Protein AF-0000000072901828 (afdb_homodimer)

Foldseek 3Di:
DCVVPVQDFDQDPVRLCVQCVPDPLLPFQAEEAAAQQLNPSVVVNVVSNVVNVVSDPDPDGHYEYEAQDPVSVVNCVVVVHHYDYHHLLPDDDLDAGQEYEYADGQVCVLSNLVSVVVNNVVNLAKYKYKYKYFPCLQVPVPDPSSVVSNVVCVVQVKDKDKDAQSRCVTPDGDRTIMIIIIGIDHRDDDDDPLVVVLVVVLVVVVVVCPDDDDLCDVCVVLVVLLSVLVSVLSSVVVVVVVCVVCQQVAFPDPDRPGGGPDDDADPDDDPPDPDRSLVVSLVSQLVSLVVQLVDCVLCVLPAPVLSVVVVVVSNVCSNPRSDPVVSVVVSVVSLLVRLVVLLVLLLVVQCQQQDDDPDPCSPVQWAAFQFLVGRGDIAGDQKGKGQAAQFDPVPVRQRHCLDPRNVSVVSSVVSSLCVLVVNPFDADDPNVQSVVCSVVVPQFQRDHRFWTWHHDSVRMIMTGGDDVLSSLLSRVSNCVVVRRADPCQLPDQLVPDDPSNVRSVCRSPRNVVSVVCNVPVVSRPDDSPPSSPPPSPPD/DCVVDVQDFDQDPVRLCVQCVPDDLLPFQAEEAAAQQLNPSVVVNVVSNVVNVVSDPDPDGHYEYEAQDPVSVVNCVVVVHHYDYHHLLPDDDLDAGQEYEYADGQVCVLSNLVSVVVNNVVNLAKYKYKYKYFPCLQVPVPDPSSVVSNVVCVVQVKDKDKDAFSRCPTPDGDRTIMIIIIGIDHRDDDDDPLVVVLVVVLVVVVVPCPDDDDLCDVCVVLVVLLSVLVSVLSSVVVVVVVCVVCQQVAFPDPDRPGGGPDDDADPDDDPPDPDRSLVVSLVSQLVSLVVQLPDCVLCVLAAPVLSVVVVVVSNVCSNPRSDPVVSVVVSVVSLLVRLVVLLVLLLVVQCQQQDDDPDPCSPVQWDAFQFLVGRGDIAGDQKGKGQAAQFDPVPVRQRHCLDPRNVSVVSSVVSSLCVLVVNPFDADDPNVQSVVCSVVVPQFQRDHRFWTWHHDSVRMIMTGGDDVLSSLLSRVSNCVVVRRADPCQLPDQLVPDDPSNVRSVCRSPRNVVSVVCNVVVVSRPDDSPPSSPPPSPPD

pLDDT: mean 84.23, std 14.34, range [23.47, 98.62]

Secondary structure (DSSP, 8-state):
--TT-TT--PPPHHHHHHHHHTS-GGG--EEEETT-TTSHHHHHHHHHHHHTGGGSS-S--EEEEE-S-HHHHHHHHHTT-EEEES-GGG---S---SEEEEE--STTHHHHHHHHHHHHHHT-S-EEEEEEEEHHHHH---SHHHHHHHHHHHHTT-EEEEETTTTTTSSS-----EEEEEEEEPPP-PPPHHHHHHHHHHHHHHHH----STT-HHHHHHHHHHHHHHHHHHHHHHHHHHHHHHGGGSBSSSSTTSPBSEEEEESS--SS-SSHHHHHHHHHHHHHHHHHHH-HHHHTTS-HHHHHHHHHHHHHHTTS--SHHHHHHHHHHHHHHHHHHHHHHHHHHHHHHHS--SSGGGGGGEEEE--SS-S-EEEE-SEEEEE---EETTTTTEE-TTSHHHHHHHHHHHHHHHHHHTT-SPP--HHHHHHHHHHTT--S-EE-SSEEEEE-TTSEEEEEES-HHHHHHHHHHHHHHTT-S-TTTTTS-GGGS-HHHHHHHHHHT-HHHHHHHHHTHHHHS--HHHHTTTSS---/--TT-TT--PPPHHHHHHHHHTS-GGG--EEEETT-TTSHHHHHHHHHHHHTGGGSS-S--EEEEE-S-HHHHHHHHHTT-EEEES-GGG---S---SEEEEE--STTHHHHHHHHHHHHHHT-S-EEEEEEEEHHHHH---SHHHHHHHHHHHHTT-EEEEETTTTTTSSS-----EEEEEEEEPPP-PPPHHHHHHHHHHHHHHHH----STTHHHHHHHHHHHHHHHHHHHHHHHHHHHHHHHGGGSBSSSSTTSPBSEEEEESS--SS-SSHHHHHHHHHHHHHHHHHHH-HHHHTTS-HHHHHHHHHHHHHHTTS--SHHHHHHHHHHHHHHHHHHHHHHHHHHHHHHHS--SSGGGGGGEEEE--SS-S-EEEE-SEEEEE---EETTTTTEE-TTSHHHHHHHHHHHHHHHHHHTT-SPP--HHHHHHHHHHHT--S-EE-SSEEEEE-TTSEEEEEES-HHHHHHHHHHHHHHTT-S-TTTTTS-GGGS-HHHHHHHHHHT-HHHHHHHHHTHHHHS--HHHHTTTSS---

InterPro domains:
  IPR029063 S-adenosyl-L-methionine-dependent methyltransferase superfamily [G3DSA:3.40.50.150] (10-216)
  IPR029063 S-adenosyl-L-methionine-dependent methyltransferase superfamily [SSF53335] (7-258)
  IPR031339 Domain of unknown function DUF4942 [PF13708] (281-483)

Structure (mmCIF, N/CA/C/O backbone):
data_AF-0000000072901828-model_v1
#
loop_
_entity.id
_entity.type
_entity.pdbx_description
1 polymer 'DNA methyltransferase'
#
loop_
_atom_site.group_PDB
_atom_site.id
_atom_site.type_symbol
_atom_site.label_atom_id
_atom_site.label_alt_id
_atom_site.label_comp_id
_atom_site.label_asym_id
_atom_site.label_entity_id
_atom_site.label_seq_id
_atom_site.pdbx_PDB_ins_code
_atom_site.Cartn_x
_atom_site.Cartn_y
_atom_site.Cartn_z
_atom_site.occupancy
_atom_site.B_iso_or_equiv
_atom_site.auth_seq_id
_atom_site.auth_comp_id
_atom_site.auth_asym_id
_atom_site.auth_atom_id
_atom_site.pdbx_PDB_model_num
ATOM 1 N N . MET A 1 1 ? -29.062 -43.25 -15.25 1 38.75 1 MET A N 1
ATOM 2 C CA . MET A 1 1 ? -27.625 -43 -15.328 1 38.75 1 MET A CA 1
ATOM 3 C C . MET A 1 1 ? -27.078 -42.5 -13.977 1 38.75 1 MET A C 1
ATOM 5 O O . MET A 1 1 ? -25.938 -42.812 -13.625 1 38.75 1 MET A O 1
ATOM 9 N N . PHE A 1 2 ? -27.875 -41.688 -13.258 1 56.25 2 PHE A N 1
ATOM 10 C CA . PHE A 1 2 ? -27.328 -41.031 -12.062 1 56.25 2 PHE A CA 1
ATOM 11 C C . PHE A 1 2 ? -27.734 -41.781 -10.805 1 56.25 2 PHE A C 1
ATOM 13 O O . PHE A 1 2 ? -27.75 -41.25 -9.711 1 56.25 2 PHE A O 1
ATOM 20 N N . ASN A 1 3 ? -28.172 -43 -10.953 1 53.28 3 ASN A N 1
ATOM 21 C CA . ASN A 1 3 ? -28.766 -43.75 -9.852 1 53.28 3 ASN A CA 1
ATOM 22 C C . ASN A 1 3 ? -27.734 -44.125 -8.797 1 53.28 3 ASN A C 1
ATOM 24 O O . ASN A 1 3 ? -28.078 -44.531 -7.695 1 53.28 3 ASN A O 1
ATOM 28 N N . ASN A 1 4 ? -26.453 -43.969 -9.18 1 59.19 4 ASN A N 1
ATOM 29 C CA . ASN A 1 4 ? -25.469 -44.469 -8.227 1 59.19 4 ASN A CA 1
ATOM 30 C C . ASN A 1 4 ? -25.078 -43.406 -7.211 1 59.19 4 ASN A C 1
ATOM 32 O O . ASN A 1 4 ? -24.328 -43.656 -6.273 1 59.19 4 ASN A O 1
ATOM 36 N N . ASN A 1 5 ? -25.578 -42.219 -7.352 1 69.06 5 ASN A N 1
ATOM 37 C CA . ASN A 1 5 ? -25.312 -41.156 -6.395 1 69.06 5 ASN A CA 1
ATOM 38 C C . ASN A 1 5 ? -26.547 -40.781 -5.578 1 69.06 5 ASN A C 1
ATOM 40 O O . ASN A 1 5 ? -27.406 -40.031 -6.031 1 69.06 5 ASN A O 1
ATOM 44 N N . PRO A 1 6 ? -26.719 -41.375 -4.414 1 70.5 6 PRO A N 1
ATOM 45 C CA . PRO A 1 6 ? -27.953 -41.219 -3.629 1 70.5 6 PRO A CA 1
ATOM 46 C C . PRO A 1 6 ? -28.234 -39.781 -3.266 1 70.5 6 PRO A C 1
ATOM 48 O O . PRO A 1 6 ? -29.391 -39.406 -3.008 1 70.5 6 PRO A O 1
ATOM 51 N N . ASP A 1 7 ? -27.281 -38.969 -3.363 1 76.19 7 ASP A N 1
ATOM 52 C CA . ASP A 1 7 ? -27.469 -37.625 -2.889 1 76.19 7 ASP A CA 1
ATOM 53 C C . ASP A 1 7 ? -27.703 -36.656 -4.055 1 76.19 7 ASP A C 1
ATOM 55 O O . ASP A 1 7 ? -27.844 -35.438 -3.855 1 76.19 7 ASP A O 1
ATOM 59 N N . PHE A 1 8 ? -27.828 -37.125 -5.168 1 77.06 8 PHE A N 1
ATOM 60 C CA . PHE A 1 8 ? -27.984 -36.25 -6.32 1 77.06 8 PHE A CA 1
ATOM 61 C C . PHE A 1 8 ? -29.453 -35.938 -6.574 1 77.06 8 PHE A C 1
ATOM 63 O O . PHE A 1 8 ? -30.219 -36.812 -6.996 1 77.06 8 PHE A O 1
ATOM 70 N N . TYR A 1 9 ? -29.891 -34.781 -6.301 1 81.25 9 TYR A N 1
ATOM 71 C CA . TYR A 1 9 ? -31.234 -34.25 -6.555 1 81.25 9 TYR A CA 1
ATOM 72 C C . TYR A 1 9 ? -31.172 -32.938 -7.277 1 81.25 9 TYR A C 1
ATOM 74 O O . TYR A 1 9 ? -30.953 -31.875 -6.648 1 81.25 9 TYR A O 1
ATOM 82 N N . PRO A 1 10 ? -31.438 -32.969 -8.578 1 85.38 10 PRO A N 1
ATOM 83 C CA . PRO A 1 10 ? -31.422 -31.672 -9.297 1 85.38 10 PRO A CA 1
ATOM 84 C C . PRO A 1 10 ? -32.469 -30.688 -8.773 1 85.38 10 PRO A C 1
ATOM 86 O O . PRO A 1 10 ? -33.594 -31.078 -8.469 1 85.38 10 PRO A O 1
ATOM 89 N N . THR A 1 11 ? -32.031 -29.453 -8.586 1 89.06 11 THR A N 1
ATOM 90 C CA . THR A 1 11 ? -32.938 -28.422 -8.062 1 89.06 11 THR A CA 1
ATOM 91 C C . THR A 1 11 ? -33.969 -28.031 -9.117 1 89.06 11 THR A C 1
ATOM 93 O O . THR A 1 11 ? -33.625 -27.594 -10.211 1 89.06 11 THR A O 1
ATOM 96 N N . PRO A 1 12 ? -35.25 -28.188 -8.766 1 89.25 12 PRO A N 1
ATOM 97 C CA . PRO A 1 12 ? -36.281 -27.812 -9.727 1 89.25 12 PRO A CA 1
ATOM 98 C C . PRO A 1 12 ? -36.281 -26.312 -10.016 1 89.25 12 PRO A C 1
ATOM 100 O O . PRO A 1 12 ? -35.812 -25.516 -9.203 1 89.25 12 PRO A O 1
ATOM 103 N N . ASP A 1 13 ? -36.906 -25.906 -11.156 1 90.5 13 ASP A N 1
ATOM 104 C CA . ASP A 1 13 ? -36.906 -24.531 -11.656 1 90.5 13 ASP A CA 1
ATOM 105 C C . ASP A 1 13 ? -37.531 -23.562 -10.656 1 90.5 13 ASP A C 1
ATOM 107 O O . ASP A 1 13 ? -36.969 -22.484 -10.406 1 90.5 13 ASP A O 1
ATOM 111 N N . ASN A 1 14 ? -38.625 -23.969 -10.109 1 89.88 14 ASN A N 1
ATOM 112 C CA . ASN A 1 14 ? -39.312 -23.094 -9.164 1 89.88 14 ASN A CA 1
ATOM 113 C C . ASN A 1 14 ? -38.469 -22.828 -7.922 1 89.88 14 ASN A C 1
ATOM 115 O O . ASN A 1 14 ? -38.469 -21.719 -7.406 1 89.88 14 ASN A O 1
ATOM 119 N N . LEU A 1 15 ? -37.875 -23.812 -7.441 1 92.69 15 LEU A N 1
ATOM 120 C CA . LEU A 1 15 ? -37.031 -23.688 -6.258 1 92.69 15 LEU A CA 1
ATOM 121 C C . LEU A 1 15 ? -35.781 -22.859 -6.566 1 92.69 15 LEU A C 1
ATOM 123 O O . LEU A 1 15 ? -35.312 -22.094 -5.719 1 92.69 15 LEU A O 1
ATOM 127 N N . GLN A 1 16 ? -35.219 -23.031 -7.797 1 95.12 16 GLN A N 1
ATOM 128 C CA . GLN A 1 16 ? -34.094 -22.203 -8.219 1 95.12 16 GLN A CA 1
ATOM 129 C C . GLN A 1 16 ? -34.469 -20.719 -8.172 1 95.12 16 GLN A C 1
ATOM 131 O O . GLN A 1 16 ? -33.688 -19.906 -7.66 1 95.12 16 GLN A O 1
ATOM 136 N N . ARG A 1 17 ? -35.594 -20.438 -8.688 1 94.88 17 ARG A N 1
ATOM 137 C CA . ARG A 1 17 ? -36.062 -19.062 -8.719 1 94.88 17 ARG A CA 1
ATOM 138 C C . ARG A 1 17 ? -36.188 -18.5 -7.309 1 94.88 17 ARG A C 1
ATOM 140 O O . ARG A 1 17 ? -35.812 -17.359 -7.039 1 94.88 17 ARG A O 1
ATOM 147 N N . LYS A 1 18 ? -36.781 -19.266 -6.504 1 94.88 18 LYS A N 1
ATOM 148 C CA . LYS A 1 18 ? -36.938 -18.844 -5.121 1 94.88 18 LYS A CA 1
ATOM 149 C C . LYS A 1 18 ? -35.594 -18.578 -4.449 1 94.88 18 LYS A C 1
ATOM 151 O O . LYS A 1 18 ? -35.438 -17.578 -3.748 1 94.88 18 LYS A O 1
ATOM 156 N N . MET A 1 19 ? -34.688 -19.453 -4.621 1 96.88 19 MET A N 1
ATOM 157 C CA . MET A 1 19 ? -33.344 -19.328 -4.055 1 96.88 19 MET A CA 1
ATOM 158 C C . MET A 1 19 ? -32.688 -18.031 -4.512 1 96.88 19 MET A C 1
ATOM 160 O O . MET A 1 19 ? -32.094 -17.312 -3.701 1 96.88 19 MET A O 1
ATOM 164 N N . LEU A 1 20 ? -32.781 -17.734 -5.797 1 97.75 20 LEU A N 1
ATOM 165 C CA . LEU A 1 20 ? -32 -16.672 -6.402 1 97.75 20 LEU A CA 1
ATOM 166 C C . LEU A 1 20 ? -32.688 -15.32 -6.262 1 97.75 20 LEU A C 1
ATOM 168 O O . LEU A 1 20 ? -32.062 -14.273 -6.41 1 97.75 20 LEU A O 1
ATOM 172 N N . ASN A 1 21 ? -33.875 -15.344 -5.902 1 94.94 21 ASN A N 1
ATOM 173 C CA . ASN A 1 21 ? -34.688 -14.117 -5.863 1 94.94 21 ASN A CA 1
ATOM 174 C C . ASN A 1 21 ? -34.188 -13.172 -4.762 1 94.94 21 ASN A C 1
ATOM 176 O O . ASN A 1 21 ? -34.312 -11.953 -4.887 1 94.94 21 ASN A O 1
ATOM 180 N N . LYS A 1 22 ? -33.625 -13.648 -3.732 1 94.81 22 LYS A N 1
ATOM 181 C CA . LYS A 1 22 ? -33.25 -12.797 -2.605 1 94.81 22 LYS A CA 1
ATOM 182 C C . LYS A 1 22 ? -31.812 -12.336 -2.725 1 94.81 22 LYS A C 1
ATOM 184 O O . LYS A 1 22 ? -31.359 -11.484 -1.954 1 94.81 22 LYS A O 1
ATOM 189 N N . ILE A 1 23 ? -31.141 -12.898 -3.598 1 96.88 23 ILE A N 1
ATOM 190 C CA . ILE A 1 23 ? -29.766 -12.477 -3.834 1 96.88 23 ILE A CA 1
ATOM 191 C C . ILE A 1 23 ? -29.75 -11.195 -4.656 1 96.88 23 ILE A C 1
ATOM 193 O O . ILE A 1 23 ? -30.453 -11.078 -5.656 1 96.88 23 ILE A O 1
ATOM 197 N N . ASP A 1 24 ? -29.016 -10.203 -4.234 1 95.5 24 ASP A N 1
ATOM 198 C CA . ASP A 1 24 ? -28.828 -8.984 -5.023 1 95.5 24 ASP A CA 1
ATOM 199 C C . ASP A 1 24 ? -27.688 -9.156 -6.027 1 95.5 24 ASP A C 1
ATOM 201 O O . ASP A 1 24 ? -26.547 -8.789 -5.746 1 95.5 24 ASP A O 1
ATOM 205 N N . PHE A 1 25 ? -28.062 -9.609 -7.211 1 94.88 25 PHE A N 1
ATOM 206 C CA . PHE A 1 25 ? -27.078 -9.938 -8.227 1 94.88 25 PHE A CA 1
ATOM 207 C C . PHE A 1 25 ? -26.438 -8.68 -8.789 1 94.88 25 PHE A C 1
ATOM 209 O O . PHE A 1 25 ? -25.422 -8.75 -9.492 1 94.88 25 PHE A O 1
ATOM 216 N N . ARG A 1 26 ? -26.953 -7.508 -8.469 1 92.12 26 ARG A N 1
ATOM 217 C CA . ARG A 1 26 ? -26.344 -6.254 -8.891 1 92.12 26 ARG A CA 1
ATOM 218 C C . ARG A 1 26 ? -24.984 -6.059 -8.227 1 92.12 26 ARG A C 1
ATOM 220 O O . ARG A 1 26 ? -24.141 -5.328 -8.742 1 92.12 26 ARG A O 1
ATOM 227 N N . LYS A 1 27 ? -24.812 -6.766 -7.066 1 90 27 LYS A N 1
ATOM 228 C CA . LYS A 1 27 ? -23.578 -6.621 -6.289 1 90 27 LYS A CA 1
ATOM 229 C C . LYS A 1 27 ? -22.734 -7.887 -6.359 1 90 27 LYS A C 1
ATOM 231 O O . LYS A 1 27 ? -21.828 -8.07 -5.555 1 90 27 LYS A O 1
ATOM 236 N N . VAL A 1 28 ? -23.094 -8.75 -7.254 1 92.38 28 VAL A N 1
ATOM 237 C CA . VAL A 1 28 ? -22.438 -10.047 -7.301 1 92.38 28 VAL A CA 1
ATOM 238 C C . VAL A 1 28 ? -21.594 -10.156 -8.57 1 92.38 28 VAL A C 1
ATOM 240 O O . VAL A 1 28 ? -22.109 -9.984 -9.68 1 92.38 28 VAL A O 1
ATOM 243 N N . GLN A 1 29 ? -20.328 -10.43 -8.383 1 89.38 29 GLN A N 1
ATOM 244 C CA . GLN A 1 29 ? -19.438 -10.672 -9.508 1 89.38 29 GLN A CA 1
ATOM 245 C C . GLN A 1 29 ? -18.859 -12.086 -9.461 1 89.38 29 GLN A C 1
ATOM 247 O O . GLN A 1 29 ? -18.75 -12.75 -10.492 1 89.38 29 GLN A O 1
ATOM 252 N N . SER A 1 30 ? -18.484 -12.531 -8.281 1 93.62 30 SER A N 1
ATOM 253 C CA . SER A 1 30 ? -17.906 -13.852 -8.102 1 93.62 30 SER A CA 1
ATOM 254 C C . SER A 1 30 ? -18.844 -14.766 -7.316 1 93.62 30 SER A C 1
ATOM 256 O O . SER A 1 30 ? -19.312 -14.398 -6.238 1 93.62 30 SER A O 1
ATOM 258 N N . VAL A 1 31 ? -19.094 -15.961 -7.883 1 97.06 31 VAL A N 1
ATOM 259 C CA . VAL A 1 31 ? -20.047 -16.875 -7.258 1 97.06 31 VAL A CA 1
ATOM 260 C C . VAL A 1 31 ? -19.406 -18.266 -7.113 1 97.06 31 VAL A C 1
ATOM 262 O O . VAL A 1 31 ? -18.703 -18.719 -8.016 1 97.06 31 VAL A O 1
ATOM 265 N N . LEU A 1 32 ? -19.625 -18.906 -5.961 1 98.25 32 LEU A N 1
ATOM 266 C CA . LEU A 1 32 ? -19.25 -20.297 -5.754 1 98.25 32 LEU A CA 1
ATOM 267 C C . LEU A 1 32 ? -20.484 -21.188 -5.668 1 98.25 32 LEU A C 1
ATOM 269 O O . LEU A 1 32 ? -21.422 -20.891 -4.91 1 98.25 32 LEU A O 1
ATOM 273 N N . GLU A 1 33 ? -20.609 -22.094 -6.527 1 98.56 33 GLU A N 1
ATOM 274 C CA . GLU A 1 33 ? -21.547 -23.203 -6.383 1 98.56 33 GLU A CA 1
ATOM 275 C C . GLU A 1 33 ? -20.828 -24.484 -5.98 1 98.56 33 GLU A C 1
ATOM 277 O O . GLU A 1 33 ? -20.359 -25.25 -6.836 1 98.56 33 GLU A O 1
ATOM 282 N N . PRO A 1 34 ? -20.797 -24.812 -4.711 1 98.12 34 PRO A N 1
ATOM 283 C CA . PRO A 1 34 ? -19.891 -25.828 -4.188 1 98.12 34 PRO A CA 1
ATOM 284 C C . PRO A 1 34 ? -20.453 -27.234 -4.277 1 98.12 34 PRO A C 1
ATOM 286 O O . PRO A 1 34 ? -19.812 -28.203 -3.844 1 98.12 34 PRO A O 1
ATOM 289 N N . SER A 1 35 ? -21.609 -27.422 -4.734 1 96.38 35 SER A N 1
ATOM 290 C CA . SER A 1 35 ? -22.281 -28.688 -5.004 1 96.38 35 SER A CA 1
ATOM 291 C C . SER A 1 35 ? -23.062 -28.641 -6.309 1 96.38 35 SER A C 1
ATOM 293 O O . SER A 1 35 ? -24.297 -28.781 -6.309 1 96.38 35 SER A O 1
ATOM 295 N N . ALA A 1 36 ? -22.344 -28.734 -7.391 1 96.31 36 ALA A N 1
ATOM 296 C CA . ALA A 1 36 ? -22.859 -28.219 -8.656 1 96.31 36 ALA A CA 1
ATOM 297 C C . ALA A 1 36 ? -23.703 -29.281 -9.375 1 96.31 36 ALA A C 1
ATOM 299 O O . ALA A 1 36 ? -24.5 -28.953 -10.266 1 96.31 36 ALA A O 1
ATOM 300 N N . GLY A 1 37 ? -23.531 -30.594 -9.031 1 94.25 37 GLY A N 1
ATOM 301 C CA . GLY A 1 37 ? -24.266 -31.609 -9.742 1 94.25 37 GLY A CA 1
ATOM 302 C C . GLY A 1 37 ? -24.078 -31.562 -11.25 1 94.25 37 GLY A C 1
ATOM 303 O O . GLY A 1 37 ? -22.938 -31.531 -11.727 1 94.25 37 GLY A O 1
ATOM 304 N N . LYS A 1 38 ? -25.156 -31.531 -11.969 1 92.31 38 LYS A N 1
ATOM 305 C CA . LYS A 1 38 ? -25.031 -31.469 -13.43 1 92.31 38 LYS A CA 1
ATOM 306 C C . LYS A 1 38 ? -25.078 -30.031 -13.93 1 92.31 38 LYS A C 1
ATOM 308 O O . LYS A 1 38 ? -25.062 -29.781 -15.133 1 92.31 38 LYS A O 1
ATOM 313 N N . GLY A 1 39 ? -25.234 -29.016 -13.062 1 95.56 39 GLY A N 1
ATOM 314 C CA . GLY A 1 39 ? -25.062 -27.625 -13.438 1 95.56 39 GLY A CA 1
ATOM 315 C C . GLY A 1 39 ? -26.375 -26.891 -13.617 1 95.56 39 GLY A C 1
ATOM 316 O O . GLY A 1 39 ? -26.406 -25.797 -14.203 1 95.56 39 GLY A O 1
ATOM 317 N N . ASP A 1 40 ? -27.469 -27.406 -13.109 1 93.5 40 ASP A N 1
ATOM 318 C CA . ASP A 1 40 ? -28.766 -26.75 -13.266 1 93.5 40 ASP A CA 1
ATOM 319 C C . ASP A 1 40 ? -28.797 -25.406 -12.539 1 93.5 40 ASP A C 1
ATOM 321 O O . ASP A 1 40 ? -29.203 -24.391 -13.102 1 93.5 40 ASP A O 1
ATOM 325 N N . LEU A 1 41 ? -28.422 -25.484 -11.359 1 96 41 LEU A N 1
ATOM 326 C CA . LEU A 1 41 ? -28.375 -24.25 -10.578 1 96 41 LEU A CA 1
ATOM 327 C C . LEU A 1 41 ? -27.359 -23.266 -11.156 1 96 41 LEU A C 1
ATOM 329 O O . LEU A 1 41 ? -27.578 -22.062 -11.148 1 96 41 LEU A O 1
ATOM 333 N N . VAL A 1 42 ? -26.25 -23.719 -11.656 1 97.62 42 VAL A N 1
ATOM 334 C CA . VAL A 1 42 ? -25.203 -22.906 -12.281 1 97.62 42 VAL A CA 1
ATOM 335 C C . VAL A 1 42 ? -25.781 -22.156 -13.477 1 97.62 42 VAL A C 1
ATOM 337 O O . VAL A 1 42 ? -25.531 -20.969 -13.648 1 97.62 42 VAL A O 1
ATOM 340 N N . LYS A 1 43 ? -26.547 -22.875 -14.242 1 96.5 43 LYS A N 1
ATOM 341 C CA . LYS A 1 43 ? -27.203 -22.266 -15.391 1 96.5 43 LYS A CA 1
ATOM 342 C C . LYS A 1 43 ? -28.078 -21.094 -14.953 1 96.5 43 LYS A C 1
ATOM 344 O O . LYS A 1 43 ? -28.078 -20.031 -15.586 1 96.5 43 LYS A O 1
ATOM 349 N N . ALA A 1 44 ? -28.828 -21.344 -13.953 1 96.62 44 ALA A N 1
ATOM 350 C CA . ALA A 1 44 ? -29.719 -20.297 -13.43 1 96.62 44 ALA A CA 1
ATOM 351 C C . ALA A 1 44 ? -28.922 -19.109 -12.93 1 96.62 44 ALA A C 1
ATOM 353 O O . ALA A 1 44 ? -29.328 -17.953 -13.102 1 96.62 44 ALA A O 1
ATOM 354 N N . ILE A 1 45 ? -27.828 -19.344 -12.297 1 97.19 45 ILE A N 1
ATOM 355 C CA . ILE A 1 45 ? -26.953 -18.297 -11.789 1 97.19 45 ILE A CA 1
ATOM 356 C C . ILE A 1 45 ? -26.438 -17.453 -12.953 1 97.19 45 ILE A C 1
ATOM 358 O O . ILE A 1 45 ? -26.469 -16.219 -12.891 1 97.19 45 ILE A O 1
ATOM 362 N N . TYR A 1 46 ? -25.984 -18.078 -14.008 1 95.81 46 TYR A N 1
ATOM 363 C CA . TYR A 1 46 ? -25.5 -17.375 -15.188 1 95.81 46 TYR A CA 1
ATOM 364 C C . TYR A 1 46 ? -26.578 -16.469 -15.766 1 95.81 46 TYR A C 1
ATOM 366 O O . TYR A 1 46 ? -26.297 -15.344 -16.188 1 95.81 46 TYR A O 1
ATOM 374 N N . LYS A 1 47 ? -27.797 -16.969 -15.758 1 94.94 47 LYS A N 1
ATOM 375 C CA . LYS A 1 47 ? -28.906 -16.188 -16.266 1 94.94 47 LYS A CA 1
ATOM 376 C C . LYS A 1 47 ? -29.094 -14.914 -15.438 1 94.94 47 LYS A C 1
ATOM 378 O O . LYS A 1 47 ? -29.297 -13.828 -15.992 1 94.94 47 LYS A O 1
ATOM 383 N N . GLN A 1 48 ? -29.047 -15.102 -14.172 1 95.12 48 GLN A N 1
ATOM 384 C CA . GLN A 1 48 ? -29.188 -13.938 -13.297 1 95.12 48 GLN A CA 1
ATOM 385 C C . GLN A 1 48 ? -28.047 -12.945 -13.516 1 95.12 48 GLN A C 1
ATOM 387 O O . GLN A 1 48 ? -28.281 -11.734 -13.516 1 95.12 48 GLN A O 1
ATOM 392 N N . LEU A 1 49 ? -26.875 -13.445 -13.656 1 94 49 LEU A N 1
ATOM 393 C CA . LEU A 1 49 ? -25.719 -12.586 -13.914 1 94 49 LEU A CA 1
ATOM 394 C C . LEU A 1 49 ? -25.875 -11.852 -15.242 1 94 49 LEU A C 1
ATOM 396 O O . LEU A 1 49 ? -25.5 -10.68 -15.352 1 94 49 LEU A O 1
ATOM 400 N N . ASP A 1 50 ? -26.453 -12.5 -16.188 1 92.75 50 ASP A N 1
ATOM 401 C CA . ASP A 1 50 ? -26.703 -11.883 -17.484 1 92.75 50 ASP A CA 1
ATOM 402 C C . ASP A 1 50 ? -27.719 -10.75 -17.375 1 92.75 50 ASP A C 1
ATOM 404 O O . ASP A 1 50 ? -27.531 -9.688 -17.969 1 92.75 50 ASP A O 1
ATOM 408 N N . TYR A 1 51 ? -28.688 -11 -16.609 1 92.06 51 TYR A N 1
ATOM 409 C CA . TYR A 1 51 ? -29.75 -10.023 -16.438 1 92.06 51 TYR A CA 1
ATOM 410 C C . TYR A 1 51 ? -29.234 -8.75 -15.781 1 92.06 51 TYR A C 1
ATOM 412 O O . TYR A 1 51 ? -29.781 -7.664 -15.992 1 92.06 51 TYR A O 1
ATOM 420 N N . THR A 1 52 ? -28.203 -8.93 -15.016 1 91.38 52 THR A N 1
ATOM 421 C CA . THR A 1 52 ? -27.703 -7.789 -14.266 1 91.38 52 THR A CA 1
ATOM 422 C C . THR A 1 52 ? -26.344 -7.344 -14.789 1 91.38 52 THR A C 1
ATOM 424 O O . THR A 1 52 ? -25.562 -6.746 -14.055 1 91.38 52 THR A O 1
ATOM 427 N N . ARG A 1 53 ? -26.031 -7.617 -15.969 1 88.31 53 ARG A N 1
ATOM 428 C CA . ARG A 1 53 ? -24.719 -7.406 -16.562 1 88.31 53 ARG A CA 1
ATOM 429 C C . ARG A 1 53 ? -24.344 -5.926 -16.578 1 88.31 53 ARG A C 1
ATOM 431 O O . ARG A 1 53 ? -23.188 -5.566 -16.422 1 88.31 53 ARG A O 1
ATOM 438 N N . ASN A 1 54 ? -25.297 -5.078 -16.656 1 86.06 54 ASN A N 1
ATOM 439 C CA . ASN A 1 54 ? -25.078 -3.643 -16.766 1 86.06 54 ASN A CA 1
ATOM 440 C C . ASN A 1 54 ? -24.5 -3.059 -15.477 1 86.06 54 ASN A C 1
ATOM 442 O O . ASN A 1 54 ? -23.969 -1.947 -15.484 1 86.06 54 ASN A O 1
ATOM 446 N N . TYR A 1 55 ? -24.609 -3.82 -14.469 1 84.5 55 TYR A N 1
ATOM 447 C CA . TYR A 1 55 ? -24.125 -3.322 -13.18 1 84.5 55 TYR A CA 1
ATOM 448 C C . TYR A 1 55 ? -22.672 -3.691 -12.953 1 84.5 55 TYR A C 1
ATOM 450 O O . TYR A 1 55 ? -22.062 -3.279 -11.961 1 84.5 55 TYR A O 1
ATOM 458 N N . ARG A 1 56 ? -22.125 -4.461 -13.844 1 80.81 56 ARG A N 1
ATOM 459 C CA . ARG A 1 56 ? -20.734 -4.891 -13.695 1 80.81 56 ARG A CA 1
ATOM 460 C C . ARG A 1 56 ? -19.859 -4.312 -14.797 1 80.81 56 ARG A C 1
ATOM 462 O O . ARG A 1 56 ? -20.328 -4.039 -15.898 1 80.81 56 ARG A O 1
ATOM 469 N N . ARG A 1 57 ? -18.578 -4.133 -14.453 1 69.44 57 ARG A N 1
ATOM 470 C CA . ARG A 1 57 ? -17.609 -3.537 -15.375 1 69.44 57 ARG A CA 1
ATOM 471 C C . ARG A 1 57 ? -17.047 -4.586 -16.328 1 69.44 57 ARG A C 1
ATOM 473 O O . ARG A 1 57 ? -16.312 -4.25 -17.25 1 69.44 57 ARG A O 1
ATOM 480 N N . THR A 1 58 ? -17.375 -5.848 -16.047 1 73.31 58 THR A N 1
ATOM 481 C CA . THR A 1 58 ? -16.781 -6.91 -16.859 1 73.31 58 THR A CA 1
ATOM 482 C C . THR A 1 58 ? -17.875 -7.789 -17.469 1 73.31 58 THR A C 1
ATOM 484 O O . THR A 1 58 ? -18.969 -7.895 -16.922 1 73.31 58 THR A O 1
ATOM 487 N N . ASN A 1 59 ? -17.5 -8.273 -18.609 1 73.5 59 ASN A N 1
ATOM 488 C CA . ASN A 1 59 ? -18.422 -9.18 -19.281 1 73.5 59 ASN A CA 1
ATOM 489 C C . ASN A 1 59 ? -18.109 -10.641 -18.953 1 73.5 59 ASN A C 1
ATOM 491 O O . ASN A 1 59 ? -18.859 -11.539 -19.375 1 73.5 59 ASN A O 1
ATOM 495 N N . LYS A 1 60 ? -17.172 -10.773 -18.203 1 80 60 LYS A N 1
ATOM 496 C CA . LYS A 1 60 ? -16.812 -12.148 -17.859 1 80 60 LYS A CA 1
ATOM 497 C C . LYS A 1 60 ? -17.375 -12.539 -16.5 1 80 60 LYS A C 1
ATOM 499 O O . LYS A 1 60 ? -17.219 -11.805 -15.516 1 80 60 LYS A O 1
ATOM 504 N N . TYR A 1 61 ? -18.156 -13.602 -16.578 1 85.19 61 TYR A N 1
ATOM 505 C CA . TYR A 1 61 ? -18.734 -14.094 -15.344 1 85.19 61 TYR A CA 1
ATOM 506 C C . TYR A 1 61 ? -17.719 -14.938 -14.57 1 85.19 61 TYR A C 1
ATOM 508 O O . TYR A 1 61 ? -16.969 -15.719 -15.172 1 85.19 61 TYR A O 1
ATOM 516 N N . ASP A 1 62 ? -17.625 -14.766 -13.344 1 92.62 62 ASP A N 1
ATOM 517 C CA . ASP A 1 62 ? -16.719 -15.5 -12.469 1 92.62 62 ASP A CA 1
ATOM 518 C C . ASP A 1 62 ? -17.469 -16.469 -11.562 1 92.62 62 ASP A C 1
ATOM 520 O O . ASP A 1 62 ? -17.812 -16.125 -10.43 1 92.62 62 ASP A O 1
ATOM 524 N N . VAL A 1 63 ? -17.703 -17.656 -12.148 1 96.12 63 VAL A N 1
ATOM 525 C CA . VAL A 1 63 ? -18.453 -18.672 -11.414 1 96.12 63 VAL A CA 1
ATOM 526 C C . VAL A 1 63 ? -17.594 -19.922 -11.242 1 96.12 63 VAL A C 1
ATOM 528 O O . VAL A 1 63 ? -17.109 -20.5 -12.219 1 96.12 63 VAL A O 1
ATOM 531 N N . ASP A 1 64 ? -17.344 -20.328 -10 1 97.38 64 ASP A N 1
ATOM 532 C CA . ASP A 1 64 ? -16.625 -21.547 -9.672 1 97.38 64 ASP A CA 1
ATOM 533 C C . ASP A 1 64 ? -17.578 -22.641 -9.211 1 97.38 64 ASP A C 1
ATOM 535 O O . ASP A 1 64 ? -18.531 -22.375 -8.484 1 97.38 64 ASP A O 1
ATOM 539 N N . THR A 1 65 ? -17.281 -23.844 -9.617 1 98.06 65 THR A N 1
ATOM 540 C CA . THR A 1 65 ? -18.094 -24.969 -9.203 1 98.06 65 THR A CA 1
ATOM 541 C C . THR A 1 65 ? -17.25 -26.047 -8.562 1 98.06 65 THR A C 1
ATOM 543 O O . THR A 1 65 ? -16.047 -26.141 -8.82 1 98.06 65 THR A O 1
ATOM 546 N N . ILE A 1 66 ? -17.844 -26.766 -7.676 1 97.44 66 ILE A N 1
ATOM 547 C CA . ILE A 1 66 ? -17.234 -27.922 -7.047 1 97.44 66 ILE A CA 1
ATOM 548 C C . ILE A 1 66 ? -18.188 -29.125 -7.141 1 97.44 66 ILE A C 1
ATOM 550 O O . ILE A 1 66 ? -19.391 -28.984 -6.926 1 97.44 66 ILE A O 1
ATOM 554 N N . GLU A 1 67 ? -17.703 -30.219 -7.539 1 95.81 67 GLU A N 1
ATOM 555 C CA . GLU A 1 67 ? -18.5 -31.438 -7.688 1 95.81 67 GLU A CA 1
ATOM 556 C C . GLU A 1 67 ? -17.656 -32.688 -7.414 1 95.81 67 GLU A C 1
ATOM 558 O O . GLU A 1 67 ? -16.547 -32.812 -7.941 1 95.81 67 GLU A O 1
ATOM 563 N N . LEU A 1 68 ? -18.234 -33.531 -6.559 1 92.12 68 LEU A N 1
ATOM 564 C CA . LEU A 1 68 ? -17.5 -34.719 -6.082 1 92.12 68 LEU A CA 1
ATOM 565 C C . LEU A 1 68 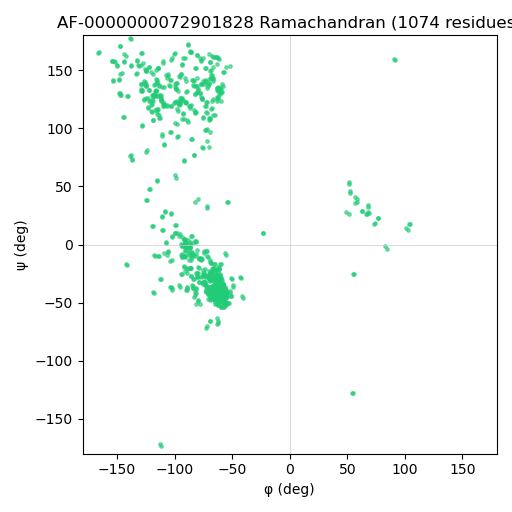? -17.562 -35.844 -7.105 1 92.12 68 LEU A C 1
ATOM 567 O O . LEU A 1 68 ? -16.578 -36.562 -7.297 1 92.12 68 LEU A O 1
ATOM 571 N N . ASP A 1 69 ? -18.688 -36.031 -7.785 1 90.19 69 ASP A N 1
ATOM 572 C CA . ASP A 1 69 ? -18.906 -37.125 -8.727 1 90.19 69 ASP A CA 1
ATOM 573 C C . ASP A 1 69 ? -18.188 -36.875 -10.047 1 90.19 69 ASP A C 1
ATOM 575 O O . ASP A 1 69 ? -18.469 -35.906 -10.734 1 90.19 69 ASP A O 1
ATOM 579 N N . GLU A 1 70 ? -17.391 -37.781 -10.438 1 86.94 70 GLU A N 1
ATOM 580 C CA . GLU A 1 70 ? -16.547 -37.625 -11.609 1 86.94 70 GLU A CA 1
ATOM 581 C C . GLU A 1 70 ? -17.391 -37.531 -12.883 1 86.94 70 GLU A C 1
ATOM 583 O O . GLU A 1 70 ? -17.047 -36.781 -13.805 1 86.94 70 GLU A O 1
ATOM 588 N N . ASN A 1 71 ? -18.375 -38.281 -12.977 1 87.69 71 ASN A N 1
ATOM 589 C CA . ASN A 1 71 ? -19.234 -38.25 -14.156 1 87.69 71 ASN A CA 1
ATOM 590 C C . ASN A 1 71 ? -19.938 -36.906 -14.305 1 87.69 71 ASN A C 1
ATOM 592 O O . ASN A 1 71 ? -20.047 -36.375 -15.406 1 87.69 71 ASN A O 1
ATOM 596 N N . LEU A 1 72 ? -20.375 -36.406 -13.203 1 92.75 72 LEU A N 1
ATOM 597 C CA . LEU A 1 72 ? -21.016 -35.094 -13.219 1 92.75 72 LEU A CA 1
ATOM 598 C C . LEU A 1 72 ? -20.016 -34 -13.555 1 92.75 72 LEU A C 1
ATOM 600 O O . LEU A 1 72 ? -20.359 -33.031 -14.219 1 92.75 72 LEU A O 1
ATOM 604 N N . VAL A 1 73 ? -18.828 -34.156 -13.078 1 92.5 73 VAL A N 1
ATOM 605 C CA . VAL A 1 73 ? -17.766 -33.219 -13.398 1 92.5 73 VAL A CA 1
ATOM 606 C C . VAL A 1 73 ? -17.578 -33.125 -14.914 1 92.5 73 VAL A C 1
ATOM 608 O O . VAL A 1 73 ? -17.422 -32.062 -15.469 1 92.5 73 VAL A O 1
ATOM 611 N N . HIS A 1 74 ? -17.609 -34.281 -15.562 1 89.69 74 HIS A N 1
ATOM 612 C CA . HIS A 1 74 ? -17.469 -34.312 -17.016 1 89.69 74 HIS A CA 1
ATOM 613 C C . HIS A 1 74 ? -18.594 -33.531 -17.703 1 89.69 74 HIS A C 1
ATOM 615 O O . HIS A 1 74 ? -18.344 -32.844 -18.688 1 89.69 74 HIS A O 1
ATOM 621 N N . ILE A 1 75 ? -19.75 -33.656 -17.156 1 92.75 75 ILE A N 1
ATOM 622 C CA . ILE A 1 75 ? -20.891 -32.938 -17.703 1 92.75 75 ILE A CA 1
ATOM 623 C C . ILE A 1 75 ? -20.672 -31.438 -17.531 1 92.75 75 ILE A C 1
ATOM 625 O O . ILE A 1 75 ? -20.891 -30.672 -18.469 1 92.75 75 ILE A O 1
ATOM 629 N N . LEU A 1 76 ? -20.266 -31.078 -16.375 1 95.44 76 LEU A N 1
ATOM 630 C CA . LEU A 1 76 ? -20 -29.672 -16.094 1 95.44 76 LEU A CA 1
ATOM 631 C C . LEU A 1 76 ? -18.953 -29.109 -17.062 1 95.44 76 LEU A C 1
ATOM 633 O O . LEU A 1 76 ? -19.141 -28.016 -17.609 1 95.44 76 LEU A O 1
ATOM 637 N N . LYS A 1 77 ? -17.891 -29.844 -17.203 1 89.88 77 LYS A N 1
ATOM 638 C CA . LYS A 1 77 ? -16.828 -29.406 -18.094 1 89.88 77 LYS A CA 1
ATOM 639 C C . LYS A 1 77 ? -17.328 -29.312 -19.531 1 89.88 77 LYS A C 1
ATOM 641 O O . LYS A 1 77 ? -16.938 -28.406 -20.266 1 89.88 77 LYS A O 1
ATOM 646 N N . GLY A 1 78 ? -18.141 -30.281 -19.875 1 91.5 78 GLY A N 1
ATOM 647 C CA . GLY A 1 78 ? -18.75 -30.25 -21.203 1 91.5 78 GLY A CA 1
ATOM 648 C C . GLY A 1 78 ? -19.594 -29 -21.438 1 91.5 78 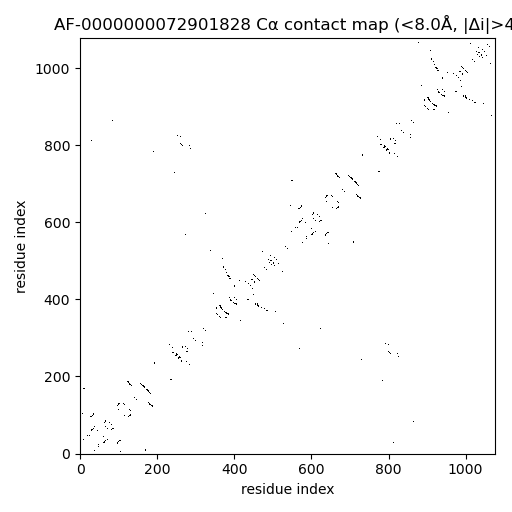GLY A C 1
ATOM 649 O O . GLY A 1 78 ? -19.734 -28.547 -22.578 1 91.5 78 GLY A O 1
ATOM 650 N N . ARG A 1 79 ? -20.156 -28.516 -20.406 1 93.94 79 ARG A N 1
ATOM 651 C CA . ARG A 1 79 ? -20.984 -27.312 -20.5 1 93.94 79 ARG A CA 1
ATOM 652 C C . ARG A 1 79 ? -20.125 -26.047 -20.328 1 93.94 79 ARG A C 1
ATOM 654 O O . ARG A 1 79 ? -20.656 -24.953 -20.172 1 93.94 79 ARG A O 1
ATOM 661 N N . ASN A 1 80 ? -18.828 -26.25 -20.219 1 92.44 80 ASN A N 1
ATOM 662 C CA . ASN A 1 80 ? -17.828 -25.188 -20.094 1 92.44 80 ASN A CA 1
ATOM 663 C C . ASN A 1 80 ? -17.953 -24.453 -18.766 1 92.44 80 ASN A C 1
ATOM 665 O O . ASN A 1 80 ? -17.797 -23.234 -18.703 1 92.44 80 ASN A O 1
ATOM 669 N N . TYR A 1 81 ? -18.453 -25.141 -17.734 1 95.31 81 TYR A N 1
ATOM 670 C CA . TYR A 1 81 ? -18.422 -24.594 -16.391 1 95.31 81 TYR A CA 1
ATOM 671 C C . TYR A 1 81 ? -17.078 -24.891 -15.719 1 95.31 81 TYR A C 1
ATOM 673 O O . TYR A 1 81 ? -16.5 -25.953 -15.898 1 95.31 81 TYR A O 1
ATOM 681 N N . ARG A 1 82 ? -16.562 -23.953 -14.953 1 93.88 82 ARG A N 1
ATOM 682 C CA . ARG A 1 82 ? -15.258 -24.078 -14.312 1 93.88 82 ARG A CA 1
ATOM 683 C C . ARG A 1 82 ? -15.359 -24.891 -13.023 1 93.88 82 ARG A C 1
ATOM 685 O O . ARG A 1 82 ? -16.016 -24.484 -12.07 1 93.88 82 ARG A O 1
ATOM 692 N N . VAL A 1 83 ? -14.781 -26.031 -13 1 94.75 83 VAL A N 1
ATOM 693 C CA . VAL A 1 83 ? -14.719 -26.875 -11.812 1 94.75 83 VAL A CA 1
ATOM 694 C C . VAL A 1 83 ? -13.391 -26.672 -11.094 1 94.75 83 VAL A C 1
ATOM 696 O O . VAL A 1 83 ? -12.336 -27.062 -11.609 1 94.75 83 VAL A O 1
ATOM 699 N N . VAL A 1 84 ? -13.43 -26.156 -9.914 1 94.75 84 VAL A N 1
ATOM 700 C CA . VAL A 1 84 ? -12.195 -25.703 -9.281 1 94.75 84 VAL A CA 1
ATOM 701 C C . VAL A 1 84 ? -11.742 -26.734 -8.234 1 94.75 84 VAL A C 1
ATOM 703 O O . VAL A 1 84 ? -10.617 -26.656 -7.73 1 94.75 84 VAL A O 1
ATOM 706 N N . HIS A 1 85 ? -12.578 -27.672 -7.859 1 94 85 HIS A N 1
ATOM 707 C CA . HIS A 1 85 ? -12.273 -28.688 -6.863 1 94 85 HIS A CA 1
ATOM 708 C C . HIS A 1 85 ? -13.305 -29.812 -6.895 1 94 85 HIS A C 1
ATOM 710 O O . HIS A 1 85 ? -14.352 -29.688 -7.535 1 94 85 HIS A O 1
ATOM 716 N N . ASP A 1 86 ? -13.008 -30.922 -6.277 1 92.12 86 ASP A N 1
ATOM 717 C CA . ASP A 1 86 ? -13.938 -32.062 -6.285 1 92.12 86 ASP A CA 1
ATOM 718 C C . ASP A 1 86 ? -14.695 -32.156 -4.969 1 92.12 86 ASP A C 1
ATOM 720 O O . ASP A 1 86 ? -15.906 -32.375 -4.961 1 92.12 86 ASP A O 1
ATOM 724 N N . ASN A 1 87 ? -14.047 -31.875 -3.9 1 92.88 87 ASN A N 1
ATOM 725 C CA . ASN A 1 87 ? -14.625 -32.031 -2.568 1 92.88 87 ASN A CA 1
ATOM 726 C C . ASN A 1 87 ? -14.719 -30.672 -1.854 1 92.88 87 ASN A C 1
ATOM 728 O O . ASN A 1 87 ? -13.695 -30.125 -1.434 1 92.88 87 ASN A O 1
ATOM 732 N N . PHE A 1 88 ? -15.984 -30.25 -1.572 1 96.75 88 PHE A N 1
ATOM 733 C CA . PHE A 1 88 ? -16.188 -28.938 -0.968 1 96.75 88 PHE A CA 1
ATOM 734 C C . PHE A 1 88 ? -15.648 -28.906 0.456 1 96.75 88 PHE A C 1
ATOM 736 O O . PHE A 1 88 ? -15.117 -27.875 0.9 1 96.75 88 PHE A O 1
ATOM 743 N N . LEU A 1 89 ? -15.781 -29.922 1.161 1 94.75 89 LEU A N 1
ATOM 744 C CA . LEU A 1 89 ? -15.414 -29.938 2.572 1 94.75 89 LEU A CA 1
ATOM 745 C C . LEU A 1 89 ? -13.906 -29.781 2.744 1 94.75 89 LEU A C 1
ATOM 747 O O . LEU A 1 89 ? -13.438 -29.359 3.807 1 94.75 89 LEU A O 1
ATOM 751 N N . SER A 1 90 ? -13.125 -30.062 1.705 1 91.5 90 SER A N 1
ATOM 752 C CA . SER A 1 90 ? -11.68 -29.891 1.779 1 91.5 90 SER A CA 1
ATOM 753 C C . SER A 1 90 ? -11.227 -28.688 0.952 1 91.5 90 SER A C 1
ATOM 755 O O . SER A 1 90 ? -10.031 -28.453 0.806 1 91.5 90 SER A O 1
ATOM 757 N N . TYR A 1 91 ? -12.188 -28 0.357 1 94.31 91 TYR A N 1
ATOM 758 C CA . TYR A 1 91 ? -11.875 -26.859 -0.495 1 94.31 91 TYR A CA 1
ATOM 759 C C . TYR A 1 91 ? -11.43 -25.672 0.339 1 94.31 91 TYR A C 1
ATOM 761 O O . TYR A 1 91 ? -12.125 -25.266 1.273 1 94.31 91 TYR A O 1
ATOM 769 N N . GLY A 1 92 ? -10.273 -25.25 0.111 1 90.81 92 GLY A N 1
ATOM 770 C CA . GLY A 1 92 ? -9.734 -24.016 0.667 1 90.81 92 GLY A CA 1
ATOM 771 C C . GLY A 1 92 ? -9.219 -23.062 -0.39 1 90.81 92 GLY A C 1
ATOM 772 O O . GLY A 1 92 ? -8.602 -23.484 -1.369 1 90.81 92 GLY A O 1
ATOM 773 N N . THR A 1 93 ? -9.531 -21.781 -0.25 1 93.5 93 THR A N 1
ATOM 774 C CA . THR A 1 93 ? -9.117 -20.797 -1.244 1 93.5 93 THR A CA 1
ATOM 775 C C . THR A 1 93 ? -8.898 -19.438 -0.597 1 93.5 93 THR A C 1
ATOM 777 O O . THR A 1 93 ? -9.422 -19.156 0.483 1 93.5 93 THR A O 1
ATOM 780 N N . PHE A 1 94 ? -8.023 -18.625 -1.245 1 92.69 94 PHE A N 1
ATOM 781 C CA . PHE A 1 94 ? -7.871 -17.219 -0.854 1 92.69 94 PHE A CA 1
ATOM 782 C C . PHE A 1 94 ? -8.82 -16.328 -1.645 1 92.69 94 PHE A C 1
ATOM 784 O O . PHE A 1 94 ? -9 -15.164 -1.312 1 92.69 94 PHE A O 1
ATOM 791 N N . LYS A 1 95 ? -9.438 -16.938 -2.652 1 93.81 95 LYS A N 1
ATOM 792 C CA . LYS A 1 95 ? -10.367 -16.172 -3.486 1 93.81 95 LYS A CA 1
ATOM 793 C C . LYS A 1 95 ? -11.594 -15.75 -2.691 1 93.81 95 LYS A C 1
ATOM 795 O O . LYS A 1 95 ? -12.117 -16.531 -1.889 1 93.81 95 LYS A O 1
ATOM 800 N N . LYS A 1 96 ? -12.047 -14.578 -2.961 1 93.19 96 LYS A N 1
ATOM 801 C CA . LYS A 1 96 ? -13.25 -14.07 -2.312 1 93.19 96 LYS A CA 1
ATOM 802 C C . LYS A 1 96 ? -14.469 -14.242 -3.209 1 93.19 96 LYS A C 1
ATOM 804 O O . LYS A 1 96 ? -14.391 -14.031 -4.422 1 93.19 96 LYS A O 1
ATOM 809 N N . TYR A 1 97 ? -15.516 -14.625 -2.559 1 96 97 TYR A N 1
ATOM 810 C CA . TYR A 1 97 ? -16.781 -14.781 -3.283 1 96 97 TYR A CA 1
ATOM 811 C C . TYR A 1 97 ? -17.812 -13.789 -2.783 1 96 97 TYR A C 1
ATOM 813 O O . TYR A 1 97 ? -17.938 -13.547 -1.578 1 96 97 TYR A O 1
ATOM 821 N N . ASP A 1 98 ? -18.562 -13.227 -3.709 1 95.12 98 ASP A N 1
ATOM 822 C CA . ASP A 1 98 ? -19.672 -12.336 -3.367 1 95.12 98 ASP A CA 1
ATOM 823 C C . ASP A 1 98 ? -20.906 -13.133 -2.959 1 95.12 98 ASP A C 1
ATOM 825 O O . ASP A 1 98 ? -21.75 -12.633 -2.207 1 95.12 98 ASP A O 1
ATOM 829 N N . ALA A 1 99 ? -20.953 -14.328 -3.521 1 97.5 99 ALA A N 1
ATOM 830 C CA . ALA A 1 99 ? -22.094 -15.172 -3.197 1 97.5 99 ALA A CA 1
ATOM 831 C C . ALA A 1 99 ? -21.703 -16.656 -3.213 1 97.5 99 ALA A C 1
ATOM 833 O O . ALA A 1 99 ? -20.891 -17.078 -4.027 1 97.5 99 ALA A O 1
ATOM 834 N N . ILE A 1 100 ? -22.266 -17.406 -2.281 1 98.5 100 ILE A N 1
ATOM 835 C CA . ILE A 1 100 ? -22.188 -18.875 -2.266 1 98.5 100 ILE A CA 1
ATOM 836 C C . ILE A 1 100 ? -23.594 -19.453 -2.332 1 98.5 100 ILE A C 1
ATOM 838 O O . ILE A 1 100 ? -24.391 -19.266 -1.421 1 98.5 100 ILE A O 1
ATOM 842 N N . ILE A 1 101 ? -23.891 -20.141 -3.418 1 98.62 101 ILE A N 1
ATOM 843 C CA . ILE A 1 101 ? -25.219 -20.656 -3.709 1 98.62 101 ILE A CA 1
ATOM 844 C C . ILE A 1 101 ? -25.156 -22.172 -3.895 1 98.62 101 ILE A C 1
ATOM 846 O O . ILE A 1 101 ? -24.422 -22.672 -4.754 1 98.62 101 ILE A O 1
ATOM 850 N N . ALA A 1 102 ? -26 -22.906 -3.051 1 97.5 102 ALA A N 1
ATOM 851 C CA . ALA A 1 102 ? -25.766 -24.344 -3.129 1 97.5 102 ALA A CA 1
ATOM 852 C C . ALA A 1 102 ? -27.016 -25.125 -2.76 1 97.5 102 ALA A C 1
ATOM 854 O O . ALA A 1 102 ? -27.844 -24.656 -1.965 1 97.5 102 ALA A O 1
ATOM 855 N N . ASN A 1 103 ? -27.25 -26.188 -3.445 1 96.19 103 ASN A N 1
ATOM 856 C CA . ASN A 1 103 ? -28.062 -27.312 -2.967 1 96.19 103 ASN A CA 1
ATOM 857 C C . ASN A 1 103 ? -27.203 -28.422 -2.404 1 96.19 103 ASN A C 1
ATOM 859 O O . ASN A 1 103 ? -26.812 -29.344 -3.133 1 96.19 103 ASN A O 1
ATOM 863 N N . PHE A 1 104 ? -26.984 -28.391 -1.09 1 96.38 104 PHE A N 1
ATOM 864 C CA . PHE A 1 104 ? -26.031 -29.297 -0.466 1 96.38 104 PHE A CA 1
ATOM 865 C C . PHE A 1 104 ? -26.594 -30.703 -0.4 1 96.38 104 PHE A C 1
ATOM 867 O O . PHE A 1 104 ? -27.812 -30.891 -0.381 1 96.38 104 PHE A O 1
ATOM 874 N N . PRO A 1 105 ? -25.609 -31.656 -0.417 1 93.25 105 PRO A N 1
ATOM 875 C CA . PRO A 1 105 ? -26.094 -33 -0.156 1 93.25 105 PRO A CA 1
ATOM 876 C C . PRO A 1 105 ? -26.781 -33.125 1.2 1 93.25 105 PRO A C 1
ATOM 878 O O . PRO A 1 105 ? -26.344 -32.531 2.18 1 93.25 105 PRO A O 1
ATOM 881 N N . PHE A 1 106 ? -27.891 -33.844 1.197 1 88.5 106 PHE A N 1
ATOM 882 C CA . PHE A 1 106 ? -28.641 -33.938 2.436 1 88.5 106 PHE A CA 1
ATOM 883 C C . PHE A 1 106 ? -27.875 -34.75 3.479 1 88.5 106 PHE A C 1
ATOM 885 O O . PHE A 1 106 ? -28.062 -34.531 4.68 1 88.5 106 PHE A O 1
ATOM 892 N N . SER A 1 107 ? -27 -35.594 2.869 1 87.38 107 SER A N 1
ATOM 893 C CA . SER A 1 107 ? -26.047 -36.219 3.777 1 87.38 107 SER A CA 1
ATOM 894 C C . SER A 1 107 ? -24.953 -35.25 4.176 1 87.38 107 SER A C 1
ATOM 896 O O . SER A 1 107 ? -24.375 -34.562 3.322 1 87.38 107 SER A O 1
ATOM 898 N N . GLU A 1 108 ? -24.656 -35 5.418 1 91.25 108 GLU A N 1
ATOM 899 C CA . GLU A 1 108 ? -23.625 -34.125 5.961 1 91.25 108 GLU A CA 1
ATOM 900 C C . GLU A 1 108 ? -23.875 -32.688 5.574 1 91.25 108 GLU A C 1
ATOM 902 O O . GLU A 1 108 ? -22.922 -31.922 5.32 1 91.25 108 GLU A O 1
ATOM 907 N N . GLY A 1 109 ? -25.109 -32.344 5.391 1 95.25 109 GLY A N 1
ATOM 908 C CA . GLY A 1 109 ? -25.484 -30.969 5.039 1 95.25 109 GLY A CA 1
ATOM 909 C C . GLY A 1 109 ? -25.016 -29.953 6.059 1 95.25 109 GLY A C 1
ATOM 910 O O . GLY A 1 109 ? -24.688 -28.812 5.703 1 95.25 109 GLY A O 1
ATOM 911 N N . ASP A 1 110 ? -25 -30.359 7.309 1 96.56 110 ASP A N 1
ATOM 912 C CA . ASP A 1 110 ? -24.547 -29.484 8.383 1 96.56 110 ASP A CA 1
ATOM 913 C C . ASP A 1 110 ? -23.078 -29.094 8.195 1 96.56 110 ASP A C 1
ATOM 915 O O . ASP A 1 110 ? -22.719 -27.922 8.312 1 96.56 110 ASP A O 1
ATOM 919 N N . LYS A 1 111 ? -22.266 -30.062 7.832 1 96.56 111 LYS A N 1
ATOM 920 C CA . LYS A 1 111 ? -20.844 -29.812 7.609 1 96.56 111 LYS A CA 1
ATOM 921 C C . LYS A 1 111 ? -20.641 -28.875 6.414 1 96.56 111 LYS A C 1
ATOM 923 O O . LYS A 1 111 ? -19.797 -27.984 6.461 1 96.56 111 LYS A O 1
ATOM 928 N N . HIS A 1 112 ? -21.438 -29.109 5.367 1 97.88 112 HIS A N 1
ATOM 929 C CA . HIS A 1 112 ? -21.328 -28.297 4.168 1 97.88 112 HIS A CA 1
ATOM 930 C C . HIS A 1 112 ? -21.734 -26.844 4.453 1 97.88 112 HIS A C 1
ATOM 932 O O . HIS A 1 112 ? -21.047 -25.906 4.051 1 97.88 112 HIS A O 1
ATOM 938 N N . ALA A 1 113 ? -22.797 -26.703 5.137 1 98.12 113 ALA A N 1
ATOM 939 C CA . ALA A 1 113 ? -23.281 -25.375 5.477 1 98.12 113 ALA A CA 1
ATOM 940 C C . ALA A 1 113 ? -22.266 -24.625 6.34 1 98.12 113 ALA A C 1
ATOM 942 O O . ALA A 1 113 ? -21.969 -23.453 6.09 1 98.12 113 ALA A O 1
ATOM 943 N N . LEU A 1 114 ? -21.75 -25.312 7.305 1 97.62 114 LEU A N 1
ATOM 944 C CA . LEU A 1 114 ? -20.766 -24.703 8.188 1 97.62 114 LEU A CA 1
ATOM 945 C C . LEU A 1 114 ? -19.516 -24.312 7.414 1 97.62 114 LEU A C 1
ATOM 947 O O . LEU A 1 114 ? -18.938 -23.25 7.652 1 97.62 114 LEU A O 1
ATOM 951 N N . HIS A 1 115 ? -19.094 -25.141 6.523 1 97.56 115 HIS A N 1
ATOM 952 C CA . HIS A 1 115 ? -17.906 -24.844 5.723 1 97.56 115 HIS A CA 1
ATOM 953 C C . HIS A 1 115 ? -18.125 -23.609 4.852 1 97.56 115 HIS A C 1
ATOM 955 O O . HIS A 1 115 ? -17.219 -22.781 4.703 1 97.56 115 HIS A O 1
ATOM 961 N N . ALA A 1 116 ? -19.297 -23.516 4.309 1 98.19 116 ALA A N 1
ATOM 962 C CA . ALA A 1 116 ? -19.625 -22.344 3.504 1 98.19 116 ALA A CA 1
ATOM 963 C C . ALA A 1 116 ? -19.594 -21.062 4.344 1 98.19 116 ALA A C 1
ATOM 965 O O . ALA A 1 116 ? -19.062 -20.047 3.91 1 98.19 116 ALA A O 1
ATOM 966 N N . ILE A 1 117 ? -20.141 -21.203 5.516 1 97.44 117 ILE A N 1
ATOM 967 C CA . ILE A 1 117 ? -20.156 -20.062 6.422 1 97.44 117 ILE A CA 1
ATOM 968 C C . ILE A 1 117 ? -18.734 -19.672 6.812 1 97.44 117 ILE A C 1
ATOM 970 O O . ILE A 1 117 ? -18.375 -18.5 6.816 1 97.44 117 ILE A O 1
ATOM 974 N N . GLU A 1 118 ? -17.969 -20.625 7.086 1 95.25 118 GLU A N 1
ATOM 975 C CA . GLU A 1 118 ? -16.578 -20.375 7.457 1 95.25 118 GLU A CA 1
ATOM 976 C C . GLU A 1 118 ? -15.812 -19.703 6.324 1 95.25 118 GLU A C 1
ATOM 978 O O . GLU A 1 118 ? -15.016 -18.797 6.559 1 95.25 118 GLU A O 1
ATOM 983 N N . LEU A 1 119 ? -16.031 -20.203 5.129 1 95.25 119 LEU A N 1
ATOM 984 C CA . LEU A 1 119 ? -15.375 -19.609 3.967 1 95.25 119 LEU A CA 1
ATOM 985 C C . LEU A 1 119 ? -15.758 -18.141 3.824 1 95.25 119 LEU A C 1
ATOM 987 O O . LEU A 1 119 ? -14.906 -17.297 3.537 1 95.25 119 LEU A O 1
ATOM 991 N N . ALA A 1 120 ? -16.969 -17.859 4.035 1 95.06 120 ALA A N 1
ATOM 992 C CA . ALA A 1 120 ? -17.469 -16.484 3.934 1 95.06 120 ALA A CA 1
ATOM 993 C C . ALA A 1 120 ? -16.906 -15.609 5.047 1 95.06 120 ALA A C 1
ATOM 995 O O . ALA A 1 120 ? -16.562 -14.445 4.816 1 95.06 120 ALA A O 1
ATOM 996 N N . GLU A 1 121 ? -16.781 -16.188 6.23 1 92 121 GLU A N 1
ATOM 997 C CA . GLU A 1 121 ? -16.25 -15.453 7.379 1 92 121 GLU A CA 1
ATOM 998 C C . GLU A 1 121 ? -14.797 -15.062 7.168 1 92 121 GLU A C 1
ATOM 1000 O O . GLU A 1 121 ? -14.367 -13.984 7.582 1 92 121 GLU A O 1
ATOM 1005 N N . LYS A 1 122 ? -14.117 -15.867 6.52 1 88.56 122 LYS A N 1
ATOM 1006 C CA . LYS A 1 122 ? -12.68 -15.688 6.352 1 88.56 122 LYS A CA 1
ATOM 1007 C C . LYS A 1 122 ? -12.383 -14.57 5.355 1 88.56 122 LYS A C 1
ATOM 1009 O O . LYS A 1 122 ? -11.312 -13.961 5.402 1 88.56 122 LYS A O 1
ATOM 1014 N N . GLN A 1 123 ? -13.188 -14.203 4.363 1 87.38 123 GLN A N 1
ATOM 1015 C CA . GLN A 1 123 ? -12.891 -13.25 3.299 1 87.38 123 GLN A CA 1
ATOM 1016 C C . GLN A 1 123 ? -13.078 -11.812 3.771 1 87.38 123 GLN A C 1
ATOM 1018 O O . GLN A 1 123 ? -12.648 -10.875 3.105 1 87.38 123 GLN A O 1
ATOM 1023 N N . ILE A 1 124 ? -13.367 -11.43 4.84 1 76.5 124 ILE A N 1
ATOM 1024 C CA . ILE A 1 124 ? -13.539 -10.109 5.418 1 76.5 124 ILE A CA 1
ATOM 1025 C C . ILE A 1 124 ? -14.547 -9.312 4.594 1 76.5 124 ILE A C 1
ATOM 1027 O O . ILE A 1 124 ? -15.297 -8.492 5.133 1 76.5 124 ILE A O 1
ATOM 1031 N N . GLN A 1 125 ? -14.781 -9.578 3.26 1 86.19 125 GLN A N 1
ATOM 1032 C CA . GLN A 1 125 ? -15.766 -8.906 2.414 1 86.19 125 GLN A CA 1
ATOM 1033 C C . GLN A 1 125 ? -17.156 -9.484 2.633 1 86.19 125 GLN A C 1
ATOM 1035 O O . GLN A 1 125 ? -17.312 -10.57 3.191 1 86.19 125 GLN A O 1
ATOM 1040 N N . SER A 1 126 ? -18.094 -8.695 2.17 1 92.12 126 SER A N 1
ATOM 1041 C CA . SER A 1 126 ? -19.469 -9.156 2.275 1 92.12 126 SER A CA 1
ATOM 1042 C C . SER A 1 126 ? -19.734 -10.352 1.365 1 92.12 126 SER A C 1
ATOM 1044 O O . SER A 1 126 ? -19.125 -10.461 0.297 1 92.12 126 SER A O 1
ATOM 1046 N N . CYS A 1 127 ? -20.578 -11.211 1.841 1 96.44 127 CYS A N 1
ATOM 1047 C CA . CYS A 1 127 ? -20.922 -12.414 1.096 1 96.44 127 CYS A CA 1
ATOM 1048 C C . CYS A 1 127 ? -22.375 -12.82 1.344 1 96.44 127 CYS A C 1
ATOM 1050 O O . CYS A 1 127 ? -22.812 -12.867 2.49 1 96.44 127 CYS A O 1
ATOM 1052 N N . GLN A 1 128 ? -23.078 -13.023 0.254 1 97.75 128 GLN A N 1
ATOM 1053 C CA . GLN A 1 128 ? -24.438 -13.531 0.355 1 97.75 128 GLN A CA 1
ATOM 1054 C C . GLN A 1 128 ? -24.469 -15.055 0.213 1 97.75 128 GLN A C 1
ATOM 1056 O O . GLN A 1 128 ? -23.938 -15.602 -0.75 1 97.75 128 GLN A O 1
ATOM 1061 N N . LEU A 1 129 ? -25.078 -15.727 1.204 1 98.44 129 LEU A N 1
ATOM 1062 C CA . LEU A 1 129 ? -25.188 -17.188 1.155 1 98.44 129 LEU A CA 1
ATOM 1063 C C . LEU A 1 129 ? -26.656 -17.609 1.01 1 98.44 129 LEU A C 1
ATOM 1065 O O . LEU A 1 129 ? -27.531 -17.031 1.646 1 98.44 129 LEU A O 1
ATOM 1069 N N . VAL A 1 130 ? -26.891 -18.578 0.153 1 98.62 130 VAL A N 1
ATOM 1070 C CA . VAL A 1 130 ? -28.188 -19.25 0.071 1 98.62 130 VAL A CA 1
ATOM 1071 C C . VAL A 1 130 ? -27.969 -20.734 -0.174 1 98.62 130 VAL A C 1
ATOM 1073 O O . VAL A 1 130 ? -27.188 -21.125 -1.049 1 98.62 130 VAL A O 1
ATOM 1076 N N . PHE A 1 131 ? -28.594 -21.531 0.654 1 98.06 131 PHE A N 1
ATOM 1077 C CA . PHE A 1 131 ? -28.391 -22.969 0.436 1 98.06 131 PHE A CA 1
ATOM 1078 C C . PHE A 1 131 ? -29.594 -23.75 0.94 1 98.06 131 PHE A C 1
ATOM 1080 O O . PHE A 1 131 ? -30.422 -23.234 1.696 1 98.06 131 PHE A O 1
ATOM 1087 N N . LEU A 1 132 ? -29.734 -24.922 0.413 1 96.69 132 LEU A N 1
ATOM 1088 C CA . LEU A 1 132 ? -30.781 -25.859 0.784 1 96.69 132 LEU A CA 1
ATOM 1089 C C . LEU A 1 132 ? -30.219 -26.984 1.652 1 96.69 132 LEU A C 1
ATOM 1091 O O . LEU A 1 132 ? -29.109 -27.469 1.404 1 96.69 132 LEU A O 1
ATOM 1095 N N . LEU A 1 133 ? -30.984 -27.312 2.699 1 96.19 133 LEU A N 1
ATOM 1096 C CA . LEU A 1 133 ? -30.688 -28.438 3.574 1 96.19 133 LEU A CA 1
ATOM 1097 C C . LEU A 1 133 ? -31.922 -29.281 3.818 1 96.19 133 LEU A C 1
ATOM 1099 O O . LEU A 1 133 ? -33.031 -28.828 3.568 1 96.19 133 LEU A O 1
ATOM 1103 N N . ASN A 1 134 ? -31.594 -30.547 4.211 1 93.44 134 ASN A N 1
ATOM 1104 C CA . ASN A 1 134 ? -32.688 -31.297 4.828 1 93.44 134 ASN A CA 1
ATOM 1105 C C . ASN A 1 134 ? -33.219 -30.594 6.066 1 93.44 134 ASN A C 1
ATOM 1107 O O . ASN A 1 134 ? -32.438 -30.188 6.941 1 93.44 134 ASN A O 1
ATOM 1111 N N . ALA A 1 135 ? -34.594 -30.469 6.102 1 94.94 135 ALA A N 1
ATOM 1112 C CA . ALA A 1 135 ? -35.219 -29.766 7.23 1 94.94 135 ALA A CA 1
ATOM 1113 C C . ALA A 1 135 ? -34.844 -30.422 8.555 1 94.94 135 ALA A C 1
ATOM 1115 O O . ALA A 1 135 ? -34.656 -29.75 9.57 1 94.94 135 ALA A O 1
ATOM 1116 N N . ASP A 1 136 ? -34.719 -31.672 8.539 1 93.81 136 ASP A N 1
ATOM 1117 C CA . ASP A 1 136 ? -34.375 -32.438 9.734 1 93.81 136 ASP A CA 1
ATOM 1118 C C . ASP A 1 136 ? -33.062 -32 10.32 1 93.81 136 ASP A C 1
ATOM 1120 O O . ASP A 1 136 ? -32.812 -32.156 11.523 1 93.81 136 ASP A O 1
ATOM 1124 N N . THR A 1 137 ? -32.156 -31.547 9.516 1 94.94 137 THR A N 1
ATOM 1125 C CA . THR A 1 137 ? -30.859 -31.094 9.969 1 94.94 137 THR A CA 1
ATOM 1126 C C . THR A 1 137 ? -31 -29.969 11 1 94.94 137 THR A C 1
ATOM 1128 O O . THR A 1 137 ? -30.234 -29.922 11.969 1 94.94 137 THR A O 1
ATOM 1131 N N . LEU A 1 138 ? -31.984 -29.156 10.852 1 96.19 138 LEU A N 1
ATOM 1132 C CA . LEU A 1 138 ? -32.219 -28.016 11.742 1 96.19 138 LEU A CA 1
ATOM 1133 C C . LEU A 1 138 ? -33.219 -28.375 12.844 1 96.19 138 LEU A C 1
ATOM 1135 O O . LEU A 1 138 ? -33.031 -27.953 13.992 1 96.19 138 LEU A O 1
ATOM 1139 N N . LYS A 1 139 ? -34.219 -29.188 12.523 1 94.69 139 LYS A N 1
ATOM 1140 C CA . LYS A 1 139 ? -35.281 -29.5 13.453 1 94.69 139 LYS A CA 1
ATOM 1141 C C . LYS A 1 139 ? -34.844 -30.484 14.516 1 94.69 139 LYS A C 1
ATOM 1143 O O . LYS A 1 139 ? -35.375 -30.516 15.625 1 94.69 139 LYS A O 1
ATOM 1148 N N . ASN A 1 140 ? -33.875 -31.266 14.094 1 93.62 140 ASN A N 1
ATOM 1149 C CA . ASN A 1 140 ? -33.344 -32.281 15.016 1 93.62 140 ASN A CA 1
ATOM 1150 C C . ASN A 1 140 ? -31.844 -32.156 15.203 1 93.62 140 ASN A C 1
ATOM 1152 O O . ASN A 1 140 ? -31.078 -32.969 14.711 1 93.62 140 ASN A O 1
ATOM 1156 N N . PRO A 1 141 ? -31.422 -31.219 16.047 1 91.62 141 PRO A N 1
ATOM 1157 C CA . PRO A 1 141 ? -29.984 -30.984 16.234 1 91.62 141 PRO A CA 1
ATOM 1158 C C . PRO A 1 141 ? -29.359 -31.969 17.234 1 91.62 141 PRO A C 1
ATOM 1160 O O . PRO A 1 141 ? -28.875 -31.562 18.281 1 91.62 141 PRO A O 1
ATOM 1163 N N . PHE A 1 142 ? -29.141 -33.125 16.812 1 90.75 142 PHE A N 1
ATOM 1164 C CA . PHE A 1 142 ? -28.703 -34.188 17.719 1 90.75 142 PHE A CA 1
ATOM 1165 C C . PHE A 1 142 ? -27.188 -34.219 17.828 1 90.75 142 PHE A C 1
ATOM 1167 O O . PHE A 1 142 ? -26.641 -34.75 18.781 1 90.75 142 PHE A O 1
ATOM 1174 N N . SER A 1 143 ? -26.469 -33.75 16.875 1 92.38 143 SER A N 1
ATOM 1175 C CA . SER A 1 143 ? -25 -33.75 16.875 1 92.38 143 SER A CA 1
ATOM 1176 C C . SER A 1 143 ? -24.453 -32.375 17.219 1 92.38 143 SER A C 1
ATOM 1178 O O . SER A 1 143 ? -25.156 -31.375 17.109 1 92.38 143 SER A O 1
ATOM 1180 N N . ASN A 1 144 ? -23.203 -32.375 17.641 1 93.38 144 ASN A N 1
ATOM 1181 C CA . ASN A 1 144 ? -22.547 -31.125 17.938 1 93.38 144 ASN A CA 1
ATOM 1182 C C . ASN A 1 144 ? -22.438 -30.234 16.703 1 93.38 144 ASN A C 1
ATOM 1184 O O . ASN A 1 144 ? -22.547 -29.016 16.797 1 93.38 144 ASN A O 1
ATOM 1188 N N . THR A 1 145 ? -22.281 -30.812 15.633 1 95.38 145 THR A N 1
ATOM 1189 C CA . THR A 1 145 ? -22.172 -30.078 14.383 1 95.38 145 THR A CA 1
ATOM 1190 C C . THR A 1 145 ? -23.484 -29.391 14.039 1 95.38 145 THR A C 1
ATOM 1192 O O . THR A 1 145 ? -23.5 -28.219 13.641 1 95.38 145 THR A O 1
ATOM 1195 N N . ARG A 1 146 ? -24.578 -30.078 14.203 1 96.06 146 ARG A N 1
ATOM 1196 C CA . ARG A 1 146 ? -25.891 -29.5 13.938 1 96.06 146 ARG A CA 1
ATOM 1197 C C . ARG A 1 146 ? -26.203 -28.359 14.906 1 96.06 146 ARG A C 1
ATOM 1199 O O . ARG A 1 146 ? -26.719 -27.328 14.5 1 96.06 146 ARG A O 1
ATOM 1206 N N . LYS A 1 147 ? -25.797 -28.562 16.125 1 96.5 147 LYS A N 1
ATOM 1207 C CA . LYS A 1 147 ? -25.984 -27.516 17.125 1 96.5 147 LYS A CA 1
ATOM 1208 C C . LYS A 1 147 ? -25.172 -26.266 16.781 1 96.5 147 LYS A C 1
ATOM 1210 O O . LYS A 1 147 ? -25.641 -25.141 16.906 1 96.5 147 LYS A O 1
ATOM 1215 N N . HIS A 1 148 ? -23.969 -26.531 16.406 1 97 148 HIS A N 1
ATOM 1216 C CA . HIS A 1 148 ? -23.094 -25.438 16 1 97 148 HIS A CA 1
ATOM 1217 C C . HIS A 1 148 ? -23.672 -24.672 14.82 1 97 148 HIS A C 1
ATOM 1219 O O . HIS A 1 148 ? -23.625 -23.438 14.789 1 97 148 HIS A O 1
ATOM 1225 N N . LEU A 1 149 ? -24.234 -25.344 13.961 1 97.62 149 LEU A N 1
ATOM 1226 C CA . LEU A 1 149 ? -24.859 -24.719 12.805 1 97.62 149 LEU A CA 1
ATOM 1227 C C . LEU A 1 149 ? -26.016 -23.812 13.234 1 97.62 149 LEU A C 1
ATOM 1229 O O . LEU A 1 149 ? -26.109 -22.672 12.773 1 97.62 149 LEU A O 1
ATOM 1233 N N . ILE A 1 150 ? -26.797 -24.297 14.07 1 97.19 150 ILE A N 1
ATOM 1234 C CA . ILE A 1 150 ? -27.938 -23.531 14.539 1 97.19 150 ILE A CA 1
ATOM 1235 C C . ILE A 1 150 ? -27.469 -22.25 15.227 1 97.19 150 ILE A C 1
ATOM 1237 O O . ILE A 1 150 ? -28.031 -21.172 15.008 1 97.19 150 ILE A O 1
ATOM 1241 N N . ARG A 1 151 ? -26.469 -22.344 15.984 1 97.12 151 ARG A N 1
ATOM 1242 C CA . ARG A 1 151 ? -25.906 -21.172 16.641 1 97.12 151 ARG A CA 1
ATOM 1243 C C . ARG A 1 151 ? -25.422 -20.141 15.625 1 97.12 151 ARG A C 1
ATOM 1245 O O . ARG A 1 151 ? -25.641 -18.938 15.797 1 97.12 151 ARG A O 1
ATOM 1252 N N . LYS A 1 152 ? -24.734 -20.625 14.609 1 97 152 LYS A N 1
ATOM 1253 C CA . LYS A 1 152 ? -24.234 -19.719 13.57 1 97 152 LYS A CA 1
ATOM 1254 C C . LYS A 1 152 ? -25.375 -19.031 12.836 1 97 152 LYS A C 1
ATOM 1256 O O . LYS A 1 152 ? -25.297 -17.844 12.523 1 97 152 LYS A O 1
ATOM 1261 N N . LEU A 1 153 ? -26.406 -19.797 12.57 1 97.81 153 LEU A N 1
ATOM 1262 C CA . LEU A 1 153 ? -27.547 -19.234 11.883 1 97.81 153 LEU A CA 1
ATOM 1263 C C . LEU A 1 153 ? -28.203 -18.141 12.719 1 97.81 153 LEU A C 1
ATOM 1265 O O . LEU A 1 153 ? -28.625 -17.109 12.188 1 97.81 153 LEU A O 1
ATOM 1269 N N . GLU A 1 154 ? -28.203 -18.328 13.984 1 96.75 154 GLU A N 1
ATOM 1270 C CA . GLU A 1 154 ? -28.75 -17.312 14.891 1 96.75 154 GLU A CA 1
ATOM 1271 C C . GLU A 1 154 ? -27.844 -16.078 14.953 1 96.75 154 GLU A C 1
ATOM 1273 O O . GLU A 1 154 ? -28.312 -14.953 14.914 1 96.75 154 GLU A O 1
ATOM 1278 N N . GLU A 1 155 ? -26.641 -16.391 15.016 1 95.81 155 GLU A N 1
ATOM 1279 C CA . GLU A 1 155 ? -25.641 -15.328 15.086 1 95.81 155 GLU A CA 1
ATOM 1280 C C . GLU A 1 155 ? -25.766 -14.383 13.898 1 95.81 155 GLU A C 1
ATOM 1282 O O . GLU A 1 155 ? -25.656 -13.164 14.055 1 95.81 155 GLU A O 1
ATOM 1287 N N . TYR A 1 156 ? -26.047 -14.859 12.688 1 96.12 156 TYR A N 1
ATOM 1288 C CA . TYR A 1 156 ? -26.078 -14.047 11.477 1 96.12 156 TYR A CA 1
ATOM 1289 C C . TYR A 1 156 ? -27.516 -13.68 11.109 1 96.12 156 TYR A C 1
ATOM 1291 O O . TYR A 1 156 ? -27.766 -13.203 10 1 96.12 156 TYR A O 1
ATOM 1299 N N . ASN A 1 157 ? -28.453 -13.945 11.992 1 96.19 157 ASN A N 1
ATOM 1300 C CA . ASN A 1 157 ? -29.859 -13.664 11.742 1 96.19 157 ASN A CA 1
ATOM 1301 C C . ASN A 1 157 ? -30.328 -14.25 10.406 1 96.19 157 ASN A C 1
ATOM 1303 O O . ASN A 1 157 ? -30.891 -13.539 9.578 1 96.19 157 ASN A O 1
ATOM 1307 N N . ALA A 1 158 ? -30.047 -15.516 10.266 1 97.81 158 ALA A N 1
ATOM 1308 C CA . ALA A 1 158 ? -30.391 -16.203 9.023 1 97.81 158 ALA A CA 1
ATOM 1309 C C . ALA A 1 158 ? -31.906 -16.297 8.836 1 97.81 158 ALA A C 1
ATOM 1311 O O . ALA A 1 158 ? -32.656 -16.438 9.812 1 97.81 158 ALA A O 1
ATOM 1312 N N . GLU A 1 159 ? -32.344 -16.172 7.605 1 97.81 159 GLU A N 1
ATOM 1313 C CA . GLU A 1 159 ? -33.75 -16.453 7.254 1 97.81 159 GLU A CA 1
ATOM 1314 C C . GLU A 1 159 ? -33.906 -17.906 6.844 1 97.81 159 GLU A C 1
ATOM 1316 O O . GLU A 1 159 ? -33.281 -18.391 5.914 1 97.81 159 GLU A O 1
ATOM 1321 N N . VAL A 1 160 ? -34.812 -18.609 7.574 1 97.69 160 VAL A N 1
ATOM 1322 C CA . VAL A 1 160 ? -35.031 -20.016 7.301 1 97.69 160 VAL A CA 1
ATOM 1323 C C . VAL A 1 160 ? -36.5 -20.234 6.891 1 97.69 160 VAL A C 1
ATOM 1325 O O . VAL A 1 160 ? -37.406 -19.812 7.598 1 97.69 160 VAL A O 1
ATOM 1328 N N . GLU A 1 161 ? -36.688 -20.828 5.719 1 96.81 161 GLU A N 1
ATOM 1329 C CA . GLU A 1 161 ? -38 -21.219 5.234 1 96.81 161 GLU A CA 1
ATOM 1330 C C . GLU A 1 161 ? -38.094 -22.734 5.023 1 96.81 161 GLU A C 1
ATOM 1332 O O . GLU A 1 161 ? -37.25 -23.312 4.355 1 96.81 161 GLU A O 1
ATOM 1337 N N . TYR A 1 162 ? -39.094 -23.328 5.605 1 96.19 162 TYR A N 1
ATOM 1338 C CA . TYR A 1 162 ? -39.312 -24.75 5.418 1 96.19 162 TYR A CA 1
ATOM 1339 C C . TYR A 1 162 ? -40.312 -25.016 4.301 1 96.19 162 TYR A C 1
ATOM 1341 O O . TYR A 1 162 ? -41.406 -24.453 4.301 1 96.19 162 TYR A O 1
ATOM 1349 N N . ILE A 1 163 ? -39.875 -25.781 3.352 1 92.88 163 ILE A N 1
ATOM 1350 C CA . ILE A 1 163 ? -40.688 -26.047 2.176 1 92.88 163 ILE A CA 1
ATOM 1351 C C . ILE A 1 163 ? -41.031 -27.547 2.117 1 92.88 163 ILE A C 1
ATOM 1353 O O . ILE A 1 163 ? -40.125 -28.391 2.096 1 92.88 163 ILE A O 1
ATOM 1357 N N . GLU A 1 164 ? -42.344 -27.781 1.981 1 89.31 164 GLU A N 1
ATOM 1358 C CA . GLU A 1 164 ? -42.781 -29.156 1.814 1 89.31 164 GLU A CA 1
ATOM 1359 C C . GLU A 1 164 ? -42.844 -29.531 0.34 1 89.31 164 GLU A C 1
ATOM 1361 O O . GLU A 1 164 ? -43.219 -28.719 -0.508 1 89.31 164 GLU A O 1
ATOM 1366 N N . ASN A 1 165 ? -42.5 -30.766 -0.042 1 81.5 165 ASN A N 1
ATOM 1367 C CA . ASN A 1 165 ? -42.594 -31.312 -1.388 1 81.5 165 ASN A CA 1
ATOM 1368 C C . ASN A 1 165 ? -41.812 -30.469 -2.4 1 81.5 165 ASN A C 1
ATOM 1370 O O . ASN A 1 165 ? -42.312 -30.234 -3.506 1 81.5 165 ASN A O 1
ATOM 1374 N N . ALA A 1 166 ? -40.781 -29.984 -1.985 1 82.06 166 ALA A N 1
ATOM 1375 C CA . ALA A 1 166 ? -39.969 -29.078 -2.82 1 82.06 166 ALA A CA 1
ATOM 1376 C C . ALA A 1 166 ? -39.5 -29.781 -4.082 1 82.06 166 ALA A C 1
ATOM 1378 O O . ALA A 1 166 ? -39.281 -29.141 -5.117 1 82.06 166 ALA A O 1
ATOM 1379 N N . PHE A 1 167 ? -39.375 -31.156 -4.09 1 81.31 167 PHE A N 1
ATOM 1380 C CA . PHE A 1 167 ? -38.781 -31.891 -5.195 1 81.31 167 PHE A CA 1
ATOM 1381 C C . PHE A 1 167 ? -39.781 -32.875 -5.801 1 81.31 167 PHE A C 1
ATOM 1383 O O . PHE A 1 167 ? -39.375 -33.812 -6.496 1 81.31 167 PHE A O 1
ATOM 1390 N N . LEU A 1 168 ? -41.062 -32.75 -5.523 1 71.06 168 LEU A N 1
ATOM 1391 C CA . LEU A 1 168 ? -42.094 -33.656 -5.996 1 71.06 168 LEU A CA 1
ATOM 1392 C C . LEU A 1 168 ? -42.094 -33.75 -7.516 1 71.06 168 LEU A C 1
ATOM 1394 O O . LEU A 1 168 ? -42.188 -34.844 -8.086 1 71.06 168 LEU A O 1
ATOM 1398 N N . ASN A 1 169 ? -41.906 -32.719 -8.281 1 65.75 169 ASN A N 1
ATOM 1399 C CA . ASN A 1 169 ? -42 -32.719 -9.734 1 65.75 169 ASN A CA 1
ATOM 1400 C C . ASN A 1 169 ? -40.594 -32.719 -10.359 1 65.75 169 ASN A C 1
ATOM 1402 O O . ASN A 1 169 ? -40.438 -32.344 -11.523 1 65.75 169 ASN A O 1
ATOM 1406 N N . SER A 1 170 ? -39.656 -33.25 -9.586 1 68.62 170 SER A N 1
ATOM 1407 C CA . SER A 1 170 ? -38.281 -33.219 -10.094 1 68.62 170 SER A CA 1
ATOM 1408 C C . SER A 1 170 ? -37.906 -34.562 -10.688 1 68.62 170 SER A C 1
ATOM 1410 O O . SER A 1 170 ? -38.656 -35.531 -10.609 1 68.62 170 SER A O 1
ATOM 1412 N N . GLU A 1 171 ? -36.844 -34.625 -11.453 1 67.38 171 GLU A N 1
ATOM 1413 C CA . GLU A 1 171 ? -36.344 -35.844 -12.055 1 67.38 171 GLU A CA 1
ATOM 1414 C C . GLU A 1 171 ? -36.219 -36.969 -11.023 1 67.38 171 GLU A C 1
ATOM 1416 O O . GLU A 1 171 ? -36.531 -38.125 -11.328 1 67.38 171 GLU A O 1
ATOM 1421 N N . ARG A 1 172 ? -35.812 -36.562 -9.742 1 72.31 172 ARG A N 1
ATOM 1422 C CA . ARG A 1 172 ? -35.812 -37.438 -8.586 1 72.31 172 ARG A CA 1
ATOM 1423 C C . ARG A 1 172 ? -36.656 -36.875 -7.457 1 72.31 172 ARG A C 1
ATOM 1425 O O . ARG A 1 172 ? -36.406 -35.75 -6.988 1 72.31 172 ARG A O 1
ATOM 1432 N N . SER A 1 173 ? -37.625 -37.594 -7.156 1 70.19 173 SER A N 1
ATOM 1433 C CA . SER A 1 173 ? -38.625 -37.062 -6.227 1 70.19 173 SER A CA 1
ATOM 1434 C C . SER A 1 173 ? -38.375 -37.531 -4.801 1 70.19 173 SER A C 1
ATOM 1436 O O . SER A 1 173 ? -37.844 -38.625 -4.598 1 70.19 173 SER A O 1
ATOM 1438 N N . THR A 1 174 ? -38.406 -36.625 -3.82 1 71.88 174 THR A N 1
ATOM 1439 C CA . THR A 1 174 ? -38.375 -36.969 -2.402 1 71.88 174 THR A CA 1
ATOM 1440 C C . THR A 1 174 ? -39.469 -36.188 -1.643 1 71.88 174 THR A C 1
ATOM 1442 O O . THR A 1 174 ? -39.906 -35.125 -2.074 1 71.88 174 THR A O 1
ATOM 1445 N N . THR A 1 175 ? -39.938 -36.844 -0.667 1 75.88 175 THR A N 1
ATOM 1446 C CA . THR A 1 175 ? -41 -36.219 0.141 1 75.88 175 THR A CA 1
ATOM 1447 C C . THR A 1 175 ? -40.406 -35.531 1.358 1 75.88 175 THR A C 1
ATOM 1449 O O . THR A 1 175 ? -41.156 -34.969 2.184 1 75.88 175 THR A O 1
ATOM 1452 N N . VAL A 1 176 ? -39.219 -35.469 1.357 1 83.31 176 VAL A N 1
ATOM 1453 C CA . VAL A 1 176 ? -38.562 -34.906 2.535 1 83.31 176 VAL A CA 1
ATOM 1454 C C . VAL A 1 176 ? -38.719 -33.406 2.535 1 83.31 176 VAL A C 1
ATOM 1456 O O . VAL A 1 176 ? -38.625 -32.75 1.485 1 83.31 176 VAL A O 1
ATOM 1459 N N . GLU A 1 177 ? -38.938 -32.875 3.723 1 91.69 177 GLU A N 1
ATOM 1460 C CA . GLU A 1 177 ? -39.031 -31.438 3.887 1 91.69 177 GLU A CA 1
ATOM 1461 C C . GLU A 1 177 ? -37.688 -30.766 3.732 1 91.69 177 GLU A C 1
ATOM 1463 O O . GLU A 1 177 ? -36.688 -31.266 4.25 1 91.69 177 GLU A O 1
ATOM 1468 N N . THR A 1 178 ? -37.656 -29.656 2.969 1 94.06 178 THR A N 1
ATOM 1469 C CA . THR A 1 178 ? -36.438 -28.953 2.666 1 94.06 178 THR A CA 1
ATOM 1470 C C . THR A 1 178 ? -36.375 -27.609 3.393 1 94.06 178 THR A C 1
ATOM 1472 O O . THR A 1 178 ? -37.406 -26.922 3.527 1 94.06 178 THR A O 1
ATOM 1475 N N . ALA A 1 179 ? -35.25 -27.281 3.979 1 96.94 179 ALA A N 1
ATOM 1476 C CA . ALA A 1 179 ? -35 -25.969 4.57 1 96.94 179 ALA A CA 1
ATOM 1477 C C . ALA A 1 179 ? -34.25 -25.047 3.604 1 96.94 179 ALA A C 1
ATOM 1479 O O . ALA A 1 179 ? -33.188 -25.406 3.117 1 96.94 179 ALA A O 1
ATOM 1480 N N . LEU A 1 180 ? -34.812 -23.922 3.242 1 97.5 180 LEU A N 1
ATOM 1481 C CA . LEU A 1 180 ? -34.156 -22.859 2.467 1 97.5 180 LEU A CA 1
ATOM 1482 C C . LEU A 1 180 ? -33.594 -21.781 3.385 1 97.5 180 LEU A C 1
ATOM 1484 O O . LEU A 1 180 ? -34.344 -21.141 4.133 1 97.5 180 LEU A O 1
ATOM 1488 N N . ILE A 1 181 ? -32.312 -21.547 3.316 1 98.44 181 ILE A N 1
ATOM 1489 C CA . ILE A 1 181 ? -31.641 -20.672 4.277 1 98.44 181 ILE A CA 1
ATOM 1490 C C . ILE A 1 181 ? -30.938 -19.531 3.537 1 98.44 181 ILE A C 1
ATOM 1492 O O . ILE A 1 181 ? -30.234 -19.766 2.553 1 98.44 181 ILE A O 1
ATOM 1496 N N . TYR A 1 182 ? -31.125 -18.297 4.023 1 98.38 182 TYR A N 1
ATOM 1497 C CA . TYR A 1 182 ? -30.422 -17.109 3.539 1 98.38 182 TYR A CA 1
ATOM 1498 C C . TYR A 1 182 ? -29.578 -16.484 4.641 1 98.38 182 TYR A C 1
ATOM 1500 O O . TYR A 1 182 ? -30.047 -16.297 5.762 1 98.38 182 TYR A O 1
ATOM 1508 N N . ILE A 1 183 ? -28.344 -16.234 4.371 1 97.81 183 ILE A N 1
ATOM 1509 C CA . ILE A 1 183 ? -27.438 -15.547 5.285 1 97.81 183 ILE A CA 1
ATOM 1510 C C . ILE A 1 183 ? -26.75 -14.398 4.555 1 97.81 183 ILE A C 1
ATOM 1512 O O . ILE A 1 183 ? -26.297 -14.562 3.414 1 97.81 183 ILE A O 1
ATOM 1516 N N . ASN A 1 184 ? -26.688 -13.258 5.121 1 96 184 ASN A N 1
ATOM 1517 C CA . ASN A 1 184 ? -25.875 -12.148 4.641 1 96 184 ASN A CA 1
ATOM 1518 C C . ASN A 1 184 ? -24.75 -11.812 5.613 1 96 184 ASN A C 1
ATOM 1520 O O . ASN A 1 184 ? -25 -11.312 6.711 1 96 184 ASN A O 1
ATOM 1524 N N . ILE A 1 185 ? -23.641 -12.125 5.211 1 94.31 185 ILE A N 1
ATOM 1525 C CA . ILE A 1 185 ? -22.484 -11.773 6.023 1 94.31 185 ILE A CA 1
ATOM 1526 C C . ILE A 1 185 ? -21.922 -10.43 5.57 1 94.31 185 ILE A C 1
ATOM 1528 O O . ILE A 1 185 ? -21.5 -10.281 4.422 1 94.31 185 ILE A O 1
ATOM 1532 N N . GLU A 1 186 ? -21.812 -9.516 6.457 1 90.19 186 GLU A N 1
ATOM 1533 C CA . GLU A 1 186 ? -21.359 -8.172 6.137 1 90.19 186 GLU A CA 1
ATOM 1534 C C . GLU A 1 186 ? -19.844 -8.047 6.285 1 90.19 186 GLU A C 1
ATOM 1536 O O . GLU A 1 186 ? -19.219 -8.867 6.957 1 90.19 186 GLU A O 1
ATOM 1541 N N . LYS A 1 187 ? -19.391 -6.992 5.609 1 84.69 187 LYS A N 1
ATOM 1542 C CA . LYS A 1 187 ? -17.969 -6.719 5.691 1 84.69 187 LYS A CA 1
ATOM 1543 C C . LYS A 1 187 ? -17.547 -6.402 7.125 1 84.69 187 LYS A C 1
ATOM 1545 O O . LYS A 1 187 ? -18.219 -5.633 7.816 1 84.69 187 LYS A O 1
ATOM 1550 N N . LYS A 1 188 ? -16.562 -7.129 7.609 1 75.62 188 LYS A N 1
ATOM 1551 C CA . LYS A 1 188 ? -16.062 -6.895 8.961 1 75.62 188 LYS A CA 1
ATOM 1552 C C . LYS A 1 188 ? -14.859 -5.957 8.945 1 75.62 188 LYS A C 1
ATOM 1554 O O . LYS A 1 188 ? -14.141 -5.875 7.941 1 75.62 188 LYS A O 1
ATOM 1559 N N . GLU A 1 189 ? -14.773 -5.145 10.055 1 71.75 189 GLU A N 1
ATOM 1560 C CA . GLU A 1 189 ? -13.555 -4.363 10.242 1 71.75 189 GLU A CA 1
ATOM 1561 C C . GLU A 1 189 ? -12.375 -5.262 10.594 1 71.75 189 GLU A C 1
ATOM 1563 O O . GLU A 1 189 ? -12.469 -6.105 11.484 1 71.75 189 GLU A O 1
ATOM 1568 N N . SER A 1 190 ? -11.492 -5.391 9.664 1 69.94 190 SER A N 1
ATOM 1569 C CA . SER A 1 190 ? -10.367 -6.293 9.883 1 69.94 190 SER A CA 1
ATOM 1570 C C . SER A 1 190 ? -9.414 -5.746 10.938 1 69.94 190 SER A C 1
ATOM 1572 O O . SER A 1 190 ? -9.312 -4.531 11.117 1 69.94 190 SER A O 1
ATOM 1574 N N . ASN A 1 191 ? -8.906 -6.688 11.719 1 81.06 191 ASN A N 1
ATOM 1575 C CA . ASN A 1 191 ? -7.859 -6.352 12.68 1 81.06 191 ASN A CA 1
ATOM 1576 C C . ASN A 1 191 ? -6.559 -5.965 11.984 1 81.06 191 ASN A C 1
ATOM 1578 O O . ASN A 1 191 ? -6.125 -6.641 11.047 1 81.06 191 ASN A O 1
ATOM 1582 N N . SER A 1 192 ? -6.102 -4.77 12.148 1 88.62 192 SER A N 1
ATOM 1583 C CA . SER A 1 192 ? -4.848 -4.277 11.586 1 88.62 192 SER A CA 1
ATOM 1584 C C . SER A 1 192 ? -3.734 -4.277 12.625 1 88.62 192 SER A C 1
ATOM 1586 O O . SER A 1 192 ? -3.877 -3.684 13.695 1 88.62 192 SER A O 1
ATOM 1588 N N . ILE A 1 193 ? -2.742 -4.961 12.305 1 88.5 193 ILE A N 1
ATOM 1589 C CA . ILE A 1 193 ? -1.592 -5.012 13.195 1 88.5 193 ILE A CA 1
ATOM 1590 C C . ILE A 1 193 ? -0.935 -3.635 13.273 1 88.5 193 ILE A C 1
ATOM 1592 O O . ILE A 1 193 ? -0.471 -3.217 14.336 1 88.5 193 ILE A O 1
ATOM 1596 N N . LEU A 1 194 ? -0.912 -2.994 12.203 1 89.88 194 LEU A N 1
ATOM 1597 C CA . LEU A 1 194 ? -0.275 -1.684 12.156 1 89.88 194 LEU A CA 1
ATOM 1598 C C . LEU A 1 194 ? -1.062 -0.664 12.969 1 89.88 194 LEU A C 1
ATOM 1600 O O . LEU A 1 194 ? -0.474 0.174 13.656 1 89.88 194 LEU A O 1
ATOM 1604 N N . VAL A 1 195 ? -2.367 -0.719 12.898 1 87.31 195 VAL A N 1
ATOM 1605 C CA . VAL A 1 195 ? -3.205 0.189 13.68 1 87.31 195 VAL A CA 1
ATOM 1606 C C . VAL A 1 195 ? -3.012 -0.076 15.172 1 87.31 195 VAL A C 1
ATOM 1608 O O . VAL A 1 195 ? -2.916 0.86 15.961 1 87.31 195 VAL A O 1
ATOM 1611 N N . ASP A 1 196 ? -2.908 -1.334 15.445 1 88.44 196 ASP A N 1
ATOM 1612 C CA . ASP A 1 196 ? -2.686 -1.702 16.844 1 88.44 196 ASP A CA 1
ATOM 1613 C C . ASP A 1 196 ? -1.345 -1.171 17.344 1 88.44 196 ASP A C 1
ATOM 1615 O O . ASP A 1 196 ? -1.25 -0.672 18.469 1 88.44 196 ASP A O 1
ATOM 1619 N N . GLU A 1 197 ? -0.392 -1.32 16.562 1 86.69 197 GLU A N 1
ATOM 1620 C CA . GLU A 1 197 ? 0.932 -0.82 16.922 1 86.69 197 GLU A CA 1
ATOM 1621 C C . GLU A 1 197 ? 0.921 0.696 17.094 1 86.69 197 GLU A C 1
ATOM 1623 O O . GLU A 1 197 ? 1.569 1.229 18 1 86.69 197 GLU A O 1
ATOM 1628 N N . LEU A 1 198 ? 0.251 1.385 16.281 1 87.88 198 LEU A N 1
ATOM 1629 C CA . LEU A 1 198 ? 0.139 2.838 16.344 1 87.88 198 LEU A CA 1
ATOM 1630 C C . LEU A 1 198 ? -0.56 3.27 17.625 1 87.88 198 LEU A C 1
ATOM 1632 O O . LEU A 1 198 ? -0.132 4.223 18.281 1 87.88 198 LEU A O 1
ATOM 1636 N N . LYS A 1 199 ? -1.572 2.557 17.984 1 84.94 199 LYS A N 1
ATOM 1637 C CA . LYS A 1 199 ? -2.311 2.867 19.203 1 84.94 199 LYS A CA 1
ATOM 1638 C C . LYS A 1 199 ? -1.445 2.646 20.438 1 84.94 199 LYS A C 1
ATOM 1640 O O . LYS A 1 199 ? -1.491 3.438 21.375 1 84.94 199 LYS A O 1
ATOM 1645 N N . LYS A 1 200 ? -0.706 1.635 20.375 1 83.75 200 LYS A N 1
ATOM 1646 C CA . LYS A 1 200 ? 0.193 1.349 21.484 1 83.75 200 LYS A CA 1
ATOM 1647 C C . LYS A 1 200 ? 1.237 2.449 21.656 1 83.75 200 LYS A C 1
ATOM 1649 O O . LYS A 1 200 ? 1.536 2.869 22.766 1 83.75 200 LYS A O 1
ATOM 1654 N N . GLU A 1 201 ? 1.771 2.896 20.547 1 82.06 201 GLU A N 1
ATOM 1655 C CA . GLU A 1 201 ? 2.773 3.957 20.578 1 82.06 201 GLU A CA 1
ATOM 1656 C C . GLU A 1 201 ? 2.184 5.262 21.109 1 82.06 201 GLU A C 1
ATOM 1658 O O . GLU A 1 201 ? 2.855 6 21.828 1 82.06 201 GLU A O 1
ATOM 1663 N N . GLU A 1 202 ? 0.993 5.551 20.75 1 76 202 GLU A N 1
ATOM 1664 C CA . GLU A 1 202 ? 0.316 6.758 21.219 1 76 202 GLU A CA 1
ATOM 1665 C C . GLU A 1 202 ? 0.009 6.68 22.703 1 76 202 GLU A C 1
ATOM 1667 O O . GLU A 1 202 ? 0.152 7.672 23.422 1 76 202 GLU A O 1
ATOM 1672 N N . ALA A 1 203 ? -0.461 5.527 23.156 1 69.75 203 ALA A N 1
ATOM 1673 C CA . ALA A 1 203 ? -0.766 5.34 24.578 1 69.75 203 ALA A CA 1
ATOM 1674 C C . ALA A 1 203 ? 0.486 5.504 25.438 1 69.75 203 ALA A C 1
ATOM 1676 O O . ALA A 1 203 ? 0.433 6.102 26.516 1 69.75 203 ALA A O 1
ATOM 1677 N N . HIS A 1 204 ? 1.503 5.109 24.984 1 61.25 204 HIS A N 1
ATOM 1678 C CA . HIS A 1 204 ? 2.764 5.223 25.703 1 61.25 204 HIS A CA 1
ATOM 1679 C C . HIS A 1 204 ? 3.229 6.676 25.781 1 61.25 204 HIS A C 1
ATOM 1681 O O . HIS A 1 204 ? 3.812 7.09 26.781 1 61.25 204 HIS A O 1
ATOM 1687 N N . ARG A 1 205 ? 2.873 7.48 24.812 1 62.16 205 ARG A N 1
ATOM 1688 C CA . ARG A 1 205 ? 3.295 8.875 24.766 1 62.16 205 ARG A CA 1
ATOM 1689 C C . ARG A 1 205 ? 2.443 9.734 25.688 1 62.16 205 ARG A C 1
ATOM 1691 O O . ARG A 1 205 ? 2.959 10.633 26.375 1 62.16 205 ARG A O 1
ATOM 1698 N N . THR A 1 206 ? 1.154 9.562 25.578 1 55.66 206 THR A N 1
ATOM 1699 C CA . THR A 1 206 ? 0.263 10.305 26.469 1 55.66 206 THR A CA 1
ATOM 1700 C C . THR A 1 206 ? 0.598 10.031 27.922 1 55.66 206 THR A C 1
ATOM 1702 O O . THR A 1 206 ? 0.521 10.93 28.766 1 55.66 206 THR A O 1
ATOM 1705 N N . ASN A 1 207 ? 0.885 8.773 28.281 1 49.56 207 ASN A N 1
ATOM 1706 C CA . ASN A 1 207 ? 1.268 8.484 29.656 1 49.56 207 ASN A CA 1
ATOM 1707 C C . ASN A 1 207 ? 2.537 9.234 30.062 1 49.56 207 ASN A C 1
ATOM 1709 O O . ASN A 1 207 ? 2.711 9.602 31.219 1 49.56 207 ASN A O 1
ATOM 1713 N N . ASN A 1 208 ? 3.324 9.438 29.156 1 46.62 208 ASN A N 1
ATOM 1714 C CA . ASN A 1 208 ? 4.57 10.109 29.516 1 46.62 208 ASN A CA 1
ATOM 1715 C C . ASN A 1 208 ? 4.41 11.625 29.5 1 46.62 208 ASN A C 1
ATOM 1717 O O . ASN A 1 208 ? 5.246 12.344 30.047 1 46.62 208 ASN A O 1
ATOM 1721 N N . ASN A 1 209 ? 3.561 12.125 28.766 1 44.22 209 ASN A N 1
ATOM 1722 C CA . ASN A 1 209 ? 3.447 13.578 28.703 1 44.22 209 ASN A CA 1
ATOM 1723 C C . ASN A 1 209 ? 2.434 14.094 29.719 1 44.22 209 ASN A C 1
ATOM 1725 O O . ASN A 1 209 ? 1.225 14.016 29.5 1 44.22 209 ASN A O 1
ATOM 1729 N N . GLN A 1 210 ? 2.719 14.078 31.094 1 35.44 210 GLN A N 1
ATOM 1730 C CA . GLN A 1 210 ? 2.053 14.766 32.188 1 35.44 210 GLN A CA 1
ATOM 1731 C C . GLN A 1 210 ? 1.958 16.266 31.922 1 35.44 210 GLN A C 1
ATOM 1733 O O . GLN A 1 210 ? 2.811 17.047 32.375 1 35.44 210 GLN A O 1
ATOM 1738 N N . TYR A 1 211 ? 1.758 16.781 30.812 1 34.09 211 TYR A N 1
ATOM 1739 C CA . TYR A 1 211 ? 1.786 18.234 30.812 1 34.09 211 TYR A CA 1
ATOM 1740 C C . TYR A 1 211 ? 0.688 18.812 31.703 1 34.09 211 TYR A C 1
ATOM 1742 O O . TYR A 1 211 ? -0.387 18.219 31.828 1 34.09 211 TYR A O 1
ATOM 1750 N N . THR A 1 212 ? 1.022 19.844 32.656 1 30.45 212 THR A N 1
ATOM 1751 C CA . THR A 1 212 ? 0.355 20.656 33.656 1 30.45 212 THR A CA 1
ATOM 1752 C C . THR A 1 212 ? -0.862 21.359 33.062 1 30.45 212 THR A C 1
ATOM 1754 O O . THR A 1 212 ? -0.902 21.656 31.875 1 30.45 212 THR A O 1
ATOM 1757 N N . SER A 1 213 ? -1.996 21.75 33.906 1 30.42 213 SER A N 1
ATOM 1758 C CA . SER A 1 213 ? -3.396 22.156 33.938 1 30.42 213 SER A CA 1
ATOM 1759 C C . SER A 1 213 ? -3.596 23.484 33.219 1 30.42 213 SER A C 1
ATOM 1761 O O . SER A 1 213 ? -4.598 23.688 32.531 1 30.42 213 SER A O 1
ATOM 1763 N N . ASP A 1 214 ? -3.018 24.688 33.625 1 30.06 214 ASP A N 1
ATOM 1764 C CA . ASP A 1 214 ? -3.502 26.062 33.562 1 30.06 214 ASP A CA 1
ATOM 1765 C C . ASP A 1 214 ? -3.488 26.594 32.125 1 30.06 214 ASP A C 1
ATOM 1767 O O . ASP A 1 214 ? -4.281 27.469 31.781 1 30.06 214 ASP A O 1
ATOM 1771 N N . LYS A 1 215 ? -2.355 26.875 31.516 1 38.88 215 LYS A N 1
ATOM 1772 C CA . LYS A 1 215 ? -2.102 27.516 30.219 1 38.88 215 LYS A CA 1
ATOM 1773 C C . LYS A 1 215 ? -2.467 26.578 29.062 1 38.88 215 LYS A C 1
ATOM 1775 O O . LYS A 1 215 ? -1.97 26.75 27.953 1 38.88 215 LYS A O 1
ATOM 1780 N N . LEU A 1 216 ? -3.527 25.609 29.047 1 36.97 216 LEU A N 1
ATOM 1781 C CA . LEU A 1 216 ? -4.004 24.281 28.656 1 36.97 216 LEU A CA 1
ATOM 1782 C C . LEU A 1 216 ? -4.93 24.375 27.453 1 36.97 216 LEU A C 1
ATOM 1784 O O . LEU A 1 216 ? -5.035 23.422 26.672 1 36.97 216 LEU A O 1
ATOM 1788 N N . ILE A 1 217 ? -5.781 25.422 27.344 1 38.25 217 ILE A N 1
ATOM 1789 C CA . ILE A 1 217 ? -6.906 25.328 26.422 1 38.25 217 ILE A CA 1
ATOM 1790 C C . ILE A 1 217 ? -6.398 25.344 24.984 1 38.25 217 ILE A C 1
ATOM 1792 O O . ILE A 1 217 ? -6.754 24.469 24.188 1 38.25 217 ILE A O 1
ATOM 1796 N N . ASN A 1 218 ? -5.734 26.656 24.547 1 45.66 218 ASN A N 1
ATOM 1797 C CA . ASN A 1 218 ? -5.215 26.812 23.188 1 45.66 218 ASN A CA 1
ATOM 1798 C C . ASN A 1 218 ? -4.051 25.859 22.922 1 45.66 218 ASN A C 1
ATOM 1800 O O . ASN A 1 218 ? -3.924 25.328 21.812 1 45.66 218 ASN A O 1
ATOM 1804 N N . SER A 1 219 ? -3.289 25.641 23.922 1 52.59 219 SER A N 1
ATOM 1805 C CA . SER A 1 219 ? -2.111 24.781 23.859 1 52.59 219 SER A CA 1
ATOM 1806 C C . SER A 1 219 ? -2.508 23.312 23.703 1 52.59 219 SER A C 1
ATOM 1808 O O . SER A 1 219 ? -1.848 22.562 22.984 1 52.59 219 SER A O 1
ATOM 1810 N N . ASP A 1 220 ? -3.844 23.219 24.203 1 64.06 220 ASP A N 1
ATOM 1811 C CA . ASP A 1 220 ? -4.305 21.844 24.125 1 64.06 220 ASP A CA 1
ATOM 1812 C C . ASP A 1 220 ? -4.742 21.484 22.703 1 64.06 220 ASP A C 1
ATOM 1814 O O . ASP A 1 220 ? -4.445 20.391 22.219 1 64.06 220 ASP A O 1
ATOM 1818 N N . PHE A 1 221 ? -5.285 22.719 22.094 1 75.56 221 PHE A N 1
ATOM 1819 C CA . PHE A 1 221 ? -5.738 22.469 20.734 1 75.56 221 PHE A CA 1
ATOM 1820 C C . PHE A 1 221 ? -4.551 22.25 19.797 1 75.56 221 PHE A C 1
ATOM 1822 O O . PHE A 1 221 ? -4.539 21.281 19.031 1 75.56 221 PHE A O 1
ATOM 1829 N N . ILE A 1 222 ? -3.539 23.156 19.922 1 81.31 222 ILE A N 1
ATOM 1830 C CA . ILE A 1 222 ? -2.385 23.078 19.031 1 81.31 222 ILE A CA 1
ATOM 1831 C C . ILE A 1 222 ? -1.617 21.781 19.297 1 81.31 222 ILE A C 1
ATOM 1833 O O . ILE A 1 222 ? -1.198 21.094 18.359 1 81.31 222 ILE A O 1
ATOM 1837 N N . LYS A 1 223 ? -1.458 21.469 20.531 1 82.75 223 LYS A N 1
ATOM 1838 C CA . LYS A 1 223 ? -0.785 20.219 20.875 1 82.75 223 LYS A CA 1
ATOM 1839 C C . LYS A 1 223 ? -1.558 19.016 20.328 1 82.75 223 LYS A C 1
ATOM 1841 O O . LYS A 1 223 ? -0.961 18.078 19.797 1 82.75 223 LYS A O 1
ATOM 1846 N N . GLY A 1 224 ? -2.926 19.094 20.484 1 83.12 224 GLY A N 1
ATOM 1847 C CA . GLY A 1 224 ? -3.762 18.016 19.984 1 83.12 224 GLY A CA 1
ATOM 1848 C C . GLY A 1 224 ? -3.664 17.828 18.484 1 83.12 224 GLY A C 1
ATOM 1849 O O . GLY A 1 224 ? -3.568 16.688 18 1 83.12 224 GLY A O 1
ATOM 1850 N N . ILE A 1 225 ? -3.633 18.938 17.781 1 87.06 225 ILE A N 1
ATOM 1851 C CA . ILE A 1 225 ? -3.613 18.859 16.328 1 87.06 225 ILE A CA 1
ATOM 1852 C C . ILE A 1 225 ? -2.24 18.375 15.859 1 87.06 225 ILE A C 1
ATOM 1854 O O . ILE A 1 225 ? -2.133 17.656 14.867 1 87.06 225 ILE A O 1
ATOM 1858 N N . VAL A 1 226 ? -1.208 18.797 16.562 1 90.12 226 VAL A N 1
ATOM 1859 C CA . VAL A 1 226 ? 0.135 18.344 16.203 1 90.12 226 VAL A CA 1
ATOM 1860 C C . VAL A 1 226 ? 0.264 16.859 16.469 1 90.12 226 VAL A C 1
ATOM 1862 O O . VAL A 1 226 ? 0.875 16.125 15.688 1 90.12 226 VAL A O 1
ATOM 1865 N N . GLU A 1 227 ? -0.366 16.359 17.531 1 87.12 227 GLU A N 1
ATOM 1866 C CA . GLU A 1 227 ? -0.341 14.922 17.844 1 87.12 227 GLU A CA 1
ATOM 1867 C C . GLU A 1 227 ? -1.081 14.117 16.781 1 87.12 227 GLU A C 1
ATOM 1869 O O . GLU A 1 227 ? -0.638 13.039 16.391 1 87.12 227 GLU A O 1
ATOM 1874 N N . ARG A 1 228 ? -2.203 14.633 16.391 1 87.12 228 ARG A N 1
ATOM 1875 C CA . ARG A 1 228 ? -2.959 13.969 15.328 1 87.12 228 ARG A CA 1
ATOM 1876 C C . ARG A 1 228 ? -2.168 13.938 14.023 1 87.12 228 ARG A C 1
ATOM 1878 O O . ARG A 1 228 ? -2.182 12.938 13.312 1 87.12 228 ARG A O 1
ATOM 1885 N N . TYR A 1 229 ? -1.54 15.047 13.781 1 92.81 229 TYR A N 1
ATOM 1886 C CA . TYR A 1 229 ? -0.647 15.109 12.625 1 92.81 229 TYR A CA 1
ATOM 1887 C C . TYR A 1 229 ? 0.409 14.016 12.695 1 92.81 229 TYR A C 1
ATOM 1889 O O . TYR A 1 229 ? 0.616 13.281 11.727 1 92.81 229 TYR A O 1
ATOM 1897 N N . ASN A 1 230 ? 1.088 13.922 13.789 1 92.56 230 ASN A N 1
ATOM 1898 C CA . ASN A 1 230 ? 2.131 12.914 13.969 1 92.56 230 ASN A CA 1
ATOM 1899 C C . ASN A 1 230 ? 1.587 11.5 13.773 1 92.56 230 ASN A C 1
ATOM 1901 O O . ASN A 1 230 ? 2.242 10.656 13.164 1 92.56 230 ASN A O 1
ATOM 1905 N N . TYR A 1 231 ? 0.4 11.328 14.273 1 91 231 TYR A N 1
ATOM 1906 C CA . TYR A 1 231 ? -0.255 10.023 14.172 1 91 231 TYR A CA 1
ATOM 1907 C C . TYR A 1 231 ? -0.486 9.648 12.711 1 91 231 TYR A C 1
ATOM 1909 O O . TYR A 1 231 ? -0.187 8.523 12.297 1 91 231 TYR A O 1
ATOM 1917 N N . GLU A 1 232 ? -0.994 10.555 11.953 1 92.62 232 GLU A N 1
ATOM 1918 C CA . GLU A 1 232 ? -1.298 10.305 10.547 1 92.62 232 GLU A CA 1
ATOM 1919 C C . GLU A 1 232 ? -0.022 10.102 9.742 1 92.62 232 GLU A C 1
ATOM 1921 O O . GLU A 1 232 ? 0.022 9.25 8.844 1 92.62 232 GLU A O 1
ATOM 1926 N N . VAL A 1 233 ? 1.028 10.852 10.055 1 95 233 VAL A N 1
ATOM 1927 C CA . VAL A 1 233 ? 2.301 10.711 9.352 1 95 233 VAL A CA 1
ATOM 1928 C C . VAL A 1 233 ? 2.883 9.328 9.625 1 95 233 VAL A C 1
ATOM 1930 O O . VAL A 1 233 ? 3.305 8.633 8.695 1 95 233 VAL A O 1
ATOM 1933 N N . LYS A 1 234 ? 2.84 8.922 10.875 1 93.25 234 LYS A N 1
ATOM 1934 C CA . LYS A 1 234 ? 3.383 7.621 11.25 1 93.25 234 LYS A CA 1
ATOM 1935 C C . LYS A 1 234 ? 2.623 6.492 10.555 1 93.25 234 LYS A C 1
ATOM 1937 O O . LYS A 1 234 ? 3.223 5.496 10.141 1 93.25 234 LYS A O 1
ATOM 1942 N N . ALA A 1 235 ? 1.31 6.637 10.461 1 93.06 235 ALA A N 1
ATOM 1943 C CA . ALA A 1 235 ? 0.482 5.621 9.812 1 93.06 235 ALA A CA 1
ATOM 1944 C C . ALA A 1 235 ? 0.938 5.379 8.375 1 93.06 235 ALA A C 1
ATOM 1946 O O . ALA A 1 235 ? 1.168 4.234 7.98 1 93.06 235 ALA A O 1
ATOM 1947 N N . GLY A 1 236 ? 1.085 6.426 7.629 1 95.06 236 GLY A N 1
ATOM 1948 C CA . GLY A 1 236 ? 1.517 6.297 6.246 1 95.06 236 GLY A CA 1
ATOM 1949 C C . GLY A 1 236 ? 2.93 5.762 6.109 1 95.06 236 GLY A C 1
ATOM 1950 O O . GLY A 1 236 ? 3.207 4.945 5.227 1 95.06 236 GLY A O 1
ATOM 1951 N N . LEU A 1 237 ? 3.82 6.254 6.961 1 93.56 237 LEU A N 1
ATOM 1952 C CA . LEU A 1 237 ? 5.211 5.812 6.895 1 93.56 237 LEU A CA 1
ATOM 1953 C C . LEU A 1 237 ? 5.328 4.328 7.215 1 93.56 237 LEU A C 1
ATOM 1955 O O . LEU A 1 237 ? 6.129 3.617 6.605 1 93.56 237 LEU A O 1
ATOM 1959 N N . LYS A 1 238 ? 4.551 3.867 8.219 1 92.5 238 LYS A N 1
ATOM 1960 C CA . LYS A 1 238 ? 4.539 2.443 8.539 1 92.5 238 LYS A CA 1
ATOM 1961 C C . LYS A 1 238 ? 4.055 1.618 7.352 1 92.5 238 LYS A C 1
ATOM 1963 O O . LYS A 1 238 ? 4.609 0.558 7.055 1 92.5 238 LYS A O 1
ATOM 1968 N N . LEU A 1 239 ? 3.012 2.084 6.707 1 94.88 239 LEU A N 1
ATOM 1969 C CA . LEU A 1 239 ? 2.494 1.396 5.527 1 94.88 239 LEU A CA 1
ATOM 1970 C C . LEU A 1 239 ? 3.553 1.324 4.434 1 94.88 239 LEU A C 1
ATOM 1972 O O . LEU A 1 239 ? 3.746 0.272 3.82 1 94.88 239 LEU A O 1
ATOM 1976 N N . ILE A 1 240 ? 4.234 2.439 4.176 1 93.81 240 ILE A N 1
ATOM 1977 C CA . ILE A 1 240 ? 5.273 2.496 3.152 1 93.81 240 ILE A CA 1
ATOM 1978 C C . ILE A 1 240 ? 6.387 1.51 3.49 1 93.81 240 ILE A C 1
ATOM 1980 O O . ILE A 1 240 ? 6.879 0.793 2.615 1 93.81 240 ILE A O 1
ATOM 1984 N N . ASN A 1 241 ? 6.738 1.498 4.73 1 92.31 241 ASN A N 1
ATOM 1985 C CA . ASN A 1 241 ? 7.773 0.574 5.176 1 92.31 241 ASN A CA 1
ATOM 1986 C C . ASN A 1 241 ? 7.375 -0.878 4.934 1 92.31 241 ASN A C 1
ATOM 1988 O O . ASN A 1 241 ? 8.18 -1.677 4.453 1 92.31 241 ASN A O 1
ATOM 1992 N N . GLU A 1 242 ? 6.156 -1.227 5.285 1 93.44 242 GLU A N 1
ATOM 1993 C CA . GLU A 1 242 ? 5.672 -2.586 5.066 1 93.44 242 GLU A CA 1
ATOM 1994 C C . GLU A 1 242 ? 5.645 -2.93 3.58 1 93.44 242 GLU A C 1
ATOM 1996 O O . GLU A 1 242 ? 6.035 -4.031 3.186 1 93.44 242 GLU A O 1
ATOM 2001 N N . TYR A 1 243 ? 5.168 -2.039 2.805 1 94.94 243 TYR A N 1
ATOM 2002 C CA . TYR A 1 243 ? 5.145 -2.256 1.362 1 94.94 243 TYR A CA 1
ATOM 2003 C C . TYR A 1 243 ? 6.539 -2.559 0.831 1 94.94 243 TYR A C 1
ATOM 2005 O O . TYR A 1 243 ? 6.727 -3.512 0.071 1 94.94 243 TYR A O 1
ATOM 2013 N N . ASN A 1 244 ? 7.453 -1.716 1.215 1 90.88 244 ASN A N 1
ATOM 2014 C CA . ASN A 1 244 ? 8.82 -1.891 0.733 1 90.88 244 ASN A CA 1
ATOM 2015 C C . ASN A 1 244 ? 9.391 -3.24 1.152 1 90.88 244 ASN A C 1
ATOM 2017 O O . ASN A 1 244 ? 10.164 -3.85 0.41 1 90.88 244 ASN A O 1
ATOM 2021 N N . SER A 1 245 ? 9.039 -3.68 2.303 1 90.31 245 SER A N 1
ATOM 2022 C CA . SER A 1 245 ? 9.547 -4.949 2.816 1 90.31 245 SER A CA 1
ATOM 2023 C C . SER A 1 245 ? 8.883 -6.129 2.111 1 90.31 245 SER A C 1
ATOM 2025 O O . SER A 1 245 ? 9.508 -7.18 1.931 1 90.31 245 SER A O 1
ATOM 2027 N N . LEU A 1 246 ? 7.652 -5.957 1.733 1 92.75 246 LEU A N 1
ATOM 2028 C CA . LEU A 1 246 ? 6.891 -7.047 1.135 1 92.75 246 LEU A CA 1
ATOM 2029 C C . LEU A 1 246 ? 7.078 -7.078 -0.378 1 92.75 246 LEU A C 1
ATOM 2031 O O . LEU A 1 246 ? 6.859 -8.109 -1.016 1 92.75 246 LEU A O 1
ATOM 2035 N N . LYS A 1 247 ? 7.477 -6 -0.931 1 91.19 247 LYS A N 1
ATOM 2036 C CA . LYS A 1 247 ? 7.582 -5.809 -2.375 1 91.19 247 LYS A CA 1
ATOM 2037 C C . LYS A 1 247 ? 8.367 -6.945 -3.025 1 91.19 247 LYS A C 1
ATOM 2039 O O . LYS A 1 247 ? 7.91 -7.539 -4.004 1 91.19 247 LYS A O 1
ATOM 2044 N N . PRO A 1 248 ? 9.492 -7.387 -2.48 1 88.38 248 PRO A N 1
ATOM 2045 C CA . PRO A 1 248 ? 10.258 -8.453 -3.123 1 88.38 248 PRO A CA 1
ATOM 2046 C C . PRO A 1 248 ? 9.508 -9.781 -3.164 1 88.38 248 PRO A C 1
ATOM 2048 O O . PRO A 1 248 ? 9.844 -10.664 -3.959 1 88.38 248 PRO A O 1
ATOM 2051 N N . LEU A 1 249 ? 8.469 -9.961 -2.375 1 88.44 249 LEU A N 1
ATOM 2052 C CA . LEU A 1 249 ? 7.715 -11.211 -2.293 1 88.44 249 LEU A CA 1
ATOM 2053 C C . LEU A 1 249 ? 6.559 -11.211 -3.283 1 88.44 249 LEU A C 1
ATOM 2055 O O . LEU A 1 249 ? 5.93 -12.25 -3.506 1 88.44 249 LEU A O 1
ATOM 2059 N N . MET A 1 250 ? 6.262 -10.086 -3.891 1 91.75 250 MET A N 1
ATOM 2060 C CA . MET A 1 250 ? 5.055 -9.961 -4.707 1 91.75 250 MET A CA 1
ATOM 2061 C C . MET A 1 250 ? 5.402 -9.516 -6.121 1 91.75 250 MET A C 1
ATOM 2063 O O . MET A 1 250 ? 4.715 -8.672 -6.699 1 91.75 250 MET A O 1
ATOM 2067 N N . LEU A 1 251 ? 6.426 -9.984 -6.609 1 90.5 251 LEU A N 1
ATOM 2068 C CA . LEU A 1 251 ? 6.859 -9.594 -7.945 1 90.5 251 LEU A CA 1
ATOM 2069 C C . LEU A 1 251 ? 6.027 -10.297 -9.016 1 90.5 251 LEU A C 1
ATOM 2071 O O . LEU A 1 251 ? 5.457 -11.359 -8.758 1 90.5 251 LEU A O 1
ATOM 2075 N N . LYS A 1 252 ? 5.98 -9.773 -10.188 1 89.81 252 LYS A N 1
ATOM 2076 C CA . LYS A 1 252 ? 5.199 -10.297 -11.305 1 89.81 252 LYS A CA 1
ATOM 2077 C C . LYS A 1 252 ? 5.828 -11.57 -11.867 1 89.81 252 LYS A C 1
ATOM 2079 O O . LYS A 1 252 ? 5.148 -12.391 -12.492 1 89.81 252 LYS A O 1
ATOM 2084 N N . SER A 1 253 ? 7.137 -11.617 -11.688 1 86.94 253 SER A N 1
ATOM 2085 C CA . SER A 1 253 ? 7.887 -12.781 -12.148 1 86.94 253 SER A CA 1
ATOM 2086 C C . SER A 1 253 ? 8.938 -13.203 -11.125 1 86.94 253 SER A C 1
ATOM 2088 O O . SER A 1 253 ? 9.023 -12.625 -10.039 1 86.94 253 SER A O 1
ATOM 2090 N N . PHE A 1 254 ? 9.578 -14.242 -11.438 1 85.19 254 PHE A N 1
ATOM 2091 C CA . PHE A 1 254 ? 10.578 -14.742 -10.508 1 85.19 254 PHE A CA 1
ATOM 2092 C C . PHE A 1 254 ? 11.914 -14.031 -10.703 1 85.19 254 PHE A C 1
ATOM 2094 O O . PHE A 1 254 ? 12.898 -14.352 -10.031 1 85.19 254 PHE A O 1
ATOM 2101 N N . GLU A 1 255 ? 11.859 -13.031 -11.539 1 80.69 255 GLU A N 1
ATOM 2102 C CA . GLU A 1 255 ? 13.039 -12.195 -11.703 1 80.69 255 GLU A CA 1
ATOM 2103 C C . GLU A 1 255 ? 13.156 -11.172 -10.578 1 80.69 255 GLU A C 1
ATOM 2105 O O . GLU A 1 255 ? 12.18 -10.484 -10.25 1 80.69 255 GLU A O 1
ATOM 2110 N N . GLU A 1 256 ? 14.227 -11.016 -9.961 1 75.38 256 GLU A N 1
ATOM 2111 C CA . GLU A 1 256 ? 14.43 -10.219 -8.75 1 75.38 256 GLU A CA 1
ATOM 2112 C C . GLU A 1 256 ? 14.109 -8.75 -9 1 75.38 256 GLU A C 1
ATOM 2114 O O . GLU A 1 256 ? 13.625 -8.055 -8.102 1 75.38 256 GLU A O 1
ATOM 2119 N N . ASN A 1 257 ? 14.297 -8.242 -10.148 1 76.62 257 ASN A N 1
ATOM 2120 C CA . ASN A 1 257 ? 14.117 -6.809 -10.352 1 76.62 257 ASN A CA 1
ATOM 2121 C C . ASN A 1 257 ? 12.859 -6.508 -11.164 1 76.62 257 ASN A C 1
ATOM 2123 O O . ASN A 1 257 ? 12.734 -5.43 -11.75 1 76.62 257 ASN A O 1
ATOM 2127 N N . ASP A 1 258 ? 11.953 -7.422 -11.008 1 82.62 258 ASP A N 1
ATOM 2128 C CA . ASP A 1 258 ? 10.719 -7.188 -11.75 1 82.62 258 ASP A CA 1
ATOM 2129 C C . ASP A 1 258 ? 9.766 -6.305 -10.961 1 82.62 258 ASP A C 1
ATOM 2131 O O . ASP A 1 258 ? 9.984 -6.047 -9.773 1 82.62 258 ASP A O 1
ATOM 2135 N N . THR A 1 259 ? 8.742 -5.785 -11.664 1 90.25 259 THR A N 1
ATOM 2136 C CA . THR A 1 259 ? 7.727 -4.934 -11.055 1 90.25 259 THR A CA 1
ATOM 2137 C C . THR A 1 259 ? 6.832 -5.746 -10.125 1 90.25 259 THR A C 1
ATOM 2139 O O . THR A 1 259 ? 6.574 -6.926 -10.375 1 90.25 259 THR A O 1
ATOM 2142 N N . PRO A 1 260 ? 6.551 -5.113 -9.008 1 92.62 260 PRO A N 1
ATOM 2143 C CA . PRO A 1 260 ? 5.621 -5.801 -8.109 1 92.62 260 PRO A CA 1
ATOM 2144 C C . PRO A 1 260 ? 4.199 -5.859 -8.664 1 92.62 260 PRO A C 1
ATOM 2146 O O . PRO A 1 260 ? 3.846 -5.074 -9.547 1 92.62 260 PRO A O 1
ATOM 2149 N N . VAL A 1 261 ? 3.438 -6.801 -8.195 1 94.19 261 VAL A N 1
ATOM 2150 C CA . VAL A 1 261 ? 2.041 -6.926 -8.602 1 94.19 261 VAL A CA 1
ATOM 2151 C C . VAL A 1 261 ? 1.226 -5.777 -8.008 1 94.19 261 VAL A C 1
ATOM 2153 O O . VAL A 1 261 ? 0.389 -5.184 -8.695 1 94.19 261 VAL A O 1
ATOM 2156 N N . LEU A 1 262 ? 1.491 -5.469 -6.73 1 95.38 262 LEU A N 1
ATOM 2157 C CA . LEU A 1 262 ? 0.857 -4.34 -6.062 1 95.38 262 LEU A CA 1
ATOM 2158 C C . LEU A 1 262 ? 1.781 -3.125 -6.051 1 95.38 262 LEU A C 1
ATOM 2160 O O . LEU A 1 262 ? 2.971 -3.248 -5.75 1 95.38 262 LEU A O 1
ATOM 2164 N N . LYS A 1 263 ? 1.229 -2.006 -6.391 1 95.12 263 LYS A N 1
ATOM 2165 C CA . LYS A 1 263 ? 1.971 -0.75 -6.367 1 95.12 263 LYS A CA 1
ATOM 2166 C C . LYS A 1 263 ? 1.38 0.221 -5.352 1 95.12 263 LYS A C 1
ATOM 2168 O O . LYS A 1 263 ? 0.158 0.332 -5.227 1 95.12 263 LYS A O 1
ATOM 2173 N N . LEU A 1 264 ? 2.254 0.782 -4.547 1 95.31 264 LEU A N 1
ATOM 2174 C CA . LEU A 1 264 ? 1.884 1.834 -3.605 1 95.31 264 LEU A CA 1
ATOM 2175 C C . LEU A 1 264 ? 2.4 3.189 -4.074 1 95.31 264 LEU A C 1
ATOM 2177 O O . LEU A 1 264 ? 3.605 3.369 -4.258 1 95.31 264 LEU A O 1
ATOM 2181 N N . GLU A 1 265 ? 1.493 4.141 -4.316 1 94.38 265 GLU A N 1
ATOM 2182 C CA . GLU A 1 265 ? 1.886 5.457 -4.812 1 94.38 265 GLU A CA 1
ATOM 2183 C C . GLU A 1 265 ? 0.953 6.543 -4.285 1 94.38 265 GLU A C 1
ATOM 2185 O O . GLU A 1 265 ? -0.012 6.25 -3.574 1 94.38 265 GLU A O 1
ATOM 2190 N N . LEU A 1 266 ? 1.332 7.773 -4.523 1 93.62 266 LEU A N 1
ATOM 2191 C CA . LEU A 1 266 ? 0.474 8.891 -4.133 1 93.62 266 LEU A CA 1
ATOM 2192 C C . LEU A 1 266 ? -0.732 8.992 -5.062 1 93.62 266 LEU A C 1
ATOM 2194 O O . LEU A 1 266 ? -0.611 8.789 -6.27 1 93.62 266 LEU A O 1
ATOM 2198 N N . GLU A 1 267 ? -1.831 9.312 -4.465 1 91 267 GLU A N 1
ATOM 2199 C CA . GLU A 1 267 ? -3.012 9.57 -5.281 1 91 267 GLU A CA 1
ATOM 2200 C C . GLU A 1 267 ? -2.789 10.758 -6.211 1 91 267 GLU A C 1
ATOM 2202 O O . GLU A 1 267 ? -3.109 10.695 -7.398 1 91 267 GLU A O 1
ATOM 2207 N N . ARG A 1 268 ? -2.287 11.773 -5.637 1 86.62 268 ARG A N 1
ATOM 2208 C CA . ARG A 1 268 ? -1.865 12.93 -6.414 1 86.62 268 ARG A CA 1
ATOM 2209 C C . ARG A 1 268 ? -0.349 12.969 -6.57 1 86.62 268 ARG A C 1
ATOM 2211 O O . ARG A 1 268 ? 0.38 13.039 -5.578 1 86.62 268 ARG A O 1
ATOM 2218 N N . GLU A 1 269 ? 0.051 12.906 -7.781 1 82.75 269 GLU A N 1
ATOM 2219 C CA . GLU A 1 269 ? 1.481 12.797 -8.047 1 82.75 269 GLU A CA 1
ATOM 2220 C C . GLU A 1 269 ? 2.229 14.039 -7.555 1 82.75 269 GLU A C 1
ATOM 2222 O O . GLU A 1 269 ? 1.7 15.148 -7.602 1 82.75 269 GLU A O 1
ATOM 2227 N N . ASP A 1 270 ? 3.316 13.758 -6.902 1 79.69 270 ASP A N 1
ATOM 2228 C CA . ASP A 1 270 ? 4.27 14.781 -6.484 1 79.69 270 ASP A CA 1
ATOM 2229 C C . ASP A 1 270 ? 5.637 14.555 -7.121 1 79.69 270 ASP A C 1
ATOM 2231 O O . ASP A 1 270 ? 6.348 13.609 -6.762 1 79.69 270 ASP A O 1
ATOM 2235 N N . ASN A 1 271 ? 5.988 15.344 -8.047 1 70.5 271 ASN A N 1
ATOM 2236 C CA . ASN A 1 271 ? 7.242 15.156 -8.773 1 70.5 271 ASN A CA 1
ATOM 2237 C C . ASN A 1 271 ? 8.383 15.93 -8.117 1 70.5 271 ASN A C 1
ATOM 2239 O O . ASN A 1 271 ? 9.508 15.914 -8.609 1 70.5 271 ASN A O 1
ATOM 2243 N N . GLU A 1 272 ? 8.117 16.516 -7.039 1 74.5 272 GLU A N 1
ATOM 2244 C CA . GLU A 1 272 ? 9.133 17.359 -6.418 1 74.5 272 GLU A CA 1
ATOM 2245 C C . GLU A 1 272 ? 9.938 16.594 -5.379 1 74.5 272 GLU A C 1
ATOM 2247 O O . GLU A 1 272 ? 11.102 16.906 -5.129 1 74.5 272 GLU A O 1
ATOM 2252 N N . GLU A 1 273 ? 9.273 15.602 -4.902 1 74.06 273 GLU A N 1
ATOM 2253 C CA . GLU A 1 273 ? 9.922 14.969 -3.758 1 74.06 273 GLU A CA 1
ATOM 2254 C C . GLU A 1 273 ? 10.781 13.789 -4.195 1 74.06 273 GLU A C 1
ATOM 2256 O O . GLU A 1 273 ? 10.539 13.188 -5.242 1 74.06 273 GLU A O 1
ATOM 2261 N N . SER A 1 274 ? 11.766 13.562 -3.316 1 71.5 274 SER A N 1
ATOM 2262 C CA . SER A 1 274 ? 12.805 12.57 -3.58 1 71.5 274 SER A CA 1
ATOM 2263 C C . SER A 1 274 ? 12.305 11.156 -3.275 1 71.5 274 SER A C 1
ATOM 2265 O O . SER A 1 274 ? 12.852 10.18 -3.787 1 71.5 274 SER A O 1
ATOM 2267 N N . SER A 1 275 ? 11.328 11.141 -2.395 1 86.56 275 SER A N 1
ATOM 2268 C CA . SER A 1 275 ? 10.867 9.828 -1.954 1 86.56 275 SER A CA 1
ATOM 2269 C C . SER A 1 275 ? 9.359 9.82 -1.725 1 86.56 275 SER A C 1
ATOM 2271 O O . SER A 1 275 ? 8.742 10.875 -1.559 1 86.56 275 SER A O 1
ATOM 2273 N N . LEU A 1 276 ? 8.844 8.625 -1.785 1 91.31 276 LEU A N 1
ATOM 2274 C CA . LEU A 1 276 ? 7.426 8.469 -1.49 1 91.31 276 LEU A CA 1
ATOM 2275 C C . LEU A 1 276 ? 7.105 8.945 -0.078 1 91.31 276 LEU A C 1
ATOM 2277 O O . LEU A 1 276 ? 6.055 9.547 0.156 1 91.31 276 LEU A O 1
ATOM 2281 N N . GLU A 1 277 ? 8.07 8.734 0.891 1 92.31 277 GLU A N 1
ATOM 2282 C CA . GLU A 1 277 ? 7.906 9.148 2.279 1 92.31 277 GLU A CA 1
ATOM 2283 C C . GLU A 1 277 ? 7.789 10.672 2.387 1 92.31 277 GLU A C 1
ATOM 2285 O O . GLU A 1 277 ? 6.836 11.188 2.973 1 92.31 277 GLU A O 1
ATOM 2290 N N . ASN A 1 278 ? 8.734 11.336 1.772 1 93 278 ASN A N 1
ATOM 2291 C CA . ASN A 1 278 ? 8.734 12.797 1.852 1 93 278 ASN A CA 1
ATOM 2292 C C . ASN A 1 278 ? 7.527 13.391 1.131 1 93 278 ASN A C 1
ATOM 2294 O O . ASN A 1 278 ? 6.965 14.391 1.58 1 93 278 ASN A O 1
ATOM 2298 N N . ALA A 1 279 ? 7.172 12.797 0.031 1 92.75 279 ALA A N 1
ATOM 2299 C CA . ALA A 1 279 ? 6.004 13.273 -0.705 1 92.75 279 ALA A CA 1
ATOM 2300 C C . ALA A 1 279 ? 4.727 13.102 0.115 1 92.75 279 ALA A C 1
ATOM 2302 O O . ALA A 1 279 ? 3.867 13.984 0.134 1 92.75 279 ALA A O 1
ATOM 2303 N N . TYR A 1 280 ? 4.629 11.953 0.779 1 95.5 280 TYR A N 1
ATOM 2304 C CA . TYR A 1 280 ? 3.492 11.688 1.651 1 95.5 280 TYR A CA 1
ATOM 2305 C C . TYR A 1 280 ? 3.422 12.703 2.785 1 95.5 280 TYR A C 1
ATOM 2307 O O . TYR A 1 280 ? 2.369 13.297 3.035 1 95.5 280 TYR A O 1
ATOM 2315 N N . ILE A 1 281 ? 4.555 12.906 3.447 1 94.56 281 ILE A N 1
ATOM 2316 C CA . ILE A 1 281 ? 4.633 13.828 4.574 1 94.56 281 ILE A CA 1
ATOM 2317 C C . ILE A 1 281 ? 4.207 15.227 4.129 1 94.56 281 ILE A C 1
ATOM 2319 O O . ILE A 1 281 ? 3.438 15.898 4.82 1 94.56 281 ILE A O 1
ATOM 2323 N N . LYS A 1 282 ? 4.676 15.625 2.986 1 93.25 282 LYS A N 1
ATOM 2324 C CA . LYS A 1 282 ? 4.383 16.953 2.453 1 93.25 282 LYS A CA 1
ATOM 2325 C C . LYS A 1 282 ? 2.883 17.156 2.258 1 93.25 282 LYS A C 1
ATOM 2327 O O . LYS A 1 282 ? 2.34 18.203 2.586 1 93.25 282 LYS A O 1
ATOM 2332 N N . GLN A 1 283 ? 2.246 16.203 1.74 1 93.06 283 GLN A N 1
ATOM 2333 C CA . GLN A 1 283 ? 0.813 16.312 1.492 1 93.06 283 GLN A CA 1
ATOM 2334 C C . GLN A 1 283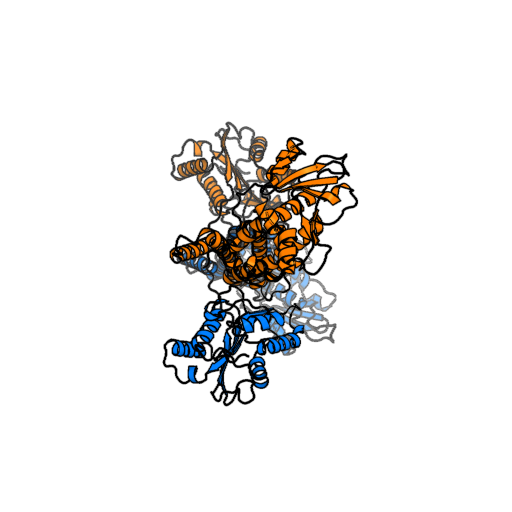 ? 0.028 16.328 2.801 1 93.06 283 GLN A C 1
ATOM 2336 O O . GLN A 1 283 ? -0.964 17.047 2.926 1 93.06 283 GLN A O 1
ATOM 2341 N N . ILE A 1 284 ? 0.472 15.531 3.793 1 94 284 ILE A N 1
ATOM 2342 C CA . ILE A 1 284 ? -0.183 15.547 5.098 1 94 284 ILE A CA 1
ATOM 2343 C C . ILE A 1 284 ? 0.041 16.906 5.766 1 94 284 ILE A C 1
ATOM 2345 O O . ILE A 1 284 ? -0.873 17.453 6.383 1 94 284 ILE A O 1
ATOM 2349 N N . ARG A 1 285 ? 1.316 17.391 5.621 1 93.38 285 ARG A N 1
ATOM 2350 C CA . ARG A 1 285 ? 1.598 18.734 6.129 1 93.38 285 ARG A CA 1
ATOM 2351 C C . ARG A 1 285 ? 0.616 19.75 5.559 1 93.38 285 ARG A C 1
ATOM 2353 O O . ARG A 1 285 ? 0.034 20.547 6.301 1 93.38 285 ARG A O 1
ATOM 2360 N N . SER A 1 286 ? 0.492 19.703 4.246 1 91 286 SER A N 1
ATOM 2361 C CA . SER A 1 286 ? -0.402 20.625 3.564 1 91 286 SER A CA 1
ATOM 2362 C C . SER A 1 286 ? -1.817 20.547 4.125 1 91 286 SER A C 1
ATOM 2364 O O . SER A 1 286 ? -2.449 21.562 4.383 1 91 286 SER A O 1
ATOM 2366 N N . LYS A 1 287 ? -2.316 19.375 4.336 1 90.94 287 LYS A N 1
ATOM 2367 C CA . LYS A 1 287 ? -3.639 19.125 4.902 1 90.94 287 LYS A CA 1
ATOM 2368 C C . LYS A 1 287 ? -3.797 19.828 6.25 1 90.94 287 LYS A C 1
ATOM 2370 O O . LYS A 1 287 ? -4.785 20.531 6.48 1 90.94 287 LYS A O 1
ATOM 2375 N N . TYR A 1 288 ? -2.832 19.781 7.082 1 91.69 288 TYR A N 1
ATOM 2376 C CA . TYR A 1 288 ? -2.953 20.266 8.453 1 91.69 288 TYR A CA 1
ATOM 2377 C C . TYR A 1 288 ? -2.721 21.766 8.523 1 91.69 288 TYR A C 1
ATOM 2379 O O . TYR A 1 288 ? -3.359 22.469 9.312 1 91.69 288 TYR A O 1
ATOM 2387 N N . TRP A 1 289 ? -1.771 22.25 7.699 1 90.5 289 TRP A N 1
ATOM 2388 C CA . TRP A 1 289 ? -1.614 23.688 7.629 1 90.5 289 TRP A CA 1
ATOM 2389 C C . TRP A 1 289 ? -2.902 24.359 7.156 1 90.5 289 TRP A C 1
ATOM 2391 O O . TRP A 1 289 ? -3.34 25.359 7.73 1 90.5 289 TRP A O 1
ATOM 2401 N N . GLN A 1 290 ? -3.5 23.766 6.156 1 86.94 290 GLN A N 1
ATOM 2402 C CA . GLN A 1 290 ? -4.762 24.297 5.652 1 86.94 290 GLN A CA 1
ATOM 2403 C C . GLN A 1 290 ? -5.84 24.266 6.73 1 86.94 290 GLN A C 1
ATOM 2405 O O . GLN A 1 290 ? -6.598 25.234 6.879 1 86.94 290 GLN A O 1
ATOM 2410 N N . ALA A 1 291 ? -5.91 23.219 7.426 1 86 291 ALA A N 1
ATOM 2411 C CA . ALA A 1 291 ? -6.898 23.078 8.492 1 86 291 ALA A CA 1
ATOM 2412 C C . ALA A 1 291 ? -6.664 24.109 9.594 1 86 291 ALA A C 1
ATOM 2414 O O . ALA A 1 291 ? -7.613 24.703 10.109 1 86 291 ALA A O 1
ATOM 2415 N N . LEU A 1 292 ? -5.383 24.297 9.938 1 85.69 292 LEU A N 1
ATOM 2416 C CA . LEU A 1 292 ? -5.059 25.25 10.992 1 85.69 292 LEU A CA 1
ATOM 2417 C C . LEU A 1 292 ? -5.469 26.672 10.586 1 85.69 292 LEU A C 1
ATOM 2419 O O . LEU A 1 292 ? -6.07 27.391 11.383 1 85.69 292 LEU A O 1
ATOM 2423 N N . PHE A 1 293 ? -5.211 27.016 9.383 1 83.06 293 PHE A N 1
ATOM 2424 C CA . PHE A 1 293 ? -5.457 28.375 8.914 1 83.06 293 PHE A CA 1
ATOM 2425 C C . PHE A 1 293 ? -6.934 28.578 8.609 1 83.06 293 PHE A C 1
ATOM 2427 O O . PHE A 1 293 ? -7.379 29.703 8.406 1 83.06 293 PHE A O 1
ATOM 2434 N N . SER A 1 294 ? -7.613 27.547 8.578 1 77.62 294 SER A N 1
ATOM 2435 C CA . SER A 1 294 ? -9.055 27.656 8.398 1 77.62 294 SER A CA 1
ATOM 2436 C C . SER A 1 294 ? -9.781 27.656 9.742 1 77.62 294 SER A C 1
ATOM 2438 O O . SER A 1 294 ? -10.992 27.875 9.797 1 77.62 294 SER A O 1
ATOM 2440 N N . ASN A 1 295 ? -9.047 27.391 10.734 1 76.88 295 ASN A N 1
ATOM 2441 C CA . ASN A 1 295 ? -9.641 27.312 12.062 1 76.88 295 ASN A CA 1
ATOM 2442 C C . ASN A 1 295 ? -9.867 28.703 12.656 1 76.88 295 ASN A C 1
ATOM 2444 O O . ASN A 1 295 ? -8.977 29.562 12.609 1 76.88 295 ASN A O 1
ATOM 2448 N N . GLU A 1 296 ? -11 28.938 13.195 1 68.81 296 GLU A N 1
ATOM 2449 C CA . GLU A 1 296 ? -11.391 30.25 13.727 1 68.81 296 GLU A CA 1
ATOM 2450 C C . GLU A 1 296 ? -10.602 30.594 14.984 1 68.81 296 GLU A C 1
ATOM 2452 O O . GLU A 1 296 ? -10.297 31.766 15.227 1 68.81 296 GLU A O 1
ATOM 2457 N N . GLN A 1 297 ? -10.266 29.578 15.703 1 64.62 297 GLN A N 1
ATOM 2458 C CA . GLN A 1 297 ? -9.516 29.828 16.938 1 64.62 297 GLN A CA 1
ATOM 2459 C C . GLN A 1 297 ? -8.117 30.344 16.625 1 64.62 297 GLN A C 1
ATOM 2461 O O . GLN A 1 297 ? -7.562 31.141 17.375 1 64.62 297 GLN A O 1
ATOM 2466 N N . PHE A 1 298 ? -7.672 29.922 15.508 1 72.25 298 PHE A N 1
ATOM 2467 C CA . PHE A 1 298 ? -6.32 30.328 15.133 1 72.25 298 PHE A CA 1
ATOM 2468 C C . PHE A 1 298 ? -6.344 31.625 14.344 1 72.25 298 PHE A C 1
ATOM 2470 O O . PHE A 1 298 ? -5.523 32.5 14.578 1 72.25 298 PHE A O 1
ATOM 2477 N N . MET A 1 299 ? -7.352 31.75 13.453 1 69.19 299 MET A N 1
ATOM 2478 C CA . MET A 1 299 ? -7.344 32.875 12.508 1 69.19 299 MET A CA 1
ATOM 2479 C C . MET A 1 299 ? -8.375 33.938 12.906 1 69.19 299 MET A C 1
ATOM 2481 O O . MET A 1 299 ? -8.492 34.969 12.25 1 69.19 299 MET A O 1
ATOM 2485 N N . GLY A 1 300 ? -9.141 33.656 13.867 1 61.97 300 GLY A N 1
ATOM 2486 C CA . GLY A 1 300 ? -10.289 34.5 14.188 1 61.97 300 GLY A CA 1
ATOM 2487 C C . GLY A 1 300 ? -9.938 35.969 14.297 1 61.97 300 GLY A C 1
ATOM 2488 O O . GLY A 1 300 ? -10.742 36.844 13.961 1 61.97 300 GLY A O 1
ATOM 2489 N N . LEU A 1 301 ? -8.68 36.188 14.711 1 59.66 301 LEU A N 1
ATOM 2490 C CA . LEU A 1 301 ? -8.352 37.562 14.977 1 59.66 301 LEU A CA 1
ATOM 2491 C C . LEU A 1 301 ? -7.809 38.25 13.727 1 59.66 301 LEU A C 1
ATOM 2493 O O . LEU A 1 301 ? -7.633 39.469 13.703 1 59.66 301 LEU A O 1
ATOM 2497 N N . PHE A 1 302 ? -7.699 37.5 12.633 1 64.5 302 PHE A N 1
ATOM 2498 C CA . PHE A 1 302 ? -7.062 38.031 11.445 1 64.5 302 PHE A CA 1
ATOM 2499 C C . PHE A 1 302 ? -8.094 38.719 10.547 1 64.5 302 PHE A C 1
ATOM 2501 O O . PHE A 1 302 ? -9.227 38.25 10.438 1 64.5 302 PHE A O 1
ATOM 2508 N N . THR A 1 303 ? -7.703 39.969 10.133 1 64.56 303 THR A N 1
ATOM 2509 C CA . THR A 1 303 ? -8.531 40.656 9.156 1 64.56 303 THR A CA 1
ATOM 2510 C C . THR A 1 303 ? -8.594 39.875 7.848 1 64.56 303 THR A 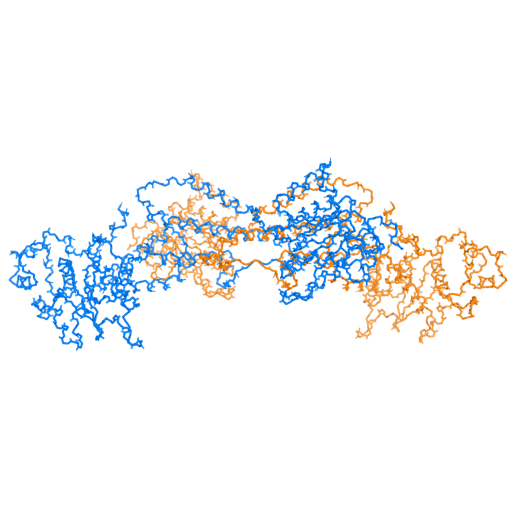C 1
ATOM 2512 O O . THR A 1 303 ? -7.809 38.969 7.629 1 64.56 303 THR A O 1
ATOM 2515 N N . SER A 1 304 ? -9.602 40.125 6.988 1 63.69 304 SER A N 1
ATOM 2516 C CA . SER A 1 304 ? -9.789 39.469 5.711 1 63.69 304 SER A CA 1
ATOM 2517 C C . SER A 1 304 ? -8.555 39.594 4.828 1 63.69 304 SER A C 1
ATOM 2519 O O . SER A 1 304 ? -8.148 38.625 4.172 1 63.69 304 SER A O 1
ATOM 2521 N N . ASN A 1 305 ? -7.988 40.75 4.809 1 64.12 305 ASN A N 1
ATOM 2522 C CA . ASN A 1 305 ? -6.805 40.969 3.982 1 64.12 305 ASN A CA 1
ATOM 2523 C C . ASN A 1 305 ? -5.625 40.125 4.457 1 64.12 305 ASN A C 1
ATOM 2525 O O . ASN A 1 305 ? -4.902 39.531 3.646 1 64.12 305 ASN A O 1
ATOM 2529 N N . LEU A 1 306 ? -5.484 40.062 5.781 1 66.69 306 LEU A N 1
ATOM 2530 C CA . LEU A 1 306 ? -4.383 39.312 6.348 1 66.69 306 LEU A CA 1
ATOM 2531 C C . LEU A 1 306 ? -4.594 37.812 6.129 1 66.69 306 LEU A C 1
ATOM 2533 O O . LEU A 1 306 ? -3.641 37.062 5.867 1 66.69 306 LEU A O 1
ATOM 2537 N N . LYS A 1 307 ? -5.859 37.438 6.227 1 68.38 307 LYS A N 1
ATOM 2538 C CA . LYS A 1 307 ? -6.188 36.031 5.98 1 68.38 307 LYS A CA 1
ATOM 2539 C C . LYS A 1 307 ? -5.844 35.625 4.547 1 68.38 307 LYS A C 1
ATOM 2541 O O . LYS A 1 307 ? -5.27 34.562 4.316 1 68.38 307 LYS A O 1
ATOM 2546 N N . GLN A 1 308 ? -6.195 36.469 3.666 1 70.88 308 GLN A N 1
ATOM 2547 C CA . GLN A 1 308 ? -5.922 36.156 2.264 1 70.88 308 GLN A CA 1
ATOM 2548 C C . GLN A 1 308 ? -4.418 36.062 2.004 1 70.88 308 GLN A C 1
ATOM 2550 O O . GLN A 1 308 ? -3.963 35.188 1.287 1 70.88 308 GLN A O 1
ATOM 2555 N N . LYS A 1 309 ? -3.721 36.969 2.543 1 70 309 LYS A N 1
ATOM 2556 C CA . LYS A 1 309 ? -2.27 37 2.381 1 70 309 LYS A CA 1
ATOM 2557 C C . LYS A 1 309 ? -1.652 35.688 2.92 1 70 309 LYS A C 1
ATOM 2559 O O . LYS A 1 309 ? -0.785 35.094 2.277 1 70 309 LYS A O 1
ATOM 2564 N N . TYR A 1 310 ? -2.195 35.25 3.969 1 70.56 310 TYR A N 1
ATOM 2565 C CA . TYR A 1 310 ? -1.555 34.125 4.633 1 70.56 310 TYR A CA 1
ATOM 2566 C C . TYR A 1 310 ? -1.987 32.812 4.004 1 70.56 310 TYR A C 1
ATOM 2568 O O . TYR A 1 310 ? -1.231 31.828 4.008 1 70.56 310 TYR A O 1
ATOM 2576 N N . MET A 1 311 ? -3.172 32.844 3.494 1 72.62 311 MET A N 1
ATOM 2577 C CA . MET A 1 311 ? -3.574 31.641 2.779 1 72.62 311 MET A CA 1
ATOM 2578 C C . MET A 1 311 ? -2.645 31.375 1.602 1 72.62 311 MET A C 1
ATOM 2580 O O . MET A 1 311 ? -2.393 30.219 1.258 1 72.62 311 MET A O 1
ATOM 2584 N N . GLN A 1 312 ? -2.074 32.375 1.072 1 72.44 312 GLN A N 1
ATOM 2585 C CA . GLN A 1 312 ? -1.091 32.219 0.007 1 72.44 312 GLN A CA 1
ATOM 2586 C C . GLN A 1 312 ? 0.193 31.578 0.538 1 72.44 312 GLN A C 1
ATOM 2588 O O . GLN A 1 312 ? 0.859 30.828 -0.174 1 72.44 312 GLN A O 1
ATOM 2593 N N . TYR A 1 313 ? 0.383 31.844 1.782 1 74.06 313 TYR A N 1
ATOM 2594 C CA . TYR A 1 313 ? 1.599 31.359 2.418 1 74.06 313 TYR A CA 1
ATOM 2595 C C . TYR A 1 313 ? 1.471 29.875 2.76 1 74.06 313 TYR A C 1
ATOM 2597 O O . TYR A 1 313 ? 2.477 29.172 2.916 1 74.06 313 TYR A O 1
ATOM 2605 N N . VAL A 1 314 ? 0.22 29.484 2.809 1 78.06 314 VAL A N 1
ATOM 2606 C CA . VAL A 1 314 ? -0.037 28.109 3.207 1 78.06 314 VAL A CA 1
ATOM 2607 C C . VAL A 1 314 ? 0.641 27.156 2.229 1 78.06 314 VAL A C 1
ATOM 2609 O O . VAL A 1 314 ? 1.146 26.094 2.629 1 78.06 314 VAL A O 1
ATOM 2612 N N . ASN A 1 315 ? 0.793 27.562 1.03 1 82 315 ASN A N 1
ATOM 2613 C CA . ASN A 1 315 ? 1.405 26.703 0.02 1 82 315 ASN A CA 1
ATOM 2614 C C . ASN A 1 315 ? 2.896 26.516 0.278 1 82 315 ASN A C 1
ATOM 2616 O O . ASN A 1 315 ? 3.469 25.484 -0.096 1 82 315 ASN A O 1
ATOM 2620 N N . GLU A 1 316 ? 3.424 27.453 0.909 1 85.31 316 GLU A N 1
ATOM 2621 C CA . GLU A 1 316 ? 4.848 27.344 1.209 1 85.31 316 GLU A CA 1
ATOM 2622 C C . GLU A 1 316 ? 5.086 26.562 2.49 1 85.31 316 GLU A C 1
ATOM 2624 O O . GLU A 1 316 ? 6.164 25.984 2.686 1 85.31 316 GLU A O 1
ATOM 2629 N N . LEU A 1 317 ? 4.039 26.5 3.273 1 89.75 317 LEU A N 1
ATOM 2630 C CA . LEU A 1 317 ? 4.195 25.906 4.598 1 89.75 317 LEU A CA 1
ATOM 2631 C C . LEU A 1 317 ? 4.262 24.375 4.504 1 89.75 317 LEU A C 1
ATOM 2633 O O . LEU A 1 317 ? 4.641 23.719 5.469 1 89.75 317 LEU A O 1
ATOM 2637 N N . LYS A 1 318 ? 3.918 23.875 3.336 1 89.44 318 LYS A N 1
ATOM 2638 C CA . LYS A 1 318 ? 3.984 22.438 3.145 1 89.44 318 LYS A CA 1
ATOM 2639 C C . LYS A 1 318 ? 5.414 21.922 3.293 1 89.44 318 LYS A C 1
ATOM 2641 O O . LYS A 1 318 ? 5.641 20.719 3.451 1 89.44 318 LYS A O 1
ATOM 2646 N N . ASP A 1 319 ? 6.395 22.781 3.18 1 89.56 319 ASP A N 1
ATOM 2647 C CA . ASP A 1 319 ? 7.797 22.391 3.277 1 89.56 319 ASP A CA 1
ATOM 2648 C C . ASP A 1 319 ? 8.305 22.516 4.715 1 89.56 319 ASP A C 1
ATOM 2650 O O . ASP A 1 319 ? 9.461 22.203 4.996 1 89.56 319 ASP A O 1
ATOM 2654 N N . TYR A 1 320 ? 7.41 22.969 5.613 1 92.31 320 TYR A N 1
ATOM 2655 C CA . TYR A 1 320 ? 7.738 23.078 7.031 1 92.31 320 TYR A CA 1
ATOM 2656 C C . TYR A 1 320 ? 7.039 21.984 7.832 1 92.31 320 TYR A C 1
ATOM 2658 O O . TYR A 1 320 ? 5.887 21.641 7.566 1 92.31 320 TYR A O 1
ATOM 2666 N N . ASP A 1 321 ? 7.777 21.5 8.836 1 93.25 321 ASP A N 1
ATOM 2667 C CA . ASP A 1 321 ? 7.145 20.531 9.734 1 93.25 321 ASP A CA 1
ATOM 2668 C C . ASP A 1 321 ? 5.938 21.141 10.438 1 93.25 321 ASP A C 1
ATOM 2670 O O . ASP A 1 321 ? 5.977 22.312 10.844 1 93.25 321 ASP A O 1
ATOM 2674 N N . PHE A 1 322 ? 4.871 20.422 10.484 1 92.88 322 PHE A N 1
ATOM 2675 C CA . PHE A 1 322 ? 3.75 20.812 11.328 1 92.88 322 PHE A CA 1
ATOM 2676 C C . PHE A 1 322 ? 4.047 20.531 12.797 1 92.88 322 PHE A C 1
ATOM 2678 O O . PHE A 1 322 ? 3.658 19.484 13.32 1 92.88 322 PHE A O 1
ATOM 2685 N N . SER A 1 323 ? 4.719 21.406 13.406 1 90.94 323 SER A N 1
ATOM 2686 C CA . SER A 1 323 ? 5.238 21.234 14.758 1 90.94 323 SER A CA 1
ATOM 2687 C C . SER A 1 323 ? 4.852 22.422 15.648 1 90.94 323 SER A C 1
ATOM 2689 O O . SER A 1 323 ? 4.41 23.453 15.148 1 90.94 323 SER A O 1
ATOM 2691 N N . LEU A 1 324 ? 4.992 22.219 16.984 1 84.75 324 LEU A N 1
ATOM 2692 C CA . LEU A 1 324 ? 4.703 23.297 17.906 1 84.75 324 LEU A CA 1
ATOM 2693 C C . LEU A 1 324 ? 5.594 24.5 17.641 1 84.75 324 LEU A C 1
ATOM 2695 O O . LEU A 1 324 ? 5.113 25.641 17.594 1 84.75 324 LEU A O 1
ATOM 2699 N N . TYR A 1 325 ? 6.816 24.266 17.359 1 85.44 325 TYR A N 1
ATOM 2700 C CA . TYR A 1 325 ? 7.758 25.344 17.078 1 85.44 325 TYR A CA 1
ATOM 2701 C C . TYR A 1 325 ? 7.297 26.172 15.875 1 85.44 325 TYR A C 1
ATOM 2703 O O . TYR A 1 325 ? 7.215 27.406 15.961 1 85.44 325 TYR A O 1
ATOM 2711 N N . ASN A 1 326 ? 7.047 25.5 14.797 1 89 326 ASN A N 1
ATOM 2712 C CA . ASN A 1 326 ? 6.703 26.219 13.578 1 89 326 ASN A CA 1
ATOM 2713 C C . ASN A 1 326 ? 5.355 26.922 13.711 1 89 326 ASN A C 1
ATOM 2715 O O . ASN A 1 326 ? 5.176 28.016 13.18 1 89 326 ASN A O 1
ATOM 2719 N N . ILE A 1 327 ? 4.43 26.297 14.422 1 86.19 327 ILE A N 1
ATOM 2720 C CA . ILE A 1 327 ? 3.123 26.906 14.625 1 86.19 327 ILE A CA 1
ATOM 2721 C C . ILE A 1 327 ? 3.27 28.156 15.484 1 86.19 327 ILE A C 1
ATOM 2723 O O . ILE A 1 327 ? 2.732 29.219 15.148 1 86.19 327 ILE A O 1
ATOM 2727 N N . TYR A 1 328 ? 4.051 28.062 16.547 1 80.56 328 TYR A N 1
ATOM 2728 C CA . TYR A 1 328 ? 4.227 29.203 17.438 1 80.56 328 TYR A CA 1
ATOM 2729 C C . TYR A 1 328 ? 5.027 30.297 16.75 1 80.56 328 TYR A C 1
ATOM 2731 O O . TYR A 1 328 ? 4.734 31.484 16.922 1 80.56 328 TYR A O 1
ATOM 2739 N N . THR A 1 329 ? 6.016 29.891 15.992 1 82.81 329 THR A N 1
ATOM 2740 C CA . THR A 1 329 ? 6.797 30.859 15.242 1 82.81 329 THR A CA 1
ATOM 2741 C C . THR A 1 329 ? 5.914 31.625 14.25 1 82.81 329 THR A C 1
ATOM 2743 O O . THR A 1 329 ? 6.023 32.844 14.117 1 82.81 329 THR A O 1
ATOM 2746 N N . LEU A 1 330 ? 5.125 30.906 13.633 1 82.06 330 LEU A N 1
ATOM 2747 C CA . LEU A 1 330 ? 4.199 31.5 12.68 1 82.06 330 LEU A CA 1
ATOM 2748 C C . LEU A 1 330 ? 3.213 32.438 13.398 1 82.06 330 LEU A C 1
ATOM 2750 O O . LEU A 1 330 ? 2.891 33.5 12.898 1 82.06 330 LEU A O 1
ATOM 2754 N N . ARG A 1 331 ? 2.746 31.953 14.484 1 76.62 331 ARG A N 1
ATOM 2755 C CA . ARG A 1 331 ? 1.813 32.75 15.273 1 76.62 331 ARG A CA 1
ATOM 2756 C C . ARG A 1 331 ? 2.443 34.094 15.688 1 76.62 331 ARG A C 1
ATOM 2758 O O . ARG A 1 331 ? 1.793 35.125 15.633 1 76.62 331 ARG A O 1
ATOM 2765 N N . ILE A 1 332 ? 3.688 33.969 16.062 1 74.88 332 ILE A N 1
ATOM 2766 C CA . ILE A 1 332 ? 4.406 35.156 16.469 1 74.88 332 ILE A CA 1
ATOM 2767 C C . ILE A 1 332 ? 4.555 36.094 15.281 1 74.88 332 ILE A C 1
ATOM 2769 O O . ILE A 1 332 ? 4.312 37.312 15.406 1 74.88 332 ILE A O 1
ATOM 2773 N N . GLN A 1 333 ? 4.918 35.531 14.227 1 76.62 333 GLN A N 1
ATOM 2774 C CA . GLN A 1 333 ? 5.062 36.344 13.016 1 76.62 333 GLN A CA 1
ATOM 2775 C C . GLN A 1 333 ? 3.734 36.969 12.609 1 76.62 333 GLN A C 1
ATOM 2777 O O . GLN A 1 333 ? 3.684 38.125 12.234 1 76.62 333 GLN A O 1
ATOM 2782 N N . LEU A 1 334 ? 2.715 36.219 12.727 1 73.81 334 LEU A N 1
ATOM 2783 C CA . LEU A 1 334 ? 1.381 36.656 12.359 1 73.81 334 LEU A CA 1
ATOM 2784 C C . LEU A 1 334 ? 0.906 37.75 13.305 1 73.81 334 LEU A C 1
ATOM 2786 O O . LEU A 1 334 ? 0.28 38.75 12.867 1 73.81 334 LEU A O 1
ATOM 2790 N N . SER A 1 335 ? 1.192 37.562 14.547 1 69.62 335 SER A N 1
ATOM 2791 C CA . SER A 1 335 ? 0.803 38.562 15.539 1 69.62 335 SER A CA 1
ATOM 2792 C C . SER A 1 335 ? 1.468 39.906 15.25 1 69.62 335 SER A C 1
ATOM 2794 O O . SER A 1 335 ? 0.833 40.969 15.367 1 69.62 335 SER A O 1
ATOM 2796 N N . LYS A 1 336 ? 2.693 39.781 14.836 1 70.75 336 LYS A N 1
ATOM 2797 C CA . LYS A 1 336 ? 3.422 41 14.516 1 70.75 336 LYS A CA 1
ATOM 2798 C C . LYS A 1 336 ? 2.834 41.688 13.289 1 70.75 336 LYS A C 1
ATOM 2800 O O . LYS A 1 336 ? 2.648 42.906 13.273 1 70.75 336 LYS A O 1
ATOM 2805 N N . GLU A 1 337 ? 2.516 40.906 12.391 1 71.12 337 GLU A N 1
ATOM 2806 C CA . GLU A 1 337 ? 1.948 41.438 11.156 1 71.12 337 GLU A CA 1
ATO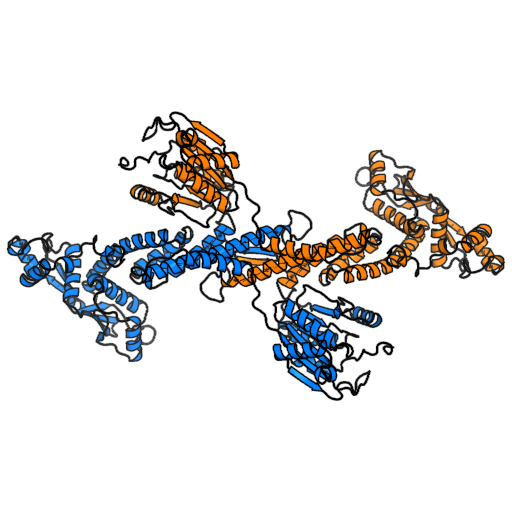M 2807 C C . GLU A 1 337 ? 0.524 41.938 11.375 1 71.12 337 GLU A C 1
ATOM 2809 O O . GLU A 1 337 ? 0.105 42.906 10.75 1 71.12 337 GLU A O 1
ATOM 2814 N N . MET A 1 338 ? -0.136 41.156 12.156 1 67.75 338 MET A N 1
ATOM 2815 C CA . MET A 1 338 ? -1.499 41.562 12.5 1 67.75 338 MET A CA 1
ATOM 2816 C C . MET A 1 338 ? -1.521 42.938 13.125 1 67.75 338 MET A C 1
ATOM 2818 O O . MET A 1 338 ? -2.35 43.781 12.766 1 67.75 338 MET A O 1
ATOM 2822 N N . THR A 1 339 ? -0.656 43.094 14.062 1 65.69 339 THR A N 1
ATOM 2823 C CA . THR A 1 339 ? -0.59 44.406 14.711 1 65.69 339 THR A CA 1
ATOM 2824 C C . THR A 1 339 ? -0.361 45.5 13.68 1 65.69 339 THR A C 1
ATOM 2826 O O . THR A 1 339 ? -1.05 46.531 13.695 1 65.69 339 THR A O 1
ATOM 2829 N N . GLN A 1 340 ? 0.508 45.156 12.766 1 71 340 GLN A N 1
ATOM 2830 C CA . GLN A 1 340 ? 0.771 46.125 11.711 1 71 340 GLN A CA 1
ATOM 2831 C C . GLN A 1 340 ? -0.438 46.281 10.789 1 71 340 GLN A C 1
ATOM 2833 O O . GLN A 1 340 ? -0.77 47.406 10.375 1 71 340 GLN A O 1
ATOM 2838 N N . GLY A 1 341 ? -1.015 45.156 10.609 1 69.31 341 GLY A N 1
ATOM 2839 C CA . GLY A 1 341 ? -2.182 45.156 9.742 1 69.31 341 GLY A CA 1
ATOM 2840 C C . GLY A 1 341 ? -3.381 45.875 10.344 1 69.31 341 GLY A C 1
ATOM 2841 O O . GLY A 1 341 ? -4.07 46.625 9.664 1 69.31 341 GLY A O 1
ATOM 2842 N N . VAL A 1 342 ? -3.621 45.562 11.586 1 72.44 342 VAL A N 1
ATOM 2843 C CA . VAL A 1 342 ? -4.738 46.188 12.266 1 72.44 342 VAL A CA 1
ATOM 2844 C C . VAL A 1 342 ? -4.535 47.719 12.281 1 72.44 342 VAL A C 1
ATOM 2846 O O . VAL A 1 342 ? -5.48 48.469 12.062 1 72.44 342 VAL A O 1
ATOM 2849 N N . GLU A 1 343 ? -3.322 48.062 12.523 1 75.31 343 GLU A N 1
ATOM 2850 C CA . GLU A 1 343 ? -3.029 49.5 12.508 1 75.31 343 GLU A CA 1
ATOM 2851 C C . GLU A 1 343 ? -3.311 50.094 11.133 1 75.31 343 GLU A C 1
ATOM 2853 O O . GLU A 1 343 ? -3.869 51.188 11.031 1 75.31 343 GLU A O 1
ATOM 2858 N N . GLU A 1 344 ? -2.945 49.312 10.227 1 78.31 344 GLU A N 1
ATOM 2859 C CA . GLU A 1 344 ? -3.219 49.75 8.867 1 78.31 344 GLU A CA 1
ATOM 2860 C C . GLU A 1 344 ? -4.719 49.812 8.594 1 78.31 344 GLU A C 1
ATOM 2862 O O . GLU A 1 344 ? -5.199 50.719 7.906 1 78.31 344 GLU A O 1
ATOM 2867 N N . THR A 1 345 ? -5.371 48.875 9.109 1 78.88 345 THR A N 1
ATOM 2868 C CA . THR A 1 345 ? -6.816 48.844 8.922 1 78.88 345 THR A CA 1
ATOM 2869 C C . THR A 1 345 ? -7.48 50 9.648 1 78.88 345 THR A C 1
ATOM 2871 O O . THR A 1 345 ? -8.445 50.594 9.148 1 78.88 345 THR A O 1
ATOM 2874 N N . ILE A 1 346 ? -7.051 50.281 10.82 1 82.06 346 ILE A N 1
ATOM 2875 C CA . ILE A 1 346 ? -7.57 51.438 11.562 1 82.06 346 ILE A CA 1
ATOM 2876 C C . ILE A 1 346 ? -7.418 52.688 10.719 1 82.06 346 ILE A C 1
ATOM 2878 O O . ILE A 1 346 ? -8.367 53.469 10.578 1 82.06 346 ILE A O 1
ATOM 2882 N N . LEU A 1 347 ? -6.266 52.781 10.156 1 85.5 347 LEU A N 1
ATOM 2883 C CA . LEU A 1 347 ? -6.004 53.969 9.375 1 85.5 347 LEU A CA 1
ATOM 2884 C C . LEU A 1 347 ? -6.875 54 8.125 1 85.5 347 LEU A C 1
ATOM 2886 O O . LEU A 1 347 ? -7.383 55.062 7.738 1 85.5 347 LEU A O 1
ATOM 2890 N N . ASN A 1 348 ? -7.02 52.906 7.527 1 87 348 ASN A N 1
ATOM 2891 C CA . ASN A 1 348 ? -7.871 52.812 6.344 1 87 348 ASN A CA 1
ATOM 2892 C C . ASN A 1 348 ? -9.32 53.156 6.672 1 87 348 ASN A C 1
ATOM 2894 O O . ASN A 1 348 ? -9.992 53.844 5.898 1 87 348 ASN A O 1
ATOM 2898 N N . LEU A 1 349 ? -9.805 52.625 7.73 1 88.81 349 LEU A N 1
ATOM 2899 C CA . LEU A 1 349 ? -11.164 52.938 8.156 1 88.81 349 LEU A CA 1
ATOM 2900 C C . LEU A 1 349 ? -11.305 54.406 8.516 1 88.81 349 LEU A C 1
ATOM 2902 O O . LEU A 1 349 ? -12.328 55.031 8.227 1 88.81 349 LEU A O 1
ATOM 2906 N N . PHE A 1 350 ? -10.297 54.906 9.203 1 90 350 PHE A N 1
ATOM 2907 C CA . PHE A 1 350 ? -10.273 56.344 9.547 1 90 350 PHE A CA 1
ATOM 2908 C C . PHE A 1 350 ? -10.406 57.188 8.305 1 90 350 PHE A C 1
ATOM 2910 O O . PHE A 1 350 ? -11.18 58.156 8.289 1 90 350 PHE A O 1
ATOM 2917 N N . GLU A 1 351 ? -9.758 56.781 7.293 1 87.06 351 GLU A N 1
ATOM 2918 C CA . GLU A 1 351 ? -9.828 57.5 6.023 1 87.06 351 GLU A CA 1
ATOM 2919 C C . GLU A 1 351 ? -11.18 57.281 5.344 1 87.06 351 GLU A C 1
ATOM 2921 O O . GLU A 1 351 ? -11.742 58.219 4.777 1 87.06 351 GLU A O 1
ATOM 2926 N N . GLU A 1 352 ? -11.594 56.125 5.422 1 88.75 352 GLU A N 1
ATOM 2927 C CA . GLU A 1 352 ? -12.875 55.844 4.789 1 88.75 352 GLU A CA 1
ATOM 2928 C C . GLU A 1 352 ? -14.016 56.594 5.461 1 88.75 352 GLU A C 1
ATOM 2930 O O . GLU A 1 352 ? -14.891 57.125 4.781 1 88.75 352 GLU A O 1
ATOM 2935 N N . PHE A 1 353 ? -14.039 56.562 6.766 1 90.19 353 PHE A N 1
ATOM 2936 C CA . PHE A 1 353 ? -15.094 57.25 7.523 1 90.19 353 PHE A CA 1
ATOM 2937 C C . PHE A 1 353 ? -15.055 58.75 7.301 1 90.19 353 PHE A C 1
ATOM 2939 O O . PHE A 1 353 ? -16.078 59.438 7.449 1 90.19 353 PHE A O 1
ATOM 2946 N N . SER A 1 354 ? -13.844 59.188 6.969 1 82 354 SER A N 1
ATOM 2947 C CA . SER A 1 354 ? -13.68 60.625 6.812 1 82 354 SER A CA 1
ATOM 2948 C C . SER A 1 354 ? -13.898 61.062 5.367 1 82 354 SER A C 1
ATOM 2950 O O . SER A 1 354 ? -14.016 62.25 5.078 1 82 354 SER A O 1
ATOM 2952 N N . HIS A 1 355 ? -13.781 60.094 4.531 1 75.94 355 HIS A N 1
ATOM 2953 C CA . HIS A 1 355 ? -13.875 60.406 3.111 1 75.94 355 HIS A CA 1
ATOM 2954 C C . HIS A 1 355 ? -15.25 60.969 2.76 1 75.94 355 HIS A C 1
ATOM 2956 O O . HIS A 1 355 ? -16.266 60.531 3.299 1 75.94 355 HIS A O 1
ATOM 2962 N N . LYS A 1 356 ? -15.109 62.094 2.145 1 63.84 356 LYS A N 1
ATOM 2963 C CA . LYS A 1 356 ? -16.344 62.656 1.611 1 63.84 356 LYS A CA 1
ATOM 2964 C C . LYS A 1 356 ? -16.875 61.812 0.443 1 63.84 356 LYS A C 1
ATOM 2966 O O . LYS A 1 356 ? -16.188 61.656 -0.571 1 63.84 356 LYS A O 1
ATOM 2971 N N . HIS A 1 357 ? -17.75 60.969 0.71 1 61.41 357 HIS A N 1
ATOM 2972 C CA . HIS A 1 357 ? -18.375 60.188 -0.36 1 61.41 357 HIS A CA 1
ATOM 2973 C C . HIS A 1 357 ? -19.375 61.031 -1.142 1 61.41 357 HIS A C 1
ATOM 2975 O O . HIS A 1 357 ? -19.656 62.188 -0.77 1 61.41 357 HIS A O 1
ATOM 2981 N N . TYR A 1 358 ? -19.781 60.688 -2.365 1 53.72 358 TYR A N 1
ATOM 2982 C CA . TYR A 1 358 ? -20.641 61.438 -3.285 1 53.72 358 TYR A CA 1
ATOM 2983 C C . TYR A 1 358 ? -21.984 61.781 -2.633 1 53.72 358 TYR A C 1
ATOM 2985 O O . TYR A 1 358 ? -22.75 62.562 -3.162 1 53.72 358 TYR A O 1
ATOM 2993 N N . TYR A 1 359 ? -22.188 61.219 -1.435 1 57.59 359 TYR A N 1
ATOM 2994 C CA . TYR A 1 359 ? -23.484 61.531 -0.831 1 57.59 359 TYR A CA 1
ATOM 2995 C C . TYR A 1 359 ? -23.359 62.688 0.142 1 57.59 359 TYR A C 1
ATOM 2997 O O . TYR A 1 359 ? -22.422 62.75 0.935 1 57.59 359 TYR A O 1
ATOM 3005 N N . ASP A 1 360 ? -24.047 63.781 -0.007 1 60 360 ASP A N 1
ATOM 3006 C CA . ASP A 1 360 ? -24.078 65.062 0.723 1 60 360 ASP A CA 1
ATOM 3007 C C . ASP A 1 360 ? -24.031 64.812 2.23 1 60 360 ASP A C 1
ATOM 3009 O O . ASP A 1 360 ? -23.391 65.562 2.967 1 60 360 ASP A O 1
ATOM 3013 N N . GLU A 1 361 ? -24.562 63.656 2.648 1 68.94 361 GLU A N 1
ATOM 3014 C CA . GLU A 1 361 ? -24.734 63.438 4.078 1 68.94 361 GLU A CA 1
ATOM 3015 C C . GLU A 1 361 ? -23.422 62.969 4.723 1 68.94 361 GLU A C 1
ATOM 3017 O O . GLU A 1 361 ? -23.266 63.062 5.941 1 68.94 361 GLU A O 1
ATOM 3022 N N . SER A 1 362 ? -22.484 62.688 3.93 1 71.62 362 SER A N 1
ATOM 3023 C CA . SER A 1 362 ? -21.234 62.125 4.457 1 71.62 362 SER A CA 1
ATOM 3024 C C . SER A 1 362 ? -20.391 63.219 5.105 1 71.62 362 SER A C 1
ATOM 3026 O O . SER A 1 362 ? -19.469 62.938 5.871 1 71.62 362 SER A O 1
ATOM 3028 N N . SER A 1 363 ? -20.781 64.438 4.836 1 71.38 363 SER A N 1
ATOM 3029 C CA . SER A 1 363 ? -20.062 65.562 5.453 1 71.38 363 SER A CA 1
ATOM 3030 C C . SER A 1 363 ? -20.234 65.562 6.969 1 71.38 363 SER A C 1
ATOM 3032 O O . SER A 1 363 ? -19.406 66.125 7.695 1 71.38 363 SER A O 1
ATOM 3034 N N . LYS A 1 364 ? -21.297 64.875 7.383 1 80.62 364 LYS A N 1
ATOM 3035 C CA . LYS A 1 364 ? -21.594 64.875 8.812 1 80.62 364 LYS A CA 1
ATOM 3036 C C . LYS A 1 364 ? -20.781 63.812 9.531 1 80.62 364 LYS A C 1
ATOM 3038 O O . LYS A 1 364 ? -20.844 63.688 10.758 1 80.62 364 LYS A O 1
ATOM 3043 N N . ASN A 1 365 ? -19.984 63.156 8.773 1 89.88 365 ASN A N 1
ATOM 3044 C CA . ASN A 1 365 ? -19.234 62.062 9.352 1 89.88 365 ASN A CA 1
ATOM 3045 C C . ASN A 1 365 ? -18.109 62.531 10.25 1 89.88 365 ASN A C 1
ATOM 3047 O O . ASN A 1 365 ? -17.625 61.812 11.117 1 89.88 365 ASN A O 1
ATOM 3051 N N . VAL A 1 366 ? -17.734 63.844 9.961 1 89.62 366 VAL A N 1
ATOM 3052 C CA . VAL A 1 366 ? -16.531 64.25 10.656 1 89.62 366 VAL A CA 1
ATOM 3053 C C . VAL A 1 366 ? -16.766 65.625 11.328 1 89.62 366 VAL A C 1
ATOM 3055 O O . VAL A 1 366 ? -17.703 66.375 10.969 1 89.62 366 VAL A O 1
ATOM 3058 N N . HIS A 1 367 ? -16.047 65.875 12.336 1 87.44 367 HIS A N 1
ATOM 3059 C CA . HIS A 1 367 ? -15.922 67.188 12.984 1 87.44 367 HIS A CA 1
ATOM 3060 C C . HIS A 1 367 ? -14.531 67.75 12.766 1 87.44 367 HIS A C 1
ATOM 3062 O O . HIS A 1 367 ? -13.523 67.125 13.062 1 87.44 367 HIS A O 1
ATOM 3068 N N . LEU A 1 368 ? -14.516 68.938 12.242 1 85.56 368 LEU A N 1
ATOM 3069 C CA . LEU A 1 368 ? -13.242 69.562 11.938 1 85.56 368 LEU A CA 1
ATOM 3070 C C . LEU A 1 368 ? -12.641 70.25 13.188 1 85.56 368 LEU A C 1
ATOM 3072 O O . LEU A 1 368 ? -13.375 70.75 14.039 1 85.56 368 LEU A O 1
ATOM 3076 N N . PHE A 1 369 ? -11.375 70.125 13.32 1 84.94 369 PHE A N 1
ATOM 3077 C CA . PHE A 1 369 ? -10.648 70.812 14.383 1 84.94 369 PHE A CA 1
ATOM 3078 C C . PHE A 1 369 ? -9.289 71.312 13.891 1 84.94 369 PHE A C 1
ATOM 3080 O O . PHE A 1 369 ? -8.859 70.938 12.789 1 84.94 369 PHE A O 1
ATOM 3087 N N . ASN A 1 370 ? -8.695 72.25 14.641 1 82.56 370 ASN A N 1
ATOM 3088 C CA . ASN A 1 370 ? -7.375 72.75 14.281 1 82.56 370 ASN A CA 1
ATOM 3089 C C . ASN A 1 370 ? -6.262 71.812 14.758 1 82.56 370 ASN A C 1
ATOM 3091 O O . ASN A 1 370 ? -6.047 71.625 15.961 1 82.56 370 ASN A O 1
ATOM 3095 N N . GLY A 1 371 ? -5.59 71.25 13.789 1 84.62 371 GLY A N 1
ATOM 3096 C CA . GLY A 1 371 ? -4.559 70.312 14.109 1 84.62 371 GLY A CA 1
ATOM 3097 C C . GLY A 1 371 ? -3.207 70.938 14.383 1 84.62 371 GLY A C 1
ATOM 3098 O O . GLY A 1 371 ? -3.049 72.125 14.258 1 84.62 371 GLY A O 1
ATOM 3099 N N . TRP A 1 372 ? -2.232 70.312 14.938 1 80.12 372 TRP A N 1
ATOM 3100 C CA . TRP A 1 372 ? -0.89 70.75 15.312 1 80.12 372 TRP A CA 1
ATOM 3101 C C . TRP A 1 372 ? -0.107 71.25 14.094 1 80.12 372 TRP A C 1
ATOM 3103 O O . TRP A 1 372 ? 0.492 72.312 14.117 1 80.12 372 TRP A O 1
ATOM 3113 N N . LYS A 1 373 ? 0.053 70.562 12.977 1 74.12 373 LYS A N 1
ATOM 3114 C CA . LYS A 1 373 ? 0.851 70.938 11.82 1 74.12 373 LYS A CA 1
ATOM 3115 C C . LYS A 1 373 ? -0.04 71.312 10.625 1 74.12 373 LYS A C 1
ATOM 3117 O O . LYS A 1 373 ? 0.458 71.625 9.547 1 74.12 373 LYS A O 1
ATOM 3122 N N . THR A 1 374 ? -1.307 71.062 10.859 1 72.5 374 THR A N 1
ATOM 3123 C CA . THR A 1 374 ? -2.242 71.375 9.773 1 72.5 374 THR A CA 1
ATOM 3124 C C . THR A 1 374 ? -3.58 71.812 10.328 1 72.5 374 THR A C 1
ATOM 3126 O O . THR A 1 374 ? -3.951 71.5 11.453 1 72.5 374 THR A O 1
ATOM 3129 N N . ASN A 1 375 ? -4.199 72.688 9.633 1 69.69 375 ASN A N 1
ATOM 3130 C CA . ASN A 1 375 ? -5.512 73.188 10.047 1 69.69 375 ASN A CA 1
ATOM 3131 C C . ASN A 1 375 ? -6.633 72.312 9.484 1 69.69 375 ASN A C 1
ATOM 3133 O O . ASN A 1 375 ? -7.793 72.438 9.867 1 69.69 375 ASN A O 1
ATOM 3137 N N . LYS A 1 376 ? -6.324 71.375 8.641 1 75.69 376 LYS A N 1
ATOM 3138 C CA . LYS A 1 376 ? -7.332 70.5 8.023 1 75.69 376 LYS A CA 1
ATOM 3139 C C . LYS A 1 376 ? -7.426 69.125 8.734 1 75.69 376 LYS A C 1
ATOM 3141 O O . LYS A 1 376 ? -7.074 68.125 8.172 1 75.69 376 LYS A O 1
ATOM 3146 N N . SER A 1 377 ? -7.699 69.25 10.023 1 85.44 377 SER A N 1
ATOM 3147 C CA . SER A 1 377 ? -7.824 68 10.805 1 85.44 377 SER A CA 1
ATOM 3148 C C . SER A 1 377 ? -9.281 67.688 11.133 1 85.44 377 SER A C 1
ATOM 3150 O O . SER A 1 377 ? -10.125 68.625 11.117 1 85.44 377 SER A O 1
ATOM 3152 N N . TYR A 1 378 ? -9.555 66.375 11.164 1 86.19 378 TYR A N 1
ATOM 3153 C CA . TYR A 1 378 ? -10.93 66 11.461 1 86.19 378 TYR A CA 1
ATOM 3154 C C . TYR A 1 378 ? -10.961 64.812 12.414 1 86.19 378 TYR A C 1
ATOM 3156 O O . TYR A 1 378 ? -9.961 64.125 12.578 1 86.19 378 TYR A O 1
ATOM 3164 N N . LYS A 1 379 ? -12.031 64.688 13.148 1 90.81 379 LYS A N 1
ATOM 3165 C CA . LYS A 1 379 ? -12.336 63.531 13.945 1 90.81 379 LYS A CA 1
ATOM 3166 C C . LYS A 1 379 ? -13.664 62.906 13.516 1 90.81 379 LYS A C 1
ATOM 3168 O O . LYS A 1 379 ? -14.562 63.594 13.047 1 90.81 379 LYS A O 1
ATOM 3173 N N . ILE A 1 380 ? -13.75 61.656 13.648 1 92.31 380 ILE A N 1
ATOM 3174 C CA . ILE A 1 380 ? -14.938 60.906 13.227 1 92.31 380 ILE A CA 1
ATOM 3175 C C . ILE A 1 380 ? -16.047 61.094 14.25 1 92.31 380 ILE A C 1
ATOM 3177 O O . ILE A 1 380 ? -15.812 61.031 15.461 1 92.31 380 ILE A O 1
ATOM 3181 N N . ASN A 1 381 ? -17.234 61.281 13.742 1 92.69 381 ASN A N 1
ATOM 3182 C CA . ASN A 1 381 ? -18.391 61.531 14.594 1 92.69 381 ASN A CA 1
ATOM 3183 C C . ASN A 1 381 ? -19.062 60.25 15.023 1 92.69 381 ASN A C 1
ATOM 3185 O O . ASN A 1 381 ? -18.703 59.156 14.539 1 92.69 381 ASN A O 1
ATOM 3189 N N . LYS A 1 382 ? -20 60.375 15.922 1 94.06 382 LYS A N 1
ATOM 3190 C CA . LYS A 1 382 ? -20.719 59.25 16.484 1 94.06 382 LYS A CA 1
ATOM 3191 C C . LYS A 1 382 ? -21.422 58.438 15.383 1 94.06 382 LYS A C 1
ATOM 3193 O O . LYS A 1 382 ? -21.562 57.219 15.477 1 94.06 382 LYS A O 1
ATOM 3198 N N . LYS A 1 383 ? -21.859 59.125 14.375 1 93.94 383 LYS A N 1
ATOM 3199 C CA . LYS A 1 383 ? -22.547 58.5 13.258 1 93.94 383 LYS A CA 1
ATOM 3200 C C . LYS A 1 383 ? -21.781 58.719 11.945 1 93.94 383 LYS A C 1
ATOM 3202 O O . LYS A 1 383 ? -21.375 59.844 11.641 1 93.94 383 LYS A O 1
ATOM 3207 N N . VAL A 1 384 ? -21.578 57.562 11.289 1 93.5 384 VAL A N 1
ATOM 3208 C CA . VAL A 1 384 ? -20.891 57.656 10.008 1 93.5 384 VAL A CA 1
ATOM 3209 C C . VAL A 1 384 ? -21.719 56.969 8.922 1 93.5 384 VAL A C 1
ATOM 3211 O O . VAL A 1 384 ? -22.344 55.938 9.172 1 93.5 384 VAL A O 1
ATOM 3214 N N . ILE A 1 385 ? -21.734 57.594 7.754 1 91.94 385 ILE A N 1
ATOM 3215 C CA . ILE A 1 385 ? -22.438 57.062 6.594 1 91.94 385 ILE A CA 1
ATOM 3216 C C . ILE A 1 385 ? -21.438 56.594 5.551 1 91.94 385 ILE A C 1
ATOM 3218 O O . ILE A 1 385 ? -20.578 57.344 5.102 1 91.94 385 ILE A O 1
ATOM 3222 N N . ILE A 1 386 ? -21.5 55.312 5.203 1 91.25 386 ILE A N 1
ATOM 3223 C CA . ILE A 1 386 ? -20.578 54.781 4.211 1 91.25 386 ILE A CA 1
ATOM 3224 C C . ILE A 1 386 ? -21.359 54.062 3.117 1 91.25 386 ILE A C 1
ATOM 3226 O O . ILE A 1 386 ? -22.5 53.625 3.334 1 91.25 386 ILE A O 1
ATOM 3230 N N . PRO A 1 387 ? -20.719 53.969 1.898 1 89.69 387 PRO A N 1
ATOM 3231 C CA . PRO A 1 387 ? -21.359 53.156 0.851 1 89.69 387 PRO A CA 1
ATOM 3232 C C . PRO A 1 387 ? -21.25 51.656 1.114 1 89.69 387 PRO A C 1
ATOM 3234 O O . PRO A 1 387 ? -20.188 51.062 0.925 1 89.69 387 PRO A O 1
ATOM 3237 N N . LEU A 1 388 ? -22.219 51.062 1.631 1 91.06 388 LEU A N 1
ATOM 3238 C CA . LEU A 1 388 ? -22.328 49.625 1.926 1 91.06 388 LEU A CA 1
ATOM 3239 C C . LEU A 1 388 ? -23.75 49.125 1.697 1 91.06 388 LEU A C 1
ATOM 3241 O O . LEU A 1 388 ? -24.625 49.375 2.523 1 91.06 388 LEU A O 1
ATOM 3245 N N . ASN A 1 389 ? -23.859 48.375 0.687 1 89.94 389 ASN A N 1
ATOM 3246 C CA . ASN A 1 389 ? -25.188 48.031 0.205 1 89.94 389 ASN A CA 1
ATOM 3247 C C . ASN A 1 389 ? -25.688 46.719 0.813 1 89.94 389 ASN A C 1
ATOM 3249 O O . ASN A 1 389 ? -25.156 45.656 0.521 1 89.94 389 ASN A O 1
ATOM 3253 N N . GLY A 1 390 ? -26.688 46.781 1.611 1 92 390 GLY A N 1
ATOM 3254 C CA . GLY A 1 390 ? -27.297 45.625 2.195 1 92 390 GLY A CA 1
ATOM 3255 C C . GLY A 1 390 ? -28.438 45.062 1.355 1 92 390 GLY A C 1
ATOM 3256 O O . GLY A 1 390 ? -29.109 44.125 1.765 1 92 390 GLY A O 1
ATOM 3257 N N . PHE A 1 391 ? -28.672 45.688 0.207 1 91 391 PHE A N 1
ATOM 3258 C CA . PHE A 1 391 ? -29.719 45.25 -0.703 1 91 391 PHE A CA 1
ATOM 3259 C C . PHE A 1 391 ? -29.125 44.781 -2.025 1 91 391 PHE A C 1
ATOM 3261 O O . PHE A 1 391 ? -28.172 45.375 -2.527 1 91 391 PHE A O 1
ATOM 3268 N N . ASN A 1 392 ? -29.578 43.594 -2.531 1 81.88 392 ASN A N 1
ATOM 3269 C CA . ASN A 1 392 ? -29.125 43.062 -3.803 1 81.88 392 ASN A CA 1
ATOM 3270 C C . ASN A 1 392 ? -29.75 43.781 -4.988 1 81.88 392 ASN A C 1
ATOM 3272 O O . ASN A 1 392 ? -30.953 43.656 -5.234 1 81.88 392 ASN A O 1
ATOM 3276 N N . THR A 1 393 ? -28.953 44.562 -5.676 1 73.69 393 THR A N 1
ATOM 3277 C CA . THR A 1 393 ? -29.453 45.375 -6.758 1 73.69 393 THR A CA 1
ATOM 3278 C C . THR A 1 393 ? -29.859 44.531 -7.957 1 73.69 393 THR A C 1
ATOM 3280 O O . THR A 1 393 ? -30.688 44.969 -8.781 1 73.69 393 THR A O 1
ATOM 3283 N N . TRP A 1 394 ? -29.312 43.469 -8.094 1 69.69 394 TRP A N 1
ATOM 3284 C CA . TRP A 1 394 ? -29.547 42.625 -9.273 1 69.69 394 TRP A CA 1
ATOM 3285 C C . TRP A 1 394 ? -30.844 41.844 -9.125 1 69.69 394 TRP A C 1
ATOM 3287 O O . TRP A 1 394 ? -31.422 41.375 -10.117 1 69.69 394 TRP A O 1
ATOM 3297 N N . TRP A 1 395 ? -31.234 41.594 -8.023 1 70 395 TRP A N 1
ATOM 3298 C CA . TRP A 1 395 ? -32.406 40.781 -7.785 1 70 395 TRP A CA 1
ATOM 3299 C C . TRP A 1 395 ? -33.531 41.562 -7.121 1 70 395 TRP A C 1
ATOM 3301 O O . TRP A 1 395 ? -34.062 41.156 -6.082 1 70 395 TRP A O 1
ATOM 3311 N N . GLY A 1 396 ? -33.969 42.688 -7.695 1 73.25 396 GLY A N 1
ATOM 3312 C CA . GLY A 1 396 ? -35.156 43.438 -7.254 1 73.25 396 GLY A CA 1
ATOM 3313 C C . GLY A 1 396 ? -34.969 44.062 -5.887 1 73.25 396 GLY A C 1
ATOM 3314 O O . GLY A 1 396 ? -35.906 44.125 -5.094 1 73.25 396 GLY A O 1
ATOM 3315 N N . MET A 1 397 ? -33.781 44.375 -5.422 1 79.69 397 MET A N 1
ATOM 3316 C CA . MET A 1 397 ? -33.469 45.062 -4.176 1 79.69 397 MET A CA 1
ATOM 3317 C C . MET A 1 397 ? -33.812 44.188 -2.969 1 79.69 397 MET A C 1
ATOM 3319 O O . MET A 1 397 ? -34.406 44.688 -1.999 1 79.69 397 MET A O 1
ATOM 3323 N N . LYS A 1 398 ? -33.656 42.938 -3.184 1 87.75 398 LYS A N 1
ATOM 3324 C CA . LYS A 1 398 ? -33.875 42.031 -2.051 1 87.75 398 LYS A CA 1
ATOM 3325 C C . LYS A 1 398 ? -32.906 42.344 -0.914 1 87.75 398 LYS A C 1
ATOM 3327 O O . LYS A 1 398 ? -31.719 42.594 -1.151 1 87.75 398 LYS A O 1
ATOM 3332 N N . TYR A 1 399 ? -33.469 42.5 0.333 1 91.12 399 TYR A N 1
ATOM 3333 C CA . TYR A 1 399 ? -32.656 42.75 1.526 1 91.12 399 TYR A CA 1
ATOM 3334 C C . TYR A 1 399 ? -31.766 41.562 1.842 1 91.12 399 TYR A C 1
ATOM 3336 O O . TYR A 1 399 ? -32.25 40.438 2.086 1 91.12 399 TYR A O 1
ATOM 3344 N N . ASN A 1 400 ? -30.484 41.781 1.661 1 90.75 400 ASN A N 1
ATOM 3345 C CA . ASN A 1 400 ? -29.469 40.719 1.861 1 90.75 400 ASN A CA 1
ATOM 3346 C C . ASN A 1 400 ? -28.25 41.25 2.613 1 90.75 400 ASN A C 1
ATOM 3348 O O . ASN A 1 400 ? -27.156 41.344 2.057 1 90.75 400 ASN A O 1
ATOM 3352 N N . PRO A 1 401 ? -28.438 41.5 3.936 1 90.88 401 PRO A N 1
ATOM 3353 C CA . PRO A 1 401 ? -27.344 42.062 4.715 1 90.88 401 PRO A CA 1
ATOM 3354 C C . PRO A 1 401 ? -26.25 41.031 5.016 1 90.88 401 PRO A C 1
ATOM 3356 O O . PRO A 1 401 ? -25.203 41.375 5.555 1 90.88 401 PRO A O 1
ATOM 3359 N N . THR A 1 402 ? -26.438 39.781 4.668 1 88.06 402 THR A N 1
ATOM 3360 C CA . THR A 1 402 ? -25.469 38.75 4.949 1 88.06 402 THR A CA 1
ATOM 3361 C C . THR A 1 402 ? -24.594 38.469 3.736 1 88.06 402 THR A C 1
ATOM 3363 O O . THR A 1 402 ? -23.859 37.5 3.695 1 88.06 402 THR A O 1
ATOM 3366 N N . ASN A 1 403 ? -24.781 39.406 2.754 1 85.94 403 ASN A N 1
ATOM 3367 C CA . ASN A 1 403 ? -23.875 39.219 1.619 1 85.94 403 ASN A CA 1
ATOM 3368 C C . ASN A 1 403 ? -22.422 39.406 2.021 1 85.94 403 ASN A C 1
ATOM 3370 O O . ASN A 1 403 ? -22.125 40.031 3.043 1 85.94 403 ASN A O 1
ATOM 3374 N N . TYR A 1 404 ? -21.438 38.938 1.261 1 83.69 404 TYR A N 1
ATOM 3375 C CA . TYR A 1 404 ? -20.031 38.812 1.594 1 83.69 404 TYR A CA 1
ATOM 3376 C C . TYR A 1 404 ? -19.406 40.188 1.825 1 83.69 404 TYR A C 1
ATOM 3378 O O . TYR A 1 404 ? -18.641 40.406 2.768 1 83.69 404 TYR A O 1
ATOM 3386 N N . ASP A 1 405 ? -19.766 41.156 1.032 1 85.31 405 ASP A N 1
ATOM 3387 C CA . ASP A 1 405 ? -19.172 42.5 1.127 1 85.31 405 ASP A CA 1
ATOM 3388 C C . ASP A 1 405 ? -19.547 43.156 2.443 1 85.31 405 ASP A C 1
ATOM 3390 O O . ASP A 1 405 ? -18.688 43.75 3.105 1 85.31 405 ASP A O 1
ATOM 3394 N N . VAL A 1 406 ? -20.828 43.062 2.73 1 90.88 406 VAL A N 1
ATOM 3395 C CA . VAL A 1 406 ? -21.328 43.688 3.949 1 90.88 406 VAL A CA 1
ATOM 3396 C C . VAL A 1 406 ? -20.719 43 5.172 1 90.88 406 VAL A C 1
ATOM 3398 O O . VAL A 1 406 ? -20.203 43.688 6.07 1 90.88 406 VAL A O 1
ATOM 3401 N N . LEU A 1 407 ? -20.734 41.719 5.145 1 88.06 407 LEU A N 1
ATOM 3402 C CA . LEU A 1 407 ? -20.219 40.938 6.281 1 88.06 407 LEU A CA 1
ATOM 3403 C C . LEU A 1 407 ? -18.734 41.219 6.492 1 88.06 407 LEU A C 1
ATOM 3405 O O . LEU A 1 407 ? -18.297 41.406 7.629 1 88.06 407 LEU A O 1
ATOM 3409 N N . ASP A 1 408 ? -17.984 41.219 5.484 1 83.25 408 ASP A N 1
ATOM 3410 C CA . ASP A 1 408 ? -16.531 41.438 5.578 1 83.25 408 ASP A CA 1
ATOM 3411 C C . ASP A 1 408 ? -16.219 42.812 6.148 1 83.25 408 ASP A C 1
ATOM 3413 O O . ASP A 1 408 ? -15.352 42.938 7.012 1 83.25 408 ASP A O 1
ATOM 3417 N N . LYS A 1 409 ? -16.938 43.812 5.633 1 87.69 409 LYS A N 1
ATOM 3418 C CA . LYS A 1 409 ? -16.703 45.188 6.074 1 87.69 409 LYS A CA 1
ATOM 3419 C C . LYS A 1 409 ? -17.078 45.344 7.547 1 87.69 409 LYS A C 1
ATOM 3421 O O . LYS A 1 409 ? -16.297 45.906 8.32 1 87.69 409 LYS A O 1
ATOM 3426 N N . LEU A 1 410 ? -18.188 44.844 7.883 1 91.31 410 LEU A N 1
ATOM 3427 C CA . LEU A 1 410 ? -18.641 45.031 9.258 1 91.31 410 LEU A CA 1
ATOM 3428 C C . LEU A 1 410 ? -17.75 44.25 10.219 1 91.31 410 LEU A C 1
ATOM 3430 O O . LEU A 1 410 ? -17.484 44.688 11.336 1 91.31 410 LEU A O 1
ATOM 3434 N N . LYS A 1 411 ? -17.312 43.125 9.836 1 85.44 411 LYS A N 1
ATOM 3435 C CA . LYS A 1 411 ? -16.406 42.344 10.672 1 85.44 411 LYS A CA 1
ATOM 3436 C C . LYS A 1 411 ? -15.062 43.062 10.844 1 85.44 411 LYS A C 1
ATOM 3438 O O . LYS A 1 411 ? -14.469 43.031 11.93 1 85.44 411 LYS A O 1
ATOM 3443 N N . ASP A 1 412 ? -14.586 43.625 9.781 1 82.06 412 ASP A N 1
ATOM 3444 C CA . ASP A 1 412 ? -13.344 44.375 9.875 1 82.06 412 ASP A CA 1
ATOM 3445 C C . ASP A 1 412 ? -13.469 45.531 10.875 1 82.06 412 ASP A C 1
ATOM 3447 O O . ASP A 1 412 ? -12.555 45.781 11.672 1 82.06 412 ASP A O 1
ATOM 3451 N N . ILE A 1 413 ? -14.586 46.219 10.75 1 88.75 413 ILE A N 1
ATOM 3452 C CA . ILE A 1 413 ? -14.82 47.312 11.688 1 88.75 413 ILE A CA 1
ATOM 3453 C C . ILE A 1 413 ? -14.859 46.781 13.117 1 88.75 413 ILE A C 1
ATOM 3455 O O . ILE A 1 413 ? -14.242 47.344 14.016 1 88.75 413 ILE A O 1
ATOM 3459 N N . GLU A 1 414 ? -15.539 45.688 13.266 1 87.19 414 GLU A N 1
ATOM 3460 C CA . GLU A 1 414 ? -15.625 45.094 14.594 1 87.19 414 GLU A CA 1
ATOM 3461 C C . GLU A 1 414 ? -14.242 44.688 15.109 1 87.19 414 GLU A C 1
ATOM 3463 O O . GLU A 1 414 ? -13.938 44.906 16.297 1 87.19 414 GLU A O 1
ATOM 3468 N N . LYS A 1 415 ? -13.445 44.156 14.305 1 79.94 415 LYS A N 1
ATOM 3469 C CA . LYS A 1 415 ? -12.102 43.719 14.688 1 79.94 415 LYS A CA 1
ATOM 3470 C C . LYS A 1 415 ? -11.258 44.906 15.156 1 79.94 415 LYS A C 1
ATOM 3472 O O . LYS A 1 415 ? -10.508 44.781 16.125 1 79.94 415 LYS A O 1
ATOM 3477 N N . VAL A 1 416 ? -11.312 45.938 14.398 1 82.25 416 VAL A N 1
ATOM 3478 C CA . VAL A 1 416 ? -10.57 47.125 14.734 1 82.25 416 VAL A CA 1
ATOM 3479 C C . VAL A 1 416 ? -10.992 47.625 16.125 1 82.25 416 VAL A C 1
ATOM 3481 O O . VAL A 1 416 ? -10.141 47.938 16.969 1 82.25 416 VAL A O 1
ATOM 3484 N N . PHE A 1 417 ? -12.242 47.656 16.328 1 87.38 417 PHE A N 1
ATOM 3485 C CA . PHE A 1 417 ? -12.727 48.188 17.594 1 87.38 417 PHE A CA 1
ATOM 3486 C C . PHE A 1 417 ? -12.5 47.188 18.719 1 87.38 417 PHE A C 1
ATOM 3488 O O . PHE A 1 417 ? -12.312 47.531 19.875 1 87.38 417 PHE A O 1
ATOM 3495 N N . ASN A 1 418 ? -12.562 45.969 18.375 1 81.81 418 ASN A N 1
ATOM 3496 C CA . ASN A 1 418 ? -12.18 44.938 19.344 1 81.81 418 ASN A CA 1
ATOM 3497 C C . ASN A 1 418 ? -10.734 45.094 19.797 1 81.81 418 ASN A C 1
ATOM 3499 O O . ASN A 1 418 ? -10.414 44.906 20.969 1 81.81 418 ASN A O 1
ATOM 3503 N N . TYR A 1 419 ? -9.93 45.375 18.859 1 76.5 419 TYR A N 1
ATOM 3504 C CA . TYR A 1 419 ? -8.516 45.625 19.125 1 76.5 419 TYR A CA 1
ATOM 3505 C C . TYR A 1 419 ? -8.336 46.812 20.047 1 76.5 419 TYR A C 1
ATOM 3507 O O . TYR A 1 419 ? -7.547 46.781 20.984 1 76.5 419 TYR A O 1
ATOM 3515 N N . LEU A 1 420 ? -9.047 47.781 19.75 1 80.56 420 LEU A N 1
ATOM 3516 C CA . LEU A 1 420 ? -8.969 49 20.547 1 80.56 420 LEU A CA 1
ATOM 3517 C C . LEU A 1 420 ? -9.562 48.781 21.938 1 80.56 420 LEU A C 1
ATOM 3519 O O . LEU A 1 420 ? -9.141 49.406 22.906 1 80.56 420 LEU A O 1
ATOM 3523 N N . ASP A 1 421 ? -10.523 47.875 22 1 80 421 ASP A N 1
ATOM 3524 C CA . ASP A 1 421 ? -11.25 47.594 23.234 1 80 421 ASP A CA 1
ATOM 3525 C C . ASP A 1 421 ? -10.516 46.562 24.078 1 80 421 ASP A C 1
ATOM 3527 O O . ASP A 1 421 ? -10.914 46.281 25.203 1 80 421 ASP A O 1
ATOM 3531 N N . ASP A 1 422 ? -9.375 46.031 23.609 1 70.69 422 ASP A N 1
ATOM 3532 C CA . ASP A 1 422 ? -8.664 44.938 24.281 1 70.69 422 ASP A CA 1
ATOM 3533 C C . ASP A 1 422 ? -9.602 43.781 24.578 1 70.69 422 ASP A C 1
ATOM 3535 O O . ASP A 1 422 ? -9.492 43.156 25.625 1 70.69 422 ASP A O 1
ATOM 3539 N N . GLY A 1 423 ? -10.641 43.656 23.812 1 65.19 423 GLY A N 1
ATOM 3540 C CA . GLY A 1 423 ? -11.555 42.531 23.859 1 65.19 423 GLY A CA 1
ATOM 3541 C C . GLY A 1 423 ? -12.461 42.562 25.078 1 65.19 423 GLY A C 1
ATOM 3542 O O . GLY A 1 423 ? -12.992 41.531 25.484 1 65.19 423 GLY A O 1
ATOM 3543 N N . LYS A 1 424 ? -12.633 43.594 25.703 1 66.69 424 LYS A N 1
ATOM 3544 C CA . LYS A 1 424 ? -13.359 43.688 26.969 1 66.69 424 LYS A CA 1
ATOM 3545 C C . LYS A 1 424 ? -14.867 43.594 26.75 1 66.69 424 LYS A C 1
ATOM 3547 O O . LYS A 1 424 ? -15.602 43.125 27.609 1 66.69 424 LYS A O 1
ATOM 3552 N N . THR A 1 425 ? -15.289 43.938 25.609 1 70.56 425 THR A N 1
ATOM 3553 C CA . THR A 1 425 ? -16.719 43.938 25.328 1 70.56 425 THR A CA 1
ATOM 3554 C C . THR A 1 425 ? -17.188 42.531 24.953 1 70.56 425 THR A C 1
ATOM 3556 O O . THR A 1 425 ? -16.469 41.781 24.281 1 70.56 425 THR A O 1
ATOM 3559 N N . GLU A 1 426 ? -18.312 42.188 25.516 1 71.38 426 GLU A N 1
ATOM 3560 C CA . GLU A 1 426 ? -18.891 40.875 25.281 1 71.38 426 GLU A CA 1
ATOM 3561 C C . GLU A 1 426 ? -19.125 40.625 23.797 1 71.38 426 GLU A C 1
ATOM 3563 O O . GLU A 1 426 ? -19.5 41.531 23.062 1 71.38 426 GLU A O 1
ATOM 3568 N N . GLU A 1 427 ? -19 39.312 23.438 1 73.88 427 GLU A N 1
ATOM 3569 C CA . GLU A 1 427 ? -19.062 38.938 22.031 1 73.88 427 GLU A CA 1
ATOM 3570 C C . GLU A 1 427 ? -20.5 38.812 21.547 1 73.88 427 GLU A C 1
ATOM 3572 O O . GLU A 1 427 ? -21.375 38.344 22.281 1 73.88 427 GLU A O 1
ATOM 3577 N N . ILE A 1 428 ? -20.859 39.469 20.406 1 71.38 428 ILE A N 1
ATOM 3578 C CA . ILE A 1 428 ? -22.078 39.281 19.641 1 71.38 428 ILE A CA 1
ATOM 3579 C C . ILE A 1 428 ? -21.734 38.688 18.266 1 71.38 428 ILE A C 1
ATOM 3581 O O . ILE A 1 428 ? -20.859 39.219 17.578 1 71.38 428 ILE A O 1
ATOM 3585 N N . ASP A 1 429 ? -22.406 37.594 17.891 1 78.12 429 ASP A N 1
ATOM 3586 C CA . ASP A 1 429 ? -22.156 37 16.562 1 78.12 429 ASP A CA 1
ATOM 3587 C C . ASP A 1 429 ? -22.766 37.875 15.469 1 78.12 429 ASP A C 1
ATOM 3589 O O . ASP A 1 429 ? -23.984 37.875 15.297 1 78.12 429 ASP A O 1
ATOM 3593 N N . ILE A 1 430 ? -21.938 38.406 14.711 1 87.56 430 ILE A N 1
ATOM 3594 C CA . ILE A 1 430 ? -22.359 39.375 13.68 1 87.56 430 ILE A CA 1
ATOM 3595 C C . ILE A 1 430 ? -23.156 38.625 12.609 1 87.56 430 ILE A C 1
ATOM 3597 O O . ILE A 1 430 ? -24.156 39.156 12.109 1 87.56 430 ILE A O 1
ATOM 3601 N N . THR A 1 431 ? -22.781 37.438 12.266 1 85.69 431 THR A N 1
ATOM 3602 C CA . THR A 1 431 ? -23.438 36.688 11.195 1 85.69 431 THR A CA 1
ATOM 3603 C C . THR A 1 431 ? -24.859 36.281 11.609 1 85.69 431 THR A C 1
ATOM 3605 O O . THR A 1 431 ? -25.797 36.5 10.844 1 85.69 431 THR A O 1
ATOM 3608 N N . ASP A 1 432 ? -24.984 35.781 12.758 1 84.5 432 ASP A N 1
ATOM 3609 C CA . ASP A 1 432 ? -26.297 35.375 13.258 1 84.5 432 ASP A CA 1
ATOM 3610 C C . ASP A 1 432 ? -27.234 36.594 13.383 1 84.5 432 ASP A C 1
ATOM 3612 O O . ASP A 1 432 ? -28.422 36.5 13.062 1 84.5 432 ASP A O 1
ATOM 3616 N N . THR A 1 433 ? -26.703 37.625 13.852 1 88.62 433 THR A N 1
ATOM 3617 C CA . THR A 1 433 ? -27.5 38.844 14.031 1 88.62 433 THR A CA 1
ATOM 3618 C C . THR A 1 433 ? -28.016 39.344 12.688 1 88.62 433 THR A C 1
ATOM 3620 O O . THR A 1 433 ? -29.188 39.75 12.57 1 88.62 433 THR A O 1
ATOM 3623 N N . LEU A 1 434 ? -27.219 39.312 11.68 1 91.62 434 LEU A N 1
ATOM 3624 C CA . LEU A 1 434 ? -27.594 39.844 10.367 1 91.62 434 LEU A CA 1
ATOM 3625 C C . LEU A 1 434 ? -28.547 38.875 9.664 1 91.62 434 LEU A C 1
ATOM 3627 O O . LEU A 1 434 ? -29.422 39.312 8.914 1 91.62 434 LEU A O 1
ATOM 3631 N N . LYS A 1 435 ? -28.344 37.625 9.914 1 89.38 435 LYS A N 1
ATOM 3632 C CA . LYS A 1 435 ? -29.281 36.625 9.383 1 89.38 435 LYS A CA 1
ATOM 3633 C C . LYS A 1 435 ? -30.672 36.844 9.953 1 89.38 435 LYS A C 1
ATOM 3635 O O . LYS A 1 435 ? -31.672 36.75 9.234 1 89.38 435 LYS A O 1
ATOM 3640 N N . MET A 1 436 ? -30.672 37.094 11.25 1 88.25 436 MET A N 1
ATOM 3641 C CA . MET A 1 436 ? -31.953 37.375 11.898 1 88.25 436 MET A CA 1
ATOM 3642 C C . MET A 1 436 ? -32.562 38.656 11.344 1 88.25 436 MET A C 1
ATOM 3644 O O . MET A 1 436 ? -33.781 38.719 11.125 1 88.25 436 MET A O 1
ATOM 3648 N N . ALA A 1 437 ? -31.766 39.656 11.117 1 92 437 ALA A N 1
ATOM 3649 C CA . ALA A 1 437 ? -32.25 40.906 10.539 1 92 437 ALA A CA 1
ATOM 3650 C C . ALA A 1 437 ? -32.812 40.688 9.141 1 92 437 ALA A C 1
ATOM 3652 O O . ALA A 1 437 ? -33.812 41.312 8.766 1 92 437 ALA A O 1
ATOM 3653 N N . GLU A 1 438 ? -32.094 39.875 8.422 1 90.69 438 GLU A N 1
ATOM 3654 C CA . GLU A 1 438 ? -32.562 39.531 7.086 1 90.69 438 GLU A CA 1
ATOM 3655 C C . GLU A 1 438 ? -33.906 38.812 7.145 1 90.69 438 GLU A C 1
ATOM 3657 O O . GLU A 1 438 ? -34.812 39.156 6.383 1 90.69 438 GLU A O 1
ATOM 3662 N N . TYR A 1 439 ? -34 37.906 8.07 1 87.06 439 TYR A N 1
ATOM 3663 C CA . TYR A 1 439 ? -35.219 37.125 8.227 1 87.06 439 TYR A CA 1
ATOM 3664 C C . TYR A 1 439 ? -36.406 38 8.625 1 87.06 439 TYR A C 1
ATOM 3666 O O . TYR A 1 439 ? -37.5 37.844 8.086 1 87.06 439 TYR A O 1
ATOM 3674 N N . TYR A 1 440 ? -36.25 38.875 9.523 1 90.12 440 TYR A N 1
ATOM 3675 C CA . TYR A 1 440 ? -37.312 39.719 10.039 1 90.12 440 TYR A CA 1
ATOM 3676 C C . TYR A 1 440 ? -37.406 41.031 9.234 1 90.12 440 TYR A C 1
ATOM 3678 O O . TYR A 1 440 ? -38.219 41.906 9.555 1 90.12 440 TYR A O 1
ATOM 3686 N N . GLN A 1 441 ? -36.594 41.188 8.242 1 90.06 441 GLN A N 1
ATOM 3687 C CA . GLN A 1 441 ? -36.562 42.375 7.383 1 90.06 441 GLN A CA 1
ATOM 3688 C C . GLN A 1 441 ? -36.344 43.625 8.195 1 90.06 441 GLN A C 1
ATOM 3690 O O . GLN A 1 441 ? -37.062 44.625 8.008 1 90.06 441 GLN A O 1
ATOM 3695 N N . GLU A 1 442 ? -35.438 43.469 9.164 1 91.81 442 GLU A N 1
ATOM 3696 C CA . GLU A 1 442 ? -35.031 44.625 9.969 1 91.81 442 GLU A CA 1
ATOM 3697 C C . GLU A 1 442 ? -33.875 45.375 9.312 1 91.81 442 GLU A C 1
ATOM 3699 O O . GLU A 1 442 ? -32.812 44.812 9.109 1 91.81 442 GLU A O 1
ATOM 3704 N N . THR A 1 443 ? -34.125 46.625 9 1 94 443 THR A N 1
ATOM 3705 C CA . THR A 1 443 ? -33.094 47.375 8.281 1 94 443 THR A CA 1
ATOM 3706 C C . THR A 1 443 ? -32.531 48.5 9.148 1 94 443 THR A C 1
ATOM 3708 O O . THR A 1 443 ? -31.5 49.094 8.805 1 94 443 THR A O 1
ATOM 3711 N N . LYS A 1 444 ? -33.219 48.719 10.305 1 94.19 444 LYS A N 1
ATOM 3712 C CA . LYS A 1 444 ? -32.812 49.875 11.094 1 94.19 444 LYS A CA 1
ATOM 3713 C C . LYS A 1 444 ? -32.281 49.469 12.469 1 94.19 444 LYS A C 1
ATOM 3715 O O . LYS A 1 444 ? -32.812 48.531 13.086 1 94.19 444 LYS A O 1
ATOM 3720 N N . LYS A 1 445 ? -31.203 50.156 12.828 1 94.12 445 LYS A N 1
ATOM 3721 C CA . LYS A 1 445 ? -30.641 50.094 14.164 1 94.12 445 LYS A CA 1
ATOM 3722 C C . LYS A 1 445 ? -30.391 48.656 14.602 1 94.12 445 LYS A C 1
ATOM 3724 O O . LYS A 1 445 ? -30.828 48.25 15.672 1 94.12 445 LYS A O 1
ATOM 3729 N N . ILE A 1 446 ? -29.859 47.969 13.727 1 95.19 446 ILE A N 1
ATOM 3730 C CA . ILE A 1 446 ? -29.422 46.625 14.055 1 95.19 446 ILE A CA 1
ATOM 3731 C C . ILE A 1 446 ? -28.266 46.688 15.047 1 95.19 446 ILE A C 1
ATOM 3733 O O . ILE A 1 446 ? -27.234 47.312 14.766 1 95.19 446 ILE A O 1
ATOM 3737 N N . GLU A 1 447 ? -28.422 46.031 16.125 1 93.06 447 GLU A N 1
ATOM 3738 C CA . GLU A 1 447 ? -27.438 46.094 17.188 1 93.06 447 GLU A CA 1
ATOM 3739 C C . GLU A 1 447 ? -26.312 45.062 17 1 93.06 447 GLU A C 1
ATOM 3741 O O . GLU A 1 447 ? -26.578 43.875 16.953 1 93.06 447 GLU A O 1
ATOM 3746 N N . LEU A 1 448 ? -25.141 45.594 16.844 1 93.75 448 LEU A N 1
ATOM 3747 C CA . LEU A 1 448 ? -23.953 44.75 16.812 1 93.75 448 LEU A CA 1
ATOM 3748 C C . LEU A 1 448 ? -23.078 45 18.031 1 93.75 448 LEU A C 1
ATOM 3750 O O . LEU A 1 448 ? -23.516 45.656 18.984 1 93.75 448 LEU A O 1
ATOM 3754 N N . LYS A 1 449 ? -21.875 44.438 18.094 1 90.75 449 LYS A N 1
ATOM 3755 C CA . LYS A 1 449 ? -21.047 44.469 19.297 1 90.75 449 LYS A CA 1
ATOM 3756 C C . LYS A 1 449 ? -20.656 45.875 19.672 1 90.75 449 LYS A C 1
ATOM 3758 O O . LYS A 1 449 ? -20.844 46.281 20.812 1 90.75 449 LYS A O 1
ATOM 3763 N N . TYR A 1 450 ? -20.188 46.656 18.703 1 93.88 450 TYR A N 1
ATOM 3764 C CA . TYR A 1 450 ? -19.641 47.969 19.031 1 93.88 450 TYR A CA 1
ATOM 3765 C C . TYR A 1 450 ? -20.453 49.062 18.375 1 93.88 450 TYR A C 1
ATOM 3767 O O . TYR A 1 450 ? -20.25 50.25 18.672 1 93.88 450 TYR A O 1
ATOM 3775 N N . PHE A 1 451 ? -21.359 48.75 17.5 1 95.38 451 PHE A N 1
ATOM 3776 C CA . PHE A 1 451 ? -22.078 49.781 16.734 1 95.38 451 PHE A CA 1
ATOM 3777 C C . PHE A 1 451 ? -23.438 49.281 16.281 1 95.38 451 PHE A C 1
ATOM 3779 O O . PHE A 1 451 ? -23.688 48.062 16.297 1 95.38 451 PHE A O 1
ATOM 3786 N N . TYR A 1 452 ? -24.359 50.25 15.992 1 95.94 452 TYR A N 1
ATOM 3787 C CA . TYR A 1 452 ? -25.625 50 15.312 1 95.94 452 TYR A CA 1
ATOM 3788 C C . TYR A 1 452 ? -25.5 50.25 13.812 1 95.94 452 TYR A C 1
ATOM 3790 O O . TYR A 1 452 ? -24.797 51.156 13.391 1 95.94 452 TYR A O 1
ATOM 3798 N N . VAL A 1 453 ? -26.188 49.438 13.047 1 96.5 453 VAL A N 1
ATOM 3799 C CA . VAL A 1 453 ? -26.125 49.656 11.602 1 96.5 453 VAL A CA 1
ATOM 3800 C C . VAL A 1 453 ? -27.547 49.781 11.039 1 96.5 453 VAL A C 1
ATOM 3802 O O . VAL A 1 453 ? -28.469 49.125 11.516 1 96.5 453 VAL A O 1
ATOM 3805 N N . THR A 1 454 ? -27.766 50.719 10.133 1 95.62 454 THR A N 1
ATOM 3806 C CA . THR A 1 454 ? -28.984 50.906 9.359 1 95.62 454 THR A CA 1
ATOM 3807 C C . THR A 1 454 ? -28.688 50.875 7.863 1 95.62 454 THR A C 1
ATOM 3809 O O . THR A 1 454 ? -27.859 51.656 7.371 1 95.62 454 THR A O 1
ATOM 3812 N N . PHE A 1 455 ? -29.391 50.031 7.168 1 95 455 PHE A N 1
ATOM 3813 C CA . PHE A 1 455 ? -29.188 49.906 5.727 1 95 455 PHE A CA 1
ATOM 3814 C C . PHE A 1 455 ? -30.266 50.688 4.973 1 95 455 PHE A C 1
ATOM 3816 O O . PHE A 1 455 ? -31.453 50.594 5.285 1 95 455 PHE A O 1
ATOM 3823 N N . TYR A 1 456 ? -29.859 51.406 3.998 1 91.75 456 TYR A N 1
ATOM 3824 C CA . TYR A 1 456 ? -30.797 52.156 3.164 1 91.75 456 TYR A CA 1
ATOM 3825 C C . TYR A 1 456 ? -30.797 51.625 1.732 1 91.75 456 TYR A C 1
ATOM 3827 O O . TYR A 1 456 ? -29.766 51.188 1.229 1 91.75 456 TYR A O 1
ATOM 3835 N N . LYS A 1 457 ? -31.828 51.75 1.065 1 88.88 457 LYS A N 1
ATOM 3836 C CA . LYS A 1 457 ? -32 51.219 -0.284 1 88.88 457 LYS A CA 1
ATOM 3837 C C . LYS A 1 457 ? -31.109 51.938 -1.282 1 88.88 457 LYS A C 1
ATOM 3839 O O . LYS A 1 457 ? -30.797 51.406 -2.35 1 88.88 457 LYS A O 1
ATOM 3844 N N . LYS A 1 458 ? -30.734 53.125 -0.906 1 86.38 458 LYS A N 1
ATOM 3845 C CA . LYS A 1 458 ? -29.875 53.906 -1.81 1 86.38 458 LYS A CA 1
ATOM 3846 C C . LYS A 1 458 ? -28.453 53.344 -1.832 1 86.38 458 LYS A C 1
ATOM 3848 O O . LYS A 1 458 ? -27.609 53.812 -2.58 1 86.38 458 LYS A O 1
ATOM 3853 N N . GLY A 1 459 ? -28.188 52.344 -0.979 1 88.12 459 GLY A N 1
ATOM 3854 C CA . GLY A 1 459 ? -26.906 51.656 -1.023 1 88.12 459 GLY A CA 1
ATOM 3855 C C . GLY A 1 459 ? -25.938 52.125 0.058 1 88.12 459 GLY A C 1
ATOM 3856 O O . GLY A 1 459 ? -24.75 51.812 0.005 1 88.12 459 GLY A O 1
ATOM 3857 N N . THR A 1 460 ? -26.516 52.875 1.055 1 90.25 460 THR A N 1
ATOM 3858 C CA . THR A 1 460 ? -25.672 53.406 2.119 1 90.25 460 THR A CA 1
ATOM 3859 C C . THR A 1 460 ? -25.953 52.688 3.438 1 90.25 460 THR A C 1
ATOM 3861 O O . THR A 1 460 ? -27.031 52.094 3.605 1 90.25 460 THR A O 1
ATOM 3864 N N . CYS A 1 461 ? -25.016 52.719 4.266 1 93.56 461 CYS A N 1
ATOM 3865 C CA . CYS A 1 461 ? -25.141 52.188 5.613 1 93.56 461 CYS A CA 1
ATOM 3866 C C . CYS A 1 461 ? -24.75 53.219 6.656 1 93.56 461 CYS A C 1
ATOM 3868 O O . CYS A 1 461 ? -23.688 53.844 6.551 1 93.56 461 CYS A O 1
ATOM 3870 N N . HIS A 1 462 ? -25.672 53.438 7.547 1 94 462 HIS A N 1
ATOM 3871 C CA . HIS A 1 462 ? -25.375 54.312 8.68 1 94 462 HIS A CA 1
ATOM 3872 C C . HIS A 1 462 ? -24.828 53.531 9.859 1 94 462 HIS A C 1
ATOM 3874 O O . HIS A 1 462 ? -25.484 52.594 10.344 1 94 462 HIS A O 1
ATOM 3880 N N . ILE A 1 463 ? -23.656 53.906 10.281 1 95.38 463 ILE A N 1
ATOM 3881 C CA . ILE A 1 463 ? -23.016 53.25 11.422 1 95.38 463 ILE A CA 1
ATOM 3882 C C . ILE A 1 463 ? -23.016 54.219 12.617 1 95.38 463 ILE A C 1
ATOM 3884 O O . ILE A 1 463 ? -22.5 55.312 12.523 1 95.38 463 ILE A O 1
ATOM 3888 N N . GLU A 1 464 ? -23.641 53.781 13.688 1 95.75 464 GLU A N 1
ATOM 3889 C CA . GLU A 1 464 ? -23.672 54.562 14.914 1 95.75 464 GLU A CA 1
ATOM 3890 C C . GLU A 1 464 ? -22.906 53.844 16.031 1 95.75 464 GLU A C 1
ATOM 3892 O O . GLU A 1 464 ? -23.328 52.781 16.5 1 95.75 464 GLU A O 1
ATOM 3897 N N . PHE A 1 465 ? -21.844 54.438 16.516 1 96 465 PHE A N 1
ATOM 3898 C CA . PHE A 1 465 ? -20.984 53.812 17.5 1 96 465 PHE A CA 1
ATOM 3899 C C . PHE A 1 465 ? -21.625 53.844 18.891 1 96 465 PHE A C 1
ATOM 3901 O O . PHE A 1 465 ? -22.188 54.875 19.281 1 96 465 PHE A O 1
ATOM 3908 N N . LYS A 1 466 ? -21.531 52.781 19.641 1 93.44 466 LYS A N 1
ATOM 3909 C CA . LYS A 1 466 ? -22.172 52.625 20.938 1 93.44 466 LYS A CA 1
ATOM 3910 C C . LYS A 1 466 ? -21.328 53.219 22.062 1 93.44 466 LYS A C 1
ATOM 3912 O O . LYS A 1 466 ? -21.859 53.719 23.047 1 93.44 466 LYS A O 1
ATOM 3917 N N . ASN A 1 467 ? -20.078 53.125 21.953 1 92.38 467 ASN A N 1
ATOM 3918 C CA . ASN A 1 467 ? -19.141 53.562 23 1 92.38 467 ASN A CA 1
ATOM 3919 C C . ASN A 1 467 ? -18.281 54.719 22.547 1 92.38 467 ASN A C 1
ATOM 3921 O O . ASN A 1 467 ? -17.375 54.562 21.75 1 92.38 467 ASN A O 1
ATOM 3925 N N . MET A 1 468 ? -18.516 55.812 23.156 1 90.06 468 MET A N 1
ATOM 3926 C CA . MET A 1 468 ? -17.828 57.031 22.734 1 90.06 468 MET A CA 1
ATOM 3927 C C . MET A 1 468 ? -16.375 57.031 23.172 1 90.06 468 MET A C 1
ATOM 3929 O O . MET A 1 468 ? -15.523 57.625 22.516 1 90.06 468 MET A O 1
ATOM 3933 N N . GLU A 1 469 ? -16.109 56.312 24.219 1 88 469 GLU A N 1
ATOM 3934 C CA . GLU A 1 469 ? -14.719 56.219 24.641 1 88 469 GLU A CA 1
ATOM 3935 C C . GLU A 1 469 ? -13.867 55.469 23.609 1 88 469 GLU A C 1
ATOM 3937 O O . GLU A 1 469 ? -12.742 55.875 23.328 1 88 469 GLU A O 1
ATOM 3942 N N . LEU A 1 470 ? -14.438 54.469 23.125 1 90.06 470 LEU A N 1
ATOM 3943 C CA . LEU A 1 470 ? -13.742 53.688 22.094 1 90.06 470 LEU A CA 1
ATOM 3944 C C . LEU A 1 470 ? -13.586 54.5 20.812 1 90.06 470 LEU A C 1
ATOM 3946 O O . LEU A 1 470 ? -12.562 54.438 20.141 1 90.06 470 LEU A O 1
ATOM 3950 N N . LEU A 1 471 ? -14.633 55.188 20.469 1 92.56 471 LEU A N 1
ATOM 3951 C CA . LEU A 1 471 ? -14.555 56.062 19.297 1 92.56 471 LEU A CA 1
ATOM 3952 C C . LEU A 1 471 ? -13.469 57.094 19.469 1 92.56 471 LEU A C 1
ATOM 3954 O O . LEU A 1 471 ? -12.766 57.438 18.516 1 92.56 471 LEU A O 1
ATOM 3958 N N . HIS A 1 472 ? -13.422 57.625 20.688 1 89.81 472 HIS A N 1
ATOM 3959 C CA . HIS A 1 472 ? -12.375 58.594 20.969 1 89.81 472 HIS A CA 1
ATOM 3960 C C . HIS A 1 472 ? -10.984 57.969 20.781 1 89.81 472 HIS A C 1
ATOM 3962 O O . HIS A 1 472 ? -10.086 58.625 20.25 1 89.81 472 HIS A O 1
ATOM 3968 N N . LYS A 1 473 ? -10.852 56.812 21.25 1 88.56 473 LYS A N 1
ATOM 3969 C CA . LYS A 1 473 ? -9.594 56.094 21.062 1 88.56 473 LYS A CA 1
ATOM 3970 C C . LYS A 1 473 ? -9.258 55.938 19.594 1 88.56 473 LYS A C 1
ATOM 3972 O O . LYS A 1 473 ? -8.102 56.062 19.188 1 88.56 473 LYS A O 1
ATOM 3977 N N . PHE A 1 474 ? -10.234 55.562 18.859 1 91.75 474 PHE A N 1
ATOM 3978 C CA . PHE A 1 474 ? -10.109 55.438 17.406 1 91.75 474 PHE A CA 1
ATOM 3979 C C . PHE A 1 474 ? -9.633 56.75 16.781 1 91.75 474 PHE A C 1
ATOM 3981 O O . PHE A 1 474 ? -8.703 56.781 15.977 1 91.75 474 PHE A O 1
ATOM 3988 N N . ASN A 1 475 ? -10.273 57.812 17.141 1 90.25 475 ASN A N 1
ATOM 3989 C CA . ASN A 1 475 ? -9.922 59.125 16.641 1 90.25 475 ASN A CA 1
ATOM 3990 C C . ASN A 1 475 ? -8.516 59.531 17.047 1 90.25 475 ASN A C 1
ATOM 3992 O O . ASN A 1 475 ? -7.781 60.156 16.266 1 90.25 475 ASN A O 1
ATOM 3996 N N . LEU A 1 476 ? -8.266 59.219 18.297 1 88.25 476 LEU A N 1
ATOM 3997 C CA . LEU A 1 476 ? -6.934 59.531 18.812 1 88.25 476 LEU A CA 1
ATOM 3998 C C . LEU A 1 476 ? -5.859 58.812 18 1 88.25 476 LEU A C 1
ATOM 4000 O O . LEU A 1 476 ? -4.848 59.406 17.625 1 88.25 476 LEU A O 1
ATOM 4004 N N . PHE A 1 477 ? -6.102 57.594 17.797 1 87.44 477 PHE A N 1
ATOM 4005 C CA . PHE A 1 477 ? -5.168 56.781 17.016 1 87.44 477 PHE A CA 1
ATOM 4006 C C . PHE A 1 477 ? -4.965 57.375 15.625 1 87.44 477 PHE A C 1
ATOM 4008 O O . PHE A 1 477 ? -3.83 57.562 15.18 1 87.44 477 PHE A O 1
ATOM 4015 N N . GLY A 1 478 ? -6.004 57.594 14.922 1 86.06 478 GLY A N 1
ATOM 4016 C CA . GLY A 1 478 ? -5.934 58.188 13.586 1 86.06 478 GLY A CA 1
ATOM 4017 C C . GLY A 1 478 ? -5.223 59.5 13.555 1 86.06 478 GLY A C 1
ATOM 4018 O O . GLY A 1 478 ? -4.363 59.75 12.703 1 86.06 478 GLY A O 1
ATOM 4019 N N . SER A 1 479 ? -5.527 60.344 14.492 1 87.12 479 SER A N 1
ATOM 4020 C CA . SER A 1 479 ? -4.965 61.688 14.523 1 87.12 479 SER A CA 1
ATOM 4021 C C . SER A 1 479 ? -3.473 61.656 14.844 1 87.12 479 SER A C 1
ATOM 4023 O O . SER A 1 479 ? -2.699 62.438 14.305 1 87.12 479 SER A O 1
ATOM 4025 N N . GLN A 1 480 ? -3.117 60.812 15.734 1 85.06 480 GLN A N 1
ATOM 4026 C CA . GLN A 1 480 ? -1.705 60.656 16.078 1 85.06 480 GLN A CA 1
ATOM 4027 C C . GLN A 1 480 ? -0.899 60.188 14.867 1 85.06 480 GLN A C 1
ATOM 4029 O O . GLN A 1 480 ? 0.191 60.688 14.602 1 85.06 480 GLN A O 1
ATOM 4034 N N . LYS A 1 481 ? -1.442 59.281 14.242 1 83.56 481 LYS A N 1
ATOM 4035 C CA . LYS A 1 481 ? -0.741 58.719 13.094 1 83.56 481 LYS A CA 1
ATOM 4036 C C . LYS A 1 481 ? -0.626 59.719 11.953 1 83.56 481 LYS A C 1
ATOM 4038 O O . LYS A 1 481 ? 0.348 59.719 11.203 1 83.56 481 LYS A O 1
ATOM 4043 N N . ARG A 1 482 ? -1.582 60.594 11.852 1 84.81 482 ARG A N 1
ATOM 4044 C CA . ARG A 1 482 ? -1.576 61.625 10.82 1 84.81 482 ARG A CA 1
ATOM 4045 C C . ARG A 1 482 ? -0.771 62.844 11.258 1 84.81 482 ARG A C 1
ATOM 4047 O O . ARG A 1 482 ? -0.584 63.781 10.484 1 84.81 482 ARG A O 1
ATOM 4054 N N . GLY A 1 483 ? -0.349 62.812 12.5 1 85.62 483 GLY A N 1
ATOM 4055 C CA . GLY A 1 483 ? 0.448 63.906 13.023 1 85.62 483 GLY A CA 1
ATOM 4056 C C . GLY A 1 483 ? -0.377 65.125 13.359 1 85.62 483 GLY A C 1
ATOM 4057 O O . GLY A 1 483 ? 0.129 66.25 13.32 1 85.62 483 GLY A O 1
ATOM 4058 N N . TRP A 1 484 ? -1.694 64.938 13.602 1 88 484 TRP A N 1
ATOM 4059 C CA . TRP A 1 484 ? -2.58 66.062 13.859 1 88 484 TRP A CA 1
ATOM 4060 C C . TRP A 1 484 ? -2.553 66.438 15.336 1 88 484 TRP A C 1
ATOM 4062 O O . TRP A 1 484 ? -3.1 67.438 15.727 1 88 484 TRP A O 1
ATOM 4072 N N . ILE A 1 485 ? -1.909 65.562 16.156 1 87.81 485 ILE A N 1
ATOM 4073 C CA . ILE A 1 485 ? -1.779 65.75 17.578 1 87.81 485 ILE A CA 1
ATOM 4074 C C . ILE A 1 485 ? -0.303 65.938 17.953 1 87.81 485 ILE A C 1
ATOM 4076 O O . ILE A 1 485 ? 0.554 65.25 17.375 1 87.81 485 ILE A O 1
ATOM 4080 N N . PRO A 1 486 ? -0.04 66.812 18.875 1 86.19 486 PRO A N 1
ATOM 4081 C CA . PRO A 1 486 ? 1.367 67.062 19.219 1 86.19 486 PRO A CA 1
ATOM 4082 C C . PRO A 1 486 ? 1.999 65.812 19.875 1 86.19 486 PRO A C 1
ATOM 4084 O O . PRO A 1 486 ? 1.297 65 20.5 1 86.19 486 PRO A O 1
ATOM 4087 N N . ASN A 1 487 ? 3.295 65.625 19.766 1 83 487 ASN A N 1
ATOM 4088 C CA . ASN A 1 487 ? 4.047 64.5 20.312 1 83 487 ASN A CA 1
ATOM 4089 C C . ASN A 1 487 ? 3.957 64.5 21.844 1 83 487 ASN A C 1
ATOM 4091 O O . ASN A 1 487 ? 4.121 63.438 22.453 1 83 487 ASN A O 1
ATOM 4095 N N . SER A 1 488 ? 3.658 65.688 22.422 1 80.62 488 SER A N 1
ATOM 4096 C CA . SER A 1 488 ? 3.576 65.75 23.875 1 80.62 488 SER A CA 1
ATOM 4097 C C . SER A 1 488 ? 2.248 65.25 24.406 1 80.62 488 SER A C 1
ATOM 4099 O O . SER A 1 488 ? 2.094 65 25.609 1 80.62 488 SER A O 1
ATOM 4101 N N . PHE A 1 489 ? 1.344 64.938 23.453 1 85.19 489 PHE A N 1
ATOM 4102 C CA . PHE A 1 489 ? 0.014 64.5 23.844 1 85.19 489 PHE A CA 1
ATOM 4103 C C . PHE A 1 489 ? 0.095 63.188 24.625 1 85.19 489 PHE A C 1
ATOM 4105 O O . PHE A 1 489 ? 0.665 62.219 24.141 1 85.19 489 PHE A O 1
ATOM 4112 N N . GLY A 1 490 ? -0.411 63.156 25.766 1 80.56 490 GLY A N 1
ATOM 4113 C CA . GLY A 1 490 ? -0.436 61.969 26.609 1 80.56 490 GLY A CA 1
ATOM 4114 C C . GLY A 1 490 ? 0.848 61.781 27.406 1 80.56 490 GLY A C 1
ATOM 4115 O O . GLY A 1 490 ? 0.958 60.844 28.188 1 80.56 490 GLY A O 1
ATOM 4116 N N . LYS A 1 491 ? 1.863 62.594 27.25 1 81.81 491 LYS A N 1
ATOM 4117 C CA . LYS A 1 491 ? 3.164 62.438 27.891 1 81.81 491 LYS A CA 1
ATOM 4118 C C . LYS A 1 491 ? 3.4 63.562 28.922 1 81.81 491 LYS A C 1
ATOM 4120 O O . LYS A 1 491 ? 4.195 63.375 29.844 1 81.81 491 LYS A O 1
ATOM 4125 N N . THR A 1 492 ? 2.799 64.688 28.625 1 86.12 492 THR A N 1
ATOM 4126 C CA . THR A 1 492 ? 2.998 65.875 29.5 1 86.12 492 THR A CA 1
ATOM 4127 C C . THR A 1 492 ? 1.662 66.375 30.016 1 86.12 492 THR A C 1
ATOM 4129 O O . THR A 1 492 ? 0.615 66.125 29.422 1 86.12 492 THR A O 1
ATOM 4132 N N . THR A 1 493 ? 1.683 67 31.172 1 89.81 493 THR A N 1
ATOM 4133 C CA . THR A 1 493 ? 0.477 67.625 31.734 1 89.81 493 THR A CA 1
ATOM 4134 C C . THR A 1 493 ? 0.053 68.875 30.906 1 89.81 493 THR A C 1
ATOM 4136 O O . THR A 1 493 ? 0.883 69.5 30.25 1 89.81 493 THR A O 1
ATOM 4139 N N . TYR A 1 494 ? -1.252 69.062 30.938 1 91.62 494 TYR A N 1
ATOM 4140 C CA . TYR A 1 494 ? -1.816 70.188 30.188 1 91.62 494 TYR A CA 1
ATOM 4141 C C . TYR A 1 494 ? -1.112 71.5 30.531 1 91.62 494 TYR A C 1
ATOM 4143 O O . TYR A 1 494 ? -0.833 72.312 29.656 1 91.62 494 TYR A O 1
ATOM 4151 N N . SER A 1 495 ? -0.805 71.688 31.828 1 90.38 495 SER A N 1
ATOM 4152 C CA . SER A 1 495 ? -0.2 72.938 32.312 1 90.38 495 SER A CA 1
ATOM 4153 C C . SER A 1 495 ? 1.2 73.125 31.719 1 90.38 495 SER A C 1
ATOM 4155 O O . SER A 1 495 ? 1.652 74.25 31.547 1 90.38 495 SER A O 1
ATOM 4157 N N . ASN A 1 496 ? 1.871 72.062 31.422 1 91.69 496 ASN A N 1
ATOM 4158 C CA . ASN A 1 496 ? 3.252 72.125 30.953 1 91.69 496 ASN A CA 1
ATOM 4159 C C . ASN A 1 496 ? 3.322 72.188 29.438 1 91.69 496 ASN A C 1
ATOM 4161 O O . ASN A 1 496 ? 4.41 72.312 28.859 1 91.69 496 ASN A O 1
ATOM 4165 N N . MET A 1 497 ? 2.184 72.25 28.781 1 91.06 497 MET A N 1
ATOM 4166 C CA . MET A 1 497 ? 2.152 72.375 27.328 1 91.06 497 MET A CA 1
ATOM 4167 C C . MET A 1 497 ? 2.326 73.812 26.875 1 91.06 497 MET A C 1
ATOM 4169 O O . MET A 1 497 ? 2.012 74.75 27.625 1 91.06 497 MET A O 1
ATOM 4173 N N . THR A 1 498 ? 2.873 73.938 25.703 1 91.06 498 THR A N 1
ATOM 4174 C CA . THR A 1 498 ? 2.965 75.25 25.109 1 91.06 498 THR A CA 1
ATOM 4175 C C . THR A 1 498 ? 1.58 75.812 24.734 1 91.06 498 THR A C 1
ATOM 4177 O O . THR A 1 498 ? 0.611 75.062 24.703 1 91.06 498 THR A O 1
ATOM 4180 N N . LYS A 1 499 ? 1.432 77.062 24.516 1 89.88 499 LYS A N 1
ATOM 4181 C CA . LYS A 1 499 ? 0.164 77.688 24.125 1 89.88 499 LYS A CA 1
ATOM 4182 C C . LYS A 1 499 ? -0.389 77.062 22.859 1 89.88 499 LYS A C 1
ATOM 4184 O O . LYS A 1 499 ? -1.599 76.875 22.734 1 89.88 499 LYS A O 1
ATOM 4189 N N . GLU A 1 500 ? 0.524 76.75 22 1 88.25 500 GLU A N 1
ATOM 4190 C CA . GLU A 1 500 ? 0.116 76.125 20.734 1 88.25 500 GLU A CA 1
ATOM 4191 C C . GLU A 1 500 ? -0.402 74.75 20.953 1 88.25 500 GLU A C 1
ATOM 4193 O O . GLU A 1 500 ? -1.398 74.312 20.344 1 88.25 500 GLU A O 1
ATOM 4198 N N . GLU A 1 501 ? 0.233 74.062 21.719 1 90.88 501 GLU A N 1
ATOM 4199 C CA . GLU A 1 501 ? -0.173 72.688 22.031 1 90.88 501 GLU A CA 1
ATOM 4200 C C . GLU A 1 501 ? -1.521 72.625 22.75 1 90.88 501 GLU A C 1
ATOM 4202 O O . GLU A 1 501 ? -2.363 71.812 22.453 1 90.88 501 GLU A O 1
ATOM 4207 N N . LYS A 1 502 ? -1.689 73.562 23.688 1 91.06 502 LYS A N 1
ATOM 4208 C CA . LYS A 1 502 ? -2.947 73.625 24.422 1 91.06 502 LYS A CA 1
ATOM 4209 C C . LYS A 1 502 ? -4.113 73.938 23.469 1 91.06 502 LYS A C 1
ATOM 4211 O O . LYS A 1 502 ? -5.211 73.375 23.656 1 91.06 502 LYS A O 1
ATOM 4216 N N . ALA A 1 503 ? -3.82 74.75 22.516 1 89.12 503 ALA A N 1
ATOM 4217 C CA . ALA A 1 503 ? -4.863 75.125 21.547 1 89.12 503 ALA A CA 1
ATOM 4218 C C . ALA A 1 503 ? -5.348 73.875 20.797 1 89.12 503 ALA A C 1
ATOM 4220 O O . ALA A 1 503 ? -6.547 73.688 20.547 1 89.12 503 ALA A O 1
ATOM 4221 N N . VAL A 1 504 ? -4.449 73.062 20.359 1 90.69 504 VAL A N 1
ATOM 4222 C CA . VAL A 1 504 ? -4.789 71.812 19.625 1 90.69 504 VAL A CA 1
ATOM 4223 C C . VAL A 1 504 ? -5.555 70.875 20.531 1 90.69 504 VAL A C 1
ATOM 4225 O O . VAL A 1 504 ? -6.559 70.312 20.125 1 90.69 504 VAL A O 1
ATOM 4228 N N . VAL A 1 505 ? -5.07 70.688 21.734 1 91.06 505 VAL A N 1
ATOM 4229 C CA . VAL A 1 505 ? -5.707 69.812 22.688 1 91.06 505 VAL A CA 1
ATOM 4230 C C . VAL A 1 505 ? -7.125 70.312 22.984 1 91.06 505 VAL A C 1
ATOM 4232 O O . VAL A 1 505 ? -8.062 69.5 23.062 1 91.06 505 VAL A O 1
ATOM 4235 N N . ASP A 1 506 ? -7.246 71.625 23.188 1 89.81 506 ASP A N 1
ATOM 4236 C CA . ASP A 1 506 ? -8.555 72.188 23.453 1 89.81 506 ASP A CA 1
ATOM 4237 C C . ASP A 1 506 ? -9.523 71.938 22.297 1 89.81 506 ASP A C 1
ATOM 4239 O O . ASP A 1 506 ? -10.703 71.688 22.531 1 89.81 506 ASP A O 1
ATOM 4243 N N . SER A 1 507 ? -8.969 72.062 21.125 1 88.88 507 SER A N 1
ATOM 4244 C CA . SER A 1 507 ? -9.797 71.875 19.938 1 88.88 507 SER A CA 1
ATOM 4245 C C . SER A 1 507 ? -10.125 70.375 19.719 1 88.88 507 SER A C 1
ATOM 4247 O O . SER A 1 507 ? -11.203 70.062 19.219 1 88.88 507 SER A O 1
ATOM 4249 N N . PHE A 1 508 ? -9.258 69.562 20.062 1 90.44 508 PHE A N 1
ATOM 4250 C CA . PHE A 1 508 ? -9.406 68.188 19.797 1 90.44 508 PHE A CA 1
ATOM 4251 C C . PHE A 1 508 ? -10.32 67.5 20.844 1 90.44 508 PHE A C 1
ATOM 4253 O O . PHE A 1 508 ? -11.266 66.812 20.484 1 90.44 508 PHE A O 1
ATOM 4260 N N . CYS A 1 509 ? -10.055 67.688 22.141 1 88.69 509 CYS A N 1
ATOM 4261 C CA . CYS A 1 509 ? -10.852 67 23.125 1 88.69 509 CYS A CA 1
ATOM 4262 C C . CYS A 1 509 ? -11.148 67.875 24.344 1 88.69 509 CYS A C 1
ATOM 4264 O O . CYS A 1 509 ? -12.055 67.562 25.125 1 88.69 509 CYS A O 1
ATOM 4266 N N . GLY A 1 510 ? -10.453 68.875 24.531 1 88.88 510 GLY A N 1
ATOM 4267 C CA . GLY A 1 510 ? -10.648 69.75 25.703 1 88.88 510 GLY A CA 1
ATOM 4268 C C . GLY A 1 510 ? -9.789 69.312 26.875 1 88.88 510 GLY A C 1
ATOM 4269 O O . GLY A 1 510 ? -9.32 68.188 26.953 1 88.88 510 GLY A O 1
ATOM 4270 N N . LYS A 1 511 ? -9.555 70.188 27.781 1 89.81 511 LYS A N 1
ATOM 4271 C CA . LYS A 1 511 ? -8.648 70 28.906 1 89.81 511 LYS A CA 1
ATOM 4272 C C . LYS A 1 511 ? -9.109 68.875 29.828 1 89.81 511 LYS A C 1
ATOM 4274 O O . LYS A 1 511 ? -8.297 68.062 30.266 1 89.81 511 LYS A O 1
ATOM 4279 N N . GLU A 1 512 ? -10.336 68.812 30.094 1 89.62 512 GLU A N 1
ATOM 4280 C CA . GLU A 1 512 ? -10.867 67.812 31 1 89.62 512 GLU A CA 1
ATOM 4281 C C . GLU A 1 512 ? -10.656 66.438 30.453 1 89.62 512 GLU A C 1
ATOM 4283 O O . GLU A 1 512 ? -10.211 65.5 31.172 1 89.62 512 GLU A O 1
ATOM 4288 N N . GLU A 1 513 ? -10.977 66.375 29.234 1 89.19 513 GLU A N 1
ATOM 4289 C CA . GLU A 1 513 ? -10.82 65.062 28.594 1 89.19 513 GLU A CA 1
ATOM 4290 C C . GLU A 1 513 ? -9.352 64.688 28.453 1 89.19 513 GLU A C 1
ATOM 4292 O O . GLU A 1 513 ? -8.992 63.5 28.594 1 89.19 513 GLU A O 1
ATOM 4297 N N . TYR A 1 514 ? -8.508 65.562 28.156 1 91.31 514 TYR A N 1
ATOM 4298 C CA . TYR A 1 514 ? -7.074 65.312 28.078 1 91.31 514 TYR A CA 1
ATOM 4299 C C . TYR A 1 514 ? -6.523 64.812 29.391 1 91.31 514 TYR A C 1
ATOM 4301 O O . TYR A 1 514 ? -5.707 63.875 29.422 1 91.31 514 TYR A O 1
ATOM 4309 N N . ASN A 1 515 ? -6.957 65.375 30.469 1 89 515 ASN A N 1
ATOM 4310 C CA . ASN A 1 515 ? -6.523 64.938 31.797 1 89 515 ASN A CA 1
ATOM 4311 C C . ASN A 1 515 ? -6.957 63.5 32.062 1 89 515 ASN A C 1
ATOM 4313 O O . ASN A 1 515 ? -6.223 62.719 32.688 1 89 515 ASN A O 1
ATOM 4317 N N . LYS A 1 516 ? -8.078 63.156 31.547 1 87.38 516 LYS A N 1
ATOM 4318 C CA . LYS A 1 516 ? -8.547 61.781 31.656 1 87.38 516 LYS A CA 1
ATOM 4319 C C . LYS A 1 516 ? -7.641 60.844 30.891 1 87.38 516 LYS A C 1
ATOM 4321 O O . LYS A 1 516 ? -7.312 59.75 31.375 1 87.38 516 LYS A O 1
ATOM 4326 N N . ILE A 1 517 ? -7.305 61.281 29.781 1 87.25 517 ILE A N 1
ATOM 4327 C CA . ILE A 1 517 ? -6.449 60.5 28.906 1 87.25 517 ILE A CA 1
ATOM 4328 C C . ILE A 1 517 ? -5.074 60.312 29.547 1 87.25 517 ILE A C 1
ATOM 4330 O O . ILE A 1 517 ? -4.5 59.219 29.531 1 87.25 517 ILE A O 1
ATOM 4334 N N . LEU A 1 518 ? -4.543 61.344 30.078 1 85.94 518 LEU A N 1
ATOM 4335 C CA . LEU A 1 518 ? -3.236 61.312 30.719 1 85.94 518 LEU A CA 1
ATOM 4336 C C . LEU A 1 518 ? -3.25 60.375 31.922 1 85.94 518 LEU A C 1
ATOM 4338 O O . LEU A 1 518 ? -2.277 59.656 32.156 1 85.94 518 LEU A O 1
ATOM 4342 N N . ASN A 1 519 ? -4.312 60.406 32.656 1 84.31 519 ASN A N 1
ATOM 4343 C CA . ASN A 1 519 ? -4.445 59.562 33.844 1 84.31 519 ASN A CA 1
ATOM 4344 C C . ASN A 1 519 ? -4.59 58.094 33.469 1 84.31 519 ASN A C 1
ATOM 4346 O O . ASN A 1 519 ? -4.293 57.219 34.281 1 84.31 519 ASN A O 1
ATOM 4350 N N . ASN A 1 520 ? -5.117 57.875 32.312 1 81.56 520 ASN A N 1
ATOM 4351 C CA . ASN A 1 520 ? -5.297 56.5 31.828 1 81.56 520 ASN A CA 1
ATOM 4352 C C . ASN A 1 520 ? -4.574 56.281 30.516 1 81.56 520 ASN A C 1
ATOM 4354 O O . ASN A 1 520 ? -5.172 55.781 29.547 1 81.56 520 ASN A O 1
ATOM 4358 N N . SER A 1 521 ? -3.396 56.688 30.469 1 77.81 521 SER A N 1
ATOM 4359 C CA . SER A 1 521 ? -2.631 56.656 29.219 1 77.81 521 SER A CA 1
ATOM 4360 C C . SER A 1 521 ? -2.479 55.25 28.672 1 77.81 521 SER A C 1
ATOM 4362 O O . SER A 1 521 ? -2.467 55.031 27.453 1 77.81 521 SER A O 1
ATOM 4364 N N . GLU A 1 522 ? -2.447 54.344 29.547 1 73.56 522 GLU A N 1
ATOM 4365 C CA . GLU A 1 522 ? -2.271 52.938 29.125 1 73.56 522 GLU A CA 1
ATOM 4366 C C . GLU A 1 522 ? -3.455 52.469 28.297 1 73.56 522 GLU A C 1
ATOM 4368 O O . GLU A 1 522 ? -3.285 51.688 27.359 1 73.56 522 GLU A O 1
ATOM 4373 N N . TYR A 1 523 ? -4.551 53 28.594 1 74.69 523 TYR A N 1
ATOM 4374 C CA . TYR A 1 523 ? -5.766 52.594 27.891 1 74.69 523 TYR A CA 1
ATOM 4375 C C . TYR A 1 523 ? -5.883 53.344 26.547 1 74.69 523 TYR A C 1
ATOM 4377 O O . TYR A 1 523 ? -6.293 52.75 25.547 1 74.69 523 TYR A O 1
ATOM 4385 N N . TYR A 1 524 ? -5.547 54.594 26.594 1 76.62 524 TYR A N 1
ATOM 4386 C CA . TYR A 1 524 ? -5.848 55.438 25.438 1 76.62 524 TYR A CA 1
ATOM 4387 C C . TYR A 1 524 ? -4.691 55.406 24.453 1 76.62 524 TYR A C 1
ATOM 4389 O O . TYR A 1 524 ? -4.898 55.562 23.234 1 76.62 524 TYR A O 1
ATOM 4397 N N . LEU A 1 525 ? -3.52 55.375 24.969 1 69.5 525 LEU A N 1
ATOM 4398 C CA . LEU A 1 525 ? -2.369 55.5 24.078 1 69.5 525 LEU A CA 1
ATOM 4399 C C . LEU A 1 525 ? -1.78 54.125 23.75 1 69.5 525 LEU A C 1
ATOM 4401 O O . LEU A 1 525 ? -1.541 53.312 24.656 1 69.5 525 LEU A O 1
ATOM 4405 N N . TYR A 1 526 ? -2.074 53.719 22.609 1 57.91 526 TYR A N 1
ATOM 4406 C CA . TYR A 1 526 ? -1.647 52.406 22.125 1 57.91 526 TYR A CA 1
ATOM 4407 C C . TYR A 1 526 ? -0.139 52.375 21.906 1 57.91 526 TYR A C 1
ATOM 4409 O O . TYR A 1 526 ? 0.419 53.25 21.25 1 57.91 526 TYR A O 1
ATOM 4417 N N . GLU A 1 527 ? 0.646 51.656 22.797 1 53.41 527 GLU A N 1
ATOM 4418 C CA . GLU A 1 527 ? 2.037 51.375 22.469 1 53.41 527 GLU A CA 1
ATOM 4419 C C . GLU A 1 527 ? 2.156 50 21.781 1 53.41 527 GLU A C 1
ATOM 4421 O O . GLU A 1 527 ? 1.682 49 22.281 1 53.41 527 GLU A O 1
ATOM 4426 N N . PRO A 1 528 ? 2.422 50.031 20.531 1 47.19 528 PRO A N 1
ATOM 4427 C CA . PRO A 1 528 ? 2.484 48.812 19.734 1 47.19 528 PRO A CA 1
ATOM 4428 C C . PRO A 1 528 ? 3.168 47.656 20.469 1 47.19 528 PRO A C 1
ATOM 4430 O O . PRO A 1 528 ? 2.803 46.5 20.281 1 47.19 528 PRO A O 1
ATOM 4433 N N . GLU A 1 529 ? 4.289 47.875 21.109 1 45.31 529 GLU A N 1
ATOM 4434 C CA . GLU A 1 529 ? 5.137 46.781 21.547 1 45.31 529 GLU A CA 1
ATOM 4435 C C . GLU A 1 529 ? 4.453 45.969 22.641 1 45.31 529 GLU A C 1
ATOM 4437 O O . GLU A 1 529 ? 4.676 44.75 22.75 1 45.31 529 GLU A O 1
ATOM 4442 N N . LYS A 1 530 ? 3.758 46.469 23.484 1 43.56 530 LYS A N 1
ATOM 4443 C CA . LYS A 1 530 ? 3.332 45.812 24.719 1 43.56 530 LYS A CA 1
ATOM 4444 C C . LYS A 1 530 ? 2.109 44.938 24.469 1 43.56 530 LYS A C 1
ATOM 4446 O O . LYS A 1 530 ? 1.929 43.906 25.141 1 43.56 530 LYS A O 1
ATOM 4451 N N . THR A 1 531 ? 1.193 45.312 23.828 1 37.91 531 THR A N 1
ATOM 4452 C CA . THR A 1 531 ? -0.143 44.719 23.875 1 37.91 531 THR A CA 1
ATOM 4453 C C . THR A 1 531 ? -0.14 43.312 23.297 1 37.91 531 THR A C 1
ATOM 4455 O O . THR A 1 531 ? -1.045 42.531 23.578 1 37.91 531 THR A O 1
ATOM 4458 N N . LEU A 1 532 ? 0.561 43.125 22.312 1 38.28 532 LEU A N 1
ATOM 4459 C CA . LEU A 1 532 ? 0.348 41.844 21.656 1 38.28 532 LEU A CA 1
ATOM 4460 C C . LEU A 1 532 ? 0.685 40.688 22.609 1 38.28 532 LEU A C 1
ATOM 4462 O O . LEU A 1 532 ? 0.579 39.531 22.234 1 38.28 532 LEU A O 1
ATOM 4466 N N . LEU A 1 533 ? 1.512 41.031 23.641 1 34.31 533 LEU A N 1
ATOM 4467 C CA . LEU A 1 533 ? 1.928 39.969 24.531 1 34.31 533 LEU A CA 1
ATOM 4468 C C . LEU A 1 533 ? 0.733 39.375 25.281 1 34.31 533 LEU A C 1
ATOM 4470 O O . LEU A 1 533 ? 0.875 38.406 26.031 1 34.31 533 LEU A O 1
ATOM 4474 N N . LEU A 1 534 ? -0.213 40.219 25.516 1 30.61 534 LEU A N 1
ATOM 4475 C CA . LEU A 1 534 ? -1.147 39.781 26.547 1 30.61 534 LEU A CA 1
ATOM 4476 C C . LEU A 1 534 ? -1.872 38.5 26.156 1 30.61 534 LEU A C 1
ATOM 4478 O O . LEU A 1 534 ? -2.088 37.625 26.984 1 30.61 534 LEU A O 1
ATOM 4482 N N . ASP A 1 535 ? -2.666 38.656 25.172 1 32.31 535 ASP A N 1
ATOM 4483 C CA . ASP A 1 535 ? -3.619 37.562 25.203 1 32.31 535 ASP A CA 1
ATOM 4484 C C . ASP A 1 535 ? -2.914 36.219 24.984 1 32.31 535 ASP A C 1
ATOM 4486 O O . ASP A 1 535 ? -3.566 35.156 24.875 1 32.31 535 ASP A O 1
ATOM 4490 N N . GLY A 1 536 ? -1.74 36.094 24.297 1 31.8 536 GLY A N 1
ATOM 4491 C CA . GLY A 1 536 ? -1.156 34.781 24.547 1 31.8 536 GLY A CA 1
ATOM 4492 C C . GLY A 1 536 ? -0.594 34.656 25.953 1 31.8 536 GLY A C 1
ATOM 4493 O O . GLY A 1 536 ? 0.06 35.562 26.453 1 31.8 536 GLY A O 1
ATOM 4494 N N . GLY A 1 537 ? -1.34 34.25 26.953 1 28.97 537 GLY A N 1
ATOM 4495 C CA . GLY A 1 537 ? -0.899 33.812 28.266 1 28.97 537 GLY A CA 1
ATOM 4496 C C . GLY A 1 537 ? 0.528 33.312 28.281 1 28.97 537 GLY A C 1
ATOM 4497 O O . GLY A 1 537 ? 0.929 32.594 29.188 1 28.97 537 GLY A O 1
ATOM 4498 N N . VAL A 1 538 ? 1.346 33.469 27.219 1 26.42 538 VAL A N 1
ATOM 4499 C CA . VAL A 1 538 ? 2.699 33.062 27.594 1 26.42 538 VAL A CA 1
ATOM 4500 C C . VAL A 1 538 ? 3.387 34.219 28.328 1 26.42 538 VAL A C 1
ATOM 4502 O O . VAL A 1 538 ? 3.803 35.188 27.719 1 26.42 538 VAL A O 1
ATOM 4505 N N . ALA A 1 539 ? 2.932 35.125 29.188 1 23.47 539 ALA A N 1
ATOM 4506 C CA . ALA A 1 539 ? 3.984 35.688 30.031 1 23.47 539 ALA A CA 1
ATOM 4507 C C . ALA A 1 539 ? 4.645 34.594 30.875 1 23.47 539 ALA A C 1
ATOM 4509 O O . ALA A 1 539 ? 3.961 33.75 31.453 1 23.47 539 ALA A O 1
ATOM 4510 N N . MET B 1 1 ? 29.5 42.906 14.828 1 38.69 1 MET B N 1
ATOM 4511 C CA . MET B 1 1 ? 28.062 42.625 14.961 1 38.69 1 MET B CA 1
ATOM 4512 C C . MET B 1 1 ? 27.844 41.25 15.57 1 38.69 1 MET B C 1
ATOM 4514 O O . MET B 1 1 ? 26.875 41.062 16.297 1 38.69 1 MET B O 1
ATOM 4518 N N . PHE B 1 2 ? 28.672 40.25 15.203 1 56.75 2 PHE B N 1
ATOM 4519 C CA . PHE B 1 2 ? 28.375 38.875 15.609 1 56.75 2 PHE B CA 1
ATOM 4520 C C . PHE B 1 2 ? 29.188 38.469 16.844 1 56.75 2 PHE B C 1
ATOM 4522 O O . PHE B 1 2 ? 29.391 37.312 17.094 1 56.75 2 PHE B O 1
ATOM 4529 N N . ASN B 1 3 ? 29.719 39.438 17.531 1 53 3 ASN B N 1
ATOM 4530 C CA . ASN B 1 3 ? 30.672 39.188 18.609 1 53 3 ASN B CA 1
ATOM 4531 C C . ASN B 1 3 ? 29.984 38.5 19.812 1 53 3 ASN B C 1
ATOM 4533 O O . ASN B 1 3 ? 30.656 38 20.703 1 53 3 ASN B O 1
ATOM 4537 N N . ASN B 1 4 ? 28.656 38.562 19.797 1 58.91 4 ASN B N 1
ATOM 4538 C CA . ASN B 1 4 ? 28.016 38.062 21.016 1 58.91 4 ASN B CA 1
ATOM 4539 C C . ASN B 1 4 ? 27.75 36.562 20.938 1 58.91 4 ASN B C 1
ATOM 4541 O O . ASN B 1 4 ? 27.297 35.969 21.922 1 58.91 4 ASN B O 1
ATOM 4545 N N . ASN B 1 5 ? 28.062 35.938 19.828 1 68.88 5 ASN B N 1
ATOM 4546 C CA . ASN B 1 5 ? 27.922 34.5 19.703 1 68.88 5 ASN B CA 1
ATOM 4547 C C . ASN B 1 5 ? 29.281 33.812 19.625 1 68.88 5 ASN B C 1
ATOM 4549 O O . ASN B 1 5 ? 29.891 33.75 18.547 1 68.88 5 ASN B O 1
ATOM 4553 N N . PRO B 1 6 ? 29.812 33.344 20.734 1 70.25 6 PRO B N 1
ATOM 4554 C CA . PRO B 1 6 ? 31.172 32.812 20.781 1 70.25 6 PRO B CA 1
ATOM 4555 C C . PRO B 1 6 ? 31.359 31.609 19.859 1 70.25 6 PRO B C 1
ATOM 4557 O O . PRO B 1 6 ? 32.5 31.312 19.453 1 70.25 6 PRO B O 1
ATOM 4560 N N . ASP B 1 7 ? 30.312 31.062 19.469 1 76 7 ASP B N 1
ATOM 4561 C CA . ASP B 1 7 ? 30.453 29.828 18.688 1 76 7 ASP B CA 1
ATOM 4562 C C . ASP B 1 7 ? 30.25 30.078 17.203 1 76 7 ASP B C 1
ATOM 4564 O O . ASP B 1 7 ? 30.281 29.156 16.391 1 76 7 ASP B O 1
ATOM 4568 N N . PHE B 1 8 ? 30.141 31.234 16.828 1 76.94 8 PHE B N 1
ATOM 4569 C CA . PHE B 1 8 ? 29.891 31.547 15.43 1 76.94 8 PHE B CA 1
ATOM 4570 C C . PHE B 1 8 ? 31.188 31.688 14.656 1 76.94 8 PHE B C 1
ATOM 4572 O O . PHE B 1 8 ? 31.922 32.656 14.844 1 76.94 8 PHE B O 1
ATOM 4579 N N . TYR B 1 9 ? 31.547 30.75 13.859 1 81.06 9 TYR B N 1
ATOM 4580 C CA . TYR B 1 9 ? 32.688 30.75 12.977 1 81.06 9 TYR B CA 1
ATOM 4581 C C . TYR B 1 9 ? 32.281 30.391 11.547 1 81.06 9 TYR B C 1
ATOM 4583 O O . TYR B 1 9 ? 32.156 29.219 11.219 1 81.06 9 TYR B O 1
ATOM 4591 N N . PRO B 1 10 ? 32.188 31.406 10.695 1 85.31 10 PRO B N 1
ATOM 4592 C CA . PRO B 1 10 ? 31.844 31.109 9.305 1 85.31 10 PRO B CA 1
ATOM 4593 C C . PRO B 1 10 ? 32.844 30.188 8.633 1 85.31 10 PRO B C 1
ATOM 4595 O O . PRO B 1 10 ? 34.062 30.344 8.82 1 85.31 10 PRO B O 1
ATOM 4598 N N . THR B 1 11 ? 32.344 29.188 7.93 1 88.94 11 THR B N 1
ATOM 4599 C CA . THR B 1 11 ? 33.219 28.219 7.258 1 88.94 11 THR B CA 1
ATOM 4600 C C . THR B 1 11 ? 33.875 28.859 6.047 1 88.94 11 THR B C 1
ATOM 4602 O O . THR B 1 11 ? 33.219 29.344 5.133 1 88.94 11 THR B O 1
ATOM 4605 N N . PRO B 1 12 ? 35.219 28.844 6.055 1 89.19 12 PRO B N 1
ATOM 4606 C CA . PRO B 1 12 ? 35.906 29.438 4.91 1 89.19 12 PRO B CA 1
ATOM 4607 C C . PRO B 1 12 ? 35.688 28.656 3.615 1 89.19 12 PRO B C 1
ATOM 4609 O O . PRO B 1 12 ? 35.344 27.469 3.652 1 89.19 12 PRO B O 1
ATOM 4612 N N . ASP B 1 13 ? 35.938 29.312 2.438 1 90.44 13 ASP B N 1
ATOM 4613 C CA . ASP B 1 13 ? 35.625 28.766 1.119 1 90.44 13 ASP B CA 1
ATOM 4614 C C . ASP B 1 13 ? 36.375 27.453 0.867 1 90.44 13 ASP B C 1
ATOM 4616 O O . ASP B 1 13 ? 35.781 26.5 0.356 1 90.44 13 ASP B O 1
ATOM 4620 N N . ASN B 1 14 ? 37.625 27.453 1.21 1 89.75 14 ASN B N 1
ATOM 4621 C CA . ASN B 1 14 ? 38.406 26.266 0.966 1 89.75 14 ASN B CA 1
ATOM 4622 C C . ASN B 1 14 ? 37.906 25.062 1.767 1 89.75 14 ASN B C 1
ATOM 4624 O O . ASN B 1 14 ? 37.875 23.938 1.267 1 89.75 14 ASN B O 1
ATOM 4628 N N . LEU B 1 15 ? 37.562 25.297 2.947 1 92.56 15 LEU B N 1
ATOM 4629 C CA . LEU B 1 15 ? 37.031 24.234 3.805 1 92.56 15 LEU B CA 1
ATOM 4630 C C . LEU B 1 15 ? 35.656 23.766 3.328 1 92.56 15 LEU B C 1
ATOM 4632 O O . LEU B 1 15 ? 35.344 22.578 3.408 1 92.56 15 LEU B O 1
ATOM 4636 N N . GLN B 1 16 ? 34.812 24.719 2.842 1 95.12 16 GLN B N 1
ATOM 4637 C CA . GLN B 1 16 ? 33.531 24.359 2.262 1 95.12 16 GLN B CA 1
ATOM 4638 C C . GLN B 1 16 ? 33.719 23.391 1.097 1 95.12 16 GLN B C 1
ATOM 4640 O O . GLN B 1 16 ? 33 22.375 1.012 1 95.12 16 GLN B O 1
ATOM 4645 N N . ARG B 1 17 ? 34.656 23.719 0.281 1 94.88 17 ARG B N 1
ATOM 4646 C CA . ARG B 1 17 ? 34.906 22.891 -0.883 1 94.88 17 ARG B CA 1
ATOM 4647 C C . ARG B 1 17 ? 35.344 21.484 -0.46 1 94.88 17 ARG B C 1
ATOM 4649 O O . ARG B 1 17 ? 34.906 20.484 -1.03 1 94.88 17 ARG B O 1
ATOM 4656 N N . LYS B 1 18 ? 36.188 21.469 0.449 1 94.88 18 LYS B N 1
ATOM 4657 C CA . LYS B 1 18 ? 36.656 20.172 0.943 1 94.88 18 LYS B CA 1
ATOM 4658 C C . LYS B 1 18 ? 35.531 19.344 1.517 1 94.88 18 LYS B C 1
ATOM 4660 O O . LYS B 1 18 ? 35.438 18.141 1.26 1 94.88 18 LYS B O 1
ATOM 4665 N N . MET B 1 19 ? 34.688 19.953 2.297 1 96.88 19 MET B N 1
ATOM 4666 C CA . MET B 1 19 ? 33.562 19.281 2.904 1 96.88 19 MET B CA 1
ATOM 4667 C C . MET B 1 19 ? 32.625 18.703 1.836 1 96.88 19 MET B C 1
ATOM 4669 O O . MET B 1 19 ? 32.188 17.547 1.956 1 96.88 19 MET B O 1
ATOM 4673 N N . LEU B 1 20 ? 32.375 19.469 0.783 1 97.75 20 LEU B N 1
ATOM 4674 C CA . LEU B 1 20 ? 31.328 19.125 -0.169 1 97.75 20 LEU B CA 1
ATOM 4675 C C . LEU B 1 20 ? 31.859 18.203 -1.262 1 97.75 20 LEU B C 1
ATOM 4677 O O . LEU B 1 20 ? 31.078 17.547 -1.962 1 97.75 20 LEU B O 1
ATOM 4681 N N . ASN B 1 21 ? 33.094 18.094 -1.339 1 95 21 ASN B N 1
ATOM 4682 C CA . ASN B 1 21 ? 33.719 17.344 -2.43 1 95 21 ASN B CA 1
ATOM 4683 C C . ASN B 1 21 ? 33.438 15.852 -2.32 1 95 21 ASN B C 1
ATOM 4685 O O . ASN B 1 21 ? 33.375 15.156 -3.334 1 95 21 ASN B O 1
ATOM 4689 N N . LYS B 1 22 ? 33.219 15.344 -1.182 1 94.81 22 LYS B N 1
ATOM 4690 C CA . LYS B 1 22 ? 33.031 13.898 -1.013 1 94.81 22 LYS B CA 1
ATOM 4691 C C . LYS B 1 22 ? 31.562 13.516 -1.051 1 94.81 22 LYS B C 1
ATOM 4693 O O . LYS B 1 22 ? 31.234 12.336 -1.089 1 94.81 22 LYS B O 1
ATOM 4698 N N . ILE B 1 23 ? 30.766 14.453 -1 1 96.81 23 ILE B N 1
ATOM 4699 C CA . ILE B 1 23 ? 29.328 14.195 -1.096 1 96.81 23 ILE B CA 1
ATOM 4700 C C . ILE B 1 23 ? 28.938 13.953 -2.555 1 96.81 23 ILE B C 1
ATOM 4702 O O . ILE B 1 23 ? 29.359 14.703 -3.441 1 96.81 23 ILE B O 1
ATOM 4706 N N . ASP B 1 24 ? 28.234 12.914 -2.838 1 95.44 24 ASP B N 1
ATOM 4707 C CA . ASP B 1 24 ? 27.719 12.672 -4.176 1 95.44 24 ASP B CA 1
ATOM 4708 C C . ASP B 1 24 ? 26.375 13.391 -4.379 1 95.44 24 ASP B C 1
ATOM 4710 O O . ASP B 1 24 ? 25.312 12.805 -4.188 1 95.44 24 ASP B O 1
ATOM 4714 N N . PHE B 1 25 ? 26.484 14.602 -4.871 1 94.81 25 PHE B N 1
ATOM 4715 C CA . PHE B 1 25 ? 25.312 15.461 -5 1 94.81 25 PHE B CA 1
ATOM 4716 C C . PHE B 1 25 ? 24.391 14.969 -6.117 1 94.81 25 PHE B C 1
ATOM 4718 O O . PHE B 1 25 ? 23.25 15.422 -6.238 1 94.81 25 PHE B O 1
ATOM 4725 N N . ARG B 1 26 ? 24.859 14.016 -6.922 1 92 26 ARG B N 1
ATOM 4726 C CA . ARG B 1 26 ? 24.016 13.43 -7.953 1 92 26 ARG B CA 1
ATOM 4727 C C . ARG B 1 26 ? 22.859 12.648 -7.332 1 92 26 ARG B C 1
ATOM 4729 O O . ARG B 1 26 ? 21.828 12.438 -7.973 1 92 26 ARG B O 1
ATOM 4736 N N . LYS B 1 27 ? 23.062 12.242 -6.047 1 90 27 LYS B N 1
ATOM 4737 C CA . LYS B 1 27 ? 22.078 11.43 -5.352 1 90 27 LYS B CA 1
ATOM 4738 C C . LYS B 1 27 ? 21.406 12.219 -4.238 1 90 27 LYS B C 1
ATOM 4740 O O . LYS B 1 27 ? 20.75 11.633 -3.363 1 90 27 LYS B O 1
ATOM 4745 N N . VAL B 1 28 ? 21.609 13.5 -4.246 1 92.38 28 VAL B N 1
ATOM 4746 C CA . VAL B 1 28 ? 21.125 14.312 -3.137 1 92.38 28 VAL B CA 1
ATOM 4747 C C . VAL B 1 28 ? 20 15.219 -3.627 1 92.38 28 VAL B C 1
ATOM 4749 O O . VAL B 1 28 ? 20.188 15.992 -4.574 1 92.38 28 VAL B O 1
ATOM 4752 N N . GLN B 1 29 ? 18.875 15.125 -2.973 1 89.31 29 GLN B N 1
ATOM 4753 C CA . GLN B 1 29 ? 17.766 16.016 -3.26 1 89.31 29 GLN B CA 1
ATOM 4754 C C . GLN B 1 29 ? 17.391 16.844 -2.033 1 89.31 29 GLN B C 1
ATOM 4756 O O . GLN B 1 29 ? 17.094 18.031 -2.146 1 89.31 29 GLN B O 1
ATOM 4761 N N . SER B 1 30 ? 17.391 16.219 -0.869 1 93.62 30 SER B N 1
ATOM 4762 C CA . SER B 1 30 ? 17.031 16.891 0.376 1 93.62 30 SER B CA 1
ATOM 4763 C C . SER B 1 30 ? 18.25 17.016 1.295 1 93.62 30 SER B C 1
ATOM 4765 O O . SER B 1 30 ? 18.938 16.031 1.568 1 93.62 30 SER B O 1
ATOM 4767 N N . VAL B 1 31 ? 18.484 18.266 1.756 1 97.06 31 VAL B N 1
ATOM 4768 C CA . VAL B 1 31 ? 19.672 18.516 2.572 1 97.06 31 VAL B CA 1
ATOM 4769 C C . VAL B 1 31 ? 19.266 19.25 3.852 1 97.06 31 VAL B C 1
ATOM 4771 O O . VAL B 1 31 ? 18.422 20.141 3.824 1 97.06 31 VAL B O 1
ATOM 4774 N N . LEU B 1 32 ? 19.844 18.844 4.988 1 98.25 32 LEU B N 1
ATOM 4775 C CA . LEU B 1 32 ? 19.719 19.562 6.246 1 98.25 32 LEU B CA 1
ATOM 4776 C C . LEU B 1 32 ? 21.031 20.234 6.633 1 98.25 32 LEU B C 1
ATOM 4778 O O . LEU B 1 32 ? 22.078 19.578 6.641 1 98.25 32 LEU B O 1
ATOM 4782 N N . GLU B 1 33 ? 21.031 21.484 6.746 1 98.56 33 GLU B N 1
ATOM 4783 C CA . GLU B 1 33 ? 22.109 22.219 7.414 1 98.56 33 GLU B CA 1
ATOM 4784 C C . GLU B 1 33 ? 21.672 22.688 8.805 1 98.56 33 GLU B C 1
ATOM 4786 O O . GLU B 1 33 ? 21.094 23.766 8.953 1 98.56 33 GLU B O 1
ATOM 4791 N N . PRO B 1 34 ? 22.016 21.953 9.844 1 98.12 34 PRO B N 1
ATOM 4792 C CA . PRO B 1 34 ? 21.391 22.125 11.164 1 98.12 34 PRO B CA 1
ATOM 4793 C C . PRO B 1 34 ? 22.094 23.203 12 1 98.12 34 PRO B C 1
ATOM 4795 O O . PRO B 1 34 ? 21.703 23.438 13.148 1 98.12 34 PRO B O 1
ATOM 4798 N N . SER B 1 35 ? 23.125 23.781 11.547 1 96.38 35 SER B N 1
ATOM 4799 C CA . SER B 1 35 ? 23.844 24.906 12.148 1 96.38 35 SER B CA 1
ATOM 4800 C C . SER B 1 35 ? 24.25 25.922 11.094 1 96.38 35 SER B C 1
ATOM 4802 O O . SER B 1 35 ? 25.438 26.156 10.867 1 96.38 35 SER B O 1
ATOM 4804 N N . ALA B 1 36 ? 23.281 26.703 10.68 1 96.31 36 ALA B N 1
ATOM 4805 C CA . ALA B 1 36 ? 23.391 27.359 9.375 1 96.31 36 ALA B CA 1
ATOM 4806 C C . ALA B 1 36 ? 24.141 28.688 9.492 1 96.31 36 ALA B C 1
ATOM 4808 O O . ALA B 1 36 ? 24.625 29.234 8.492 1 96.31 36 ALA B O 1
ATOM 4809 N N . GLY B 1 37 ? 24.219 29.281 10.727 1 94.25 37 GLY B N 1
ATOM 4810 C CA . GLY B 1 37 ? 24.859 30.578 10.852 1 94.25 37 GLY B CA 1
ATOM 4811 C C . GLY B 1 37 ? 24.281 31.625 9.93 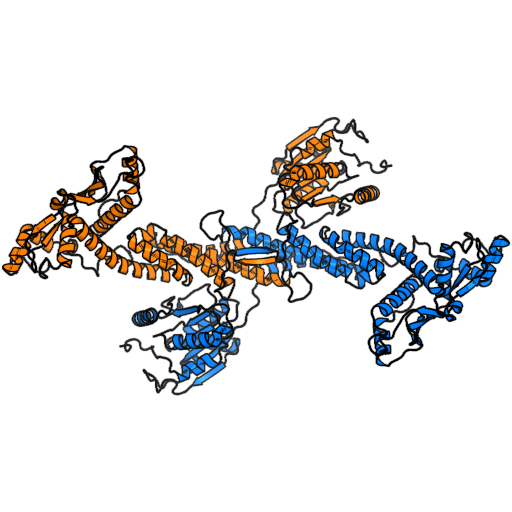1 94.25 37 GLY B C 1
ATOM 4812 O O . GLY B 1 37 ? 23.062 31.844 9.906 1 94.25 37 GLY B O 1
ATOM 4813 N N . LYS B 1 38 ? 25.125 32.281 9.172 1 92.31 38 LYS B N 1
ATOM 4814 C CA . LYS B 1 38 ? 24.625 33.281 8.266 1 92.31 38 LYS B CA 1
ATOM 4815 C C . LYS B 1 38 ? 24.359 32.719 6.879 1 92.31 38 LYS B C 1
ATOM 4817 O O . LYS B 1 38 ? 24.016 33.438 5.949 1 92.31 38 LYS B O 1
ATOM 4822 N N . GLY B 1 39 ? 24.625 31.438 6.617 1 95.56 39 GLY B N 1
ATOM 4823 C CA . GLY B 1 39 ? 24.188 30.766 5.402 1 95.56 39 GLY B CA 1
ATOM 4824 C C . GLY B 1 39 ? 25.312 30.562 4.398 1 95.56 39 GLY B C 1
ATOM 4825 O O . GLY B 1 39 ? 25.062 30.297 3.223 1 95.56 39 GLY B O 1
ATOM 4826 N N . ASP B 1 40 ? 26.562 30.656 4.805 1 93.62 40 ASP B N 1
ATOM 4827 C CA . ASP B 1 40 ? 27.672 30.484 3.883 1 93.62 40 ASP B CA 1
ATOM 4828 C C . ASP B 1 40 ? 27.734 29.062 3.334 1 93.62 40 ASP B C 1
ATOM 4830 O O . ASP B 1 40 ? 27.859 28.859 2.125 1 93.62 40 ASP B O 1
ATOM 4834 N N . LEU B 1 41 ? 27.672 28.203 4.219 1 96.06 41 LEU B N 1
ATOM 4835 C CA . LEU B 1 41 ? 27.688 26.797 3.797 1 96.06 41 LEU B CA 1
ATOM 4836 C C . LEU B 1 41 ? 26.453 26.469 2.98 1 96.06 41 LEU B C 1
ATOM 4838 O O . LEU B 1 41 ? 26.516 25.672 2.035 1 96.06 41 LEU B O 1
ATOM 4842 N N . VAL B 1 42 ? 25.297 27.016 3.305 1 97.62 42 VAL B N 1
ATOM 4843 C CA . VAL B 1 42 ? 24.047 26.812 2.586 1 97.62 42 VAL B CA 1
ATOM 4844 C C . VAL B 1 42 ? 24.203 27.266 1.138 1 97.62 42 VAL B C 1
ATOM 4846 O O . VAL B 1 42 ? 23.766 26.578 0.213 1 97.62 42 VAL B O 1
ATOM 4849 N N . LYS B 1 43 ? 24.828 28.406 1.002 1 96.5 43 LYS B N 1
ATOM 4850 C CA . LYS B 1 43 ? 25.078 28.922 -0.339 1 96.5 43 LYS B CA 1
ATOM 4851 C C . LYS B 1 43 ? 25.906 27.938 -1.163 1 96.5 43 LYS B C 1
ATOM 4853 O O . LYS B 1 43 ? 25.609 27.703 -2.336 1 96.5 43 LYS B O 1
ATOM 4858 N N . ALA B 1 44 ? 26.906 27.438 -0.553 1 96.56 44 ALA B N 1
ATOM 4859 C CA . ALA B 1 44 ? 27.766 26.469 -1.231 1 96.56 44 ALA B CA 1
ATOM 4860 C C . ALA B 1 44 ? 26.984 25.219 -1.603 1 96.56 44 ALA B C 1
ATOM 4862 O O . ALA B 1 44 ? 27.203 24.625 -2.668 1 96.56 44 ALA B O 1
ATOM 4863 N N . ILE B 1 45 ? 26.125 24.781 -0.744 1 97.25 45 ILE B N 1
ATOM 4864 C CA . ILE B 1 45 ? 25.281 23.609 -0.981 1 97.25 45 ILE B CA 1
ATOM 4865 C C . ILE B 1 45 ? 24.391 23.844 -2.193 1 97.25 45 ILE B C 1
ATOM 4867 O O . ILE B 1 45 ? 24.297 23 -3.08 1 97.25 45 ILE B O 1
ATOM 4871 N N . TYR B 1 46 ? 23.766 25 -2.268 1 95.75 46 TYR B N 1
ATOM 4872 C CA . TYR B 1 46 ? 22.906 25.344 -3.395 1 95.75 46 TYR B CA 1
ATOM 4873 C C . TYR B 1 46 ? 23.688 25.312 -4.703 1 95.75 46 TYR B C 1
ATOM 4875 O O . TYR B 1 46 ? 23.172 24.844 -5.727 1 95.75 46 TYR B O 1
ATOM 4883 N N . LYS B 1 47 ? 24.906 25.781 -4.637 1 95 47 LYS B N 1
ATOM 4884 C CA . LYS B 1 47 ? 25.75 25.75 -5.828 1 95 47 LYS B CA 1
ATOM 4885 C C . LYS B 1 47 ? 26 24.328 -6.309 1 95 47 LYS B C 1
ATOM 4887 O O . LYS B 1 47 ? 25.906 24.047 -7.508 1 95 47 LYS B O 1
ATOM 4892 N N . GLN B 1 48 ? 26.297 23.5 -5.371 1 95.12 48 GLN B N 1
ATOM 4893 C CA . GLN B 1 48 ? 26.516 22.109 -5.727 1 95.12 48 GLN B CA 1
ATOM 4894 C C . GLN B 1 48 ? 25.25 21.469 -6.301 1 95.12 48 GLN B C 1
ATOM 4896 O O . GLN B 1 48 ? 25.328 20.703 -7.254 1 95.12 48 GLN B O 1
ATOM 4901 N N . LEU B 1 49 ? 24.156 21.781 -5.711 1 94 49 LEU B N 1
ATOM 4902 C CA . LEU B 1 49 ? 22.875 21.266 -6.203 1 94 49 LEU B CA 1
ATOM 4903 C C . LEU B 1 49 ? 22.594 21.781 -7.613 1 94 49 LEU B C 1
ATOM 4905 O O . LEU B 1 49 ? 22.062 21.047 -8.453 1 94 49 LEU B O 1
ATOM 4909 N N . ASP B 1 50 ? 22.969 22.984 -7.863 1 92.75 50 ASP B N 1
ATOM 4910 C CA . ASP B 1 50 ? 22.797 23.562 -9.188 1 92.75 50 ASP B CA 1
ATOM 4911 C C . ASP B 1 50 ? 23.656 22.844 -10.227 1 92.75 50 ASP B C 1
ATOM 4913 O O . ASP B 1 50 ? 23.203 22.562 -11.336 1 92.75 50 ASP B O 1
ATOM 4917 N N . TYR B 1 51 ? 24.828 22.547 -9.828 1 92.06 51 TYR B N 1
ATOM 4918 C CA . TYR B 1 51 ? 25.766 21.906 -10.727 1 92.06 51 TYR B CA 1
ATOM 4919 C C . TYR B 1 51 ? 25.281 20.516 -11.117 1 92.06 51 TYR B C 1
ATOM 4921 O O . TYR B 1 51 ? 25.609 20.016 -12.203 1 92.06 51 TYR B O 1
ATOM 4929 N N . THR B 1 52 ? 24.516 19.953 -10.242 1 91.38 52 THR B N 1
ATOM 4930 C CA . THR B 1 52 ? 24.094 18.578 -10.492 1 91.38 52 THR B CA 1
ATOM 4931 C C . THR B 1 52 ? 22.594 18.516 -10.797 1 91.38 52 THR B C 1
ATOM 4933 O O . THR B 1 52 ? 21.953 17.5 -10.578 1 91.38 52 THR B O 1
ATOM 4936 N N . ARG B 1 53 ? 22.031 19.547 -11.242 1 88.31 53 ARG B N 1
ATOM 4937 C CA . ARG B 1 53 ? 20.578 19.688 -11.43 1 88.31 53 ARG B CA 1
ATOM 4938 C C . ARG B 1 53 ? 20.047 18.672 -12.43 1 88.31 53 ARG B C 1
ATOM 4940 O O . ARG B 1 53 ? 18.922 18.188 -12.297 1 88.31 53 ARG B O 1
ATOM 4947 N N . ASN B 1 54 ? 20.844 18.297 -13.352 1 86.12 54 ASN B N 1
ATOM 4948 C CA . ASN B 1 54 ? 20.422 17.406 -14.43 1 86.12 54 ASN B CA 1
ATOM 4949 C C . ASN B 1 54 ? 20.141 16 -13.922 1 86.12 54 ASN B C 1
ATOM 4951 O O . ASN B 1 54 ? 19.484 15.203 -14.602 1 86.12 54 ASN B O 1
ATOM 4955 N N . TYR B 1 55 ? 20.594 15.75 -12.758 1 84.5 55 TYR B N 1
ATOM 4956 C CA . TYR B 1 55 ? 20.406 14.414 -12.211 1 84.5 55 TYR B CA 1
ATOM 4957 C C . TYR B 1 55 ? 19.125 14.32 -11.414 1 84.5 55 TYR B C 1
ATOM 4959 O O . TYR B 1 55 ? 18.734 13.242 -10.953 1 84.5 55 TYR B O 1
ATOM 4967 N N . ARG B 1 56 ? 18.453 15.422 -11.25 1 80.62 56 ARG B N 1
ATOM 4968 C CA . ARG B 1 56 ? 17.219 15.43 -10.469 1 80.62 56 ARG B CA 1
ATOM 4969 C C . ARG B 1 56 ? 16.016 15.758 -11.352 1 80.62 56 ARG B C 1
ATOM 4971 O O . ARG B 1 56 ? 16.156 16.453 -12.359 1 80.62 56 ARG B O 1
ATOM 4978 N N . ARG B 1 57 ? 14.844 15.242 -10.93 1 69.62 57 ARG B N 1
ATOM 4979 C CA . ARG B 1 57 ? 13.609 15.422 -11.695 1 69.62 57 ARG B CA 1
ATOM 4980 C C . ARG B 1 57 ? 12.945 16.75 -11.359 1 69.62 57 ARG B C 1
ATOM 4982 O O . ARG B 1 57 ? 11.953 17.125 -11.977 1 69.62 57 ARG B O 1
ATOM 4989 N N . THR B 1 58 ? 13.5 17.422 -10.336 1 73.44 58 THR B N 1
ATOM 4990 C CA . THR B 1 58 ? 12.859 18.656 -9.898 1 73.44 58 THR B CA 1
ATOM 4991 C C . THR B 1 58 ? 13.859 19.812 -9.914 1 73.44 58 THR B C 1
ATOM 4993 O O . THR B 1 58 ? 15.062 19.609 -9.781 1 73.44 58 THR B O 1
ATOM 4996 N N . ASN B 1 59 ? 13.273 20.938 -10.156 1 73.75 59 ASN B N 1
ATOM 4997 C CA . ASN B 1 59 ? 14.086 22.156 -10.148 1 73.75 59 ASN B CA 1
ATOM 4998 C C . ASN B 1 59 ? 14.062 22.828 -8.789 1 73.75 59 ASN B C 1
ATOM 5000 O O . ASN B 1 59 ? 14.781 23.812 -8.57 1 73.75 59 ASN B O 1
ATOM 5004 N N . LYS B 1 60 ? 13.352 22.25 -7.977 1 80 60 LYS B N 1
ATOM 5005 C CA . LYS B 1 60 ? 13.273 22.859 -6.652 1 80 60 LYS B CA 1
ATOM 5006 C C . LYS B 1 60 ? 14.219 22.172 -5.668 1 80 60 LYS B C 1
ATOM 5008 O O . LYS B 1 60 ? 14.234 20.953 -5.574 1 80 60 LYS B O 1
ATOM 5013 N N . TYR B 1 61 ? 15.062 23.047 -5.133 1 85.19 61 TYR B N 1
ATOM 5014 C CA . TYR B 1 61 ? 15.992 22.516 -4.145 1 85.19 61 TYR B CA 1
ATOM 5015 C C . TYR B 1 61 ? 15.328 22.391 -2.779 1 85.19 61 TYR B C 1
ATOM 5017 O O . TYR B 1 61 ? 14.555 23.266 -2.377 1 85.19 61 TYR B O 1
ATOM 5025 N N . ASP B 1 62 ? 15.539 21.344 -2.127 1 92.69 62 ASP B N 1
ATOM 5026 C CA . ASP B 1 62 ? 14.977 21.078 -0.808 1 92.69 62 ASP B CA 1
ATOM 5027 C C . ASP B 1 62 ? 16.047 21.141 0.275 1 92.69 62 ASP B C 1
ATOM 5029 O O . ASP B 1 62 ? 16.641 20.109 0.629 1 92.69 62 ASP B O 1
ATOM 5033 N N . VAL B 1 63 ? 16.25 22.391 0.749 1 96.19 63 VAL B N 1
ATOM 5034 C CA . VAL B 1 63 ? 17.281 22.609 1.762 1 96.19 63 VAL B CA 1
ATOM 5035 C C . VAL B 1 63 ? 16.656 23.203 3.02 1 96.19 63 VAL B C 1
ATOM 5037 O O . VAL B 1 63 ? 16.016 24.25 2.959 1 96.19 63 VAL B O 1
ATOM 5040 N N . ASP B 1 64 ? 16.781 22.5 4.145 1 97.38 64 ASP B N 1
ATOM 5041 C CA . ASP B 1 64 ? 16.312 22.984 5.441 1 97.38 64 ASP B CA 1
ATOM 5042 C C . ASP B 1 64 ? 17.484 23.469 6.293 1 97.38 64 ASP B C 1
ATOM 5044 O O . ASP B 1 64 ? 18.562 22.875 6.289 1 97.38 64 ASP B O 1
ATOM 5048 N N . THR B 1 65 ? 17.234 24.547 6.996 1 98.06 65 THR B N 1
ATOM 5049 C CA . THR B 1 65 ? 18.281 25.078 7.871 1 98.06 65 THR B CA 1
ATOM 5050 C C . THR B 1 65 ? 17.766 25.219 9.297 1 98.06 65 THR B C 1
ATOM 5052 O O . THR B 1 65 ? 16.547 25.328 9.516 1 98.06 65 THR B O 1
ATOM 5055 N N . ILE B 1 66 ? 18.656 25.094 10.219 1 97.38 66 ILE B N 1
ATOM 5056 C CA . ILE B 1 66 ? 18.375 25.328 11.633 1 97.38 66 ILE B CA 1
ATOM 5057 C C . ILE B 1 66 ? 19.391 26.297 12.211 1 97.38 66 ILE B C 1
ATOM 5059 O O . ILE B 1 66 ? 20.594 26.188 11.93 1 97.38 66 ILE B O 1
ATOM 5063 N N . GLU B 1 67 ? 18.969 27.266 12.898 1 95.88 67 GLU B N 1
ATOM 5064 C CA . GLU B 1 67 ? 19.844 28.281 13.5 1 95.88 67 GLU B CA 1
ATOM 5065 C C . GLU B 1 67 ? 19.266 28.797 14.812 1 95.88 67 GLU B C 1
ATOM 5067 O O . GLU B 1 67 ? 18.094 29.141 14.883 1 95.88 67 GLU B O 1
ATOM 5072 N N . LEU B 1 68 ? 20.141 28.797 15.828 1 92.12 68 LEU B N 1
ATOM 5073 C CA . LEU B 1 68 ? 19.719 29.125 17.188 1 92.12 68 LEU B CA 1
ATOM 5074 C C . LEU B 1 68 ? 19.641 30.641 17.375 1 92.12 68 LEU B C 1
ATOM 5076 O O . LEU B 1 68 ? 18.734 31.141 18.047 1 92.12 68 LEU B O 1
ATOM 5080 N N . ASP B 1 69 ? 20.578 31.422 16.797 1 90.25 69 ASP B N 1
ATOM 5081 C CA . ASP B 1 69 ? 20.672 32.875 16.969 1 90.25 69 ASP B CA 1
ATOM 5082 C C . ASP B 1 69 ? 19.609 33.594 16.141 1 90.25 69 ASP B C 1
ATOM 5084 O O . ASP B 1 69 ? 19.594 33.469 14.914 1 90.25 69 ASP B O 1
ATOM 5088 N N . GLU B 1 70 ? 18.859 34.375 16.781 1 87.06 70 GLU B N 1
ATOM 5089 C CA . GLU B 1 70 ? 17.719 35.031 16.141 1 87.06 70 GLU B CA 1
ATOM 5090 C C . GLU B 1 70 ? 18.188 36.031 15.07 1 87.06 70 GLU B C 1
ATOM 5092 O O . GLU B 1 70 ? 17.531 36.188 14.039 1 87.06 70 GLU B O 1
ATOM 5097 N N . ASN B 1 71 ? 19.203 36.719 15.32 1 87.81 71 ASN B N 1
ATOM 5098 C CA . ASN B 1 71 ? 19.719 37.656 14.344 1 87.81 71 ASN B CA 1
ATOM 5099 C C . ASN B 1 71 ? 20.188 36.938 13.07 1 87.81 71 ASN B C 1
ATOM 5101 O O . ASN B 1 71 ? 19.953 37.438 11.961 1 87.81 71 ASN B O 1
ATOM 5105 N N . LEU B 1 72 ? 20.828 35.844 13.266 1 92.88 72 LEU B N 1
ATOM 5106 C CA . LEU B 1 72 ? 21.281 35.062 12.117 1 92.88 72 LEU B CA 1
ATOM 5107 C C . LEU B 1 72 ? 20.094 34.5 11.359 1 92.88 72 LEU B C 1
ATOM 5109 O O . LEU B 1 72 ? 20.141 34.375 10.133 1 92.88 72 LEU B O 1
ATOM 5113 N N . VAL B 1 73 ? 19.109 34.094 12.094 1 92.56 73 VAL B N 1
ATOM 5114 C CA . VAL B 1 73 ? 17.891 33.594 11.469 1 92.56 73 VAL B CA 1
ATOM 5115 C C . VAL B 1 73 ? 17.312 34.656 10.523 1 92.56 73 VAL B C 1
ATOM 5117 O O . VAL B 1 73 ? 16.875 34.312 9.414 1 92.56 73 VAL B O 1
ATOM 5120 N N . HIS B 1 74 ? 17.312 35.875 10.953 1 89.75 74 HIS B N 1
ATOM 5121 C CA . HIS B 1 74 ? 16.812 36.969 10.125 1 89.75 74 HIS B CA 1
ATOM 5122 C C . HIS B 1 74 ? 17.609 37.094 8.836 1 89.75 74 HIS B C 1
ATOM 5124 O O . HIS B 1 74 ? 17.031 37.344 7.77 1 89.75 74 HIS B O 1
ATOM 5130 N N . ILE B 1 75 ? 18.859 36.906 8.961 1 92.75 75 ILE B N 1
ATOM 5131 C CA . ILE B 1 75 ? 19.734 36.969 7.785 1 92.75 75 ILE B CA 1
ATOM 5132 C C . ILE B 1 75 ? 19.375 35.812 6.832 1 92.75 75 ILE B C 1
ATOM 5134 O O . ILE B 1 75 ? 19.25 36.031 5.625 1 92.75 75 ILE B O 1
ATOM 5138 N N . LEU B 1 76 ? 19.234 34.688 7.395 1 95.44 76 LEU B N 1
ATOM 5139 C CA . LEU B 1 76 ? 18.891 33.5 6.594 1 95.44 76 LEU B CA 1
ATOM 5140 C C . LEU B 1 76 ? 17.578 33.719 5.852 1 95.44 76 LEU B C 1
ATOM 5142 O O . LEU B 1 76 ? 17.484 33.438 4.66 1 95.44 76 LEU B O 1
ATOM 5146 N N . LYS B 1 77 ? 16.609 34.219 6.594 1 90.06 77 LYS B N 1
ATOM 5147 C CA . LYS B 1 77 ? 15.305 34.469 5.992 1 90.06 77 LYS B CA 1
ATOM 5148 C C . LYS B 1 77 ? 15.398 35.531 4.902 1 90.06 77 LYS B C 1
ATOM 5150 O O . LYS B 1 77 ? 14.734 35.438 3.869 1 90.06 77 LYS B O 1
ATOM 5155 N N . GLY B 1 78 ? 16.219 36.5 5.18 1 91.5 78 GLY B N 1
ATOM 5156 C CA . GLY B 1 78 ? 16.453 37.531 4.18 1 91.5 78 GLY B CA 1
ATOM 5157 C C . GLY B 1 78 ? 17.047 37 2.896 1 91.5 78 GLY B C 1
ATOM 5158 O O . GLY B 1 78 ? 16.828 37.531 1.817 1 91.5 78 GLY B O 1
ATOM 5159 N N . ARG B 1 79 ? 17.797 35.969 3.023 1 94 79 ARG B N 1
ATOM 5160 C CA . ARG B 1 79 ? 18.406 35.312 1.869 1 94 79 ARG B CA 1
ATOM 5161 C C . ARG B 1 79 ? 17.484 34.281 1.27 1 94 79 ARG B C 1
ATOM 5163 O O . ARG B 1 79 ? 17.906 33.5 0.41 1 94 79 ARG B O 1
ATOM 5170 N N . ASN B 1 80 ? 16.297 34.156 1.814 1 92.44 80 ASN B N 1
ATOM 5171 C CA . ASN B 1 80 ? 15.242 33.25 1.358 1 92.44 80 ASN B CA 1
ATOM 5172 C C . ASN B 1 80 ? 15.609 31.797 1.615 1 92.44 80 ASN B C 1
ATOM 5174 O O . ASN B 1 80 ? 15.336 30.922 0.788 1 92.44 80 ASN B O 1
ATOM 5178 N N . TYR B 1 81 ? 16.438 31.547 2.633 1 95.38 81 TYR B N 1
ATOM 5179 C CA . TYR B 1 81 ? 16.688 30.188 3.08 1 95.38 81 TYR B CA 1
ATOM 5180 C C . TYR B 1 81 ? 15.609 29.719 4.055 1 95.38 81 TYR B C 1
ATOM 5182 O O . TYR B 1 81 ? 15.148 30.5 4.891 1 95.38 81 TYR B O 1
ATOM 5190 N N . ARG B 1 82 ? 15.203 28.469 3.963 1 93.88 82 ARG B N 1
ATOM 5191 C CA . ARG B 1 82 ? 14.141 27.938 4.797 1 93.88 82 ARG B CA 1
ATOM 5192 C C . ARG B 1 82 ? 14.664 27.531 6.172 1 93.88 82 ARG B C 1
ATOM 5194 O O . ARG B 1 82 ? 15.5 26.625 6.285 1 93.88 82 ARG B O 1
ATOM 5201 N N . VAL B 1 83 ? 14.242 28.203 7.18 1 94.75 83 VAL B N 1
ATOM 5202 C CA . VAL B 1 83 ? 14.602 27.875 8.555 1 94.75 83 VAL B CA 1
ATOM 5203 C C . VAL B 1 83 ? 13.484 27.047 9.195 1 94.75 83 VAL B C 1
ATOM 5205 O O . VAL B 1 83 ? 12.383 27.562 9.43 1 94.75 83 VAL B O 1
ATOM 5208 N N . VAL B 1 84 ? 13.773 25.844 9.555 1 94.69 84 VAL B N 1
ATOM 5209 C CA . VAL B 1 84 ? 12.703 24.922 9.93 1 94.69 84 VAL B CA 1
ATOM 5210 C C . VAL B 1 84 ? 12.664 24.781 11.453 1 94.69 84 VAL B C 1
ATOM 5212 O O . VAL B 1 84 ? 11.711 24.219 12 1 94.69 84 VAL B O 1
ATOM 5215 N N . HIS B 1 85 ? 13.672 25.203 12.156 1 94.06 85 HIS B N 1
ATOM 5216 C CA . HIS B 1 85 ? 13.766 25.109 13.609 1 94.06 85 HIS B CA 1
ATOM 5217 C C . HIS B 1 85 ? 14.883 26 14.148 1 94.06 85 HIS B C 1
ATOM 5219 O O . HIS B 1 85 ? 15.695 26.516 13.383 1 94.06 85 HIS B O 1
ATOM 5225 N N . ASP B 1 86 ? 14.898 26.234 15.43 1 92.19 86 ASP B N 1
ATOM 5226 C CA . ASP B 1 86 ? 15.922 27.094 16.016 1 92.19 86 ASP B CA 1
ATOM 5227 C C . ASP B 1 86 ? 17 26.266 16.703 1 92.19 86 ASP B C 1
ATOM 5229 O O . ASP B 1 86 ? 18.188 26.562 16.562 1 92.19 86 ASP B O 1
ATOM 5233 N N . ASN B 1 87 ? 16.625 25.234 17.359 1 92.81 87 ASN B N 1
ATOM 5234 C CA . ASN B 1 87 ? 17.531 24.406 18.125 1 92.81 87 ASN B CA 1
ATOM 5235 C C . ASN B 1 87 ? 17.641 23 17.562 1 92.81 87 ASN B C 1
ATOM 5237 O O . ASN B 1 87 ? 16.719 22.203 17.688 1 92.81 87 ASN B O 1
ATOM 5241 N N . PHE B 1 88 ? 18.891 22.641 17.062 1 96.75 88 PHE B N 1
ATOM 5242 C CA . PHE B 1 88 ? 19.078 21.359 16.406 1 96.75 88 PHE B CA 1
ATOM 5243 C C . PHE B 1 88 ? 18.922 20.219 17.406 1 96.75 88 PHE B C 1
ATOM 5245 O O . PHE B 1 88 ? 18.406 19.156 17.062 1 96.75 88 PHE B O 1
ATOM 5252 N N . LEU B 1 89 ? 19.359 20.391 18.578 1 94.62 89 LEU B N 1
ATOM 5253 C CA . LEU B 1 89 ? 19.375 19.312 19.547 1 94.62 89 LEU B CA 1
ATOM 5254 C C . LEU B 1 89 ? 17.953 18.906 19.922 1 94.62 89 LEU B C 1
ATOM 5256 O O . LEU B 1 89 ? 17.734 17.781 20.406 1 94.62 89 LEU B O 1
ATOM 5260 N N . SER B 1 90 ? 16.969 19.766 19.703 1 91.5 90 SER B N 1
ATOM 5261 C CA . SER B 1 90 ? 15.578 19.438 20 1 91.5 90 SER B CA 1
ATOM 5262 C C . SER B 1 90 ? 14.789 19.203 18.703 1 91.5 90 SER B C 1
ATOM 5264 O O . SER B 1 90 ? 13.57 19.016 18.75 1 91.5 90 SER B O 1
ATOM 5266 N N . TYR B 1 91 ? 15.477 19.297 17.578 1 94.38 91 TYR B N 1
ATOM 5267 C CA . TYR B 1 91 ? 14.812 19.141 16.297 1 94.38 91 TYR B CA 1
ATOM 5268 C C . TYR B 1 91 ? 14.453 17.672 16.031 1 94.38 91 TYR B C 1
ATOM 5270 O O . TYR B 1 91 ? 15.312 16.797 16.141 1 94.38 91 TYR B O 1
ATOM 5278 N N . GLY B 1 92 ? 13.234 17.438 15.883 1 90.94 92 GLY B N 1
ATOM 5279 C CA . GLY B 1 92 ? 12.711 16.156 15.461 1 90.94 92 GLY B CA 1
ATOM 5280 C C . GLY B 1 92 ? 11.828 16.25 14.227 1 90.94 92 GLY B C 1
ATOM 5281 O O . GLY B 1 92 ? 11.039 17.188 14.094 1 90.94 92 GLY B O 1
ATOM 5282 N N . THR B 1 93 ? 12 15.328 13.289 1 93.56 93 THR B N 1
ATOM 5283 C CA . THR B 1 93 ? 11.227 15.367 12.055 1 93.56 93 THR B CA 1
ATOM 5284 C C . THR B 1 93 ? 11.016 13.961 11.5 1 93.56 93 THR B C 1
ATOM 5286 O O . THR B 1 93 ? 11.758 13.039 11.844 1 93.56 93 THR B O 1
ATOM 5289 N N . PHE B 1 94 ? 9.914 13.812 10.719 1 92.69 94 PHE B N 1
ATOM 5290 C CA . PHE B 1 94 ? 9.695 12.578 9.969 1 92.69 94 PHE B CA 1
ATOM 5291 C C . PHE B 1 94 ? 10.297 12.688 8.57 1 92.69 94 PHE B C 1
ATOM 5293 O O . PHE B 1 94 ? 10.414 11.688 7.859 1 92.69 94 PHE B O 1
ATOM 5300 N N . LYS B 1 95 ? 10.703 13.906 8.227 1 93.81 95 LYS B N 1
ATOM 5301 C CA . LYS B 1 95 ? 11.289 14.133 6.914 1 93.81 95 LYS B CA 1
ATOM 5302 C C . LYS B 1 95 ? 12.625 13.406 6.773 1 93.81 95 LYS B C 1
ATOM 5304 O O . LYS B 1 95 ? 13.43 13.383 7.707 1 93.81 95 LYS B O 1
ATOM 5309 N N . LYS B 1 96 ? 12.836 12.875 5.625 1 93.19 96 LYS B N 1
ATOM 5310 C CA . LYS B 1 96 ? 14.102 12.195 5.34 1 93.19 96 LYS B CA 1
ATOM 5311 C C . LYS B 1 96 ? 15.062 13.117 4.59 1 93.19 96 LYS B C 1
ATOM 5313 O O . LYS B 1 96 ? 14.648 13.867 3.705 1 93.19 96 LYS B O 1
ATOM 5318 N N . TYR B 1 97 ? 16.281 13.008 5.004 1 96 97 TYR B N 1
ATOM 5319 C CA . TYR B 1 97 ? 17.312 13.797 4.34 1 96 97 TYR B CA 1
ATOM 5320 C C . TYR B 1 97 ? 18.312 12.898 3.643 1 96 97 TYR B C 1
ATOM 5322 O O . TYR B 1 97 ? 18.703 11.859 4.18 1 96 97 TYR B O 1
ATOM 5330 N N . ASP B 1 98 ? 18.734 13.297 2.455 1 95.12 98 ASP B N 1
ATOM 5331 C CA . ASP B 1 98 ? 19.766 12.586 1.718 1 95.12 98 ASP B CA 1
ATOM 5332 C C . ASP B 1 98 ? 21.156 12.945 2.234 1 95.12 98 ASP B C 1
ATOM 5334 O O . ASP B 1 98 ? 22.094 12.156 2.111 1 95.12 98 ASP B O 1
ATOM 5338 N N . ALA B 1 99 ? 21.203 14.156 2.764 1 97.5 99 ALA B N 1
ATOM 5339 C CA . ALA B 1 99 ? 22.484 14.609 3.295 1 97.5 99 ALA B CA 1
ATOM 5340 C C . ALA B 1 99 ? 22.281 15.555 4.477 1 97.5 99 ALA B C 1
ATOM 5342 O O . ALA B 1 99 ? 21.344 16.344 4.5 1 97.5 99 ALA B O 1
ATOM 5343 N N . ILE B 1 100 ? 23.141 15.43 5.473 1 98.5 100 ILE B N 1
ATOM 5344 C CA . ILE B 1 100 ? 23.25 16.375 6.578 1 98.5 100 ILE B CA 1
ATOM 5345 C C . ILE B 1 100 ? 24.656 16.969 6.609 1 98.5 100 ILE B C 1
ATOM 5347 O O . ILE B 1 100 ? 25.641 16.266 6.82 1 98.5 100 ILE B O 1
ATOM 5351 N N . ILE B 1 101 ? 24.75 18.266 6.352 1 98.62 101 ILE B N 1
ATOM 5352 C CA . ILE B 1 101 ? 26.016 18.984 6.215 1 98.62 101 ILE B CA 1
ATOM 5353 C C . ILE B 1 101 ? 26.094 20.109 7.242 1 98.62 101 ILE B C 1
ATOM 5355 O O . ILE B 1 101 ? 25.219 20.984 7.27 1 98.62 101 ILE B O 1
ATOM 5359 N N . ALA B 1 102 ? 27.203 20.062 8.086 1 97.5 102 ALA B N 1
ATOM 5360 C CA . ALA B 1 102 ? 27.125 21.031 9.172 1 97.5 102 ALA B CA 1
ATOM 5361 C C . ALA B 1 102 ? 28.516 21.422 9.656 1 97.5 102 ALA B C 1
ATOM 5363 O O . ALA B 1 102 ? 29.453 20.625 9.594 1 97.5 102 ALA B O 1
ATOM 5364 N N . ASN B 1 103 ? 28.688 22.656 9.961 1 96.12 103 ASN B N 1
ATOM 5365 C CA . ASN B 1 103 ? 29.719 23.141 10.867 1 96.12 103 ASN B CA 1
ATOM 5366 C C . ASN B 1 103 ? 29.172 23.375 12.273 1 96.12 103 ASN B C 1
ATOM 5368 O O . ASN B 1 103 ? 28.75 24.469 12.609 1 96.12 103 ASN B O 1
ATOM 5372 N N . PHE B 1 104 ? 29.297 22.328 13.117 1 96.31 104 PHE B N 1
ATOM 5373 C CA . PHE B 1 104 ? 28.656 22.359 14.43 1 96.31 104 PHE B CA 1
ATOM 5374 C C . PHE B 1 104 ? 29.391 23.312 15.367 1 96.31 104 PHE B C 1
ATOM 5376 O O . PHE B 1 104 ? 30.578 23.562 15.203 1 96.31 104 PHE B O 1
ATOM 5383 N N . PRO B 1 105 ? 28.562 23.844 16.312 1 93.19 105 PRO B N 1
ATOM 5384 C CA . PRO B 1 105 ? 29.266 24.594 17.359 1 93.19 105 PRO B CA 1
ATOM 5385 C C . PRO B 1 105 ? 30.297 23.75 18.109 1 93.19 105 PRO B C 1
ATOM 5387 O O . PRO B 1 105 ? 30.047 22.578 18.391 1 93.19 105 PRO B O 1
ATOM 5390 N N . PHE B 1 106 ? 31.438 24.344 18.328 1 88.44 106 PHE B N 1
ATOM 5391 C CA . PHE B 1 106 ? 32.5 23.578 18.969 1 88.44 106 PHE B CA 1
ATOM 5392 C C . PHE B 1 106 ? 32.125 23.25 20.406 1 88.44 106 PHE B C 1
ATOM 5394 O O . PHE B 1 106 ? 32.594 22.234 20.953 1 88.44 106 PHE B O 1
ATOM 5401 N N . SER B 1 107 ? 31.234 24.172 20.875 1 87.38 107 SER B N 1
ATOM 5402 C CA . SER B 1 107 ? 30.641 23.797 22.156 1 87.38 107 SER B CA 1
ATOM 5403 C C . SER B 1 107 ? 29.562 22.734 21.969 1 87.38 107 SER B C 1
ATOM 5405 O O . SER B 1 107 ? 28.703 22.844 21.094 1 87.38 107 SER B O 1
ATOM 5407 N N . GLU B 1 108 ? 29.562 21.609 22.641 1 91.12 108 GLU B N 1
ATOM 5408 C CA . GLU B 1 108 ? 28.609 20.5 22.594 1 91.12 108 GLU B CA 1
ATOM 5409 C C . GLU B 1 108 ? 28.578 19.859 21.219 1 91.12 108 GLU B C 1
ATOM 5411 O O . GLU B 1 108 ? 27.516 19.438 20.75 1 91.12 108 GLU B O 1
ATOM 5416 N N . GLY B 1 109 ? 29.688 19.922 20.531 1 95.19 109 GLY B N 1
ATOM 5417 C CA . GLY B 1 109 ? 29.781 19.312 19.203 1 95.19 109 GLY B CA 1
ATOM 5418 C C . GLY B 1 109 ? 29.469 17.828 19.203 1 95.19 109 GLY B C 1
ATOM 5419 O O . GLY B 1 109 ? 28.922 17.312 18.219 1 95.19 109 GLY B O 1
ATOM 5420 N N . ASP B 1 110 ? 29.828 17.172 20.281 1 96.5 110 ASP B N 1
ATOM 5421 C CA . ASP B 1 110 ? 29.562 15.75 20.422 1 96.5 110 ASP B CA 1
ATOM 5422 C C . ASP B 1 110 ? 28.062 15.461 20.406 1 96.5 110 ASP B C 1
ATOM 5424 O O . ASP B 1 110 ? 27.609 14.562 19.703 1 96.5 110 ASP B O 1
ATOM 5428 N N . LYS B 1 111 ? 27.297 16.281 21.109 1 96.44 111 LYS B N 1
ATOM 5429 C CA . LYS B 1 111 ? 25.844 16.109 21.156 1 96.44 111 LYS B CA 1
ATOM 5430 C C . LYS B 1 111 ? 25.234 16.359 19.781 1 96.44 111 LYS B C 1
ATOM 5432 O O . LYS B 1 111 ? 24.328 15.633 19.359 1 96.44 111 LYS B O 1
ATOM 5437 N N . HIS B 1 112 ? 25.766 17.391 19.094 1 97.88 112 HIS B N 1
ATOM 5438 C CA . HIS B 1 112 ? 25.25 17.719 17.766 1 97.88 112 HIS B CA 1
ATOM 5439 C C . HIS B 1 112 ? 25.531 16.594 16.766 1 97.88 112 HIS B C 1
ATOM 5441 O O . HIS B 1 112 ? 24.656 16.203 16.016 1 97.88 112 HIS B O 1
ATOM 5447 N N . ALA B 1 113 ? 26.703 16.125 16.828 1 98.12 113 ALA B N 1
ATOM 5448 C CA . ALA B 1 113 ? 27.094 15.047 15.922 1 98.12 113 ALA B CA 1
ATOM 5449 C C . ALA B 1 113 ? 26.266 13.797 16.156 1 98.12 113 ALA B C 1
ATOM 5451 O O . ALA B 1 113 ? 25.766 13.18 15.219 1 98.12 113 ALA B O 1
ATOM 5452 N N . LEU B 1 114 ? 26.094 13.477 17.391 1 97.62 114 LEU B N 1
ATOM 5453 C CA . LEU B 1 114 ? 25.312 12.297 17.75 1 97.62 114 LEU B CA 1
ATOM 5454 C C . LEU B 1 114 ? 23.859 12.469 17.312 1 97.62 114 LEU B C 1
ATOM 5456 O O . LEU B 1 114 ? 23.234 11.523 16.812 1 97.62 114 LEU B O 1
ATOM 5460 N N . HIS B 1 115 ? 23.328 13.633 17.484 1 97.5 115 HIS B N 1
ATOM 5461 C CA . HIS B 1 115 ? 21.953 13.891 17.078 1 97.5 115 HIS B CA 1
ATOM 5462 C C . HIS B 1 115 ? 21.781 13.75 15.57 1 97.5 115 HIS B C 1
ATOM 5464 O O . HIS B 1 115 ? 20.781 13.211 15.102 1 97.5 115 HIS B O 1
ATOM 5470 N N . ALA B 1 116 ? 22.75 14.219 14.859 1 98.19 116 ALA B N 1
ATOM 5471 C CA . ALA B 1 116 ? 22.719 14.078 13.406 1 98.19 116 ALA B CA 1
ATOM 5472 C C . ALA B 1 116 ? 22.75 12.609 12.992 1 98.19 116 ALA B C 1
ATOM 5474 O O . ALA B 1 116 ? 22 12.195 12.109 1 98.19 116 ALA B O 1
ATOM 5475 N N . ILE B 1 117 ? 23.594 11.891 13.68 1 97.38 117 ILE B N 1
ATOM 5476 C CA . ILE B 1 117 ? 23.719 10.469 13.383 1 97.38 117 ILE B CA 1
ATOM 5477 C C . ILE B 1 117 ? 22.406 9.766 13.711 1 97.38 117 ILE B C 1
ATOM 5479 O O . ILE B 1 117 ? 21.922 8.938 12.93 1 97.38 117 ILE B O 1
ATOM 5483 N N . GLU B 1 118 ? 21.859 10.102 14.789 1 95.19 118 GLU B N 1
ATOM 5484 C CA . GLU B 1 118 ? 20.594 9.5 15.203 1 95.19 118 GLU B CA 1
ATOM 5485 C C . GLU B 1 118 ? 19.484 9.812 14.195 1 95.19 118 GLU B C 1
ATOM 5487 O O . GLU B 1 118 ? 18.672 8.945 13.875 1 95.19 118 GLU B O 1
ATOM 5492 N N . LEU B 1 119 ? 19.422 11.047 13.766 1 95.25 119 LEU B N 1
ATOM 5493 C CA . LEU B 1 119 ? 18.438 11.445 12.773 1 95.25 119 LEU B CA 1
ATOM 5494 C C . LEU B 1 119 ? 18.578 10.625 11.5 1 95.25 119 LEU B C 1
ATOM 5496 O O . LEU B 1 119 ? 17.594 10.18 10.922 1 95.25 119 LEU B O 1
ATOM 5500 N N . ALA B 1 120 ? 19.766 10.422 11.102 1 95.06 120 ALA B N 1
ATOM 5501 C CA . ALA B 1 120 ? 20.062 9.656 9.891 1 95.06 120 ALA B CA 1
ATOM 5502 C C . ALA B 1 120 ? 19.688 8.188 10.078 1 95.06 120 ALA B C 1
ATOM 5504 O O . ALA B 1 120 ? 19.172 7.547 9.164 1 95.06 120 ALA B O 1
ATOM 5505 N N . GLU B 1 121 ? 19.938 7.676 11.273 1 92 121 GLU B N 1
ATOM 5506 C CA . GLU B 1 121 ? 19.641 6.277 11.57 1 92 121 GLU B CA 1
ATOM 5507 C C . GLU B 1 121 ? 18.141 6.008 11.531 1 92 121 GLU B C 1
ATOM 5509 O O . GLU B 1 121 ? 17.719 4.938 11.094 1 92 121 GLU B O 1
ATOM 5514 N N . LYS B 1 122 ? 17.438 6.941 11.914 1 88.62 122 LYS B N 1
ATOM 5515 C CA . LYS B 1 122 ? 15.984 6.773 12.047 1 88.62 122 LYS B CA 1
ATOM 5516 C C . LYS B 1 122 ? 15.305 6.746 10.68 1 88.62 122 LYS B C 1
ATOM 5518 O O . LYS B 1 122 ? 14.219 6.184 10.531 1 88.62 122 LYS B O 1
ATOM 5523 N N . GLN B 1 123 ? 15.789 7.332 9.586 1 87.44 123 GLN B N 1
ATOM 5524 C CA . GLN B 1 123 ? 15.109 7.465 8.305 1 87.44 123 GLN B CA 1
ATOM 5525 C C . GLN B 1 123 ? 15.242 6.184 7.48 1 87.44 123 GLN B C 1
ATOM 5527 O O . GLN B 1 123 ? 14.547 6.012 6.477 1 87.44 123 GLN B O 1
ATOM 5532 N N . ILE B 1 124 ? 15.758 5.18 7.785 1 76.62 124 ILE B N 1
ATOM 5533 C CA . ILE B 1 124 ? 15.906 3.895 7.113 1 76.62 124 ILE B CA 1
ATOM 5534 C C . ILE B 1 124 ? 16.562 4.098 5.75 1 76.62 124 ILE B C 1
ATOM 5536 O O . ILE B 1 124 ? 17.328 3.246 5.285 1 76.62 124 ILE B O 1
ATOM 5540 N N . GLN B 1 125 ? 16.469 5.289 5.059 1 86.25 125 GLN B N 1
ATOM 5541 C CA . GLN B 1 125 ? 17.109 5.59 3.779 1 86.25 125 GLN B CA 1
ATOM 5542 C C . GLN B 1 125 ? 18.562 5.969 3.971 1 86.25 125 GLN B C 1
ATOM 5544 O O . GLN B 1 125 ? 18.984 6.293 5.082 1 86.25 125 GLN B O 1
ATOM 5549 N N . SER B 1 126 ? 19.25 5.895 2.861 1 92.06 126 SER B N 1
ATOM 5550 C CA . SER B 1 126 ? 20.656 6.277 2.902 1 92.06 126 SER B CA 1
ATOM 5551 C C . SER B 1 126 ? 20.812 7.773 3.16 1 92.06 126 SER B C 1
ATOM 5553 O O . SER B 1 126 ? 19.969 8.57 2.738 1 92.06 126 SER B O 1
ATOM 5555 N N . CYS B 1 127 ? 21.859 8.078 3.865 1 96.44 127 CYS B N 1
ATOM 5556 C CA . CYS B 1 127 ? 22.141 9.469 4.211 1 96.44 127 CYS B CA 1
ATOM 5557 C C . CYS B 1 127 ? 23.641 9.719 4.285 1 96.44 127 CYS B C 1
ATOM 5559 O O . CYS B 1 127 ? 24.359 8.953 4.918 1 96.44 127 CYS B O 1
ATOM 5561 N N . GLN B 1 128 ? 24.062 10.758 3.582 1 97.69 128 GLN B N 1
ATOM 5562 C CA . GLN B 1 128 ? 25.453 11.172 3.666 1 97.69 128 GLN B CA 1
ATOM 5563 C C . GLN B 1 128 ? 25.625 12.281 4.699 1 97.69 128 GLN B C 1
ATOM 5565 O O . GLN B 1 128 ? 24.938 13.297 4.652 1 97.69 128 GLN B O 1
ATOM 5570 N N . LEU B 1 129 ? 26.547 12.055 5.652 1 98.44 129 LEU B N 1
ATOM 5571 C CA . LEU B 1 129 ? 26.812 13.062 6.672 1 98.44 129 LEU B CA 1
ATOM 5572 C C . LEU B 1 129 ? 28.234 13.617 6.516 1 98.44 129 LEU B C 1
ATOM 5574 O O . LEU B 1 129 ? 29.172 12.875 6.246 1 98.44 129 LEU B O 1
ATOM 5578 N N . VAL B 1 130 ? 28.359 14.93 6.633 1 98.62 130 VAL B N 1
ATOM 5579 C CA . VAL B 1 130 ? 29.656 15.586 6.746 1 98.62 130 VAL B CA 1
ATOM 5580 C C . VAL B 1 130 ? 29.562 16.734 7.754 1 98.62 130 VAL B C 1
ATOM 5582 O O . VAL B 1 130 ? 28.641 17.547 7.707 1 98.62 130 VAL B O 1
ATOM 5585 N N . PHE B 1 131 ? 30.469 16.703 8.703 1 98.06 131 PHE B N 1
ATOM 5586 C CA . PHE B 1 131 ? 30.406 17.781 9.68 1 98.06 131 PHE B CA 1
ATOM 5587 C C . PHE B 1 131 ? 31.781 18.078 10.266 1 98.06 131 PHE B C 1
ATOM 5589 O O . PHE B 1 131 ? 32.688 17.266 10.133 1 98.06 131 PHE B O 1
ATOM 5596 N N . LEU B 1 132 ? 31.922 19.25 10.758 1 96.62 132 LEU B N 1
ATOM 5597 C CA . LEU B 1 132 ? 33.125 19.719 11.422 1 96.62 132 LEU B CA 1
ATOM 5598 C C . LEU B 1 132 ? 32.938 19.75 12.93 1 96.62 132 LEU B C 1
ATOM 5600 O O . LEU B 1 132 ? 31.891 20.125 13.43 1 96.62 132 LEU B O 1
ATOM 5604 N N . LEU B 1 133 ? 34 19.266 13.625 1 96.12 133 LEU B N 1
ATOM 5605 C CA . LEU B 1 133 ? 34.062 19.328 15.078 1 96.12 133 LEU B CA 1
ATOM 5606 C C . LEU B 1 133 ? 35.438 19.859 15.523 1 96.12 133 LEU B C 1
ATOM 5608 O O . LEU B 1 133 ? 36.375 19.859 14.742 1 96.12 133 LEU B O 1
ATOM 5612 N N . ASN B 1 134 ? 35.375 20.359 16.797 1 93.44 134 ASN B N 1
ATOM 5613 C CA . ASN B 1 134 ? 36.656 20.531 17.438 1 93.44 134 ASN B CA 1
ATOM 5614 C C . ASN B 1 134 ? 37.406 19.203 17.547 1 93.44 134 ASN B C 1
ATOM 5616 O O . ASN B 1 134 ? 36.844 18.203 18 1 93.44 134 ASN B O 1
ATOM 5620 N N . ALA B 1 135 ? 38.719 19.25 17.109 1 94.94 135 ALA B N 1
ATOM 5621 C CA . ALA B 1 135 ? 39.531 18.016 17.125 1 94.94 135 ALA B CA 1
ATOM 5622 C C . ALA B 1 135 ? 39.562 17.438 18.531 1 94.94 135 ALA B C 1
ATOM 5624 O O . ALA B 1 135 ? 39.594 16.219 18.703 1 94.94 135 ALA B O 1
ATOM 5625 N N . ASP B 1 136 ? 39.594 18.25 19.484 1 93.75 136 ASP B N 1
ATOM 5626 C CA . ASP B 1 136 ? 39.688 17.828 20.875 1 93.75 136 ASP B CA 1
ATOM 5627 C C . ASP B 1 136 ? 38.5 16.969 21.281 1 93.75 136 ASP B C 1
ATOM 5629 O O . ASP B 1 136 ? 38.594 16.141 22.188 1 93.75 136 ASP B O 1
ATOM 5633 N N . THR B 1 137 ? 37.375 17.141 20.656 1 94.94 137 THR B N 1
ATOM 5634 C CA . THR B 1 137 ? 36.188 16.359 20.938 1 94.94 137 THR B CA 1
ATOM 5635 C C . THR B 1 137 ? 36.469 14.867 20.719 1 94.94 137 THR B C 1
ATOM 5637 O O . THR B 1 137 ? 35.969 14.023 21.469 1 94.94 137 THR B O 1
ATOM 5640 N N . LEU B 1 138 ? 37.281 14.555 19.766 1 96.12 138 LEU B N 1
ATOM 5641 C CA . LEU B 1 138 ? 37.594 13.172 19.422 1 96.12 138 LEU B CA 1
ATOM 5642 C C . LEU B 1 138 ? 38.875 12.703 20.094 1 96.12 138 LEU B C 1
ATOM 5644 O O . LEU B 1 138 ? 38.969 11.562 20.547 1 96.12 138 LEU B O 1
ATOM 5648 N N . LYS B 1 139 ? 39.844 13.602 20.25 1 94.56 139 LYS B N 1
ATOM 5649 C CA . LYS B 1 139 ? 41.156 13.25 20.781 1 94.56 139 LYS B CA 1
ATOM 5650 C C . LYS B 1 139 ? 41.125 13.062 22.297 1 94.56 139 LYS B C 1
ATOM 5652 O O . LYS B 1 139 ? 41.938 12.312 22.844 1 94.56 139 LYS B O 1
ATOM 5657 N N . ASN B 1 140 ? 40.188 13.773 22.859 1 93.5 140 ASN B N 1
ATOM 5658 C CA . ASN B 1 140 ? 40.031 13.695 24.312 1 93.5 140 ASN B CA 1
ATOM 5659 C C . ASN B 1 140 ? 38.625 13.289 24.719 1 93.5 140 ASN B C 1
ATOM 5661 O O . ASN B 1 140 ? 37.875 14.117 25.219 1 93.5 140 ASN B O 1
ATOM 5665 N N . PRO B 1 141 ? 38.344 11.992 24.672 1 91.56 141 PRO B N 1
ATOM 5666 C CA . PRO B 1 141 ? 36.969 11.531 24.984 1 91.56 141 PRO B CA 1
ATOM 5667 C C . PRO B 1 141 ? 36.75 11.383 26.5 1 91.56 141 PRO B C 1
ATOM 5669 O O . PRO B 1 141 ? 36.5 10.273 26.969 1 91.56 141 PRO B O 1
ATOM 5672 N N . PHE B 1 142 ? 36.562 12.438 27.156 1 90.69 142 PHE B N 1
ATOM 5673 C CA . PHE B 1 142 ? 36.531 12.414 28.609 1 90.69 142 PHE B CA 1
ATOM 5674 C C . PHE B 1 142 ? 35.094 12.188 29.094 1 90.69 142 PHE B C 1
ATOM 5676 O O . PHE B 1 142 ? 34.875 11.773 30.234 1 90.69 142 PHE B O 1
ATOM 5683 N N . SER B 1 143 ? 34.094 12.484 28.344 1 92.31 143 SER B N 1
ATOM 5684 C CA . SER B 1 143 ? 32.688 12.32 28.719 1 92.31 143 SER B CA 1
ATOM 5685 C C . SER B 1 143 ? 32.094 11.094 28.047 1 92.31 143 SER B C 1
ATOM 5687 O O . SER B 1 143 ? 32.625 10.586 27.062 1 92.31 143 SER B O 1
ATOM 5689 N N . ASN B 1 144 ? 31.016 10.641 28.656 1 93.19 144 ASN B N 1
ATOM 5690 C CA . ASN B 1 144 ? 30.297 9.516 28.078 1 93.19 144 ASN B CA 1
ATOM 5691 C C . ASN B 1 144 ? 29.781 9.828 26.672 1 93.19 144 ASN B C 1
ATOM 5693 O O . ASN B 1 144 ? 29.75 8.961 25.797 1 93.19 144 ASN B O 1
ATOM 5697 N N . THR B 1 145 ? 29.422 10.992 26.484 1 95.25 145 THR B N 1
ATOM 5698 C CA . THR B 1 145 ? 28.906 11.414 25.188 1 95.25 145 THR B CA 1
ATOM 5699 C C . THR B 1 145 ? 30 11.367 24.125 1 95.25 145 THR B C 1
ATOM 5701 O O . THR B 1 145 ? 29.766 10.891 23.016 1 95.25 145 THR B O 1
ATOM 5704 N N . ARG B 1 146 ? 31.172 11.828 24.469 1 96 146 ARG B N 1
ATOM 5705 C CA . ARG B 1 146 ? 32.281 11.797 23.531 1 96 146 ARG B CA 1
ATOM 5706 C C . ARG B 1 146 ? 32.688 10.367 23.203 1 96 146 ARG B C 1
ATOM 5708 O O . ARG B 1 146 ? 32.969 10.039 22.047 1 96 146 ARG B O 1
ATOM 5715 N N . LYS B 1 147 ? 32.656 9.531 24.203 1 96.38 147 LYS B N 1
ATOM 5716 C CA . LYS B 1 147 ? 32.969 8.125 24 1 96.38 147 LYS B CA 1
ATOM 5717 C C . LYS B 1 147 ? 31.922 7.465 23.078 1 96.38 147 LYS B C 1
ATOM 5719 O O . LYS B 1 147 ? 32.281 6.676 22.203 1 96.38 147 LYS B O 1
ATOM 5724 N N . HIS B 1 148 ? 30.719 7.773 23.359 1 96.94 148 HIS B N 1
ATOM 5725 C CA . HIS B 1 148 ? 29.641 7.25 22.531 1 96.94 148 HIS B CA 1
ATOM 5726 C C . HIS B 1 148 ? 29.812 7.684 21.078 1 96.94 148 HIS B C 1
ATOM 5728 O O . HIS B 1 148 ? 29.594 6.895 20.156 1 96.94 148 HIS B O 1
ATOM 5734 N N . LEU B 1 149 ? 30.203 8.836 20.891 1 97.62 149 LEU B N 1
ATOM 5735 C CA . LEU B 1 149 ? 30.422 9.352 19.547 1 97.62 149 LEU B CA 1
ATOM 5736 C C . LEU B 1 149 ? 31.531 8.578 18.844 1 97.62 149 LEU B C 1
ATOM 5738 O O . LEU B 1 149 ? 31.375 8.18 17.688 1 97.62 149 LEU B O 1
ATOM 5742 N N . ILE B 1 150 ? 32.562 8.367 19.516 1 97.12 150 ILE B N 1
ATOM 5743 C CA . ILE B 1 150 ? 33.688 7.645 18.938 1 97.12 150 ILE B CA 1
ATOM 5744 C C . ILE B 1 150 ? 33.25 6.238 18.531 1 97.12 150 ILE B C 1
ATOM 5746 O O . ILE B 1 150 ? 33.625 5.754 17.453 1 97.12 150 ILE B O 1
ATOM 5750 N N . ARG B 1 151 ? 32.5 5.625 19.344 1 97.06 151 ARG B N 1
ATOM 5751 C CA . ARG B 1 151 ? 32 4.293 19.031 1 97.06 151 ARG B CA 1
ATOM 5752 C C . ARG B 1 151 ? 31.141 4.316 17.766 1 97.06 151 ARG B C 1
ATOM 5754 O O . ARG B 1 151 ? 31.25 3.422 16.922 1 97.06 151 ARG B O 1
ATOM 5761 N N . LYS B 1 152 ? 30.281 5.309 17.656 1 97 152 LYS B N 1
ATOM 5762 C CA . LYS B 1 152 ? 29.422 5.426 16.484 1 97 152 LYS B CA 1
ATOM 5763 C C . LYS B 1 152 ? 30.234 5.652 15.227 1 97 152 LYS B C 1
ATOM 5765 O O . LYS B 1 152 ? 29.922 5.09 14.172 1 97 152 LYS B O 1
ATOM 5770 N N . LEU B 1 153 ? 31.25 6.469 15.359 1 97.81 153 LEU B N 1
ATOM 5771 C CA . LEU B 1 153 ? 32.094 6.738 14.211 1 97.81 153 LEU B CA 1
ATOM 5772 C C . LEU B 1 153 ? 32.812 5.469 13.75 1 97.81 153 LEU B C 1
ATOM 5774 O O . LEU B 1 153 ? 32.969 5.234 12.555 1 97.81 153 LEU B O 1
ATOM 5778 N N . GLU B 1 154 ? 33.156 4.652 14.664 1 96.69 154 GLU B N 1
ATOM 5779 C CA . GLU B 1 154 ? 33.781 3.373 14.336 1 96.69 154 GLU B CA 1
ATOM 5780 C C . GLU B 1 154 ? 32.781 2.412 13.703 1 96.69 154 GLU B C 1
ATOM 5782 O O . GLU B 1 154 ? 33.094 1.736 12.727 1 96.69 154 GLU B O 1
ATOM 5787 N N . GLU B 1 155 ? 31.688 2.438 14.297 1 95.81 155 GLU B N 1
ATOM 5788 C CA . GLU B 1 155 ? 30.625 1.564 13.805 1 95.81 155 GLU B CA 1
ATOM 5789 C C . GLU B 1 155 ? 30.328 1.831 12.336 1 95.81 155 GLU B C 1
ATOM 5791 O O . GLU B 1 155 ? 30.109 0.897 11.562 1 95.81 155 GLU B O 1
ATOM 5796 N N . TYR B 1 156 ? 30.344 3.074 11.867 1 96.12 156 TYR B N 1
ATOM 5797 C CA . TYR B 1 156 ? 29.969 3.436 10.508 1 96.12 156 TYR B CA 1
ATOM 5798 C C . TYR B 1 156 ? 31.188 3.639 9.633 1 96.12 156 TYR B C 1
ATOM 5800 O O . TYR B 1 156 ? 31.094 4.18 8.531 1 96.12 156 TYR B O 1
ATOM 5808 N N . ASN B 1 157 ? 32.344 3.281 10.125 1 96.19 157 ASN B N 1
ATOM 5809 C CA . ASN B 1 157 ? 33.594 3.445 9.398 1 96.19 157 ASN B CA 1
ATOM 5810 C C . ASN B 1 157 ? 33.75 4.875 8.883 1 96.19 157 ASN B C 1
ATOM 5812 O O . ASN B 1 157 ? 34 5.086 7.695 1 96.19 157 ASN B O 1
ATOM 5816 N N . ALA B 1 158 ? 33.625 5.773 9.812 1 97.81 158 ALA B N 1
ATOM 5817 C CA . ALA B 1 158 ? 33.719 7.191 9.461 1 97.81 158 ALA B CA 1
ATOM 5818 C C . ALA B 1 158 ? 35.125 7.566 9.031 1 97.81 158 ALA B C 1
ATOM 5820 O O . ALA B 1 158 ? 36.094 7.02 9.547 1 97.81 158 ALA B O 1
ATOM 5821 N N . GLU B 1 159 ? 35.219 8.453 8.047 1 97.81 159 GLU B N 1
ATOM 5822 C CA . GLU B 1 159 ? 36.5 9.062 7.676 1 97.81 159 GLU B CA 1
ATOM 5823 C C . GLU B 1 159 ? 36.75 10.344 8.461 1 97.81 159 GLU B C 1
ATOM 5825 O O . GLU B 1 159 ? 35.938 11.273 8.406 1 97.81 159 GLU B O 1
ATOM 5830 N N . VAL B 1 160 ? 37.875 10.359 9.195 1 97.62 160 VAL B N 1
ATOM 5831 C CA . VAL B 1 160 ? 38.188 11.523 10.008 1 97.62 160 VAL B CA 1
ATOM 5832 C C . VAL B 1 160 ? 39.5 12.141 9.539 1 97.62 160 VAL B C 1
ATOM 5834 O O . VAL B 1 160 ? 40.531 11.445 9.422 1 97.62 160 VAL B O 1
ATOM 5837 N N . GLU B 1 161 ? 39.438 13.422 9.195 1 96.75 161 GLU B N 1
ATOM 5838 C CA . GLU B 1 161 ? 40.625 14.195 8.844 1 96.75 161 GLU B CA 1
ATOM 5839 C C . GLU B 1 161 ? 40.844 15.359 9.812 1 96.75 161 GLU B C 1
ATOM 5841 O O . GLU B 1 161 ? 39.938 16.141 10.055 1 96.75 161 GLU B O 1
ATOM 5846 N N . TYR B 1 162 ? 42.031 15.43 10.352 1 96.12 162 TYR B N 1
ATOM 5847 C CA . TYR B 1 162 ? 42.375 16.547 11.242 1 96.12 162 TYR B CA 1
ATOM 5848 C C . TYR B 1 162 ? 43.062 17.656 10.477 1 96.12 162 TYR B C 1
ATOM 5850 O O . TYR B 1 162 ? 44.062 17.422 9.781 1 96.12 162 TYR B O 1
ATOM 5858 N N . ILE B 1 163 ? 42.5 18.812 10.57 1 92.81 163 ILE B N 1
ATOM 5859 C CA . ILE B 1 163 ? 43.031 19.969 9.828 1 92.81 163 ILE B CA 1
ATOM 5860 C C . ILE B 1 163 ? 43.5 21.031 10.812 1 92.81 163 ILE B C 1
ATOM 5862 O O . ILE B 1 163 ? 42.75 21.5 11.656 1 92.81 163 ILE B O 1
ATOM 5866 N N . GLU B 1 164 ? 44.75 21.438 10.562 1 89.19 164 GLU B N 1
ATOM 5867 C CA . GLU B 1 164 ? 45.312 22.531 11.359 1 89.19 164 GLU B CA 1
ATOM 5868 C C . GLU B 1 164 ? 45.031 23.891 10.719 1 89.19 164 GLU B C 1
ATOM 5870 O O . GLU B 1 164 ? 45.031 24.016 9.492 1 89.19 164 GLU B O 1
ATOM 5875 N N . ASN B 1 165 ? 44.719 24.922 11.484 1 81.38 165 ASN B N 1
ATOM 5876 C CA . ASN B 1 165 ? 44.531 26.312 11.039 1 81.38 165 ASN B CA 1
ATOM 5877 C C . ASN B 1 165 ? 43.438 26.406 9.984 1 81.38 165 ASN B C 1
ATOM 5879 O O . ASN B 1 165 ? 43.594 27.125 8.992 1 81.38 165 ASN B O 1
ATOM 5883 N N . ALA B 1 166 ? 42.469 25.641 10.148 1 81.88 166 ALA B N 1
ATOM 5884 C CA . ALA B 1 166 ? 41.406 25.578 9.164 1 81.88 166 ALA B CA 1
ATOM 5885 C C . ALA B 1 166 ? 40.688 26.922 9.023 1 81.88 166 ALA B C 1
ATOM 5887 O O . ALA B 1 166 ? 40.156 27.234 7.965 1 81.88 166 ALA B O 1
ATOM 5888 N N . PHE B 1 167 ? 40.719 27.812 10.07 1 81.19 167 PHE B N 1
ATOM 5889 C CA . PHE B 1 167 ? 39.969 29.047 10.086 1 81.19 167 PHE B CA 1
ATOM 5890 C C . PHE B 1 167 ? 40.875 30.266 10.172 1 81.19 167 PHE B C 1
ATOM 5892 O O . PHE B 1 167 ? 40.438 31.359 10.531 1 81.19 167 PHE B O 1
ATOM 5899 N N . LEU B 1 168 ? 42.156 30.141 9.914 1 71 168 LEU B N 1
ATOM 5900 C CA . LEU B 1 168 ? 43.156 31.203 10.039 1 71 168 LEU B CA 1
ATOM 5901 C C . LEU B 1 168 ? 42.781 32.406 9.156 1 71 168 LEU B C 1
ATOM 5903 O O . LEU B 1 168 ? 42.844 33.531 9.578 1 71 168 LEU B O 1
ATOM 5907 N N . ASN B 1 169 ? 42.281 32.25 7.984 1 65.62 169 ASN B N 1
ATOM 5908 C CA . ASN B 1 169 ? 41.969 33.344 7.059 1 65.62 169 ASN B CA 1
ATOM 5909 C C . ASN B 1 169 ? 40.5 33.625 7.027 1 65.62 169 ASN B C 1
ATOM 5911 O O . ASN B 1 169 ? 40 34.25 6.07 1 65.62 169 ASN B O 1
ATOM 5915 N N . SER B 1 170 ? 39.844 33.312 8.133 1 68.44 170 SER B N 1
ATOM 5916 C CA . SER B 1 170 ? 38.375 33.5 8.156 1 68.44 170 SER B CA 1
ATOM 5917 C C . SER B 1 170 ? 38.031 34.781 8.891 1 68.44 170 SER B C 1
ATOM 5919 O O . SER B 1 170 ? 38.906 35.469 9.453 1 68.44 170 SER B O 1
ATOM 5921 N N . GLU B 1 171 ? 36.812 35.281 8.727 1 67.88 171 GLU B N 1
ATOM 5922 C CA . GLU B 1 171 ? 36.344 36.469 9.391 1 67.88 171 GLU B CA 1
ATOM 5923 C C . GLU B 1 171 ? 36.625 36.438 10.883 1 67.88 171 GLU B C 1
ATOM 5925 O O . GLU B 1 171 ? 36.969 37.469 11.484 1 67.88 171 GLU B O 1
ATOM 5930 N N . ARG B 1 172 ? 36.531 35.156 11.484 1 71.75 172 ARG B N 1
ATOM 5931 C CA . ARG B 1 172 ? 36.938 34.875 12.859 1 71.75 172 ARG B CA 1
ATOM 5932 C C . ARG B 1 172 ? 37.969 33.781 12.906 1 71.75 172 ARG B C 1
ATOM 5934 O O . ARG B 1 172 ? 37.688 32.656 12.438 1 71.75 172 ARG B O 1
ATOM 5941 N N . SER B 1 173 ? 39.062 34.125 13.375 1 70 173 SER B N 1
ATOM 5942 C CA . SER B 1 173 ? 40.188 33.188 13.289 1 70 173 SER B CA 1
ATOM 5943 C C . SER B 1 173 ? 40.375 32.438 14.602 1 70 173 SER B C 1
ATOM 5945 O O . SER B 1 173 ? 40.062 32.938 15.672 1 70 173 SER B O 1
ATOM 5947 N N . THR B 1 174 ? 40.562 31.109 14.531 1 71.56 174 THR B N 1
ATOM 5948 C CA . THR B 1 174 ? 40.938 30.281 15.664 1 71.56 174 THR B CA 1
ATOM 5949 C C . THR B 1 174 ? 42.062 29.344 15.289 1 71.56 174 THR B C 1
ATOM 5951 O O . THR B 1 174 ? 42.219 29 14.117 1 71.56 174 THR B O 1
ATOM 5954 N N . THR B 1 175 ? 42.875 29.094 16.234 1 75.88 175 THR B N 1
ATOM 5955 C CA . THR B 1 175 ? 44 28.219 16.016 1 75.88 175 THR B CA 1
ATOM 5956 C C . THR B 1 175 ? 43.656 26.781 16.406 1 75.88 175 THR B C 1
ATOM 5958 O O . THR B 1 175 ? 44.531 25.891 16.312 1 75.88 175 THR B O 1
ATOM 5961 N N . VAL B 1 176 ? 42.531 26.625 16.688 1 83.19 176 VAL B N 1
ATOM 5962 C CA . VAL B 1 176 ? 42.125 25.297 17.172 1 83.19 176 VAL B CA 1
ATOM 5963 C C . VAL B 1 176 ? 42.094 24.312 16 1 83.19 176 VAL B C 1
ATOM 5965 O O . VAL B 1 176 ? 41.656 24.656 14.898 1 83.19 176 VAL B O 1
ATOM 5968 N N . GLU B 1 177 ? 42.562 23.125 16.297 1 91.56 177 GLU B N 1
ATOM 5969 C CA . GLU B 1 177 ? 42.531 22.062 15.297 1 91.56 177 GLU B CA 1
ATOM 5970 C C . GLU B 1 177 ? 41.094 21.578 15.062 1 91.56 177 GLU B C 1
ATOM 5972 O O . GLU B 1 177 ? 40.344 21.406 16.016 1 91.56 177 GLU B O 1
ATOM 5977 N N . THR B 1 178 ? 40.75 21.391 13.773 1 94 178 THR B N 1
ATOM 5978 C CA . THR B 1 178 ? 39.406 21.016 13.391 1 94 178 THR B CA 1
ATOM 5979 C C . THR B 1 178 ? 39.375 19.578 12.859 1 94 178 THR B C 1
ATOM 5981 O O . THR B 1 178 ? 40.312 19.141 12.18 1 94 178 THR B O 1
ATOM 5984 N N . ALA B 1 179 ? 38.406 18.797 13.281 1 96.88 179 ALA B N 1
ATOM 5985 C CA . ALA B 1 179 ? 38.188 17.469 12.734 1 96.88 179 ALA B CA 1
ATOM 5986 C C . ALA B 1 179 ? 37.094 17.484 11.656 1 96.88 179 ALA B C 1
ATOM 5988 O O . ALA B 1 179 ? 35.969 17.953 11.898 1 96.88 179 ALA B O 1
ATOM 5989 N N . LEU B 1 180 ? 37.406 17.062 10.445 1 97.5 180 LEU B N 1
ATOM 5990 C CA . LEU B 1 180 ? 36.469 16.875 9.352 1 97.5 180 LEU B CA 1
ATOM 5991 C C . LEU B 1 180 ? 36.031 15.414 9.266 1 97.5 180 LEU B C 1
ATOM 5993 O O . LEU B 1 180 ? 36.844 14.523 9.062 1 97.5 180 LEU B O 1
ATOM 5997 N N . ILE B 1 181 ? 34.719 15.172 9.391 1 98.44 181 ILE B N 1
ATOM 5998 C CA . ILE B 1 181 ? 34.219 13.805 9.508 1 98.44 181 ILE B CA 1
ATOM 5999 C C . ILE B 1 181 ? 33.219 13.523 8.391 1 98.44 181 ILE B C 1
ATOM 6001 O O . ILE B 1 181 ? 32.312 14.32 8.141 1 98.44 181 ILE B O 1
ATOM 6005 N N . TYR B 1 182 ? 33.375 12.367 7.73 1 98.38 182 TYR B N 1
ATOM 6006 C CA . TYR B 1 182 ? 32.438 11.867 6.734 1 98.38 182 TYR B CA 1
ATOM 6007 C C . TYR B 1 182 ? 31.844 10.539 7.176 1 98.38 182 TYR B C 1
ATOM 6009 O O . TYR B 1 182 ? 32.562 9.633 7.605 1 98.38 182 TYR B O 1
ATOM 6017 N N . ILE B 1 183 ? 30.562 10.43 7.148 1 97.81 183 ILE B N 1
ATOM 6018 C CA . ILE B 1 183 ? 29.844 9.188 7.434 1 97.81 183 ILE B CA 1
ATOM 6019 C C . ILE B 1 183 ? 28.859 8.891 6.312 1 97.81 183 ILE B C 1
ATOM 6021 O O . ILE B 1 183 ? 28.156 9.789 5.84 1 97.81 183 ILE B O 1
ATOM 6025 N N . ASN B 1 184 ? 28.812 7.711 5.824 1 96 184 ASN B N 1
ATOM 6026 C CA . ASN B 1 184 ? 27.781 7.238 4.914 1 96 184 ASN B CA 1
ATOM 6027 C C . ASN B 1 184 ? 26.906 6.168 5.562 1 96 184 ASN B C 1
ATOM 6029 O O . ASN B 1 184 ? 27.375 5.047 5.797 1 96 184 ASN B O 1
ATOM 6033 N N . ILE B 1 185 ? 25.766 6.551 5.828 1 94.31 185 ILE B N 1
ATOM 6034 C CA . ILE B 1 185 ? 24.828 5.578 6.371 1 94.31 185 ILE B CA 1
ATOM 6035 C C . ILE B 1 185 ? 24.016 4.961 5.238 1 94.31 185 ILE B C 1
ATOM 6037 O O . ILE B 1 185 ? 23.297 5.668 4.523 1 94.31 185 ILE B O 1
ATOM 6041 N N . GLU B 1 186 ? 24.016 3.693 5.16 1 90.12 186 GLU B N 1
ATOM 6042 C CA . GLU B 1 186 ? 23.344 2.986 4.078 1 90.12 186 GLU B CA 1
ATOM 6043 C C . GLU B 1 186 ? 21.906 2.619 4.477 1 90.12 186 GLU B C 1
ATOM 6045 O O . GLU B 1 186 ? 21.578 2.586 5.66 1 90.12 186 GLU B O 1
ATOM 6050 N N . LYS B 1 187 ? 21.172 2.373 3.393 1 84.81 187 LYS B N 1
ATOM 6051 C CA . LYS B 1 187 ? 19.781 1.965 3.611 1 84.81 187 LYS B CA 1
ATOM 6052 C C . LYS B 1 187 ? 19.719 0.642 4.367 1 84.81 187 LYS B C 1
ATOM 6054 O O . LYS B 1 187 ? 20.438 -0.302 4.047 1 84.81 187 LYS B O 1
ATOM 6059 N N . LYS B 1 188 ? 19 0.646 5.461 1 75.5 188 LYS B N 1
ATOM 6060 C CA . LYS B 1 188 ? 18.844 -0.571 6.254 1 75.5 188 LYS B CA 1
ATOM 6061 C C . LYS B 1 188 ? 17.562 -1.319 5.859 1 75.5 188 LYS B C 1
ATOM 6063 O O . LYS B 1 188 ? 16.609 -0.715 5.367 1 75.5 188 LYS B O 1
ATOM 6068 N N . GLU B 1 189 ? 17.688 -2.686 5.969 1 71.88 189 GLU B N 1
ATOM 6069 C CA . GLU B 1 189 ? 16.469 -3.488 5.824 1 71.88 189 GLU B CA 1
ATOM 6070 C C . GLU B 1 189 ? 15.539 -3.299 7.016 1 71.88 189 GLU B C 1
ATOM 6072 O O . GLU B 1 189 ? 15.961 -3.4 8.164 1 71.88 189 GLU B O 1
ATOM 6077 N N . SER B 1 190 ? 14.484 -2.609 6.777 1 69.88 190 SER B N 1
ATOM 6078 C CA . SER B 1 190 ? 13.57 -2.311 7.875 1 69.88 190 SER B CA 1
ATOM 6079 C C . SER B 1 190 ? 12.867 -3.572 8.367 1 69.88 190 SER B C 1
ATOM 6081 O O . SER B 1 190 ? 12.664 -4.516 7.602 1 69.88 190 SER B O 1
ATOM 6083 N N . ASN B 1 191 ? 12.688 -3.598 9.68 1 80.94 191 ASN B N 1
ATOM 6084 C CA . ASN B 1 191 ? 11.906 -4.664 10.289 1 80.94 191 ASN B CA 1
ATOM 6085 C C . ASN B 1 191 ? 10.43 -4.551 9.922 1 80.94 191 ASN B C 1
ATOM 6087 O O . ASN B 1 191 ? 9.852 -3.465 9.969 1 80.94 191 ASN B O 1
ATOM 6091 N N . SER B 1 192 ? 9.898 -5.508 9.242 1 88.5 192 SER B N 1
ATOM 6092 C CA . SER B 1 192 ? 8.492 -5.559 8.859 1 88.5 192 SER B CA 1
ATOM 6093 C C . SER B 1 192 ? 7.695 -6.461 9.797 1 88.5 192 SER B C 1
ATOM 6095 O O . SER B 1 192 ? 8.039 -7.633 9.984 1 88.5 192 SER B O 1
ATOM 6097 N N . ILE B 1 193 ? 6.738 -5.883 10.359 1 88.5 193 ILE B N 1
ATOM 6098 C CA . ILE B 1 193 ? 5.875 -6.652 11.25 1 88.5 193 ILE B CA 1
ATOM 6099 C C . ILE B 1 193 ? 5.102 -7.691 10.445 1 88.5 193 ILE B C 1
ATOM 6101 O O . ILE B 1 193 ? 4.887 -8.812 10.914 1 88.5 193 ILE B O 1
ATOM 6105 N N . LEU B 1 194 ? 4.719 -7.332 9.328 1 90.06 194 LEU B N 1
ATOM 6106 C CA . LEU B 1 194 ? 3.939 -8.234 8.484 1 90.06 194 LEU B CA 1
ATOM 6107 C C . LEU B 1 194 ? 4.785 -9.422 8.031 1 90.06 194 LEU B C 1
ATOM 6109 O O . LEU B 1 194 ? 4.305 -10.555 7.992 1 90.06 194 LEU B O 1
ATOM 6113 N N . VAL B 1 195 ? 6.023 -9.172 7.684 1 87.44 195 VAL B N 1
ATOM 6114 C CA . VAL B 1 195 ? 6.922 -10.242 7.27 1 87.44 195 VAL B CA 1
ATOM 6115 C C . VAL B 1 195 ? 7.156 -11.203 8.438 1 87.44 195 VAL B C 1
ATOM 6117 O O . VAL B 1 195 ? 7.164 -12.422 8.258 1 87.44 195 VAL B O 1
ATOM 6120 N N . ASP B 1 196 ? 7.285 -10.586 9.57 1 88.5 196 ASP B N 1
ATOM 6121 C CA . ASP B 1 196 ? 7.48 -11.398 10.766 1 88.5 196 ASP B CA 1
ATOM 6122 C C . ASP B 1 196 ? 6.266 -12.289 11.031 1 88.5 196 ASP B C 1
ATOM 6124 O O . ASP B 1 196 ? 6.41 -13.461 11.375 1 88.5 196 ASP B O 1
ATOM 6128 N N . GLU B 1 197 ? 5.16 -11.727 10.914 1 86.88 197 GLU B N 1
ATOM 6129 C CA . GLU B 1 197 ? 3.928 -12.484 11.109 1 86.88 197 GLU B CA 1
ATOM 6130 C C . GLU B 1 197 ? 3.803 -13.609 10.086 1 86.88 197 GLU B C 1
ATOM 6132 O O . GLU B 1 197 ? 3.357 -14.711 10.422 1 86.88 197 GLU B O 1
ATOM 6137 N N . LEU B 1 198 ? 4.148 -13.375 8.891 1 87.88 198 LEU B N 1
ATOM 6138 C CA . LEU B 1 198 ? 4.102 -14.367 7.824 1 87.88 198 LEU B CA 1
ATOM 6139 C C . LEU B 1 198 ? 5.055 -15.523 8.117 1 87.88 198 LEU B C 1
ATOM 6141 O O . LEU B 1 198 ? 4.703 -16.688 7.926 1 87.88 198 LEU B O 1
ATOM 6145 N N . LYS B 1 199 ? 6.215 -15.18 8.594 1 84.88 199 LYS B N 1
ATOM 6146 C CA . LYS B 1 199 ? 7.203 -16.203 8.922 1 84.88 199 LYS B CA 1
ATOM 6147 C C . LYS B 1 199 ? 6.73 -17.078 10.078 1 84.88 199 LYS B C 1
ATOM 6149 O O . LYS B 1 199 ? 6.926 -18.297 10.062 1 84.88 199 LYS B O 1
ATOM 6154 N N . LYS B 1 200 ? 6.121 -16.453 10.992 1 83.88 200 LYS B N 1
ATOM 6155 C CA . LYS B 1 200 ? 5.59 -17.203 12.125 1 83.88 200 LYS B CA 1
ATOM 6156 C C . LYS B 1 200 ? 4.504 -18.188 11.688 1 83.88 200 LYS B C 1
ATOM 6158 O O . LYS B 1 200 ? 4.461 -19.328 12.148 1 83.88 200 LYS B O 1
ATOM 6163 N N . GLU B 1 201 ? 3.646 -17.719 10.812 1 82 201 GLU B N 1
ATOM 6164 C CA . GLU B 1 201 ? 2.568 -18.562 10.305 1 82 201 GLU B CA 1
ATOM 6165 C C . GLU B 1 201 ? 3.119 -19.75 9.516 1 82 201 GLU B C 1
ATOM 6167 O O . GLU B 1 201 ? 2.58 -20.859 9.586 1 82 201 GLU B O 1
ATOM 6172 N N . GLU B 1 202 ? 4.129 -19.547 8.758 1 76.06 202 GLU B N 1
ATOM 6173 C CA . GLU B 1 202 ? 4.758 -20.594 7.969 1 76.06 202 GLU B CA 1
ATOM 6174 C C . GLU B 1 202 ? 5.461 -21.609 8.859 1 76.06 202 GLU B C 1
ATOM 6176 O O . GLU B 1 202 ? 5.398 -22.812 8.609 1 76.06 202 GLU B O 1
ATOM 6181 N N . ALA B 1 203 ? 6.16 -21.109 9.867 1 69.69 203 ALA B N 1
ATOM 6182 C CA . ALA B 1 203 ? 6.852 -22 10.805 1 69.69 203 ALA B CA 1
ATOM 6183 C C . ALA B 1 203 ? 5.863 -22.906 11.539 1 69.69 203 ALA B C 1
ATOM 6185 O O . ALA B 1 203 ? 6.129 -24.078 11.75 1 69.69 203 ALA B O 1
ATOM 6186 N N . HIS B 1 204 ? 4.824 -22.438 11.828 1 61.12 204 HIS B N 1
ATOM 6187 C CA . HIS B 1 204 ? 3.797 -23.219 12.516 1 61.12 204 HIS B CA 1
ATOM 6188 C C . HIS B 1 204 ? 3.203 -24.281 11.609 1 61.12 204 HIS B C 1
ATOM 6190 O O . HIS B 1 204 ? 2.863 -25.375 12.07 1 61.12 204 HIS B O 1
ATOM 6196 N N . ARG B 1 205 ? 3.188 -24.047 10.32 1 62.16 205 ARG B N 1
ATOM 6197 C CA . ARG B 1 205 ? 2.607 -25 9.367 1 62.16 205 ARG B CA 1
ATOM 6198 C C . ARG B 1 205 ? 3.568 -26.141 9.078 1 62.16 205 ARG B C 1
ATOM 6200 O O . ARG B 1 205 ? 3.148 -27.297 8.969 1 62.16 205 ARG B O 1
ATOM 6207 N N . THR B 1 206 ? 4.801 -25.781 8.781 1 55.78 206 THR B N 1
ATOM 6208 C CA . THR B 1 206 ? 5.797 -26.828 8.539 1 55.78 206 THR B CA 1
ATOM 6209 C C . THR B 1 206 ? 5.898 -27.766 9.734 1 55.78 206 THR B C 1
ATOM 6211 O O . THR B 1 206 ? 6.082 -28.969 9.562 1 55.78 206 THR B O 1
ATOM 6214 N N . ASN B 1 207 ? 5.867 -27.234 10.961 1 49.56 207 ASN B N 1
ATOM 6215 C CA . ASN B 1 207 ? 5.898 -28.125 12.125 1 49.56 207 ASN B CA 1
ATOM 6216 C C . ASN B 1 207 ? 4.699 -29.062 12.141 1 49.56 207 ASN B C 1
ATOM 6218 O O . ASN B 1 207 ? 4.797 -30.188 12.633 1 49.56 207 ASN B O 1
ATOM 6222 N N . ASN B 1 208 ? 3.684 -28.641 11.641 1 46.75 208 ASN B N 1
ATOM 6223 C CA . ASN B 1 208 ? 2.506 -29.5 11.68 1 46.75 208 ASN B CA 1
ATOM 6224 C C . ASN B 1 208 ? 2.479 -30.469 10.508 1 46.75 208 ASN B C 1
ATOM 6226 O O . ASN B 1 208 ? 1.729 -31.453 10.523 1 46.75 208 ASN B O 1
ATOM 6230 N N . ASN B 1 209 ? 3.045 -30.156 9.461 1 43.94 209 ASN B N 1
ATOM 6231 C CA . ASN B 1 209 ? 2.967 -31.062 8.32 1 43.94 209 ASN B CA 1
ATOM 6232 C C . ASN B 1 209 ? 4.145 -32.031 8.297 1 43.94 209 ASN B C 1
ATOM 6234 O O . ASN B 1 209 ? 5.258 -31.656 7.922 1 43.94 209 ASN B O 1
ATOM 6238 N N . GLN B 1 210 ? 4.223 -33.062 9.203 1 35.09 210 GLN B N 1
ATOM 6239 C CA . GLN B 1 210 ? 5.07 -34.25 9.203 1 35.09 210 GLN B CA 1
ATOM 6240 C C . GLN B 1 210 ? 4.93 -35.031 7.902 1 35.09 210 GLN B C 1
ATOM 6242 O O . GLN B 1 210 ? 4.141 -35.969 7.82 1 35.09 210 GLN B O 1
ATOM 6247 N N . TYR B 1 211 ? 4.785 -34.531 6.781 1 33.84 211 TYR B N 1
ATOM 6248 C CA . TYR B 1 211 ? 4.578 -35.469 5.703 1 33.84 211 TYR B CA 1
ATOM 6249 C C . TYR B 1 211 ? 5.801 -36.375 5.531 1 33.84 211 TYR B C 1
ATOM 6251 O O . TYR B 1 211 ? 6.934 -35.938 5.773 1 33.84 211 TYR B O 1
ATOM 6259 N N . THR B 1 212 ? 5.617 -37.781 5.402 1 30.47 212 THR B N 1
ATOM 6260 C CA . THR B 1 212 ? 6.43 -39 5.254 1 30.47 212 THR B CA 1
ATOM 6261 C C . THR B 1 212 ? 7.359 -38.875 4.047 1 30.47 212 THR B C 1
ATOM 6263 O O . THR B 1 212 ? 7.051 -38.156 3.088 1 30.47 212 THR B O 1
ATOM 6266 N N . SER B 1 213 ? 8.617 -39.594 3.971 1 30.69 213 SER B N 1
ATOM 6267 C CA . SER B 1 213 ? 9.93 -39.719 3.33 1 30.69 213 SER B CA 1
ATOM 6268 C C . SER B 1 213 ? 9.789 -40.031 1.841 1 30.69 213 SER B C 1
ATOM 6270 O O . SER B 1 213 ? 10.539 -39.5 1.021 1 30.69 213 SER B O 1
ATOM 6272 N N . ASP B 1 214 ? 9.25 -41.219 1.342 1 30.19 214 ASP B N 1
ATOM 6273 C CA . ASP B 1 214 ? 9.555 -42 0.155 1 30.19 214 ASP B CA 1
ATOM 6274 C C . ASP B 1 214 ? 9.078 -41.312 -1.113 1 30.19 214 ASP B C 1
ATOM 6276 O O . ASP B 1 214 ? 9.656 -41.469 -2.188 1 30.19 214 ASP B O 1
ATOM 6280 N N . LYS B 1 215 ? 7.781 -41.188 -1.408 1 38.44 215 LYS B N 1
ATOM 6281 C CA . LYS B 1 215 ? 7.086 -40.688 -2.584 1 38.44 215 LYS B CA 1
ATOM 6282 C C . LYS B 1 215 ? 7.211 -39.156 -2.676 1 38.44 215 LYS B C 1
ATOM 6284 O O . LYS B 1 215 ? 6.41 -38.5 -3.344 1 38.44 215 LYS B O 1
ATOM 6289 N N . LEU B 1 216 ? 8.305 -38.344 -2.236 1 37.22 216 LEU B N 1
ATOM 6290 C CA . LEU B 1 216 ? 8.789 -37.125 -1.61 1 37.22 216 LEU B CA 1
ATOM 6291 C C . LEU B 1 216 ? 9.344 -36.156 -2.656 1 37.22 216 LEU B C 1
ATOM 6293 O O . LEU B 1 216 ? 9.328 -34.938 -2.457 1 37.22 216 LEU B O 1
ATOM 6297 N N . ILE B 1 217 ? 10 -36.656 -3.709 1 38.56 217 ILE B N 1
ATOM 6298 C CA . ILE B 1 217 ? 10.828 -35.75 -4.508 1 38.56 217 ILE B CA 1
ATOM 6299 C C . ILE B 1 217 ? 9.945 -34.781 -5.258 1 38.56 217 ILE B C 1
ATOM 6301 O O . ILE B 1 217 ? 10.156 -33.562 -5.184 1 38.56 217 ILE B O 1
ATOM 6305 N N . ASN B 1 218 ? 9.047 -35.406 -6.32 1 45.94 218 ASN B N 1
ATOM 6306 C CA . ASN B 1 218 ? 8.156 -34.562 -7.125 1 45.94 218 ASN B CA 1
ATOM 6307 C C . ASN B 1 218 ? 7.094 -33.906 -6.27 1 45.94 218 ASN B C 1
ATOM 6309 O O . ASN B 1 218 ? 6.742 -32.75 -6.504 1 45.94 218 ASN B O 1
ATOM 6313 N N . SER B 1 219 ? 6.652 -34.625 -5.305 1 52.69 219 SER B N 1
ATOM 6314 C CA . SER B 1 219 ? 5.609 -34.156 -4.395 1 52.69 219 SER B CA 1
ATOM 6315 C C . SER B 1 219 ? 6.117 -33.031 -3.504 1 52.69 219 SER B C 1
ATOM 6317 O O . SER B 1 219 ? 5.387 -32.062 -3.215 1 52.69 219 SER B O 1
ATOM 6319 N N . ASP B 1 220 ? 7.547 -33.188 -3.453 1 64.12 220 ASP B N 1
ATOM 6320 C CA . ASP B 1 220 ? 8.125 -32.156 -2.596 1 64.12 220 ASP B CA 1
ATOM 6321 C C . ASP B 1 220 ? 8.219 -30.812 -3.326 1 64.12 220 ASP B C 1
ATOM 6323 O O . ASP B 1 220 ? 7.938 -29.766 -2.746 1 64.12 220 ASP B O 1
ATOM 6327 N N . PHE B 1 221 ? 8.453 -31.109 -4.75 1 75.44 221 PHE B N 1
ATOM 6328 C CA . PHE B 1 221 ? 8.555 -29.891 -5.539 1 75.44 221 PHE B CA 1
ATOM 6329 C C . PHE B 1 221 ? 7.207 -29.188 -5.641 1 75.44 221 PHE B C 1
ATOM 6331 O O . PHE B 1 221 ? 7.105 -27.984 -5.402 1 75.44 221 PHE B O 1
ATOM 6338 N N . ILE B 1 222 ? 6.156 -30 -5.98 1 81.06 222 ILE B N 1
ATOM 6339 C CA . ILE B 1 222 ? 4.832 -29.422 -6.172 1 81.06 222 ILE B CA 1
ATOM 6340 C C . ILE B 1 222 ? 4.316 -28.859 -4.848 1 81.06 222 ILE B C 1
ATOM 6342 O O . ILE B 1 222 ? 3.748 -27.766 -4.812 1 81.06 222 ILE B O 1
ATOM 6346 N N . LYS B 1 223 ? 4.527 -29.594 -3.809 1 82.69 223 LYS B N 1
ATOM 6347 C CA . LYS B 1 223 ? 4.117 -29.094 -2.5 1 82.69 223 LYS B CA 1
ATOM 6348 C C . LYS B 1 223 ? 4.855 -27.797 -2.146 1 82.69 223 LYS B C 1
ATOM 6350 O O . LYS B 1 223 ? 4.258 -26.859 -1.618 1 82.69 223 LYS B O 1
ATOM 6355 N N . GLY B 1 224 ? 6.199 -27.812 -2.469 1 83 224 GLY B N 1
ATOM 6356 C CA . GLY B 1 224 ? 7 -26.625 -2.189 1 83 224 GLY B CA 1
ATOM 6357 C C . GLY B 1 224 ? 6.539 -25.406 -2.953 1 83 224 GLY B C 1
ATOM 6358 O O . GLY B 1 224 ? 6.449 -24.312 -2.389 1 83 224 GLY B O 1
ATOM 6359 N N . ILE B 1 225 ? 6.191 -25.625 -4.195 1 87 225 ILE B N 1
ATOM 6360 C CA . ILE B 1 225 ? 5.801 -24.484 -5.027 1 87 225 ILE B CA 1
ATOM 6361 C C . ILE B 1 225 ? 4.418 -23.984 -4.609 1 87 225 ILE B C 1
ATOM 6363 O O . ILE B 1 225 ? 4.141 -22.797 -4.664 1 87 225 ILE B O 1
ATOM 6367 N N . VAL B 1 226 ? 3.568 -24.922 -4.219 1 90.12 226 VAL B N 1
ATOM 6368 C CA . VAL B 1 226 ? 2.242 -24.516 -3.756 1 90.12 226 VAL B CA 1
ATOM 6369 C C . VAL B 1 226 ? 2.363 -23.75 -2.447 1 90.12 226 VAL B C 1
ATOM 6371 O O . VAL B 1 226 ? 1.657 -22.75 -2.238 1 90.12 226 VAL B O 1
ATOM 6374 N N . GLU B 1 227 ? 3.301 -24.125 -1.577 1 87.06 227 GLU B N 1
ATOM 6375 C CA . GLU B 1 227 ? 3.523 -23.406 -0.323 1 87.06 227 GLU B CA 1
ATOM 6376 C C . GLU B 1 227 ? 4.047 -22 -0.575 1 87.06 227 GLU B C 1
ATOM 6378 O O . GLU B 1 227 ? 3.648 -21.047 0.104 1 87.06 227 GLU B O 1
ATOM 6383 N N . ARG B 1 228 ? 4.965 -21.922 -1.486 1 87.19 228 ARG B N 1
ATOM 6384 C CA . ARG B 1 228 ? 5.492 -20.609 -1.842 1 87.19 228 ARG B CA 1
ATOM 6385 C C . ARG B 1 228 ? 4.398 -19.719 -2.422 1 87.19 228 ARG B C 1
ATOM 6387 O O . ARG B 1 228 ? 4.34 -18.516 -2.123 1 87.19 228 ARG B O 1
ATOM 6394 N N . TYR B 1 229 ? 3.605 -20.344 -3.234 1 92.81 229 TYR B N 1
ATOM 6395 C CA . TYR B 1 229 ? 2.443 -19.641 -3.764 1 92.81 229 TYR B CA 1
ATOM 6396 C C . TYR B 1 229 ? 1.575 -19.094 -2.637 1 92.81 229 TYR B C 1
ATOM 6398 O O . TYR B 1 229 ? 1.214 -17.906 -2.639 1 92.81 229 TYR B O 1
ATOM 6406 N N . ASN B 1 230 ? 1.216 -19.922 -1.718 1 92.56 230 ASN B N 1
ATOM 6407 C CA . ASN B 1 230 ? 0.378 -19.516 -0.596 1 92.56 230 ASN B CA 1
ATOM 6408 C C . ASN B 1 230 ? 1.017 -18.375 0.194 1 92.56 230 ASN B C 1
ATOM 6410 O O . ASN B 1 230 ? 0.329 -17.438 0.609 1 92.56 230 ASN B O 1
ATOM 6414 N N . TYR B 1 231 ? 2.307 -18.484 0.328 1 91.06 231 TYR B N 1
ATOM 6415 C CA . TYR B 1 231 ? 3.062 -17.469 1.056 1 91.06 231 TYR B CA 1
ATOM 6416 C C . TYR B 1 231 ? 2.949 -16.109 0.374 1 91.06 231 TYR B C 1
ATOM 6418 O O . TYR B 1 231 ? 2.682 -15.102 1.028 1 91.06 231 TYR B O 1
ATOM 6426 N N . GLU B 1 232 ? 3.131 -16.094 -0.9 1 92.75 232 GLU B N 1
ATOM 6427 C CA . GLU B 1 232 ? 3.086 -14.852 -1.663 1 92.75 232 GLU B CA 1
ATOM 6428 C C . GLU B 1 232 ? 1.677 -14.266 -1.684 1 92.75 232 GLU B C 1
ATOM 6430 O O . GLU B 1 232 ? 1.502 -13.047 -1.599 1 92.75 232 GLU B O 1
ATOM 6435 N N . VAL B 1 233 ? 0.668 -15.117 -1.774 1 95 233 VAL B N 1
ATOM 6436 C CA . VAL B 1 233 ? -0.716 -14.656 -1.773 1 95 233 VAL B CA 1
ATOM 6437 C C . VAL B 1 233 ? -1.045 -14.016 -0.43 1 95 233 VAL B C 1
ATOM 6439 O O . VAL B 1 233 ? -1.61 -12.914 -0.383 1 95 233 VAL B O 1
ATOM 6442 N N . LYS B 1 234 ? -0.634 -14.672 0.636 1 93.31 234 LYS B N 1
ATOM 6443 C CA . LYS B 1 234 ? -0.906 -14.148 1.972 1 93.31 234 LYS B CA 1
ATOM 6444 C C . LYS B 1 234 ? -0.227 -12.797 2.184 1 93.31 234 LYS B C 1
ATOM 6446 O O . LYS B 1 234 ? -0.794 -11.906 2.814 1 93.31 234 LYS B O 1
ATOM 6451 N N . ALA B 1 235 ? 0.988 -12.664 1.671 1 93.19 235 ALA B N 1
ATOM 6452 C CA . ALA B 1 235 ? 1.731 -11.414 1.807 1 93.19 235 ALA B CA 1
ATOM 6453 C C . ALA B 1 235 ? 0.95 -10.25 1.216 1 93.19 235 ALA B C 1
ATOM 6455 O O . ALA B 1 235 ? 0.759 -9.227 1.877 1 93.19 235 ALA B O 1
ATOM 6456 N N . GLY B 1 236 ? 0.489 -10.406 0.014 1 95.06 236 GLY B N 1
ATOM 6457 C CA . GLY B 1 236 ? -0.27 -9.344 -0.634 1 95.06 236 GLY B CA 1
ATOM 6458 C C . GLY B 1 236 ? -1.596 -9.062 0.046 1 95.06 236 GLY B C 1
ATOM 6459 O O . GLY B 1 236 ? -1.996 -7.902 0.176 1 95.06 236 GLY B O 1
ATOM 6460 N N . LEU B 1 237 ? -2.279 -10.117 0.445 1 93.62 237 LEU B N 1
ATOM 6461 C CA . LEU B 1 237 ? -3.576 -9.945 1.09 1 93.62 237 LEU B CA 1
ATOM 6462 C C . LEU B 1 237 ? -3.428 -9.211 2.422 1 93.62 237 LEU B C 1
ATOM 6464 O O . LEU B 1 237 ? -4.27 -8.391 2.777 1 93.62 237 LEU B O 1
ATOM 6468 N N . LYS B 1 238 ? -2.375 -9.562 3.178 1 92.56 238 LYS B N 1
ATOM 6469 C CA . LYS B 1 238 ? -2.111 -8.859 4.43 1 92.56 238 LYS B CA 1
ATOM 6470 C C . LYS B 1 238 ? -1.857 -7.375 4.18 1 92.56 238 LYS B C 1
ATOM 6472 O O . LYS B 1 238 ? -2.344 -6.523 4.926 1 92.56 238 LYS B O 1
ATOM 6477 N N . LEU B 1 239 ? -1.083 -7.082 3.166 1 94.88 239 LEU B N 1
ATOM 6478 C CA . LEU B 1 239 ? -0.813 -5.691 2.814 1 94.88 239 LEU B CA 1
ATOM 6479 C C . LEU B 1 239 ? -2.104 -4.957 2.463 1 94.88 239 LEU B C 1
ATOM 6481 O O . LEU B 1 239 ? -2.326 -3.832 2.916 1 94.88 239 LEU B O 1
ATOM 6485 N N . ILE B 1 240 ? -2.955 -5.582 1.662 1 93.81 240 ILE B N 1
ATOM 6486 C CA . ILE B 1 240 ? -4.223 -4.984 1.256 1 93.81 240 ILE B CA 1
ATOM 6487 C C . ILE B 1 240 ? -5.086 -4.719 2.486 1 93.81 240 ILE B C 1
ATOM 6489 O O . ILE B 1 240 ? -5.699 -3.656 2.604 1 93.81 240 ILE B O 1
ATOM 6493 N N . ASN B 1 241 ? -5.098 -5.676 3.354 1 92.38 241 ASN B N 1
ATOM 6494 C CA . ASN B 1 241 ? -5.863 -5.52 4.586 1 92.38 241 ASN B CA 1
ATOM 6495 C C . ASN B 1 241 ? -5.367 -4.332 5.406 1 92.38 241 ASN B C 1
ATOM 6497 O O . ASN B 1 241 ? -6.172 -3.545 5.91 1 92.38 241 ASN B O 1
ATOM 6501 N N . GLU B 1 242 ? -4.07 -4.215 5.559 1 93.5 242 GLU B N 1
ATOM 6502 C CA . GLU B 1 242 ? -3.5 -3.094 6.305 1 93.5 242 GLU B CA 1
ATOM 6503 C C . GLU B 1 242 ? -3.82 -1.763 5.633 1 93.5 242 GLU B C 1
ATOM 6505 O O . GLU B 1 242 ? -4.164 -0.789 6.305 1 93.5 242 GLU B O 1
ATOM 6510 N N . TYR B 1 243 ? -3.676 -1.722 4.363 1 94.88 243 TYR B N 1
ATOM 6511 C CA . TYR B 1 243 ? -4.004 -0.509 3.623 1 94.88 243 TYR B CA 1
ATOM 6512 C C . TYR B 1 243 ? -5.441 -0.083 3.883 1 94.88 243 TYR B C 1
ATOM 6514 O O . TYR B 1 243 ? -5.707 1.088 4.164 1 94.88 243 TYR B O 1
ATOM 6522 N N . ASN B 1 244 ? -6.312 -1.028 3.744 1 90.88 244 ASN B N 1
ATOM 6523 C CA . ASN B 1 244 ? -7.727 -0.721 3.932 1 90.88 244 ASN B CA 1
ATOM 6524 C C . ASN B 1 244 ? -8.008 -0.208 5.34 1 90.88 244 ASN B C 1
ATOM 6526 O O . ASN B 1 244 ? -8.867 0.653 5.535 1 90.88 244 ASN B O 1
ATOM 6530 N N . SER B 1 245 ? -7.316 -0.727 6.289 1 90.25 245 SER B N 1
ATOM 6531 C CA . SER B 1 245 ? -7.512 -0.331 7.68 1 90.25 245 SER B CA 1
ATOM 6532 C C . SER B 1 245 ? -6.93 1.052 7.949 1 90.25 245 SER B C 1
ATOM 6534 O O . SER B 1 245 ? -7.453 1.804 8.773 1 90.25 245 SER B O 1
ATOM 6536 N N . LEU B 1 246 ? -5.867 1.372 7.262 1 92.69 246 LEU B N 1
ATOM 6537 C CA . LEU B 1 246 ? -5.16 2.627 7.504 1 92.69 246 LEU B CA 1
ATOM 6538 C C . LEU B 1 246 ? -5.734 3.746 6.637 1 92.69 246 LEU B C 1
ATOM 6540 O O . LEU B 1 246 ? -5.559 4.926 6.945 1 92.69 246 LEU B O 1
ATOM 6544 N N . LYS B 1 247 ? -6.395 3.4 5.602 1 91.12 247 LYS B N 1
ATOM 6545 C CA . LYS B 1 247 ? -6.895 4.332 4.594 1 91.12 247 LYS B CA 1
ATOM 6546 C C . LYS B 1 247 ? -7.676 5.473 5.238 1 91.12 247 LYS B C 1
ATOM 6548 O O . LYS B 1 247 ? -7.426 6.645 4.953 1 91.12 247 LYS B O 1
ATOM 6553 N N . PRO B 1 248 ? -8.547 5.227 6.203 1 88.25 248 PRO B N 1
ATOM 6554 C CA . PRO B 1 248 ? -9.32 6.316 6.801 1 88.25 248 PRO B CA 1
ATOM 6555 C C . PRO B 1 248 ? -8.453 7.312 7.562 1 88.25 248 PRO B C 1
ATOM 6557 O O . PRO B 1 248 ? -8.875 8.445 7.816 1 88.25 248 PRO B O 1
ATOM 6560 N N . LEU B 1 249 ? -7.234 6.973 7.902 1 88.38 249 LEU B N 1
ATOM 6561 C CA . LEU B 1 249 ? -6.344 7.824 8.688 1 88.38 249 LEU B CA 1
ATOM 6562 C C . LEU B 1 249 ? -5.484 8.695 7.773 1 88.38 249 LEU B C 1
ATOM 6564 O O . LEU B 1 249 ? -4.812 9.617 8.242 1 88.38 249 LEU B O 1
ATOM 6568 N N . MET B 1 250 ? -5.504 8.445 6.488 1 91.62 250 MET B N 1
ATOM 6569 C CA . MET B 1 250 ? -4.574 9.109 5.574 1 91.62 250 MET B CA 1
ATOM 6570 C C . MET B 1 250 ? -5.328 9.82 4.461 1 91.62 250 MET B C 1
ATOM 6572 O O . MET B 1 250 ? -4.922 9.773 3.297 1 91.62 250 MET B O 1
ATOM 6576 N N . LEU B 1 251 ? -6.383 10.375 4.773 1 90.62 251 LEU B N 1
ATOM 6577 C CA . LEU B 1 251 ? -7.191 11.062 3.771 1 90.62 251 LEU B CA 1
ATOM 6578 C C . LEU B 1 251 ? -6.582 12.414 3.416 1 90.62 251 LEU B C 1
ATOM 6580 O O . LEU B 1 251 ? -5.84 12.992 4.211 1 90.62 251 LEU B O 1
ATOM 6584 N N . LYS B 1 252 ? -6.902 12.945 2.287 1 89.81 252 LYS B N 1
ATOM 6585 C CA . LYS B 1 252 ? -6.379 14.211 1.785 1 89.81 252 LYS B CA 1
ATOM 6586 C C . LYS B 1 252 ? -6.98 15.391 2.541 1 89.81 252 LYS B C 1
ATOM 6588 O O . LYS B 1 252 ? -6.395 16.469 2.58 1 89.81 252 LYS B O 1
ATOM 6593 N N . SER B 1 253 ? -8.172 15.133 3.033 1 86.75 253 SER B N 1
ATOM 6594 C CA . SER B 1 253 ? -8.875 16.156 3.801 1 86.75 253 SER B CA 1
ATOM 6595 C C . SER B 1 253 ? -9.57 15.555 5.02 1 86.75 253 SER B C 1
ATOM 6597 O O . SER B 1 253 ? -9.43 14.367 5.293 1 86.75 253 SER B O 1
ATOM 6599 N N . PHE B 1 254 ? -10.148 16.391 5.746 1 85.06 254 PHE B N 1
ATOM 6600 C CA . PHE B 1 254 ? -10.797 15.922 6.961 1 85.06 254 PHE B CA 1
ATOM 6601 C C . PHE B 1 254 ? -12.211 15.445 6.66 1 85.06 254 PHE B C 1
ATOM 6603 O O . PHE B 1 254 ? -12.945 15.039 7.566 1 85.06 254 PHE B O 1
ATOM 6610 N N . GLU B 1 255 ? -12.5 15.398 5.395 1 80.44 255 GLU B N 1
ATOM 6611 C CA . GLU B 1 255 ? -13.781 14.828 4.98 1 80.44 255 GLU B CA 1
ATOM 6612 C C . GLU B 1 255 ? -13.719 13.305 4.949 1 80.44 255 GLU B C 1
ATOM 6614 O O . GLU B 1 255 ? -12.781 12.727 4.398 1 80.44 255 GLU B O 1
ATOM 6619 N N . GLU B 1 256 ? -14.602 12.609 5.492 1 75.06 256 GLU B N 1
ATOM 6620 C CA . GLU B 1 256 ? -14.578 11.164 5.703 1 75.06 256 GLU B CA 1
ATOM 6621 C C . GLU B 1 256 ? -14.508 10.414 4.375 1 75.06 256 GLU B C 1
ATOM 6623 O O . GLU B 1 256 ? -13.906 9.344 4.293 1 75.06 256 GLU B O 1
ATOM 6628 N N . ASN B 1 257 ? -15.039 10.914 3.336 1 76.75 257 ASN B N 1
ATOM 6629 C CA . ASN B 1 257 ? -15.094 10.141 2.1 1 76.75 257 ASN B CA 1
ATOM 6630 C C . ASN B 1 257 ? -14.133 10.695 1.048 1 76.75 257 ASN B C 1
ATOM 6632 O O . ASN B 1 257 ? -14.305 10.438 -0.145 1 76.75 257 ASN B O 1
ATOM 6636 N N . ASP B 1 258 ? -13.117 11.273 1.591 1 82.5 258 ASP B N 1
ATOM 6637 C CA . ASP B 1 258 ? -12.156 11.82 0.637 1 82.5 258 ASP B CA 1
ATOM 6638 C C . ASP B 1 258 ? -11.133 10.758 0.222 1 82.5 258 ASP B C 1
ATOM 6640 O O . ASP B 1 258 ? -11.07 9.688 0.822 1 82.5 258 ASP B O 1
ATOM 6644 N N . THR B 1 259 ? -10.406 11.062 -0.858 1 90.19 259 THR B N 1
ATOM 6645 C CA . THR B 1 259 ? -9.375 10.172 -1.376 1 90.19 259 THR B CA 1
ATOM 6646 C C . THR B 1 259 ? -8.18 10.125 -0.432 1 90.19 259 THR B C 1
ATOM 6648 O O . THR B 1 259 ? -7.855 11.125 0.217 1 90.19 259 THR B O 1
ATOM 6651 N N . PRO B 1 260 ? -7.699 8.914 -0.282 1 92.56 260 PRO B N 1
ATOM 6652 C CA . PRO B 1 260 ? -6.492 8.812 0.541 1 92.56 260 PRO B CA 1
ATOM 6653 C C . PRO B 1 260 ? -5.266 9.43 -0.133 1 92.56 260 PRO B C 1
ATOM 6655 O O . PRO B 1 260 ? -5.25 9.602 -1.354 1 92.56 260 PRO B O 1
ATOM 6658 N N . VAL B 1 261 ? -4.301 9.797 0.655 1 94.25 261 VAL B N 1
ATOM 6659 C CA . VAL B 1 261 ? -3.057 10.352 0.126 1 94.25 261 VAL B CA 1
ATOM 6660 C C . VAL B 1 261 ? -2.26 9.25 -0.573 1 94.25 261 VAL B C 1
ATOM 6662 O O . VAL B 1 261 ? -1.709 9.469 -1.655 1 94.25 261 VAL B O 1
ATOM 6665 N N . LEU B 1 262 ? -2.223 8.062 0.067 1 95.38 262 LEU B N 1
ATOM 6666 C CA . LEU B 1 262 ? -1.575 6.895 -0.527 1 95.38 262 LEU B CA 1
ATOM 6667 C C . LEU B 1 262 ? -2.602 5.98 -1.184 1 95.38 262 LEU B C 1
ATOM 6669 O O . LEU B 1 262 ? -3.656 5.707 -0.605 1 95.38 262 LEU B O 1
ATOM 6673 N N . LYS B 1 263 ? -2.285 5.551 -2.359 1 95.12 263 LYS B N 1
ATOM 6674 C CA . LYS B 1 263 ? -3.141 4.617 -3.088 1 95.12 263 LYS B CA 1
ATOM 6675 C C . LYS B 1 263 ? -2.422 3.293 -3.336 1 95.12 263 LYS B C 1
ATOM 6677 O O . LYS B 1 263 ? -1.234 3.277 -3.664 1 95.12 263 LYS B O 1
ATOM 6682 N N . LEU B 1 264 ? -3.121 2.219 -3.031 1 95.31 264 LEU B N 1
ATOM 6683 C CA . LEU B 1 264 ? -2.645 0.872 -3.326 1 95.31 264 LEU B CA 1
ATOM 6684 C C . LEU B 1 264 ? -3.422 0.263 -4.488 1 95.31 264 LEU B C 1
ATOM 6686 O O . LEU B 1 264 ? -4.645 0.139 -4.426 1 95.31 264 LEU B O 1
ATOM 6690 N N . GLU B 1 265 ? -2.725 -0.082 -5.57 1 94.38 265 GLU B N 1
ATOM 6691 C CA . GLU B 1 265 ? -3.385 -0.63 -6.754 1 94.38 265 GLU B CA 1
ATOM 6692 C C . GLU B 1 265 ? -2.486 -1.63 -7.473 1 94.38 265 GLU B C 1
ATOM 6694 O O . GLU B 1 265 ? -1.343 -1.85 -7.066 1 94.38 265 GLU B O 1
ATOM 6699 N N . LEU B 1 266 ? -3.061 -2.316 -8.438 1 93.69 266 LEU B N 1
ATOM 6700 C CA . LEU B 1 266 ? -2.271 -3.238 -9.25 1 93.69 266 LEU B CA 1
ATOM 6701 C C . LEU B 1 266 ? -1.369 -2.479 -10.211 1 93.69 266 LEU B C 1
ATOM 6703 O O . LEU B 1 266 ? -1.775 -1.46 -10.781 1 93.69 266 LEU B O 1
ATOM 6707 N N . GLU B 1 267 ? -0.198 -2.992 -10.359 1 91.06 267 GLU B N 1
ATOM 6708 C CA . GLU B 1 267 ? 0.691 -2.418 -11.359 1 91.06 267 GLU B CA 1
ATOM 6709 C C . GLU B 1 267 ? 0.097 -2.545 -12.758 1 91.06 267 GLU B C 1
ATOM 6711 O O . GLU B 1 267 ? 0.1 -1.582 -13.531 1 91.06 267 GLU B O 1
ATOM 6716 N N . ARG B 1 268 ? -0.35 -3.697 -13.023 1 86.81 268 ARG B N 1
ATOM 6717 C CA . ARG B 1 268 ? -1.092 -3.939 -14.258 1 86.81 268 ARG B CA 1
ATOM 6718 C C . ARG B 1 268 ? -2.59 -4.027 -13.992 1 86.81 268 ARG B C 1
ATOM 6720 O O . ARG B 1 268 ? -3.041 -4.898 -13.242 1 86.81 268 ARG B O 1
ATOM 6727 N N . GLU B 1 269 ? -3.277 -3.146 -14.594 1 82.94 269 GLU B N 1
ATOM 6728 C CA . GLU B 1 269 ? -4.707 -3.043 -14.312 1 82.94 269 GLU B CA 1
ATOM 6729 C C . GLU B 1 269 ? -5.441 -4.316 -14.727 1 82.94 269 GLU B C 1
ATOM 6731 O O . GLU B 1 269 ? -5.078 -4.953 -15.711 1 82.94 269 GLU B O 1
ATOM 6736 N N . ASP B 1 270 ? -6.285 -4.746 -13.836 1 79.69 270 ASP B N 1
ATOM 6737 C CA . ASP B 1 270 ? -7.211 -5.844 -14.086 1 79.69 270 ASP B CA 1
ATOM 6738 C C . ASP B 1 270 ? -8.664 -5.379 -13.961 1 79.69 270 ASP B C 1
ATOM 6740 O O . ASP B 1 270 ? -9.133 -5.09 -12.859 1 79.69 270 ASP B O 1
ATOM 6744 N N . ASN B 1 271 ? -9.328 -5.262 -15.023 1 70.69 271 ASN B N 1
ATOM 6745 C CA . ASN B 1 271 ? -10.703 -4.758 -15.008 1 70.69 271 ASN B CA 1
ATOM 6746 C C . ASN B 1 271 ? -11.711 -5.891 -14.875 1 70.69 271 ASN B C 1
ATOM 6748 O O . ASN B 1 271 ? -12.922 -5.648 -14.898 1 70.69 271 ASN B O 1
ATOM 6752 N N . GLU B 1 272 ? -11.242 -7.039 -14.711 1 74.38 272 GLU B N 1
ATOM 6753 C CA . GLU B 1 272 ? -12.156 -8.18 -14.688 1 74.38 272 GLU B CA 1
ATOM 6754 C C . GLU B 1 272 ? -12.57 -8.531 -13.266 1 74.38 272 GLU B C 1
ATOM 6756 O O . GLU B 1 272 ? -13.664 -9.07 -13.047 1 74.38 272 GLU B O 1
ATOM 6761 N N . GLU B 1 273 ? -11.695 -8.156 -12.406 1 74.19 273 GLU B N 1
ATOM 6762 C CA . GLU B 1 273 ? -11.953 -8.664 -11.062 1 74.19 273 GLU B CA 1
ATOM 6763 C C . GLU B 1 273 ? -12.75 -7.66 -10.234 1 74.19 273 GLU B C 1
ATOM 6765 O O . GLU B 1 273 ? -12.711 -6.457 -10.5 1 74.19 273 GLU B O 1
ATOM 6770 N N . SER B 1 274 ? -13.438 -8.273 -9.258 1 71.69 274 SER B N 1
ATOM 6771 C CA . SER B 1 274 ? -14.383 -7.551 -8.414 1 71.69 274 SER B CA 1
ATOM 6772 C C . SER B 1 274 ? -13.664 -6.789 -7.305 1 71.69 274 SER B C 1
ATOM 6774 O O . SER B 1 274 ? -14.203 -5.832 -6.746 1 71.69 274 SER B O 1
ATOM 6776 N N . SER B 1 275 ? -12.492 -7.312 -7.016 1 86.69 275 SER B N 1
ATOM 6777 C CA . SER B 1 275 ? -11.781 -6.723 -5.883 1 86.69 275 SER B CA 1
ATOM 6778 C C . SER B 1 275 ? -10.281 -6.703 -6.129 1 86.69 275 SER B C 1
ATOM 6780 O O . SER B 1 275 ? -9.766 -7.449 -6.969 1 86.69 275 SER B O 1
ATOM 6782 N N . LEU B 1 276 ? -9.664 -5.805 -5.418 1 91.19 276 LEU B N 1
ATOM 6783 C CA . LEU B 1 276 ? -8.211 -5.746 -5.488 1 91.19 276 LEU B CA 1
ATOM 6784 C C . LEU B 1 276 ? -7.594 -7.07 -5.055 1 91.19 276 LEU B C 1
ATOM 6786 O O . LEU B 1 276 ? -6.594 -7.512 -5.629 1 91.19 276 LEU B O 1
ATOM 6790 N N . GLU B 1 277 ? -8.234 -7.762 -4.043 1 92.31 277 GLU B N 1
ATOM 6791 C CA . GLU B 1 277 ? -7.766 -9.047 -3.539 1 92.31 277 GLU B CA 1
ATOM 6792 C C . GLU B 1 277 ? -7.801 -10.109 -4.629 1 92.31 277 GLU B C 1
ATOM 6794 O O . GLU B 1 277 ? -6.793 -10.766 -4.898 1 92.31 277 GLU B O 1
ATOM 6799 N N . ASN B 1 278 ? -8.938 -10.219 -5.254 1 93.06 278 ASN B N 1
ATOM 6800 C CA . ASN B 1 278 ? -9.086 -11.242 -6.289 1 93.06 278 ASN B CA 1
ATOM 6801 C C . ASN B 1 278 ? -8.195 -10.953 -7.488 1 93.06 278 ASN B C 1
ATOM 6803 O O . ASN B 1 278 ? -7.652 -11.875 -8.102 1 93.06 278 ASN B O 1
ATOM 6807 N N . ALA B 1 279 ? -8.062 -9.703 -7.824 1 92.75 279 ALA B N 1
ATOM 6808 C CA . ALA B 1 279 ? -7.195 -9.328 -8.938 1 92.75 279 ALA B CA 1
ATOM 6809 C C . ALA B 1 279 ? -5.738 -9.672 -8.633 1 92.75 279 ALA B C 1
ATOM 6811 O O . ALA B 1 279 ? -5.016 -10.164 -9.5 1 92.75 279 ALA B O 1
ATOM 6812 N N . TYR B 1 280 ? -5.336 -9.391 -7.402 1 95.56 280 TYR B N 1
ATOM 6813 C CA . TYR B 1 280 ? -3.984 -9.727 -6.961 1 95.56 280 TYR B CA 1
ATOM 6814 C C . TYR B 1 280 ? -3.742 -11.227 -7.031 1 95.56 280 TYR B C 1
ATOM 6816 O O . TYR B 1 280 ? -2.74 -11.68 -7.59 1 95.56 280 TYR B O 1
ATOM 6824 N N . ILE B 1 281 ? -4.684 -11.984 -6.469 1 94.5 281 ILE B N 1
ATOM 6825 C CA . ILE B 1 281 ? -4.57 -13.438 -6.434 1 94.5 281 ILE B CA 1
ATOM 6826 C C . ILE B 1 281 ? -4.445 -13.977 -7.855 1 94.5 281 ILE B C 1
ATOM 6828 O O . ILE B 1 281 ? -3.605 -14.844 -8.125 1 94.5 281 ILE B O 1
ATOM 6832 N N . LYS B 1 282 ? -5.234 -13.461 -8.742 1 93.25 282 LYS B N 1
ATOM 6833 C CA . LYS B 1 282 ? -5.25 -13.906 -10.125 1 93.25 282 LYS B CA 1
ATOM 6834 C C . LYS B 1 282 ? -3.887 -13.711 -10.781 1 93.25 282 LYS B C 1
ATOM 6836 O O . LYS B 1 282 ? -3.406 -14.586 -11.508 1 93.25 282 LYS B O 1
ATOM 6841 N N . GLN B 1 283 ? -3.303 -12.633 -10.578 1 93.06 283 GLN B N 1
ATOM 6842 C CA . GLN B 1 283 ? -2.006 -12.344 -11.18 1 93.06 283 GLN B CA 1
ATOM 6843 C C . GLN B 1 283 ? -0.916 -13.234 -10.586 1 93.06 283 GLN B C 1
ATOM 6845 O O . GLN B 1 283 ? -0.017 -13.68 -11.305 1 93.06 283 GLN B O 1
ATOM 6850 N N . ILE B 1 284 ? -0.989 -13.492 -9.266 1 94 284 ILE B N 1
ATOM 6851 C CA . ILE B 1 284 ? -0.024 -14.391 -8.648 1 94 284 ILE B CA 1
ATOM 6852 C C . ILE B 1 284 ? -0.223 -15.805 -9.18 1 94 284 ILE B C 1
ATOM 6854 O O . ILE B 1 284 ? 0.749 -16.516 -9.445 1 94 284 ILE B O 1
ATOM 6858 N N . ARG B 1 285 ? -1.541 -16.188 -9.297 1 93.38 285 ARG B N 1
ATOM 6859 C CA . ARG B 1 285 ? -1.834 -17.469 -9.906 1 93.38 285 ARG B CA 1
ATOM 6860 C C . ARG B 1 285 ? -1.161 -17.609 -11.266 1 93.38 285 ARG B C 1
ATOM 6862 O O . ARG B 1 285 ? -0.5 -18.609 -11.539 1 93.38 285 ARG B O 1
ATOM 6869 N N . SER B 1 286 ? -1.373 -16.594 -12.062 1 91 286 SER B N 1
ATOM 6870 C CA . SER B 1 286 ? -0.8 -16.594 -13.406 1 91 286 SER B CA 1
ATOM 6871 C C . SER B 1 286 ? 0.713 -16.781 -13.359 1 91 286 SER B C 1
ATOM 6873 O O . SER B 1 286 ? 1.269 -17.578 -14.125 1 91 286 SER B O 1
ATOM 6875 N N . LYS B 1 287 ? 1.382 -16.094 -12.492 1 90.88 287 LYS B N 1
ATOM 6876 C CA . LYS B 1 287 ? 2.826 -16.188 -12.305 1 90.88 287 LYS B CA 1
ATOM 6877 C C . LYS B 1 287 ? 3.248 -17.625 -12.023 1 90.88 287 LYS B C 1
ATOM 6879 O O . LYS B 1 287 ? 4.176 -18.141 -12.656 1 90.88 287 LYS B O 1
ATOM 6884 N N . TYR B 1 288 ? 2.547 -18.328 -11.227 1 91.62 288 TYR B N 1
ATOM 6885 C CA . TYR B 1 288 ? 2.965 -19.641 -10.766 1 91.62 288 TYR B CA 1
ATOM 6886 C C . TYR B 1 288 ? 2.586 -20.719 -11.781 1 91.62 288 TYR B C 1
ATOM 6888 O O . TYR B 1 288 ? 3.326 -21.688 -11.977 1 91.62 288 TYR B O 1
ATOM 6896 N N . TRP B 1 289 ? 1.4 -20.547 -12.406 1 90.5 289 TRP B N 1
ATOM 6897 C CA . TRP B 1 289 ? 1.066 -21.484 -13.484 1 90.5 289 TRP B CA 1
ATOM 6898 C C . TRP B 1 289 ? 2.102 -21.406 -14.602 1 90.5 289 TRP B C 1
ATOM 6900 O O . TRP B 1 289 ? 2.555 -22.438 -15.102 1 90.5 289 TRP B O 1
ATOM 6910 N N . GLN B 1 290 ? 2.48 -20.188 -14.938 1 86.94 290 GLN B N 1
ATOM 6911 C CA . GLN B 1 290 ? 3.494 -20.016 -15.969 1 86.94 290 GLN B CA 1
ATOM 6912 C C . GLN B 1 290 ? 4.812 -20.672 -15.562 1 86.94 290 GLN B C 1
ATOM 6914 O O . GLN B 1 290 ? 5.469 -21.312 -16.375 1 86.94 290 GLN B O 1
ATOM 6919 N N . ALA B 1 291 ? 5.18 -20.469 -14.367 1 86 291 ALA B N 1
ATOM 6920 C CA . ALA B 1 291 ? 6.422 -21.062 -13.859 1 86 291 ALA B CA 1
ATOM 6921 C C . ALA B 1 291 ? 6.363 -22.578 -13.891 1 86 291 ALA B C 1
ATOM 6923 O O . ALA B 1 291 ? 7.34 -23.234 -14.258 1 86 291 ALA B O 1
ATOM 6924 N N . LEU B 1 292 ? 5.207 -23.125 -13.477 1 85.56 292 LEU B N 1
ATOM 6925 C CA . LEU B 1 292 ? 5.059 -24.578 -13.445 1 85.56 292 LEU B CA 1
ATOM 6926 C C . LEU B 1 292 ? 5.188 -25.156 -14.852 1 85.56 292 LEU B C 1
ATOM 6928 O O . LEU B 1 292 ? 5.887 -26.156 -15.047 1 85.56 292 LEU B O 1
ATOM 6932 N N . PHE B 1 293 ? 4.582 -24.516 -15.781 1 82.94 293 PHE B N 1
ATOM 6933 C CA . PHE B 1 293 ? 4.539 -25.047 -17.141 1 82.94 293 PHE B CA 1
ATOM 6934 C C . PHE B 1 293 ? 5.855 -24.781 -17.859 1 82.94 293 PHE B C 1
ATOM 6936 O O . PHE B 1 293 ? 6.105 -25.328 -18.938 1 82.94 293 PHE B O 1
ATOM 6943 N N . SER B 1 294 ? 6.613 -23.984 -17.297 1 77.62 294 SER B N 1
ATOM 6944 C CA . SER B 1 294 ? 7.938 -23.75 -17.859 1 77.62 294 SER B CA 1
ATOM 6945 C C . SER B 1 294 ? 8.984 -24.641 -17.219 1 77.62 294 SER B C 1
ATOM 6947 O O . SER B 1 294 ? 10.133 -24.703 -17.656 1 77.62 294 SER B O 1
ATOM 6949 N N . ASN B 1 295 ? 8.562 -25.297 -16.219 1 76.75 295 ASN B N 1
ATOM 6950 C CA . ASN B 1 295 ? 9.477 -26.156 -15.484 1 76.75 295 ASN B CA 1
ATOM 6951 C C . ASN B 1 295 ? 9.695 -27.484 -16.203 1 76.75 295 ASN B C 1
ATOM 6953 O O . ASN B 1 295 ? 8.734 -28.125 -16.641 1 76.75 295 ASN B O 1
ATOM 6957 N N . GLU B 1 296 ? 10.898 -27.906 -16.328 1 68.5 296 GLU B N 1
ATOM 6958 C CA . GLU B 1 296 ? 11.266 -29.109 -17.078 1 68.5 296 GLU B CA 1
ATOM 6959 C C . GLU B 1 296 ? 10.797 -30.375 -16.344 1 68.5 296 GLU B C 1
ATOM 6961 O O . GLU B 1 296 ? 10.438 -31.359 -16.984 1 68.5 296 GLU B O 1
ATOM 6966 N N . GLN B 1 297 ? 10.773 -30.266 -15.062 1 64.44 297 GLN B N 1
ATOM 6967 C CA . GLN B 1 297 ? 10.344 -31.438 -14.289 1 64.44 297 GLN B CA 1
ATOM 6968 C C . GLN B 1 297 ? 8.859 -31.719 -14.508 1 64.44 297 GLN B C 1
ATOM 6970 O O . GLN B 1 297 ? 8.438 -32.875 -14.492 1 64.44 297 GLN B O 1
ATOM 6975 N N . PHE B 1 298 ? 8.18 -30.672 -14.75 1 72.31 298 PHE B N 1
ATOM 6976 C CA . PHE B 1 298 ? 6.742 -30.828 -14.938 1 72.31 298 PHE B CA 1
ATOM 6977 C C . PHE B 1 298 ? 6.41 -31.094 -16.406 1 72.31 298 PHE B C 1
ATOM 6979 O O . PHE B 1 298 ? 5.586 -31.953 -16.703 1 72.31 298 PHE B O 1
ATOM 6986 N N . MET B 1 299 ? 7.129 -30.391 -17.281 1 68.94 299 MET B N 1
ATOM 6987 C CA . MET B 1 299 ? 6.75 -30.438 -18.703 1 68.94 299 MET B CA 1
ATOM 6988 C C . MET B 1 299 ? 7.723 -31.297 -19.5 1 68.94 299 MET B C 1
ATOM 6990 O O . MET B 1 299 ? 7.551 -31.469 -20.703 1 68.94 299 MET B O 1
ATOM 6994 N N . GLY B 1 300 ? 8.734 -31.734 -18.891 1 62.22 300 GLY B N 1
ATOM 6995 C CA . GLY B 1 300 ? 9.82 -32.375 -19.594 1 62.22 300 GLY B CA 1
ATOM 6996 C C . GLY B 1 300 ? 9.352 -33.5 -20.531 1 62.22 300 GLY B C 1
ATOM 6997 O O . GLY B 1 300 ? 9.945 -33.719 -21.594 1 62.22 300 GLY B O 1
ATOM 6998 N N . LEU B 1 301 ? 8.242 -34.094 -20.125 1 59.75 301 LEU B N 1
ATOM 6999 C CA . LEU B 1 301 ? 7.84 -35.25 -20.906 1 59.75 301 LEU B CA 1
ATOM 7000 C C . LEU B 1 301 ? 6.922 -34.844 -22.047 1 59.75 301 LEU B C 1
ATOM 7002 O O . LEU B 1 301 ? 6.621 -35.656 -22.938 1 59.75 301 LEU B O 1
ATOM 7006 N N . PHE B 1 302 ? 6.598 -33.531 -22.125 1 64.44 302 PHE B N 1
ATOM 7007 C CA . PHE B 1 302 ? 5.617 -33.094 -23.125 1 64.44 302 PHE B CA 1
ATOM 7008 C C . PHE B 1 302 ? 6.301 -32.75 -24.438 1 64.44 302 PHE B C 1
ATOM 7010 O O . PHE B 1 302 ? 7.406 -32.219 -24.438 1 64.44 302 PHE B O 1
ATOM 7017 N N . THR B 1 303 ? 5.695 -33.312 -25.516 1 64.19 303 THR B N 1
ATOM 7018 C CA . THR B 1 303 ? 6.156 -32.938 -26.859 1 64.19 303 THR B CA 1
ATOM 7019 C C . THR B 1 303 ? 5.961 -31.438 -27.109 1 64.19 303 THR B C 1
ATOM 7021 O O . THR B 1 303 ? 5.25 -30.766 -26.344 1 64.19 303 THR B O 1
ATOM 7024 N N . SER B 1 304 ? 6.684 -30.844 -28.078 1 63.56 304 SER B N 1
ATOM 7025 C CA . SER B 1 304 ? 6.609 -29.422 -28.406 1 63.56 304 SER B CA 1
ATOM 7026 C C . SER B 1 304 ? 5.18 -29 -28.75 1 63.56 304 SER B C 1
ATOM 7028 O O . SER B 1 304 ? 4.73 -27.938 -28.328 1 63.56 304 SER B O 1
ATOM 7030 N N . ASN B 1 305 ? 4.5 -29.828 -29.484 1 64.12 305 ASN B N 1
ATOM 7031 C CA . ASN B 1 305 ? 3.125 -29.516 -29.859 1 64.12 305 ASN B CA 1
ATOM 7032 C C . ASN B 1 305 ? 2.209 -29.453 -28.641 1 64.12 305 ASN B C 1
ATOM 7034 O O . ASN B 1 305 ? 1.371 -28.562 -28.531 1 64.12 305 ASN B O 1
ATOM 7038 N N . LEU B 1 306 ? 2.416 -30.422 -27.75 1 66.5 306 LEU B N 1
ATOM 7039 C CA . LEU B 1 306 ? 1.592 -30.469 -26.547 1 66.5 306 LEU B CA 1
ATOM 7040 C C . LEU B 1 306 ? 1.904 -29.297 -25.625 1 66.5 306 LEU B C 1
ATOM 7042 O O . LEU B 1 306 ? 1.002 -28.719 -25 1 66.5 306 LEU B O 1
ATOM 7046 N N . LYS B 1 307 ? 3.184 -28.969 -25.609 1 68.38 307 LYS B N 1
ATOM 7047 C CA . LYS B 1 307 ? 3.588 -27.828 -24.797 1 68.38 307 LYS B CA 1
ATOM 7048 C C . LYS B 1 307 ? 2.934 -26.547 -25.297 1 68.38 307 LYS B C 1
ATOM 7050 O O . LYS B 1 307 ? 2.443 -25.734 -24.5 1 68.38 307 LYS B O 1
ATOM 7055 N N . GLN B 1 308 ? 2.961 -26.375 -26.547 1 70.81 308 GLN B N 1
ATOM 7056 C CA . GLN B 1 308 ? 2.371 -25.172 -27.141 1 70.81 308 GLN B CA 1
ATOM 7057 C C . GLN B 1 308 ? 0.874 -25.109 -26.844 1 70.81 308 GLN B C 1
ATOM 7059 O O . GLN B 1 308 ? 0.351 -24.047 -26.516 1 70.81 308 GLN B O 1
ATOM 7064 N N . LYS B 1 309 ? 0.241 -26.188 -27.016 1 69.81 309 LYS B N 1
ATOM 7065 C CA . LYS B 1 309 ? -1.193 -26.25 -26.75 1 69.81 309 LYS B CA 1
ATOM 7066 C C . LYS B 1 309 ? -1.503 -25.875 -25.312 1 69.81 309 LYS B C 1
ATOM 7068 O O . LYS B 1 309 ? -2.436 -25.125 -25.047 1 69.81 309 LYS B O 1
ATOM 7073 N N . TYR B 1 310 ? -0.67 -26.312 -24.469 1 70.5 310 TYR B N 1
ATOM 7074 C CA . TYR B 1 310 ? -0.986 -26.125 -23.062 1 70.5 310 TYR B CA 1
ATOM 7075 C C . TYR B 1 310 ? -0.587 -24.734 -22.578 1 70.5 310 TYR B C 1
ATOM 7077 O O . TYR B 1 310 ? -1.205 -24.188 -21.656 1 70.5 310 TYR B O 1
ATOM 7085 N N . MET B 1 311 ? 0.433 -24.25 -23.219 1 72.75 311 MET B N 1
ATOM 7086 C CA . MET B 1 311 ? 0.772 -22.875 -22.859 1 72.75 311 MET B CA 1
ATOM 7087 C C . MET B 1 311 ? -0.39 -21.938 -23.156 1 72.75 311 MET B C 1
ATOM 7089 O O . MET B 1 311 ? -0.588 -20.938 -22.453 1 72.75 311 MET B O 1
ATOM 7093 N N . GLN B 1 312 ? -1.198 -22.281 -24.094 1 72.44 312 GLN B N 1
ATOM 7094 C CA . GLN B 1 312 ? -2.395 -21.5 -24.391 1 72.44 312 GLN B CA 1
ATOM 7095 C C . GLN B 1 312 ? -3.422 -21.625 -23.266 1 72.44 312 GLN B C 1
ATOM 7097 O O . GLN B 1 312 ? -4.156 -20.672 -22.984 1 72.44 312 GLN B O 1
ATOM 7102 N N . TYR B 1 313 ? -3.311 -22.75 -22.625 1 74 313 TYR B N 1
ATOM 7103 C CA . TYR B 1 313 ? -4.266 -23.031 -21.562 1 74 313 TYR B CA 1
ATOM 7104 C C . TYR B 1 313 ? -3.883 -22.297 -20.281 1 74 313 TYR B C 1
ATOM 7106 O O . TYR B 1 313 ? -4.727 -22.078 -19.406 1 74 313 TYR B O 1
ATOM 7114 N N . VAL B 1 314 ? -2.621 -21.922 -20.281 1 78.12 314 VAL B N 1
ATOM 7115 C CA . VAL B 1 314 ? -2.115 -21.266 -19.078 1 78.12 314 VAL B CA 1
ATOM 7116 C C . VAL B 1 314 ? -2.912 -20 -18.797 1 78.12 314 VAL B C 1
ATOM 7118 O O . VAL B 1 314 ? -3.174 -19.672 -17.641 1 78.12 314 VAL B O 1
ATOM 7121 N N . ASN B 1 315 ? -3.422 -19.406 -19.797 1 82.06 315 ASN B N 1
ATOM 7122 C CA . ASN B 1 315 ? -4.176 -18.156 -19.641 1 82.06 315 ASN B CA 1
ATOM 7123 C C . ASN B 1 315 ? -5.516 -18.406 -18.953 1 82.06 315 ASN B C 1
ATOM 7125 O O . ASN B 1 315 ? -6.043 -17.531 -18.266 1 82.06 315 ASN B O 1
ATOM 7129 N N . GLU B 1 316 ? -5.953 -19.578 -19.109 1 85.38 316 GLU B N 1
ATOM 7130 C CA . GLU B 1 316 ? -7.23 -19.906 -18.484 1 85.38 316 GLU B CA 1
ATOM 7131 C C . GLU B 1 316 ? -7.027 -20.359 -17.047 1 85.38 316 GLU B C 1
ATOM 7133 O O . GLU B 1 316 ? -7.941 -20.266 -16.219 1 85.38 316 GLU B O 1
ATOM 7138 N N . LEU B 1 317 ? -5.824 -20.766 -16.781 1 89.75 317 LEU B N 1
ATOM 7139 C CA . LEU B 1 317 ? -5.562 -21.375 -15.484 1 89.75 317 LEU B CA 1
ATOM 7140 C C . LEU B 1 317 ? -5.473 -20.312 -14.391 1 89.75 317 LEU B C 1
ATOM 7142 O O . LEU B 1 317 ? -5.508 -20.641 -13.203 1 89.75 317 LEU B O 1
ATOM 7146 N N . LYS B 1 318 ? -5.379 -19.078 -14.828 1 89.44 318 LYS B N 1
ATOM 7147 C CA . LYS B 1 318 ? -5.324 -17.984 -13.859 1 89.44 318 LYS B CA 1
ATOM 7148 C C . LYS B 1 318 ? -6.598 -17.938 -13.016 1 89.44 318 LYS B C 1
ATOM 7150 O O . LYS B 1 318 ? -6.629 -17.297 -11.969 1 89.44 318 LYS B O 1
ATOM 7155 N N . ASP B 1 319 ? -7.664 -18.531 -13.477 1 89.69 319 ASP B N 1
ATOM 7156 C CA . ASP B 1 319 ? -8.938 -18.516 -12.766 1 89.69 319 ASP B CA 1
ATOM 7157 C C . ASP B 1 319 ? -9.062 -19.734 -11.844 1 89.69 319 ASP B C 1
ATOM 7159 O O . ASP B 1 319 ? -10.062 -19.875 -11.125 1 89.69 319 ASP B O 1
ATOM 7163 N N . TYR B 1 320 ? -8.039 -20.594 -11.852 1 92.25 320 TYR B N 1
ATOM 7164 C CA . TYR B 1 320 ? -8 -21.75 -10.961 1 92.25 320 TYR B CA 1
ATOM 7165 C C . TYR B 1 320 ? -6.996 -21.531 -9.836 1 92.25 320 TYR B C 1
ATOM 7167 O O . TYR B 1 320 ? -5.918 -20.969 -10.055 1 92.25 320 TYR B O 1
ATOM 7175 N N . ASP B 1 321 ? -7.371 -22.062 -8.68 1 93.19 321 ASP B N 1
ATOM 7176 C CA . ASP B 1 321 ? -6.422 -22 -7.57 1 93.19 321 ASP B CA 1
ATOM 7177 C C . ASP B 1 321 ? -5.152 -22.781 -7.902 1 93.19 321 ASP B C 1
ATOM 7179 O O . ASP B 1 321 ? -5.219 -23.859 -8.508 1 93.19 321 ASP B O 1
ATOM 7183 N N . PHE B 1 322 ? -4.035 -22.219 -7.609 1 92.94 322 PHE B N 1
ATOM 7184 C CA . PHE B 1 322 ? -2.787 -22.969 -7.672 1 92.94 322 PHE B CA 1
ATOM 7185 C C . PHE B 1 322 ? -2.656 -23.891 -6.477 1 92.94 322 PHE B C 1
ATOM 7187 O O . PHE B 1 322 ? -2.039 -23.547 -5.469 1 92.94 322 PHE B O 1
ATOM 7194 N N . SER B 1 323 ? -3.229 -25.016 -6.57 1 90.81 323 SER B N 1
ATOM 7195 C CA . SER B 1 323 ? -3.354 -25.969 -5.477 1 90.81 323 SER B CA 1
ATOM 7196 C C . SER B 1 323 ? -2.893 -27.359 -5.906 1 90.81 323 SER B C 1
ATOM 7198 O O . SER B 1 323 ? -2.721 -27.625 -7.098 1 90.81 323 SER B O 1
ATOM 7200 N N . LEU B 1 324 ? -2.656 -28.234 -4.895 1 84.5 324 LEU B N 1
ATOM 7201 C CA . LEU B 1 324 ? -2.268 -29.594 -5.195 1 84.5 324 LEU B CA 1
ATOM 7202 C C . LEU B 1 324 ? -3.332 -30.297 -6.035 1 84.5 324 LEU B C 1
ATOM 7204 O O . LEU B 1 324 ? -3.014 -30.953 -7.027 1 84.5 324 LEU B O 1
ATOM 7208 N N . TYR B 1 325 ? -4.543 -30.078 -5.715 1 85.19 325 TYR B N 1
ATOM 7209 C CA . TYR B 1 325 ? -5.641 -30.703 -6.449 1 85.19 325 TYR B CA 1
ATOM 7210 C C . TYR B 1 325 ? -5.605 -30.312 -7.918 1 85.19 325 TYR B C 1
ATOM 7212 O O . TYR B 1 325 ? -5.648 -31.172 -8.805 1 85.19 325 TYR B O 1
ATOM 7220 N N . ASN B 1 326 ? -5.574 -29.031 -8.148 1 89.06 326 ASN B N 1
ATOM 7221 C CA . ASN B 1 326 ? -5.648 -28.547 -9.523 1 89.06 326 ASN B CA 1
ATOM 7222 C C . ASN B 1 326 ? -4.406 -28.953 -10.32 1 89.06 326 ASN B C 1
ATOM 7224 O O . ASN B 1 326 ? -4.5 -29.25 -11.508 1 89.06 326 ASN B O 1
ATOM 7228 N N . ILE B 1 327 ? -3.256 -28.953 -9.648 1 86.12 327 ILE B N 1
ATOM 7229 C CA . ILE B 1 327 ? -2.021 -29.344 -10.312 1 86.12 327 ILE B CA 1
ATOM 7230 C C . ILE B 1 327 ? -2.086 -30.828 -10.68 1 86.12 327 ILE B C 1
ATOM 7232 O O . ILE B 1 327 ? -1.78 -31.203 -11.812 1 86.12 327 ILE B O 1
ATOM 7236 N N . TYR B 1 328 ? -2.547 -31.641 -9.742 1 80.5 328 TYR B N 1
ATOM 7237 C CA . TYR B 1 328 ? -2.621 -33.062 -10 1 80.5 328 TYR B CA 1
ATOM 7238 C C . TYR B 1 328 ? -3.693 -33.375 -11.039 1 80.5 328 TYR B C 1
ATOM 7240 O O . TYR B 1 328 ? -3.508 -34.25 -11.891 1 80.5 328 TYR B O 1
ATOM 7248 N N . THR B 1 329 ? -4.785 -32.688 -10.93 1 82.81 329 THR B N 1
ATOM 7249 C CA . THR B 1 329 ? -5.844 -32.844 -11.914 1 82.81 329 THR B CA 1
ATOM 7250 C C . THR B 1 329 ? -5.344 -32.5 -13.312 1 82.81 329 THR B C 1
ATOM 7252 O O . THR B 1 329 ? -5.621 -33.219 -14.273 1 82.81 329 THR B O 1
ATOM 7255 N N . LEU B 1 330 ? -4.664 -31.484 -13.375 1 82.06 330 LEU B N 1
ATOM 7256 C CA . LEU B 1 330 ? -4.09 -31.062 -14.648 1 82.06 330 LEU B CA 1
ATOM 7257 C C . LEU B 1 330 ? -3.068 -32.094 -15.148 1 82.06 330 LEU B C 1
ATOM 7259 O O . LEU B 1 330 ? -3.021 -32.406 -16.344 1 82.06 330 LEU B O 1
ATOM 7263 N N . ARG B 1 331 ? -2.273 -32.531 -14.25 1 76.62 331 ARG B N 1
ATOM 7264 C CA . ARG B 1 331 ? -1.269 -33.531 -14.594 1 76.62 331 ARG B CA 1
ATOM 7265 C C . ARG B 1 331 ? -1.921 -34.781 -15.156 1 76.62 331 ARG B C 1
ATOM 7267 O O . ARG B 1 331 ? -1.437 -35.344 -16.141 1 76.62 331 ARG B O 1
ATOM 7274 N N . ILE B 1 332 ? -3.014 -35.125 -14.508 1 74.88 332 ILE B N 1
ATOM 7275 C CA . ILE B 1 332 ? -3.738 -36.312 -14.961 1 74.88 332 ILE B CA 1
ATOM 7276 C C . ILE B 1 332 ? -4.301 -36.062 -16.359 1 74.88 332 ILE B C 1
ATOM 7278 O O . ILE B 1 332 ? -4.18 -36.906 -17.234 1 74.88 332 ILE B O 1
ATOM 7282 N N . GLN B 1 333 ? -4.852 -34.938 -16.5 1 76.62 333 GLN B N 1
ATOM 7283 C CA . GLN B 1 333 ? -5.402 -34.594 -17.797 1 76.62 333 GLN B CA 1
ATOM 7284 C C . GLN B 1 333 ? -4.305 -34.562 -18.859 1 76.62 333 GLN B C 1
ATOM 7286 O O . GLN B 1 333 ? -4.492 -35.062 -19.969 1 76.62 333 GLN B O 1
ATOM 7291 N N . LEU B 1 334 ? -3.205 -34.031 -18.5 1 73.56 334 LEU B N 1
ATOM 7292 C CA . LEU B 1 334 ? -2.074 -33.906 -19.422 1 73.56 334 LEU B CA 1
ATOM 7293 C C . LEU B 1 334 ? -1.506 -35.281 -19.766 1 73.56 334 LEU B C 1
ATOM 7295 O O . LEU B 1 334 ? -1.133 -35.531 -20.922 1 73.56 334 LEU B O 1
ATOM 7299 N N . SER B 1 335 ? -1.433 -36.094 -18.766 1 69.31 335 SER B N 1
ATOM 7300 C CA . SER B 1 335 ? -0.922 -37.438 -19 1 69.31 335 SER B CA 1
ATOM 7301 C C . SER B 1 335 ? -1.791 -38.188 -20 1 69.31 335 SER B C 1
ATOM 7303 O O . SER B 1 335 ? -1.275 -38.906 -20.875 1 69.31 335 SER B O 1
ATOM 7305 N N . LYS B 1 336 ? -3.053 -37.938 -19.828 1 70.44 336 LYS B N 1
ATOM 7306 C CA . LYS B 1 336 ? -3.979 -38.594 -20.75 1 70.44 336 LYS B CA 1
ATOM 7307 C C . LYS B 1 336 ? -3.812 -38.062 -22.172 1 70.44 336 LYS B C 1
ATOM 7309 O O . LYS B 1 336 ? -3.773 -38.844 -23.125 1 70.44 336 LYS B O 1
ATOM 7314 N N . GLU B 1 337 ? -3.654 -36.844 -22.219 1 71.19 337 GLU B N 1
ATOM 7315 C CA . GLU B 1 337 ? -3.49 -36.219 -23.531 1 71.19 337 GLU B CA 1
ATOM 7316 C C . GLU B 1 337 ? -2.127 -36.531 -24.141 1 71.19 337 GLU B C 1
ATOM 7318 O O . GLU B 1 337 ? -2 -36.656 -25.359 1 71.19 337 GLU B O 1
ATOM 7323 N N . MET B 1 338 ? -1.196 -36.531 -23.234 1 67.44 338 MET B N 1
ATOM 7324 C CA . MET B 1 338 ? 0.154 -36.875 -23.672 1 67.44 338 MET B CA 1
ATOM 7325 C C . MET B 1 338 ? 0.177 -38.25 -24.312 1 67.44 338 MET B C 1
ATOM 7327 O O . MET B 1 338 ? 0.783 -38.438 -25.375 1 67.44 338 MET B O 1
ATOM 7331 N N . THR B 1 339 ? -0.42 -39.156 -23.609 1 65.06 339 THR B N 1
ATOM 7332 C CA . THR B 1 339 ? -0.467 -40.5 -24.156 1 65.06 339 THR B CA 1
ATOM 7333 C C . THR B 1 339 ? -1.077 -40.5 -25.562 1 65.06 339 THR B C 1
ATOM 7335 O O . THR B 1 339 ? -0.53 -41.094 -26.484 1 65.06 339 THR B O 1
ATOM 7338 N N . GLN B 1 340 ? -2.09 -39.688 -25.656 1 70.81 340 GLN B N 1
ATOM 7339 C CA . GLN B 1 340 ? -2.725 -39.594 -26.969 1 70.81 340 GLN B CA 1
ATOM 7340 C C . GLN B 1 340 ? -1.818 -38.844 -27.953 1 70.81 340 GLN B C 1
ATOM 7342 O O . GLN B 1 340 ? -1.725 -39.25 -29.125 1 70.81 340 GLN B O 1
ATOM 7347 N N . GLY B 1 341 ? -1.193 -37.906 -27.375 1 69.19 341 GLY B N 1
ATOM 7348 C CA . GLY B 1 341 ? -0.294 -37.125 -28.203 1 69.19 341 GLY B CA 1
ATOM 7349 C C . GLY B 1 341 ? 0.935 -37.875 -28.656 1 69.19 341 GLY B C 1
ATOM 7350 O O . GLY B 1 341 ? 1.339 -37.781 -29.812 1 69.19 341 GLY B O 1
ATOM 7351 N N . VAL B 1 342 ? 1.523 -38.562 -27.719 1 72 342 VAL B N 1
ATOM 7352 C CA . VAL B 1 342 ? 2.701 -39.344 -28.047 1 72 342 VAL B CA 1
ATOM 7353 C C . VAL B 1 342 ? 2.342 -40.375 -29.125 1 72 342 VAL B C 1
ATOM 7355 O O . VAL B 1 342 ? 3.107 -40.594 -30.062 1 72 342 VAL B O 1
ATOM 7358 N N . GLU B 1 343 ? 1.21 -40.969 -28.922 1 74.94 343 GLU B N 1
ATOM 7359 C CA . GLU B 1 343 ? 0.769 -41.938 -29.922 1 74.94 343 GLU B CA 1
ATOM 7360 C C . GLU B 1 343 ? 0.624 -41.281 -31.297 1 74.94 343 GLU B C 1
ATOM 7362 O O . GLU B 1 343 ? 1.026 -41.844 -32.312 1 74.94 343 GLU B O 1
ATOM 7367 N N . GLU B 1 344 ? 0.128 -40.125 -31.172 1 78.12 344 GLU B N 1
ATOM 7368 C CA . GLU B 1 344 ? -0.009 -39.375 -32.406 1 78.12 344 GLU B CA 1
ATOM 7369 C C . GLU B 1 344 ? 1.356 -39.031 -33 1 78.12 344 GLU B C 1
ATOM 7371 O O . GLU B 1 344 ? 1.544 -39.031 -34.219 1 78.12 344 GLU B O 1
ATOM 7376 N N . THR B 1 345 ? 2.219 -38.688 -32.156 1 78.56 345 THR B N 1
ATOM 7377 C CA . THR B 1 345 ? 3.564 -38.344 -32.594 1 78.56 345 THR B CA 1
ATOM 7378 C C . THR B 1 345 ? 4.258 -39.562 -33.188 1 78.56 345 THR B C 1
ATOM 7380 O O . THR B 1 345 ? 4.992 -39.469 -34.156 1 78.56 345 THR B O 1
ATOM 7383 N N . ILE B 1 346 ? 4.125 -40.688 -32.562 1 81.81 346 ILE B N 1
ATOM 7384 C CA . ILE B 1 346 ? 4.695 -41.906 -33.062 1 81.81 346 ILE B CA 1
ATOM 7385 C C . ILE B 1 346 ? 4.191 -42.156 -34.5 1 81.81 346 ILE B C 1
ATOM 7387 O O . ILE B 1 346 ? 4.984 -42.438 -35.406 1 81.81 346 ILE B O 1
ATOM 7391 N N . LEU B 1 347 ? 2.938 -41.938 -34.625 1 85.31 347 LEU B N 1
ATOM 7392 C CA . LEU B 1 347 ? 2.354 -42.188 -35.938 1 85.31 347 LEU B CA 1
ATOM 7393 C C . LEU B 1 347 ? 2.861 -41.188 -36.938 1 85.31 347 LEU B C 1
ATOM 7395 O O . LEU B 1 347 ? 3.135 -41.531 -38.094 1 85.31 347 LEU B O 1
ATOM 7399 N N . ASN B 1 348 ? 2.959 -39.969 -36.531 1 86.88 348 ASN B N 1
ATOM 7400 C CA . ASN B 1 348 ? 3.475 -38.938 -37.438 1 86.88 348 ASN B CA 1
ATOM 7401 C C . ASN B 1 348 ? 4.914 -39.219 -37.844 1 86.88 348 ASN B C 1
ATOM 7403 O O . ASN B 1 348 ? 5.281 -39.031 -39 1 86.88 348 ASN B O 1
ATOM 7407 N N . LEU B 1 349 ? 5.719 -39.594 -36.906 1 88.69 349 LEU B N 1
ATOM 7408 C CA . LEU B 1 349 ? 7.102 -39.938 -37.219 1 88.69 349 LEU B CA 1
ATOM 7409 C C . LEU B 1 349 ? 7.168 -41.156 -38.125 1 88.69 349 LEU B C 1
ATOM 7411 O O . LEU B 1 349 ? 8 -41.219 -39.031 1 88.69 349 LEU B O 1
ATOM 7415 N N . PHE B 1 350 ? 6.336 -42.125 -37.812 1 89.81 350 PHE B N 1
ATOM 7416 C CA . PHE B 1 350 ? 6.258 -43.344 -38.656 1 89.81 350 PHE B CA 1
ATOM 7417 C C . PHE B 1 350 ? 5.965 -42.969 -40.094 1 89.81 350 PHE B C 1
ATOM 7419 O O . PHE B 1 350 ? 6.598 -43.469 -41.031 1 89.81 350 PHE B O 1
ATOM 7426 N N . GLU B 1 351 ? 5.113 -42.031 -40.25 1 86.94 351 GLU B N 1
ATOM 7427 C CA . GLU B 1 351 ? 4.77 -41.562 -41.594 1 86.94 351 GLU B CA 1
ATOM 7428 C C . GLU B 1 351 ? 5.914 -40.75 -42.188 1 86.94 351 GLU B C 1
ATOM 7430 O O . GLU B 1 351 ? 6.207 -40.875 -43.375 1 86.94 351 GLU B O 1
ATOM 7435 N N . GLU B 1 352 ? 6.469 -40 -41.406 1 88.69 352 GLU B N 1
ATOM 7436 C CA . GLU B 1 352 ? 7.562 -39.156 -41.906 1 88.69 352 GLU B CA 1
ATOM 7437 C C . GLU B 1 352 ? 8.75 -40 -42.312 1 88.69 352 GLU B C 1
ATOM 7439 O O . GLU B 1 352 ? 9.359 -39.75 -43.375 1 88.69 352 GLU B O 1
ATOM 7444 N N . PHE B 1 353 ? 9.117 -40.969 -41.5 1 90.19 353 PHE B N 1
ATOM 7445 C CA . PHE B 1 353 ? 10.25 -41.844 -41.812 1 90.19 353 PHE B CA 1
ATOM 7446 C C . PHE B 1 353 ? 10 -42.656 -43.031 1 90.19 353 PHE B C 1
ATOM 7448 O O . PHE B 1 353 ? 10.938 -43.094 -43.719 1 90.19 353 PHE B O 1
ATOM 7455 N N . SER B 1 354 ? 8.711 -42.875 -43.281 1 82.56 354 SER B N 1
ATOM 7456 C CA . SER B 1 354 ? 8.359 -43.719 -44.406 1 82.56 354 SER B CA 1
ATOM 7457 C C . SER B 1 354 ? 8.156 -42.906 -45.656 1 82.56 354 SER B C 1
ATOM 7459 O O . SER B 1 354 ? 8.055 -43.469 -46.75 1 82.56 354 SER B O 1
ATOM 7461 N N . HIS B 1 355 ? 7.949 -41.656 -45.438 1 76.19 355 HIS B N 1
ATOM 7462 C CA . HIS B 1 355 ? 7.645 -40.812 -46.562 1 76.19 355 HIS B CA 1
ATOM 7463 C C . HIS B 1 355 ? 8.805 -40.75 -47.562 1 76.19 355 HIS B C 1
ATOM 7465 O O . HIS B 1 355 ? 9.969 -40.75 -47.156 1 76.19 355 HIS B O 1
ATOM 7471 N N . LYS B 1 356 ? 8.391 -41.031 -48.719 1 63.78 356 LYS B N 1
ATOM 7472 C CA . LYS B 1 356 ? 9.383 -40.875 -49.781 1 63.78 356 LYS B CA 1
ATOM 7473 C C . LYS B 1 356 ? 9.664 -39.406 -50.062 1 63.78 356 LYS B C 1
ATOM 7475 O O . LYS B 1 356 ? 8.766 -38.656 -50.406 1 63.78 356 LYS B O 1
ATOM 7480 N N . HIS B 1 357 ? 10.703 -38.938 -49.531 1 61.88 357 HIS B N 1
ATOM 7481 C CA . HIS B 1 357 ? 11.094 -37.562 -49.812 1 61.88 357 HIS B CA 1
ATOM 7482 C C . HIS B 1 357 ? 11.766 -37.438 -51.188 1 61.88 357 HIS B C 1
ATOM 7484 O O . HIS B 1 357 ? 12.023 -38.438 -51.844 1 61.88 357 HIS B O 1
ATOM 7490 N N . TYR B 1 358 ? 11.859 -36.281 -51.812 1 54 358 TYR B N 1
ATOM 7491 C CA . TYR B 1 358 ? 12.359 -36 -53.156 1 54 358 TYR B CA 1
ATOM 7492 C C . TYR B 1 358 ? 13.781 -36.531 -53.344 1 54 358 TYR B C 1
ATOM 7494 O O . TYR B 1 358 ? 14.281 -36.625 -54.469 1 54 358 TYR B O 1
ATOM 7502 N N . TYR B 1 359 ? 14.375 -36.969 -52.219 1 57.62 359 TYR B N 1
ATOM 7503 C CA . TYR B 1 359 ? 15.734 -37.438 -52.375 1 57.62 359 TYR B CA 1
ATOM 7504 C C . TYR B 1 359 ? 15.75 -38.969 -52.562 1 57.62 359 TYR B C 1
ATOM 7506 O O . TYR B 1 359 ? 15.023 -39.688 -51.875 1 57.62 359 TYR B O 1
ATOM 7514 N N . ASP B 1 360 ? 16.266 -39.5 -53.625 1 60.41 360 ASP B N 1
ATOM 7515 C CA . ASP B 1 360 ? 16.344 -40.875 -54.094 1 60.41 360 ASP B CA 1
ATOM 7516 C C . ASP B 1 360 ? 16.719 -41.812 -52.969 1 60.41 360 ASP B C 1
ATOM 7518 O O . ASP B 1 360 ? 16.203 -42.938 -52.875 1 60.41 360 ASP B O 1
ATOM 7522 N N . GLU B 1 361 ? 17.422 -41.312 -52 1 69.88 361 GLU B N 1
ATOM 7523 C CA . GLU B 1 361 ? 17.984 -42.188 -50.969 1 69.88 361 GLU B CA 1
ATOM 7524 C C . GLU B 1 361 ? 16.938 -42.5 -49.906 1 69.88 361 GLU B C 1
ATOM 7526 O O . GLU B 1 361 ? 17.094 -43.469 -49.156 1 69.88 361 GLU B O 1
ATOM 7531 N N . SER B 1 362 ? 15.859 -41.844 -49.938 1 71.56 362 SER B N 1
ATOM 7532 C CA . SER B 1 362 ? 14.852 -42.031 -48.906 1 71.56 362 SER B CA 1
ATOM 7533 C C . SER B 1 362 ? 14.078 -43.312 -49.125 1 71.56 362 SER B C 1
ATOM 7535 O O . SER B 1 362 ? 13.414 -43.812 -48.188 1 71.56 362 SER B O 1
ATOM 7537 N N . SER B 1 363 ? 14.273 -43.875 -50.281 1 71.56 363 SER B N 1
ATOM 7538 C CA . SER B 1 363 ? 13.609 -45.156 -50.531 1 71.56 363 SER B CA 1
ATOM 7539 C C . SER B 1 363 ? 14.156 -46.25 -49.656 1 71.56 363 SER B C 1
ATOM 7541 O O . SER B 1 363 ? 13.492 -47.25 -49.406 1 71.56 363 SER B O 1
ATOM 7543 N N . LYS B 1 364 ? 15.336 -46 -49.188 1 80.69 364 LYS B N 1
ATOM 7544 C CA . LYS B 1 364 ? 15.992 -47 -48.344 1 80.69 364 LYS B CA 1
ATOM 7545 C C . LYS B 1 364 ? 15.516 -46.938 -46.906 1 80.69 364 LYS B C 1
ATOM 7547 O O . LYS B 1 364 ? 15.898 -47.75 -46.062 1 80.69 364 LYS B O 1
ATOM 7552 N N . ASN B 1 365 ? 14.609 -46.062 -46.688 1 89.88 365 ASN B N 1
ATOM 7553 C CA . ASN B 1 365 ? 14.164 -45.844 -45.312 1 89.88 365 ASN B CA 1
ATOM 7554 C C . ASN B 1 365 ? 13.266 -46.969 -44.844 1 89.88 365 ASN B C 1
ATOM 7556 O O . ASN B 1 365 ? 13.117 -47.188 -43.625 1 89.88 365 ASN B O 1
ATOM 7560 N N . VAL B 1 366 ? 12.695 -47.656 -45.875 1 89.62 366 VAL B N 1
ATOM 7561 C CA . VAL B 1 366 ? 11.68 -48.625 -45.469 1 89.62 366 VAL B CA 1
ATOM 7562 C C . VAL B 1 366 ? 11.938 -49.969 -46.125 1 89.62 366 VAL B C 1
ATOM 7564 O O . VAL B 1 366 ? 12.656 -50.062 -47.094 1 89.62 366 VAL B O 1
ATOM 7567 N N . HIS B 1 367 ? 11.492 -51 -45.5 1 87.19 367 HIS B N 1
ATOM 7568 C CA . HIS B 1 367 ? 11.398 -52.344 -46.062 1 87.19 367 HIS B CA 1
ATOM 7569 C C . HIS B 1 367 ? 9.938 -52.75 -46.25 1 87.19 367 HIS B C 1
ATOM 7571 O O . HIS B 1 367 ? 9.133 -52.656 -45.344 1 87.19 367 HIS B O 1
ATOM 7577 N N . LEU B 1 368 ? 9.656 -53.125 -47.469 1 85.25 368 LEU B N 1
ATOM 7578 C CA . LEU B 1 368 ? 8.281 -53.469 -47.781 1 85.25 368 LEU B CA 1
ATOM 7579 C C . LEU B 1 368 ? 7.969 -54.906 -47.312 1 85.25 368 LEU B C 1
ATOM 7581 O O . LEU B 1 368 ? 8.844 -55.781 -47.344 1 85.25 368 LEU B O 1
ATOM 7585 N N . PHE B 1 369 ? 6.801 -55.125 -46.844 1 84.81 369 PHE B N 1
ATOM 7586 C CA . PHE B 1 369 ? 6.312 -56.438 -46.531 1 84.81 369 PHE B CA 1
ATOM 7587 C C . PHE B 1 369 ? 4.828 -56.562 -46.844 1 84.81 369 PHE B C 1
ATOM 7589 O O . PHE B 1 369 ? 4.168 -55.594 -47.156 1 84.81 369 PHE B O 1
ATOM 7596 N N . ASN B 1 370 ? 4.344 -57.812 -46.906 1 82.12 370 ASN B N 1
ATOM 7597 C CA . ASN B 1 370 ? 2.934 -58.031 -47.188 1 82.12 370 ASN B CA 1
ATOM 7598 C C . ASN B 1 370 ? 2.084 -57.906 -45.906 1 82.12 370 ASN B C 1
ATOM 7600 O O . ASN B 1 370 ? 2.197 -58.719 -45 1 82.12 370 ASN B O 1
ATOM 7604 N N . GLY B 1 371 ? 1.254 -56.906 -45.969 1 84.69 371 GLY B N 1
ATOM 7605 C CA . GLY B 1 371 ? 0.448 -56.625 -44.781 1 84.69 371 GLY B CA 1
ATOM 7606 C C . GLY B 1 371 ? -0.845 -57.438 -44.75 1 84.69 371 GLY B C 1
ATOM 7607 O O . GLY B 1 371 ? -1.168 -58.156 -45.688 1 84.69 371 GLY B O 1
ATOM 7608 N N . TRP B 1 372 ? -1.562 -57.531 -43.688 1 80 372 TRP B N 1
ATOM 7609 C CA . TRP B 1 372 ? -2.797 -58.25 -43.438 1 80 372 TRP B CA 1
ATOM 7610 C C . TRP B 1 372 ? -3.928 -57.75 -44.312 1 80 372 TRP B C 1
ATOM 7612 O O . TRP B 1 372 ? -4.609 -58.531 -44.969 1 80 372 TRP B O 1
ATOM 7622 N N . LYS B 1 373 ? -4.262 -56.5 -44.406 1 73.56 373 LYS B N 1
ATOM 7623 C CA . LYS B 1 373 ? -5.387 -55.969 -45.188 1 73.56 373 LYS B CA 1
ATOM 7624 C C . LYS B 1 373 ? -4.898 -55.25 -46.469 1 73.56 373 LYS B C 1
ATOM 7626 O O . LYS B 1 373 ? -5.707 -54.812 -47.281 1 73.56 373 LYS B O 1
ATOM 7631 N N . THR B 1 374 ? -3.602 -55.094 -46.5 1 72.25 374 THR B N 1
ATOM 7632 C CA . THR B 1 374 ? -3.031 -54.375 -47.656 1 72.25 374 THR B CA 1
ATOM 7633 C C . THR B 1 374 ? -1.667 -54.969 -48 1 72.25 374 THR B C 1
ATOM 7635 O O . THR B 1 374 ? -0.98 -55.531 -47.156 1 72.25 374 THR B O 1
ATOM 7638 N N . ASN B 1 375 ? -1.363 -54.938 -49.219 1 69.44 375 ASN B N 1
ATOM 7639 C CA . ASN B 1 375 ? -0.059 -55.406 -49.688 1 69.44 375 ASN B CA 1
ATOM 7640 C C . ASN B 1 375 ? 0.985 -54.312 -49.656 1 69.44 375 ASN B C 1
ATOM 7642 O O . ASN B 1 375 ? 2.18 -54.562 -49.781 1 69.44 375 ASN B O 1
ATOM 7646 N N . LYS B 1 376 ? 0.594 -53.062 -49.406 1 75.69 376 LYS B N 1
ATOM 7647 C CA . LYS B 1 376 ? 1.51 -51.938 -49.406 1 75.69 376 LYS B CA 1
ATOM 7648 C C . LYS B 1 376 ? 1.928 -51.562 -47.969 1 75.69 376 LYS B C 1
ATOM 7650 O O . LYS B 1 376 ? 1.511 -50.531 -47.438 1 75.69 376 LYS B O 1
ATOM 7655 N N . SER B 1 377 ? 2.539 -52.531 -47.312 1 85.12 377 SER B N 1
ATOM 7656 C CA . SER B 1 377 ? 2.988 -52.281 -45.938 1 85.12 377 SER B CA 1
ATOM 7657 C C . SER B 1 377 ? 4.508 -52.156 -45.875 1 85.12 377 SER B C 1
ATOM 7659 O O . SER B 1 377 ? 5.219 -52.656 -46.75 1 85.12 377 SER B O 1
ATOM 7661 N N . TYR B 1 378 ? 4.914 -51.281 -44.969 1 86 378 TYR B N 1
ATOM 7662 C CA . TYR B 1 378 ? 6.355 -51.062 -44.844 1 86 378 TYR B CA 1
ATOM 7663 C C . TYR B 1 378 ? 6.762 -50.969 -43.375 1 86 378 TYR B C 1
ATOM 7665 O O . TYR B 1 378 ? 5.918 -50.781 -42.5 1 86 378 TYR B O 1
ATOM 7673 N N . LYS B 1 379 ? 7.988 -51.312 -43.094 1 90.69 379 LYS B N 1
ATOM 7674 C CA . LYS B 1 379 ? 8.617 -51.094 -41.812 1 90.69 379 LYS B CA 1
ATOM 7675 C C . LYS B 1 379 ? 9.836 -50.188 -41.938 1 90.69 379 LYS B C 1
ATOM 7677 O O . LYS B 1 379 ? 10.508 -50.188 -43 1 90.69 379 LYS B O 1
ATOM 7682 N N . ILE B 1 380 ? 10.07 -49.438 -40.969 1 92.25 380 ILE B N 1
ATOM 7683 C CA . ILE B 1 380 ? 11.18 -48.5 -40.969 1 92.25 380 ILE B CA 1
ATOM 7684 C C . ILE B 1 380 ? 12.492 -49.25 -40.781 1 92.25 380 ILE B C 1
ATOM 7686 O O . ILE B 1 380 ? 12.594 -50.125 -39.906 1 92.25 380 ILE B O 1
ATOM 7690 N N . ASN B 1 381 ? 13.469 -48.844 -41.531 1 92.56 381 ASN B N 1
ATOM 7691 C CA . ASN B 1 381 ? 14.773 -49.5 -41.469 1 92.56 381 ASN B CA 1
ATOM 7692 C C . ASN B 1 381 ? 15.672 -48.875 -40.406 1 92.56 381 ASN B C 1
ATOM 7694 O O . ASN B 1 381 ? 15.312 -47.844 -39.812 1 92.56 381 ASN B O 1
ATOM 7698 N N . LYS B 1 382 ? 16.797 -49.5 -40.188 1 93.94 382 LYS B N 1
ATOM 7699 C CA . LYS B 1 382 ? 17.766 -49.062 -39.188 1 93.94 382 LYS B CA 1
ATOM 7700 C C . LYS B 1 382 ? 18.234 -47.656 -39.438 1 93.94 382 LYS B C 1
ATOM 7702 O O . LYS B 1 382 ? 18.531 -46.906 -38.531 1 93.94 382 LYS B O 1
ATOM 7707 N N . LYS B 1 383 ? 18.312 -47.312 -40.688 1 93.94 383 LYS B N 1
ATOM 7708 C CA . LYS B 1 383 ? 18.75 -45.969 -41.094 1 93.94 383 LYS B CA 1
ATOM 7709 C C . LYS B 1 3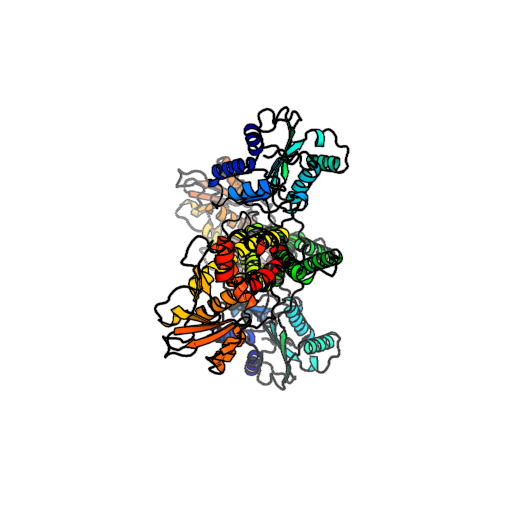83 ? 17.672 -45.25 -41.875 1 93.94 383 LYS B C 1
ATOM 7711 O O . LYS B 1 383 ? 17.062 -45.812 -42.781 1 93.94 383 LYS B O 1
ATOM 7716 N N . VAL B 1 384 ? 17.422 -44.031 -41.375 1 93.56 384 VAL B N 1
ATOM 7717 C CA . VAL B 1 384 ? 16.406 -43.219 -42.062 1 93.56 384 VAL B CA 1
ATOM 7718 C C . VAL B 1 384 ? 17 -41.844 -42.438 1 93.56 384 VAL B C 1
ATOM 7720 O O . VAL B 1 384 ? 17.781 -41.281 -41.688 1 93.56 384 VAL B O 1
ATOM 7723 N N . ILE B 1 385 ? 16.641 -41.406 -43.625 1 92.06 385 ILE B N 1
ATOM 7724 C CA . ILE B 1 385 ? 17.094 -40.094 -44.125 1 92.06 385 ILE B CA 1
ATOM 7725 C C . ILE B 1 385 ? 15.906 -39.156 -44.156 1 92.06 385 ILE B C 1
ATOM 7727 O O . ILE B 1 385 ? 14.891 -39.438 -44.812 1 92.06 385 ILE B O 1
ATOM 7731 N N . ILE B 1 386 ? 16 -38.031 -43.469 1 91.31 386 ILE B N 1
ATOM 7732 C CA . ILE B 1 386 ? 14.914 -37.062 -43.438 1 91.31 386 ILE B CA 1
ATOM 7733 C C . ILE B 1 386 ? 15.461 -35.688 -43.781 1 91.31 386 ILE B C 1
ATOM 7735 O O . ILE B 1 386 ? 16.656 -35.406 -43.625 1 91.31 386 ILE B O 1
ATOM 7739 N N . PRO B 1 387 ? 14.547 -34.812 -44.312 1 89.81 387 PRO B N 1
ATOM 7740 C CA . PRO B 1 387 ? 14.969 -33.438 -44.531 1 89.81 387 PRO B CA 1
ATOM 7741 C C . PRO B 1 387 ? 15.102 -32.656 -43.219 1 89.81 387 PRO B C 1
ATOM 7743 O O . PRO B 1 387 ? 14.094 -32.25 -42.625 1 89.81 387 PRO B O 1
ATOM 7746 N N . LEU B 1 388 ? 16.219 -32.5 -42.688 1 91.12 388 LEU B N 1
ATOM 7747 C CA . LEU B 1 388 ? 16.547 -31.766 -41.5 1 91.12 388 LEU B CA 1
ATOM 7748 C C . LEU B 1 388 ? 17.906 -31.094 -41.625 1 91.12 388 LEU B C 1
ATOM 7750 O O . LEU B 1 388 ? 18.953 -31.75 -41.5 1 91.12 388 LEU B O 1
ATOM 7754 N N . ASN B 1 389 ? 17.828 -29.828 -41.719 1 90.12 389 ASN B N 1
ATOM 7755 C CA . ASN B 1 389 ? 19.016 -29.078 -42.094 1 90.12 389 ASN B CA 1
ATOM 7756 C C . ASN B 1 389 ? 19.797 -28.594 -40.875 1 90.12 389 ASN B C 1
ATOM 7758 O O . ASN B 1 389 ? 19.312 -27.75 -40.125 1 90.12 389 ASN B O 1
ATOM 7762 N N . GLY B 1 390 ? 20.938 -29.109 -40.688 1 92.06 390 GLY B N 1
ATOM 7763 C CA . GLY B 1 390 ? 21.812 -28.688 -39.594 1 92.06 390 GLY B CA 1
ATOM 7764 C C . GLY B 1 390 ? 22.75 -27.562 -40 1 92.06 390 GLY B C 1
ATOM 7765 O O . GLY B 1 390 ? 23.594 -27.156 -39.219 1 92.06 390 GLY B O 1
ATOM 7766 N N . PHE B 1 391 ? 22.594 -27.094 -41.219 1 91.06 391 PHE B N 1
ATOM 7767 C CA . PHE B 1 391 ? 23.406 -26 -41.75 1 91.06 391 PHE B CA 1
ATOM 7768 C C . PHE B 1 391 ? 22.562 -24.781 -42.062 1 91.06 391 PHE B C 1
ATOM 7770 O O . PHE B 1 391 ? 21.438 -24.922 -42.562 1 91.06 391 PHE B O 1
ATOM 7777 N N . ASN B 1 392 ? 22.984 -23.562 -41.625 1 82.75 392 ASN B N 1
ATOM 7778 C CA . ASN B 1 392 ? 22.266 -22.312 -41.906 1 82.75 392 ASN B CA 1
ATOM 7779 C C . ASN B 1 392 ? 22.484 -21.859 -43.344 1 82.75 392 ASN B C 1
ATOM 7781 O O . ASN B 1 392 ? 23.594 -21.469 -43.719 1 82.75 392 ASN B O 1
ATOM 7785 N N . THR B 1 393 ? 21.469 -21.953 -44.125 1 74.19 393 THR B N 1
ATOM 7786 C CA . THR B 1 393 ? 21.562 -21.641 -45.562 1 74.19 393 THR B CA 1
ATOM 7787 C C . THR B 1 393 ? 21.75 -20.156 -45.781 1 74.19 393 THR B C 1
ATOM 7789 O O . THR B 1 393 ? 22.266 -19.734 -46.812 1 74.19 393 THR B O 1
ATOM 7792 N N . TRP B 1 394 ? 21.281 -19.391 -44.938 1 69.69 394 TRP B N 1
ATOM 7793 C CA . TRP B 1 394 ? 21.297 -17.953 -45.125 1 69.69 394 TRP B CA 1
ATOM 7794 C C . TRP B 1 394 ? 22.656 -17.375 -44.75 1 69.69 394 TRP B C 1
ATOM 7796 O O . TRP B 1 394 ? 23.016 -16.281 -45.219 1 69.69 394 TRP B O 1
ATOM 7806 N N . TRP B 1 395 ? 23.359 -17.969 -43.969 1 70.25 395 TRP B N 1
ATOM 7807 C CA . TRP B 1 395 ? 24.641 -17.438 -43.5 1 70.25 395 TRP B CA 1
ATOM 7808 C C . TRP B 1 395 ? 25.797 -18.328 -43.969 1 70.25 395 TRP B C 1
ATOM 7810 O O . TRP B 1 395 ? 26.625 -18.75 -43.156 1 70.25 395 TRP B O 1
ATOM 7820 N N . GLY B 1 396 ? 25.953 -18.594 -45.281 1 74 396 GLY B N 1
ATOM 7821 C CA . GLY B 1 396 ? 27.109 -19.266 -45.875 1 74 396 GLY B CA 1
ATOM 7822 C C . GLY B 1 396 ? 27.234 -20.719 -45.438 1 74 396 GLY B C 1
ATOM 7823 O O . GLY B 1 396 ? 28.328 -21.219 -45.25 1 74 396 GLY B O 1
ATOM 7824 N N . MET B 1 397 ? 26.172 -21.406 -45.062 1 80.06 397 MET B N 1
ATOM 7825 C CA . MET B 1 397 ? 26.109 -22.828 -44.719 1 80.06 397 MET B CA 1
ATOM 7826 C C . MET B 1 397 ? 26.859 -23.109 -43.438 1 80.06 397 MET B C 1
ATOM 7828 O O . MET B 1 397 ? 27.625 -24.078 -43.344 1 80.06 397 MET B O 1
ATOM 7832 N N . LYS B 1 398 ? 26.781 -22.125 -42.594 1 87.75 398 LYS B N 1
ATOM 7833 C CA . LYS B 1 398 ? 27.391 -22.344 -41.281 1 87.75 398 LYS B CA 1
ATOM 7834 C C . LYS B 1 398 ? 26.719 -23.5 -40.562 1 87.75 398 LYS B C 1
ATOM 7836 O O . LYS B 1 398 ? 25.5 -23.641 -40.562 1 87.75 398 LYS B O 1
ATOM 7841 N N . TYR B 1 399 ? 27.562 -24.453 -40.031 1 91.25 399 TYR B N 1
ATOM 7842 C CA . TYR B 1 399 ? 27.078 -25.609 -39.281 1 91.25 399 TYR B CA 1
ATOM 7843 C C . TYR B 1 399 ? 26.438 -25.172 -37.969 1 91.25 399 TYR B C 1
ATOM 7845 O O . TYR B 1 399 ? 27.078 -24.562 -37.125 1 91.25 399 TYR B O 1
ATOM 7853 N N . ASN B 1 400 ? 25.141 -25.344 -37.906 1 90.81 400 ASN B N 1
ATOM 7854 C CA . ASN B 1 400 ? 24.344 -24.938 -36.75 1 90.81 400 ASN B CA 1
ATOM 7855 C C . ASN B 1 400 ? 23.328 -26 -36.375 1 90.81 400 ASN B C 1
ATOM 7857 O O . ASN B 1 400 ? 22.109 -25.781 -36.5 1 90.81 400 ASN B O 1
ATOM 7861 N N . PRO B 1 401 ? 23.812 -27.109 -35.781 1 91 401 PRO B N 1
ATOM 7862 C CA . PRO B 1 401 ? 22.906 -28.203 -35.438 1 91 401 PRO B CA 1
ATOM 7863 C C . PRO B 1 401 ? 22.047 -27.875 -34.219 1 91 401 PRO B C 1
ATOM 7865 O O . PRO B 1 401 ? 21.141 -28.656 -33.875 1 91 401 PRO B O 1
ATOM 7868 N N . THR B 1 402 ? 22.266 -26.781 -33.531 1 88.06 402 THR B N 1
ATOM 7869 C CA . THR B 1 402 ? 21.531 -26.406 -32.344 1 88.06 402 THR B CA 1
ATOM 7870 C C . THR B 1 402 ? 20.391 -25.453 -32.656 1 88.06 402 THR B C 1
ATOM 7872 O O . THR B 1 402 ? 19.797 -24.859 -31.781 1 88.06 402 THR B O 1
ATOM 7875 N N . ASN B 1 403 ? 20.219 -25.297 -34 1 86.06 403 ASN B N 1
ATOM 7876 C CA . ASN B 1 403 ? 19.078 -24.453 -34.344 1 86.06 403 ASN B CA 1
ATOM 7877 C C . ASN B 1 403 ? 17.766 -25.062 -33.875 1 86.06 403 ASN B C 1
ATOM 7879 O O . ASN B 1 403 ? 17.688 -26.266 -33.625 1 86.06 403 ASN B O 1
ATOM 7883 N N . TYR B 1 404 ? 16.672 -24.312 -33.75 1 84 404 TYR B N 1
ATOM 7884 C CA . TYR B 1 404 ? 15.422 -24.672 -33.094 1 84 404 TYR B CA 1
ATOM 7885 C C . TYR B 1 404 ? 14.742 -25.828 -33.812 1 84 404 TYR B C 1
ATOM 7887 O O . TYR B 1 404 ? 14.234 -26.75 -33.156 1 84 404 TYR B O 1
ATOM 7895 N N . ASP B 1 405 ? 14.758 -25.828 -35.094 1 85.38 405 ASP B N 1
ATOM 7896 C CA . ASP B 1 405 ? 14.07 -26.859 -35.875 1 85.38 405 ASP B CA 1
ATOM 7897 C C . ASP B 1 405 ? 14.703 -28.219 -35.656 1 85.38 405 ASP B C 1
ATOM 7899 O O . ASP B 1 405 ? 13.992 -29.219 -35.469 1 85.38 405 ASP B O 1
ATOM 7903 N N . VAL B 1 406 ? 16.016 -28.203 -35.75 1 91 406 VAL B N 1
ATOM 7904 C CA . VAL B 1 406 ? 16.75 -29.453 -35.594 1 91 406 VAL B CA 1
ATOM 7905 C C . VAL B 1 406 ? 16.562 -29.984 -34.156 1 91 406 VAL B C 1
ATOM 7907 O O . VAL B 1 406 ? 16.219 -31.156 -33.969 1 91 406 VAL B O 1
ATOM 7910 N N . LEU B 1 407 ? 16.719 -29.109 -33.219 1 87.94 407 LEU B N 1
ATOM 7911 C CA . LEU B 1 407 ? 16.609 -29.516 -31.812 1 87.94 407 LEU B CA 1
ATOM 7912 C C . LEU B 1 407 ? 15.211 -30.047 -31.5 1 87.94 407 LEU B C 1
ATOM 7914 O O . LEU B 1 407 ? 15.062 -31.078 -30.844 1 87.94 407 LEU B O 1
ATOM 7918 N N . ASP B 1 408 ? 14.219 -29.391 -31.922 1 82.62 408 ASP B N 1
ATOM 7919 C CA . ASP B 1 408 ? 12.836 -29.781 -31.656 1 82.62 408 ASP B CA 1
ATOM 7920 C C . ASP B 1 408 ? 12.531 -31.156 -32.25 1 82.62 408 ASP B C 1
ATOM 7922 O O . ASP B 1 408 ? 11.922 -32 -31.594 1 82.62 408 ASP B O 1
ATOM 7926 N N . LYS B 1 409 ? 12.984 -31.328 -33.5 1 87.38 409 LYS B N 1
ATOM 7927 C CA . LYS B 1 409 ? 12.727 -32.594 -34.188 1 87.38 409 LYS B CA 1
ATOM 7928 C C . LYS B 1 409 ? 13.438 -33.75 -33.5 1 87.38 409 LYS B C 1
ATOM 7930 O O . LYS B 1 409 ? 12.836 -34.781 -33.219 1 87.38 409 LYS B O 1
ATOM 7935 N N . LEU B 1 410 ? 14.648 -33.531 -33.188 1 91.06 410 LEU B N 1
ATOM 7936 C CA . LEU B 1 410 ? 15.422 -34.594 -32.594 1 91.06 410 LEU B CA 1
ATOM 7937 C C . LEU B 1 410 ? 14.906 -34.906 -31.188 1 91.06 410 LEU B C 1
ATOM 7939 O O . LEU B 1 410 ? 14.883 -36.062 -30.781 1 91.06 410 LEU B O 1
ATOM 7943 N N . LYS B 1 411 ? 14.516 -33.969 -30.469 1 84.81 411 LYS B N 1
ATOM 7944 C CA . LYS B 1 411 ? 13.945 -34.156 -29.141 1 84.81 411 LYS B CA 1
ATOM 7945 C C . LYS B 1 411 ? 12.633 -34.938 -29.219 1 84.81 411 LYS B C 1
ATOM 7947 O O . LYS B 1 411 ? 12.359 -35.812 -28.375 1 84.81 411 LYS B O 1
ATOM 7952 N N . ASP B 1 412 ? 11.828 -34.594 -30.172 1 81.69 412 ASP B N 1
ATOM 7953 C CA . ASP B 1 412 ? 10.57 -35.312 -30.359 1 81.69 412 ASP B CA 1
ATOM 7954 C C . ASP B 1 412 ? 10.828 -36.781 -30.625 1 81.69 412 ASP B C 1
ATOM 7956 O O . ASP B 1 412 ? 10.141 -37.656 -30.078 1 81.69 412 ASP B O 1
ATOM 7960 N N . ILE B 1 413 ? 11.789 -37 -31.516 1 88.44 413 ILE B N 1
ATOM 7961 C CA . ILE B 1 413 ? 12.133 -38.406 -31.812 1 88.44 413 ILE B CA 1
ATOM 7962 C C . ILE B 1 413 ? 12.602 -39.094 -30.531 1 88.44 413 ILE B C 1
ATOM 7964 O O . ILE B 1 413 ? 12.172 -40.219 -30.25 1 88.44 413 ILE B O 1
ATOM 7968 N N . GLU B 1 414 ? 13.422 -38.406 -29.812 1 87 414 GLU B N 1
ATOM 7969 C CA . GLU B 1 414 ? 13.922 -38.969 -28.562 1 87 414 GLU B CA 1
ATOM 7970 C C . GLU B 1 414 ? 12.773 -39.281 -27.594 1 87 414 GLU B C 1
ATOM 7972 O O . GLU B 1 414 ? 12.766 -40.312 -26.938 1 87 414 GLU B O 1
ATOM 7977 N N . LYS B 1 415 ? 11.867 -38.406 -27.484 1 79.5 415 LYS B N 1
ATOM 7978 C CA . LYS B 1 415 ? 10.727 -38.594 -26.578 1 79.5 415 LYS B CA 1
ATOM 7979 C C . LYS B 1 415 ? 9.906 -39.812 -26.953 1 79.5 415 LYS B C 1
ATOM 7981 O O . LYS B 1 415 ? 9.469 -40.562 -26.078 1 79.5 415 LYS B O 1
ATOM 7986 N N . VAL B 1 416 ? 9.641 -39.938 -28.203 1 81.69 416 VAL B N 1
ATOM 7987 C CA . VAL B 1 416 ? 8.883 -41.094 -28.688 1 81.69 416 VAL B CA 1
ATOM 7988 C C . VAL B 1 416 ? 9.594 -42.375 -28.312 1 81.69 416 VAL B C 1
ATOM 7990 O O . VAL B 1 416 ? 8.969 -43.281 -27.766 1 81.69 416 VAL B O 1
ATOM 7993 N N . PHE B 1 417 ? 10.844 -42.406 -28.531 1 87.06 417 PHE B N 1
ATOM 7994 C CA . PHE B 1 417 ? 11.578 -43.625 -28.25 1 87.06 417 PHE B CA 1
ATOM 7995 C C . PHE B 1 417 ? 11.773 -43.812 -26.75 1 87.06 417 PHE B C 1
ATOM 7997 O O . PHE B 1 417 ? 11.852 -44.938 -26.266 1 87.06 417 PHE B O 1
ATOM 8004 N N . ASN B 1 418 ? 11.875 -42.719 -26.078 1 81.19 418 ASN B N 1
ATOM 8005 C CA . ASN B 1 418 ? 11.875 -42.812 -24.625 1 81.19 418 ASN B CA 1
ATOM 8006 C C . ASN B 1 418 ? 10.578 -43.438 -24.109 1 81.19 418 ASN B C 1
ATOM 8008 O O . ASN B 1 418 ? 10.602 -44.25 -23.156 1 81.19 418 ASN B O 1
ATOM 8012 N N . TYR B 1 419 ? 9.539 -43.031 -24.672 1 76.06 419 TYR B N 1
ATOM 8013 C CA . TYR B 1 419 ? 8.227 -43.562 -24.344 1 76.06 419 TYR B CA 1
ATOM 8014 C C . TYR B 1 419 ? 8.156 -45.062 -24.609 1 76.06 419 TYR B C 1
ATOM 8016 O O . TYR B 1 419 ? 7.648 -45.812 -23.797 1 76.06 419 TYR B O 1
ATOM 8024 N N . LEU B 1 420 ? 8.656 -45.406 -25.703 1 79.94 420 LEU B N 1
ATOM 8025 C CA . LEU B 1 420 ? 8.656 -46.812 -26.094 1 79.94 420 LEU B CA 1
ATOM 8026 C C . LEU B 1 420 ? 9.609 -47.594 -25.219 1 79.94 420 LEU B C 1
ATOM 8028 O O . LEU B 1 420 ? 9.383 -48.781 -24.969 1 79.94 420 LEU B O 1
ATOM 8032 N N . ASP B 1 421 ? 10.641 -46.938 -24.75 1 79.25 421 ASP B N 1
ATOM 8033 C CA . ASP B 1 421 ? 11.688 -47.594 -23.969 1 79.25 421 ASP B CA 1
ATOM 8034 C C . ASP B 1 421 ? 11.312 -47.625 -22.484 1 79.25 421 ASP B C 1
ATOM 8036 O O . ASP B 1 421 ? 12.023 -48.219 -21.672 1 79.25 421 ASP B O 1
ATOM 8040 N N . ASP B 1 422 ? 10.148 -47.094 -22.078 1 69.94 422 ASP B N 1
ATOM 8041 C CA . ASP B 1 422 ? 9.758 -46.938 -20.672 1 69.94 422 ASP B CA 1
ATOM 8042 C C . ASP B 1 422 ? 10.867 -46.281 -19.859 1 69.94 422 ASP B C 1
ATOM 8044 O O . ASP B 1 422 ? 11.117 -46.656 -18.719 1 69.94 422 ASP B O 1
ATOM 8048 N N . GLY B 1 423 ? 11.68 -45.469 -20.516 1 64.5 423 GLY B N 1
ATOM 8049 C CA . GLY B 1 423 ? 12.695 -44.656 -19.875 1 64.5 423 GLY B CA 1
ATOM 8050 C C . GLY B 1 423 ? 13.883 -45.438 -19.375 1 64.5 423 GLY B C 1
ATOM 8051 O O . GLY B 1 423 ? 14.625 -45 -18.5 1 64.5 423 GLY B O 1
ATOM 8052 N N . LYS B 1 424 ? 14.102 -46.594 -19.797 1 64.94 424 LYS B N 1
ATOM 8053 C CA . LYS B 1 424 ? 15.125 -47.5 -19.281 1 64.94 424 LYS B CA 1
ATOM 8054 C C . LYS B 1 424 ? 16.516 -47.094 -19.734 1 64.94 424 LYS B C 1
ATOM 8056 O O . LYS B 1 424 ? 17.5 -47.312 -19.016 1 64.94 424 LYS B O 1
ATOM 8061 N N . THR B 1 425 ? 16.578 -46.406 -20.812 1 68.12 425 THR B N 1
ATOM 8062 C CA . THR B 1 425 ? 17.875 -46.031 -21.344 1 68.12 425 THR B CA 1
ATOM 8063 C C . THR B 1 425 ? 18.391 -44.75 -20.641 1 68.12 425 THR B C 1
ATOM 8065 O O . THR B 1 425 ? 17.609 -43.875 -20.328 1 68.12 425 THR B O 1
ATOM 8068 N N . GLU B 1 426 ? 19.656 -44.781 -20.328 1 69.69 426 GLU B N 1
ATOM 8069 C CA . GLU B 1 426 ? 20.297 -43.688 -19.625 1 69.69 426 GLU B CA 1
ATOM 8070 C C . GLU B 1 426 ? 20.156 -42.375 -20.422 1 69.69 426 GLU B C 1
ATOM 8072 O O . GLU B 1 426 ? 20.219 -42.375 -21.641 1 69.69 426 GLU B O 1
ATOM 8077 N N . GLU B 1 427 ? 20.078 -41.25 -19.656 1 72.62 427 GLU B N 1
ATOM 8078 C CA . GLU B 1 427 ? 19.797 -39.969 -20.25 1 72.62 427 GLU B CA 1
ATOM 8079 C C . GLU B 1 427 ? 21.078 -39.344 -20.828 1 72.62 427 GLU B C 1
ATOM 8081 O O . GLU B 1 427 ? 22.156 -39.469 -20.25 1 72.62 427 GLU B O 1
ATOM 8086 N N . ILE B 1 428 ? 21.078 -38.875 -22.109 1 70.75 428 ILE B N 1
ATOM 8087 C CA . ILE B 1 428 ? 22.062 -38.031 -22.75 1 70.75 428 ILE B CA 1
ATOM 8088 C C . ILE B 1 428 ? 21.438 -36.688 -23.094 1 70.75 428 ILE B C 1
ATOM 8090 O O . ILE B 1 428 ? 20.359 -36.625 -23.672 1 70.75 428 ILE B O 1
ATOM 8094 N N . ASP B 1 429 ? 22.094 -35.594 -22.672 1 77.75 429 ASP B N 1
ATOM 8095 C CA . ASP B 1 429 ? 21.578 -34.25 -22.984 1 77.75 429 ASP B CA 1
ATOM 8096 C C . ASP B 1 429 ? 21.781 -33.938 -24.469 1 77.75 429 ASP B C 1
ATOM 8098 O O . ASP B 1 429 ? 22.906 -33.656 -24.906 1 77.75 429 ASP B O 1
ATOM 8102 N N . ILE B 1 430 ? 20.719 -33.844 -25.141 1 87.31 430 ILE B N 1
ATOM 8103 C CA . ILE B 1 430 ? 20.766 -33.656 -26.578 1 87.31 430 ILE B CA 1
ATOM 8104 C C . ILE B 1 430 ? 21.328 -32.281 -26.906 1 87.31 430 ILE B C 1
ATOM 8106 O O . ILE B 1 430 ? 22.109 -32.125 -27.844 1 87.31 430 ILE B O 1
ATOM 8110 N N . THR B 1 431 ? 21 -31.281 -26.156 1 85.31 431 THR B N 1
ATOM 8111 C CA . THR B 1 431 ? 21.422 -29.922 -26.438 1 85.31 431 THR B CA 1
ATOM 8112 C C . THR B 1 431 ? 22.938 -29.781 -26.25 1 85.31 431 THR B C 1
ATOM 8114 O O . THR B 1 431 ? 23.625 -29.219 -27.109 1 85.31 431 THR B O 1
ATOM 8117 N N . ASP B 1 432 ? 23.422 -30.281 -25.172 1 84.31 432 ASP B N 1
ATOM 8118 C CA . ASP B 1 432 ? 24.844 -30.203 -24.906 1 84.31 432 ASP B CA 1
ATOM 8119 C C . ASP B 1 432 ? 25.641 -30.984 -25.953 1 84.31 432 ASP B C 1
ATOM 8121 O O . ASP B 1 432 ? 26.703 -30.531 -26.391 1 84.31 432 ASP B O 1
ATOM 8125 N N . THR B 1 433 ? 25.141 -32.094 -26.312 1 88.5 433 THR B N 1
ATOM 8126 C CA . THR B 1 433 ? 25.812 -32.938 -27.297 1 88.5 433 THR B CA 1
ATOM 8127 C C . THR B 1 433 ? 25.906 -32.219 -28.641 1 88.5 433 THR B C 1
ATOM 8129 O O . THR B 1 433 ? 26.953 -32.219 -29.297 1 88.5 433 THR B O 1
ATOM 8132 N N . LEU B 1 434 ? 24.891 -31.547 -29.031 1 91.5 434 LEU B N 1
ATOM 8133 C CA . LEU B 1 434 ? 24.859 -30.859 -30.328 1 91.5 434 LEU B CA 1
ATOM 8134 C C . LEU B 1 434 ? 25.688 -29.594 -30.297 1 91.5 434 LEU B C 1
ATOM 8136 O O . LEU B 1 434 ? 26.297 -29.203 -31.297 1 91.5 434 LEU B O 1
ATOM 8140 N N . LYS B 1 435 ? 25.688 -28.969 -29.172 1 89.25 435 LYS B N 1
ATOM 8141 C CA . LYS B 1 435 ? 26.562 -27.797 -29 1 89.25 435 LYS B CA 1
ATOM 8142 C C . LYS B 1 435 ? 28.031 -28.188 -29.172 1 89.25 435 LYS B C 1
ATOM 8144 O O . LYS B 1 435 ? 28.797 -27.469 -29.797 1 89.25 435 LYS B O 1
ATOM 8149 N N . MET B 1 436 ? 28.344 -29.297 -28.531 1 88.25 436 MET B N 1
ATOM 8150 C CA . MET B 1 436 ? 29.703 -29.812 -28.672 1 88.25 436 MET B CA 1
ATOM 8151 C C . MET B 1 436 ? 30.016 -30.172 -30.125 1 88.25 436 MET B C 1
ATOM 8153 O O . MET B 1 436 ? 31.109 -29.891 -30.609 1 88.25 436 MET B O 1
ATOM 8157 N N . ALA B 1 437 ? 29.078 -30.75 -30.781 1 92 437 ALA B N 1
ATOM 8158 C CA . ALA B 1 437 ? 29.25 -31.094 -32.188 1 92 437 ALA B CA 1
ATOM 8159 C C . ALA B 1 437 ? 29.453 -29.844 -33.031 1 92 437 ALA B C 1
ATOM 8161 O O . ALA B 1 437 ? 30.25 -29.844 -33.969 1 92 437 ALA B O 1
ATOM 8162 N N . GLU B 1 438 ? 28.641 -28.875 -32.719 1 90.75 438 GLU B N 1
ATOM 8163 C CA . GLU B 1 438 ? 28.781 -27.609 -33.406 1 90.75 438 GLU B CA 1
ATOM 8164 C C . GLU B 1 438 ? 30.172 -27 -33.188 1 90.75 438 GLU B C 1
ATOM 8166 O O . GLU B 1 438 ? 30.812 -26.531 -34.125 1 90.75 438 GLU B O 1
ATOM 8171 N N . TYR B 1 439 ? 30.609 -27.062 -31.969 1 87.12 439 TYR B N 1
ATOM 8172 C CA . TYR B 1 439 ? 31.891 -26.5 -31.578 1 87.12 439 TYR B CA 1
ATOM 8173 C C . TYR B 1 439 ? 33.031 -27.234 -32.281 1 87.12 439 TYR B C 1
ATOM 8175 O O . TYR B 1 439 ? 33.969 -26.594 -32.781 1 87.12 439 TYR B O 1
ATOM 8183 N N . TYR B 1 440 ? 33.031 -28.5 -32.312 1 90.25 440 TYR B N 1
ATOM 8184 C CA . TYR B 1 440 ? 34.094 -29.297 -32.906 1 90.25 440 TYR B CA 1
ATOM 8185 C C . TYR B 1 440 ? 33.844 -29.547 -34.406 1 90.25 440 TYR B C 1
ATOM 8187 O O . TYR B 1 440 ? 34.625 -30.266 -35.062 1 90.25 440 TYR B O 1
ATOM 8195 N N . GLN B 1 441 ? 32.781 -29.031 -34.938 1 90.06 441 GLN B N 1
ATOM 8196 C CA . GLN B 1 441 ? 32.406 -29.172 -36.344 1 90.06 441 GLN B CA 1
ATOM 8197 C C . GLN B 1 441 ? 32.25 -30.641 -36.719 1 90.06 441 GLN B C 1
ATOM 8199 O O . GLN B 1 441 ? 32.781 -31.078 -37.75 1 90.06 441 GLN B O 1
ATOM 8204 N N . GLU B 1 442 ? 31.672 -31.359 -35.75 1 91.88 442 GLU B N 1
ATOM 8205 C CA . GLU B 1 442 ? 31.375 -32.781 -36 1 91.88 442 GLU B CA 1
ATOM 8206 C C . GLU B 1 442 ? 30.016 -32.938 -36.688 1 91.88 442 GLU B C 1
ATOM 8208 O O . GLU B 1 442 ? 28.984 -32.562 -36.125 1 91.88 442 GLU B O 1
ATOM 8213 N N . THR B 1 443 ? 30.016 -33.5 -37.844 1 94 443 THR B N 1
ATOM 8214 C CA . THR B 1 443 ? 28.766 -33.594 -38.594 1 94 443 THR B CA 1
ATOM 8215 C C . THR B 1 443 ? 28.328 -35.062 -38.75 1 94 443 THR B C 1
ATOM 8217 O O . THR B 1 443 ? 27.188 -35.344 -39.125 1 94 443 THR B O 1
ATOM 8220 N N . LYS B 1 444 ? 29.25 -35.969 -38.375 1 94.12 444 LYS B N 1
ATOM 8221 C CA . LYS B 1 444 ? 28.953 -37.375 -38.656 1 94.12 444 LYS B CA 1
ATOM 8222 C C . LYS B 1 444 ? 28.859 -38.188 -37.375 1 94.12 444 LYS B C 1
ATOM 8224 O O . LYS B 1 444 ? 29.625 -37.969 -36.438 1 94.12 444 LYS B O 1
ATOM 8229 N N . LYS B 1 445 ? 27.844 -39.031 -37.375 1 94 445 LYS B N 1
ATOM 8230 C CA . LYS B 1 445 ? 27.641 -40.062 -36.375 1 94 445 LYS B CA 1
ATOM 8231 C C . LYS B 1 445 ? 27.688 -39.469 -34.969 1 94 445 LYS B C 1
ATOM 8233 O O . LYS B 1 445 ? 28.438 -39.938 -34.094 1 94 445 LYS B O 1
ATOM 8238 N N . ILE B 1 446 ? 27.031 -38.438 -34.844 1 95.12 446 ILE B N 1
ATOM 8239 C CA . ILE B 1 446 ? 26.844 -37.844 -33.531 1 95.12 446 ILE B CA 1
ATOM 8240 C C . ILE B 1 446 ? 25.984 -38.75 -32.656 1 95.12 446 ILE B C 1
ATOM 8242 O O . ILE B 1 446 ? 24.859 -39.094 -33.031 1 95.12 446 ILE B O 1
ATOM 8246 N N . GLU B 1 447 ? 26.5 -39.094 -31.562 1 92.94 447 GLU B N 1
ATOM 8247 C CA . GLU B 1 447 ? 25.812 -40.062 -30.719 1 92.94 447 GLU B CA 1
ATOM 8248 C C . GLU B 1 447 ? 24.812 -39.375 -29.797 1 92.94 447 GLU B C 1
ATOM 8250 O O . GLU B 1 447 ? 25.188 -38.531 -28.984 1 92.94 447 GLU B O 1
ATOM 8255 N N . LEU B 1 448 ? 23.578 -39.75 -29.969 1 93.62 448 LEU B N 1
ATOM 8256 C CA . LEU B 1 448 ? 22.516 -39.344 -29.062 1 93.62 448 LEU B CA 1
ATOM 8257 C C . LEU B 1 448 ? 21.969 -40.531 -28.266 1 93.62 448 LEU B C 1
ATOM 8259 O O . LEU B 1 448 ? 22.562 -41.594 -28.266 1 93.62 448 LEU B O 1
ATOM 8263 N N . LYS B 1 449 ? 20.906 -40.344 -27.5 1 90.38 449 LYS B N 1
ATOM 8264 C CA . LYS B 1 449 ? 20.406 -41.344 -26.562 1 90.38 449 LYS B CA 1
ATOM 8265 C C . LYS B 1 449 ? 19.984 -42.625 -27.281 1 90.38 449 LYS B C 1
ATOM 8267 O O . LYS B 1 449 ? 20.422 -43.719 -26.922 1 90.38 449 LYS B O 1
ATOM 8272 N N . TYR B 1 450 ? 19.188 -42.5 -28.328 1 93.69 450 TYR B N 1
ATOM 8273 C CA . TYR B 1 450 ? 18.609 -43.656 -28.953 1 93.69 450 TYR B CA 1
ATOM 8274 C C . TYR B 1 450 ? 19.094 -43.812 -30.391 1 93.69 450 TYR B C 1
ATOM 8276 O O . TYR B 1 450 ? 18.844 -44.844 -31.031 1 93.69 450 TYR B O 1
ATOM 8284 N N . PHE B 1 451 ? 19.781 -42.812 -30.938 1 95.25 451 PHE B N 1
ATOM 8285 C CA . PHE B 1 451 ? 20.156 -42.844 -32.344 1 95.25 451 PHE B CA 1
ATOM 8286 C C . PHE B 1 451 ? 21.391 -42 -32.594 1 95.25 451 PHE B C 1
ATOM 8288 O O . PHE B 1 451 ? 21.766 -41.188 -31.75 1 95.25 451 PHE B O 1
ATOM 8295 N N . TYR B 1 452 ? 22.109 -42.312 -33.75 1 95.88 452 TYR B N 1
ATOM 8296 C CA . TYR B 1 452 ? 23.172 -41.469 -34.281 1 95.88 452 TYR B CA 1
ATOM 8297 C C . TYR B 1 452 ? 22.625 -40.562 -35.375 1 95.88 452 TYR B C 1
ATOM 8299 O O . TYR B 1 452 ? 21.734 -40.938 -36.125 1 95.88 452 TYR B O 1
ATOM 8307 N N . VAL B 1 453 ? 23.172 -39.375 -35.406 1 96.5 453 VAL B N 1
ATOM 8308 C CA . VAL B 1 453 ? 22.719 -38.438 -36.469 1 96.5 453 VAL B CA 1
ATOM 8309 C C . VAL B 1 453 ? 23.906 -37.938 -37.281 1 96.5 453 VAL B C 1
ATOM 8311 O O . VAL B 1 453 ? 25 -37.75 -36.719 1 96.5 453 VAL B O 1
ATOM 8314 N N . THR B 1 454 ? 23.781 -37.844 -38.594 1 95.56 454 THR B N 1
ATOM 8315 C CA . THR B 1 454 ? 24.734 -37.25 -39.5 1 95.56 454 THR B CA 1
ATOM 8316 C C . THR B 1 454 ? 24.078 -36.156 -40.344 1 95.56 454 THR B C 1
ATOM 8318 O O . THR B 1 454 ? 23.062 -36.406 -41 1 95.56 454 THR B O 1
ATOM 8321 N N . PHE B 1 455 ? 24.656 -35 -40.312 1 95.06 455 PHE B N 1
ATOM 8322 C CA . PHE B 1 455 ? 24.094 -33.906 -41.094 1 95.06 455 PHE B CA 1
ATOM 8323 C C . PHE B 1 455 ? 24.844 -33.719 -42.406 1 95.06 455 PHE B C 1
ATOM 8325 O O . PHE B 1 455 ? 26.078 -33.719 -42.438 1 95.06 455 PHE B O 1
ATOM 8332 N N . TYR B 1 456 ? 24.125 -33.5 -43.438 1 91.75 456 TYR B N 1
ATOM 8333 C CA . TYR B 1 456 ? 24.719 -33.281 -44.75 1 91.75 456 TYR B CA 1
ATOM 8334 C C . TYR B 1 456 ? 24.406 -31.875 -45.25 1 91.75 456 TYR B C 1
ATOM 8336 O O . TYR B 1 456 ? 23.328 -31.328 -44.969 1 91.75 456 TYR B O 1
ATOM 8344 N N . LYS B 1 457 ? 25.203 -31.312 -46 1 89.06 457 LYS B N 1
ATOM 8345 C CA . LYS B 1 457 ? 25.078 -29.953 -46.5 1 89.06 457 LYS B CA 1
ATOM 8346 C C . LYS B 1 457 ? 23.875 -29.797 -47.406 1 89.06 457 LYS B C 1
ATOM 8348 O O . LYS B 1 457 ? 23.375 -28.703 -47.594 1 89.06 457 LYS B O 1
ATOM 8353 N N . LYS B 1 458 ? 23.5 -30.906 -47.969 1 86.44 458 LYS B N 1
ATOM 8354 C CA . LYS B 1 458 ? 22.359 -30.859 -48.875 1 86.44 458 LYS B CA 1
ATOM 8355 C C . LYS B 1 458 ? 21.047 -30.656 -48.125 1 86.44 458 LYS B C 1
ATOM 8357 O O . LYS B 1 458 ? 19.984 -30.547 -48.75 1 86.44 458 LYS B O 1
ATOM 8362 N N . GLY B 1 459 ? 21.109 -30.672 -46.812 1 88.25 459 GLY B N 1
ATOM 8363 C CA . GLY B 1 459 ? 19.953 -30.344 -46 1 88.25 459 GLY B CA 1
ATOM 8364 C C . GLY B 1 459 ? 19.266 -31.578 -45.406 1 88.25 459 GLY B C 1
ATOM 8365 O O . GLY B 1 459 ? 18.125 -31.484 -44.938 1 88.25 459 GLY B O 1
ATOM 8366 N N . THR B 1 460 ? 20 -32.75 -45.5 1 90.38 460 THR B N 1
ATOM 8367 C CA . THR B 1 460 ? 19.391 -33.969 -45 1 90.38 460 THR B CA 1
ATOM 8368 C C . THR B 1 460 ? 20.094 -34.438 -43.75 1 90.38 460 THR B C 1
ATOM 8370 O O . THR B 1 460 ? 21.234 -34.031 -43.469 1 90.38 460 THR B O 1
ATOM 8373 N N . CYS B 1 461 ? 19.406 -35.188 -43.031 1 93.56 461 CYS B N 1
ATOM 8374 C CA . CYS B 1 461 ? 19.938 -35.812 -41.812 1 93.56 461 CYS B CA 1
ATOM 8375 C C . CYS B 1 461 ? 19.719 -37.312 -41.844 1 93.56 461 CYS B C 1
ATOM 8377 O O . CYS B 1 461 ? 18.609 -37.781 -42.094 1 93.56 461 CYS B O 1
ATOM 8379 N N . HIS B 1 462 ? 20.812 -38 -41.688 1 94.06 462 HIS B N 1
ATOM 8380 C CA . HIS B 1 462 ? 20.734 -39.469 -41.562 1 94.06 462 HIS B CA 1
ATOM 8381 C C . HIS B 1 462 ? 20.594 -39.875 -40.094 1 94.06 462 HIS B C 1
ATOM 8383 O O . HIS B 1 462 ? 21.453 -39.531 -39.281 1 94.06 462 HIS B O 1
ATOM 8389 N N . ILE B 1 463 ? 19.531 -40.594 -39.812 1 95.38 463 ILE B N 1
ATOM 8390 C CA . ILE B 1 463 ? 19.281 -41.094 -38.469 1 95.38 463 ILE B CA 1
ATOM 8391 C C . ILE B 1 463 ? 19.484 -42.594 -38.438 1 95.38 463 ILE B C 1
ATOM 8393 O O . ILE B 1 463 ? 18.859 -43.344 -39.188 1 95.38 463 ILE B O 1
ATOM 8397 N N . GLU B 1 464 ? 20.422 -43.031 -37.594 1 95.69 464 GLU B N 1
ATOM 8398 C CA . GLU B 1 464 ? 20.672 -44.438 -37.438 1 95.69 464 GLU B CA 1
ATOM 8399 C C . GLU B 1 464 ? 20.328 -44.906 -36.031 1 95.69 464 GLU B C 1
ATOM 8401 O O . GLU B 1 464 ? 20.969 -44.5 -35.062 1 95.69 464 GLU B O 1
ATOM 8406 N N . PHE B 1 465 ? 19.359 -45.781 -35.875 1 95.94 465 PHE B N 1
ATOM 8407 C CA . PHE B 1 465 ? 18.859 -46.188 -34.594 1 95.94 465 PHE B CA 1
ATOM 8408 C C . PHE B 1 465 ? 19.828 -47.188 -33.906 1 95.94 465 PHE B C 1
ATOM 8410 O O . PHE B 1 465 ? 20.359 -48.062 -34.562 1 95.94 465 PHE B O 1
ATOM 8417 N N . LYS B 1 466 ? 20.047 -47.031 -32.625 1 93.19 466 LYS B N 1
ATOM 8418 C CA . LYS B 1 466 ? 21.031 -47.812 -31.875 1 93.19 466 LYS B CA 1
ATOM 8419 C C . LYS B 1 466 ? 20.438 -49.156 -31.422 1 93.19 466 LYS B C 1
ATOM 8421 O O . LYS B 1 466 ? 21.156 -50.156 -31.312 1 93.19 466 LYS B O 1
ATOM 8426 N N . ASN B 1 467 ? 19.234 -49.188 -31.094 1 92.06 467 ASN B N 1
ATOM 8427 C CA . ASN B 1 467 ? 18.562 -50.344 -30.516 1 92.06 467 ASN B CA 1
ATOM 8428 C C . ASN B 1 467 ? 17.5 -50.906 -31.453 1 92.06 467 ASN B C 1
ATOM 8430 O O . ASN B 1 467 ? 16.422 -50.312 -31.609 1 92.06 467 ASN B O 1
ATOM 8434 N N . MET B 1 468 ? 17.75 -52.031 -31.938 1 89.75 468 MET B N 1
ATOM 8435 C CA . MET B 1 468 ? 16.859 -52.594 -32.938 1 89.75 468 MET B CA 1
ATOM 8436 C C . MET B 1 468 ? 15.562 -53.094 -32.281 1 89.75 468 MET B C 1
ATOM 8438 O O . MET B 1 468 ? 14.516 -53.125 -32.938 1 89.75 468 MET B O 1
ATOM 8442 N N . GLU B 1 469 ? 15.664 -53.438 -31.047 1 87.62 469 GLU B N 1
ATOM 8443 C CA . GLU B 1 469 ? 14.453 -53.875 -30.344 1 87.62 469 GLU B CA 1
ATOM 8444 C C . GLU B 1 469 ? 13.453 -52.75 -30.219 1 87.62 469 GLU B C 1
ATOM 8446 O O . GLU B 1 469 ? 12.25 -52.938 -30.422 1 87.62 469 GLU B O 1
ATOM 8451 N N . LEU B 1 470 ? 13.977 -51.625 -29.906 1 89.69 470 LEU B N 1
ATOM 8452 C CA . LEU B 1 470 ? 13.125 -50.438 -29.797 1 89.69 470 LEU B CA 1
ATOM 8453 C C . LEU B 1 470 ? 12.555 -50.062 -31.172 1 89.69 470 LEU B C 1
ATOM 8455 O O . LEU B 1 470 ? 11.398 -49.656 -31.266 1 89.69 470 LEU B O 1
ATOM 8459 N N . LEU B 1 471 ? 13.398 -50.125 -32.156 1 92.31 471 LEU B N 1
ATOM 8460 C CA . LEU B 1 471 ? 12.922 -49.844 -33.5 1 92.31 471 LEU B CA 1
ATOM 8461 C C . LEU B 1 471 ? 11.812 -50.812 -33.906 1 92.31 471 LEU B C 1
ATOM 8463 O O . LEU B 1 471 ? 10.844 -50.406 -34.562 1 92.31 471 LEU B O 1
ATOM 8467 N N . HIS B 1 472 ? 12.023 -52.031 -33.531 1 89.44 472 HIS B N 1
ATOM 8468 C CA . HIS B 1 472 ? 10.992 -53.031 -33.781 1 89.44 472 HIS B CA 1
ATOM 8469 C C . HIS B 1 472 ? 9.68 -52.656 -33.125 1 89.44 472 HIS B C 1
ATOM 8471 O O . HIS B 1 472 ? 8.602 -52.812 -33.688 1 89.44 472 HIS B O 1
ATOM 8477 N N . LYS B 1 473 ? 9.797 -52.25 -31.906 1 88.25 473 LYS B N 1
ATOM 8478 C CA . LYS B 1 473 ? 8.617 -51.812 -31.172 1 88.25 473 LYS B CA 1
ATOM 8479 C C . LYS B 1 473 ? 7.934 -50.625 -31.891 1 88.25 473 LYS B C 1
ATOM 8481 O O . LYS B 1 473 ? 6.703 -50.594 -31.953 1 88.25 473 LYS B O 1
ATOM 8486 N N . PHE B 1 474 ? 8.711 -49.719 -32.312 1 91.5 474 PHE B N 1
ATOM 8487 C CA . PHE B 1 474 ? 8.227 -48.594 -33.094 1 91.5 474 PHE B CA 1
ATOM 8488 C C . PHE B 1 474 ? 7.473 -49.062 -34.312 1 91.5 474 PHE B C 1
ATOM 8490 O O . PHE B 1 474 ? 6.371 -48.562 -34.594 1 91.5 474 PHE B O 1
ATOM 8497 N N . ASN B 1 475 ? 8.062 -49.938 -35.062 1 90 475 ASN B N 1
ATOM 8498 C CA . ASN B 1 475 ? 7.453 -50.469 -36.281 1 90 475 ASN B CA 1
ATOM 8499 C C . ASN B 1 475 ? 6.164 -51.219 -35.969 1 90 475 ASN B C 1
ATOM 8501 O O . ASN B 1 475 ? 5.188 -51.125 -36.719 1 90 475 ASN B O 1
ATOM 8505 N N . LEU B 1 476 ? 6.297 -51.969 -34.906 1 88 476 LEU B N 1
ATOM 8506 C CA . LEU B 1 476 ? 5.117 -52.75 -34.5 1 88 476 LEU B CA 1
ATOM 8507 C C . LEU B 1 476 ? 3.957 -51.812 -34.188 1 88 476 LEU B C 1
ATOM 8509 O O . LEU B 1 476 ? 2.824 -52.031 -34.594 1 88 476 LEU B O 1
ATOM 8513 N N . PHE B 1 477 ? 4.258 -50.812 -33.438 1 87.06 477 PHE B N 1
ATOM 8514 C CA . PHE B 1 477 ? 3.246 -49.812 -33.094 1 87.06 477 PHE B CA 1
ATOM 8515 C C . PHE B 1 477 ? 2.627 -49.188 -34.344 1 87.06 477 PHE B C 1
ATOM 8517 O O . PHE B 1 477 ? 1.402 -49.125 -34.469 1 87.06 477 PHE B O 1
ATOM 8524 N N . GLY B 1 478 ? 3.418 -48.688 -35.188 1 85.75 478 GLY B N 1
ATOM 8525 C CA . GLY B 1 478 ? 2.939 -48.094 -36.438 1 85.75 478 GLY B CA 1
ATOM 8526 C C . GLY B 1 478 ? 2.105 -49.031 -37.25 1 85.75 478 GLY B C 1
ATOM 8527 O O . GLY B 1 478 ? 1.036 -48.688 -37.75 1 85.75 478 GLY B O 1
ATOM 8528 N N . SER B 1 479 ? 2.557 -50.25 -37.375 1 86.88 479 SER B N 1
ATOM 8529 C CA . SER B 1 479 ? 1.879 -51.219 -38.219 1 86.88 479 SER B CA 1
ATOM 8530 C C . SER B 1 479 ? 0.534 -51.625 -37.625 1 86.88 479 SER B C 1
ATOM 8532 O O . SER B 1 479 ? -0.433 -51.844 -38.344 1 86.88 479 SER B O 1
ATOM 8534 N N . GLN B 1 480 ? 0.512 -51.781 -36.344 1 84.56 480 GLN B N 1
ATOM 8535 C CA . GLN B 1 480 ? -0.74 -52.094 -35.688 1 84.56 480 GLN B CA 1
ATOM 8536 C C . GLN B 1 480 ? -1.775 -51 -35.875 1 84.56 480 GLN B C 1
ATOM 8538 O O . GLN B 1 480 ? -2.943 -51.281 -36.156 1 84.56 480 GLN B O 1
ATOM 8543 N N . LYS B 1 481 ? -1.327 -49.875 -35.719 1 83 481 LYS B N 1
ATOM 8544 C CA . LYS B 1 481 ? -2.234 -48.719 -35.844 1 83 481 LYS B CA 1
ATOM 8545 C C . LYS B 1 481 ? -2.75 -48.562 -37.25 1 83 481 LYS B C 1
ATOM 8547 O O . LYS B 1 481 ? -3.879 -48.125 -37.469 1 83 481 LYS B O 1
ATOM 8552 N N . ARG B 1 482 ? -1.949 -48.969 -38.219 1 84.38 482 ARG B N 1
ATOM 8553 C CA . ARG B 1 482 ? -2.336 -48.875 -39.625 1 84.38 482 ARG B CA 1
ATOM 8554 C C . ARG B 1 482 ? -3.123 -50.094 -40.031 1 84.38 482 ARG B C 1
ATOM 8556 O O . ARG B 1 482 ? -3.594 -50.188 -41.188 1 84.38 482 ARG B O 1
ATOM 8563 N N . GLY B 1 483 ? -3.201 -51.062 -39.125 1 85.5 483 GLY B N 1
ATOM 8564 C CA . GLY B 1 483 ? -3.945 -52.281 -39.438 1 85.5 483 GLY B CA 1
ATOM 8565 C C . GLY B 1 483 ? -3.197 -53.219 -40.344 1 85.5 483 GLY B C 1
ATOM 8566 O O . GLY B 1 483 ? -3.814 -54 -41.062 1 85.5 483 GLY B O 1
ATOM 8567 N N . TRP B 1 484 ? -1.846 -53.062 -40.344 1 87.88 484 TRP B N 1
ATOM 8568 C CA . TRP B 1 484 ? -1.05 -53.906 -41.25 1 87.88 484 TRP B CA 1
ATOM 8569 C C . TRP B 1 484 ? -0.733 -55.25 -40.625 1 87.88 484 TRP B C 1
ATOM 8571 O O . TRP B 1 484 ? -0.221 -56.156 -41.281 1 87.88 484 TRP B O 1
ATOM 8581 N N . ILE B 1 485 ? -1.03 -55.344 -39.281 1 87.69 485 ILE B N 1
ATOM 8582 C CA . ILE B 1 485 ? -0.808 -56.594 -38.562 1 87.69 485 ILE B CA 1
ATOM 8583 C C . ILE B 1 485 ? -2.143 -57.156 -38.062 1 87.69 485 ILE B C 1
ATOM 8585 O O . ILE B 1 485 ? -3.041 -56.375 -37.688 1 87.69 485 ILE B O 1
ATOM 8589 N N . PRO B 1 486 ? -2.252 -58.469 -38.125 1 85.94 486 PRO B N 1
ATOM 8590 C CA . PRO B 1 486 ? -3.535 -59.031 -37.688 1 85.94 486 PRO B CA 1
ATOM 8591 C C . PRO B 1 486 ? -3.836 -58.781 -36.219 1 85.94 486 PRO B C 1
ATOM 8593 O O . PRO B 1 486 ? -2.916 -58.625 -35.406 1 85.94 486 PRO B O 1
ATOM 8596 N N . ASN B 1 487 ? -5.086 -58.781 -35.844 1 82.38 487 ASN B N 1
ATOM 8597 C CA . ASN B 1 487 ? -5.543 -58.531 -34.469 1 82.38 487 ASN B CA 1
ATOM 8598 C C . ASN B 1 487 ? -5.055 -59.625 -33.531 1 82.38 487 ASN B C 1
ATOM 8600 O O . ASN B 1 487 ? -4.902 -59.375 -32.344 1 82.38 487 ASN B O 1
ATOM 8604 N N . SER B 1 488 ? -4.742 -60.781 -34.094 1 80.19 488 SER B N 1
ATOM 8605 C CA . SER B 1 488 ? -4.297 -61.906 -33.312 1 80.19 488 SER B CA 1
ATOM 8606 C C . SER B 1 488 ? -2.83 -61.781 -32.906 1 80.19 488 SER B C 1
ATOM 8608 O O . SER B 1 488 ? -2.342 -62.5 -32.062 1 80.19 488 SER B O 1
ATOM 8610 N N . PHE B 1 489 ? -2.184 -60.812 -33.531 1 84.94 489 PHE B N 1
ATOM 8611 C CA . PHE B 1 489 ? -0.759 -60.625 -33.281 1 84.94 489 PHE B CA 1
ATOM 8612 C C . PHE B 1 489 ? -0.497 -60.344 -31.812 1 84.94 489 PHE B C 1
ATOM 8614 O O . PHE B 1 489 ? -1.073 -59.406 -31.234 1 84.94 489 PHE B O 1
ATOM 8621 N N . GLY B 1 490 ? 0.291 -61.094 -31.188 1 80.38 490 GLY B N 1
ATOM 8622 C CA . GLY B 1 490 ? 0.657 -60.938 -29.797 1 80.38 490 GLY B CA 1
ATOM 8623 C C . GLY B 1 490 ? -0.353 -61.531 -28.844 1 80.38 490 GLY B C 1
ATOM 8624 O O . GLY B 1 490 ? -0.159 -61.5 -27.625 1 80.38 490 GLY B O 1
ATOM 8625 N N . LYS B 1 491 ? -1.452 -62.094 -29.281 1 81.5 491 LYS B N 1
ATOM 8626 C CA . LYS B 1 491 ? -2.518 -62.625 -28.438 1 81.5 491 LYS B CA 1
ATOM 8627 C C . LYS B 1 491 ? -2.598 -64.125 -28.562 1 81.5 491 LYS B C 1
ATOM 8629 O O . LYS B 1 491 ? -3.062 -64.812 -27.656 1 81.5 491 LYS B O 1
ATOM 8634 N N . THR B 1 492 ? -2.217 -64.625 -29.766 1 86.06 492 THR B N 1
ATOM 8635 C CA . THR B 1 492 ? -2.303 -66.062 -30.031 1 86.06 492 THR B CA 1
ATOM 8636 C C . THR B 1 492 ? -0.941 -66.625 -30.422 1 86.06 492 THR B C 1
ATOM 8638 O O . THR B 1 492 ? -0.067 -65.875 -30.875 1 86.06 492 THR B O 1
ATOM 8641 N N . THR B 1 493 ? -0.725 -67.875 -30.172 1 89.69 493 THR B N 1
ATOM 8642 C CA . THR B 1 493 ? 0.512 -68.562 -30.594 1 89.69 493 THR B CA 1
ATOM 8643 C C . THR B 1 493 ? 0.572 -68.688 -32.094 1 89.69 493 THR B C 1
ATOM 8645 O O . THR B 1 493 ? -0.464 -68.75 -32.781 1 89.69 493 THR B O 1
ATOM 8648 N N . TYR B 1 494 ? 1.812 -68.688 -32.562 1 91.56 494 TYR B N 1
ATOM 8649 C CA . TYR B 1 494 ? 2.035 -68.812 -34 1 91.56 494 TYR B CA 1
ATOM 8650 C C . TYR B 1 494 ? 1.31 -70 -34.594 1 91.56 494 TYR B C 1
ATOM 8652 O O . TYR B 1 494 ? 0.72 -69.938 -35.656 1 91.56 494 TYR B O 1
ATOM 8660 N N . SER B 1 495 ? 1.346 -71.125 -33.875 1 90.31 495 SER B N 1
ATOM 8661 C CA . SER B 1 495 ? 0.758 -72.375 -34.344 1 90.31 495 SER B CA 1
ATOM 8662 C C . SER B 1 495 ? -0.755 -72.25 -34.469 1 90.31 495 SER B C 1
ATOM 8664 O O . SER B 1 495 ? -1.36 -72.938 -35.312 1 90.31 495 SER B O 1
ATOM 8666 N N . ASN B 1 496 ? -1.367 -71.438 -33.719 1 91.56 496 ASN B N 1
ATOM 8667 C CA . ASN B 1 496 ? -2.82 -71.312 -33.688 1 91.56 496 ASN B CA 1
ATOM 8668 C C . ASN B 1 496 ? -3.297 -70.25 -34.688 1 91.56 496 ASN B C 1
ATOM 8670 O O . ASN B 1 496 ? -4.5 -70 -34.812 1 91.56 496 ASN B O 1
ATOM 8674 N N . MET B 1 497 ? -2.385 -69.625 -35.406 1 91 497 MET B N 1
ATOM 8675 C CA . MET B 1 497 ? -2.748 -68.625 -36.375 1 91 497 MET B CA 1
ATOM 8676 C C . MET B 1 497 ? -3.186 -69.25 -37.688 1 91 497 MET B C 1
ATOM 8678 O O . MET B 1 497 ? -2.785 -70.375 -38 1 91 497 MET B O 1
ATOM 8682 N N . THR B 1 498 ? -4.031 -68.562 -38.406 1 90.81 498 THR B N 1
ATOM 8683 C CA . THR B 1 498 ? -4.414 -69.062 -39.75 1 90.81 498 THR B CA 1
ATOM 8684 C C . THR B 1 498 ? -3.236 -68.938 -40.719 1 90.81 498 THR B C 1
ATOM 8686 O O . THR B 1 498 ? -2.23 -68.312 -40.406 1 90.81 498 THR B O 1
ATOM 8689 N N . LYS B 1 499 ? -3.295 -69.625 -41.844 1 89.62 499 LYS B N 1
ATOM 8690 C CA . LYS B 1 499 ? -2.244 -69.562 -42.844 1 89.62 499 LYS B CA 1
ATOM 8691 C C . LYS B 1 499 ? -1.978 -68.125 -43.312 1 89.62 499 LYS B C 1
ATOM 8693 O O . LYS B 1 499 ? -0.826 -67.75 -43.531 1 89.62 499 LYS B O 1
ATOM 8698 N N . GLU B 1 500 ? -3.039 -67.438 -43.406 1 88 500 GLU B N 1
ATOM 8699 C CA . GLU B 1 500 ? -2.91 -66 -43.844 1 88 500 GLU B CA 1
ATOM 8700 C C . GLU B 1 500 ? -2.211 -65.188 -42.781 1 88 500 GLU B C 1
ATOM 8702 O O . GLU B 1 500 ? -1.372 -64.312 -43.125 1 88 500 GLU B O 1
ATOM 8707 N N . GLU B 1 501 ? -2.551 -65.375 -41.625 1 90.62 501 GLU B N 1
ATOM 8708 C CA . GLU B 1 501 ? -1.938 -64.625 -40.5 1 90.62 501 GLU B CA 1
ATOM 8709 C C . GLU B 1 501 ? -0.455 -65 -40.375 1 90.62 501 GLU B C 1
ATOM 8711 O O . GLU B 1 501 ? 0.37 -64.125 -40.156 1 90.62 501 GLU B O 1
ATOM 8716 N N . LYS B 1 502 ? -0.143 -66.25 -40.5 1 90.94 502 LYS B N 1
ATOM 8717 C CA . LYS B 1 502 ? 1.245 -66.688 -40.438 1 90.94 502 LYS B CA 1
ATOM 8718 C C . LYS B 1 502 ? 2.088 -66.062 -41.531 1 90.94 502 LYS B C 1
ATOM 8720 O O . LYS B 1 502 ? 3.24 -65.688 -41.312 1 90.94 502 LYS B O 1
ATOM 8725 N N . ALA B 1 503 ? 1.465 -65.938 -42.656 1 88.94 503 ALA B N 1
ATOM 8726 C CA . ALA B 1 503 ? 2.182 -65.312 -43.781 1 88.94 503 ALA B CA 1
ATOM 8727 C C . ALA B 1 503 ? 2.582 -63.875 -43.469 1 88.94 503 ALA B C 1
ATOM 8729 O O . ALA B 1 503 ? 3.691 -63.438 -43.781 1 88.94 503 ALA B O 1
ATOM 8730 N N . VAL B 1 504 ? 1.681 -63.125 -42.90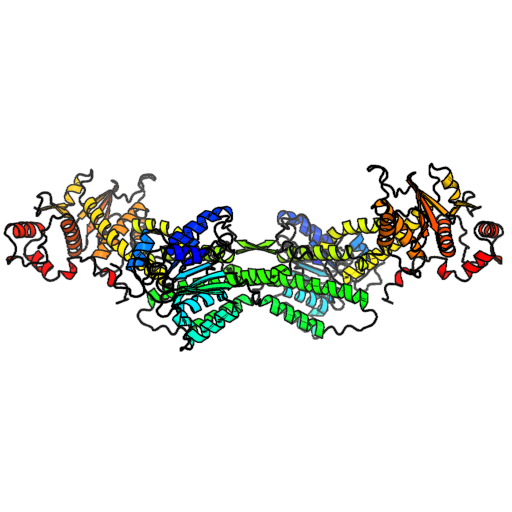6 1 90.5 504 VAL B N 1
ATOM 8731 C CA . VAL B 1 504 ? 1.949 -61.719 -42.562 1 90.5 504 VAL B CA 1
ATOM 8732 C C . VAL B 1 504 ? 3.025 -61.688 -41.469 1 90.5 504 VAL B C 1
ATOM 8734 O O . VAL B 1 504 ? 3.947 -60.875 -41.531 1 90.5 504 VAL B O 1
ATOM 8737 N N . VAL B 1 505 ? 2.893 -62.5 -40.469 1 90.81 505 VAL B N 1
ATOM 8738 C CA . VAL B 1 505 ? 3.854 -62.562 -39.375 1 90.81 505 VAL B CA 1
ATOM 8739 C C . VAL B 1 505 ? 5.238 -62.906 -39.906 1 90.81 505 VAL B C 1
ATOM 8741 O O . VAL B 1 505 ? 6.238 -62.312 -39.5 1 90.81 505 VAL B O 1
ATOM 8744 N N . ASP B 1 506 ? 5.258 -63.906 -40.781 1 89.62 506 ASP B N 1
ATOM 8745 C CA . ASP B 1 506 ? 6.52 -64.312 -41.375 1 89.62 506 ASP B CA 1
ATOM 8746 C C . ASP B 1 506 ? 7.176 -63.188 -42.156 1 89.62 506 ASP B C 1
ATOM 8748 O O . ASP B 1 506 ? 8.398 -63.031 -42.125 1 89.62 506 ASP B O 1
ATOM 8752 N N . SER B 1 507 ? 6.328 -62.469 -42.844 1 88.56 507 SER B N 1
ATOM 8753 C CA . SER B 1 507 ? 6.84 -61.344 -43.625 1 88.56 507 SER B CA 1
ATOM 8754 C C . SER B 1 507 ? 7.262 -60.188 -42.75 1 88.56 507 SER B C 1
ATOM 8756 O O . SER B 1 507 ? 8.195 -59.438 -43.094 1 88.56 507 SER B O 1
ATOM 8758 N N . PHE B 1 508 ? 6.598 -60 -41.75 1 90.31 508 PHE B N 1
ATOM 8759 C CA . PHE B 1 508 ? 6.828 -58.844 -40.875 1 90.31 508 PHE B CA 1
ATOM 8760 C C . PHE B 1 508 ? 8.039 -59.062 -39.969 1 90.31 508 PHE B C 1
ATOM 8762 O O . PHE B 1 508 ? 8.938 -58.219 -39.906 1 90.31 508 PHE B O 1
ATOM 8769 N N . CYS B 1 509 ? 8.109 -60.188 -39.25 1 88.5 509 CYS B N 1
ATOM 8770 C CA . CYS B 1 509 ? 9.219 -60.344 -38.312 1 88.5 509 CYS B CA 1
ATOM 8771 C C . CYS B 1 509 ? 9.727 -61.781 -38.281 1 88.5 509 CYS B C 1
ATOM 8773 O O . CYS B 1 509 ? 10.828 -62.031 -37.781 1 88.5 509 CYS B O 1
ATOM 8775 N N . GLY B 1 510 ? 9 -62.688 -38.75 1 88.56 510 GLY B N 1
ATOM 8776 C CA . GLY B 1 510 ? 9.398 -64.062 -38.719 1 88.56 510 GLY B CA 1
ATOM 8777 C C . GLY B 1 510 ? 8.914 -64.812 -37.469 1 88.56 510 GLY B C 1
ATOM 8778 O O . GLY B 1 510 ? 8.609 -64.188 -36.438 1 88.56 510 GLY B O 1
ATOM 8779 N N . LYS B 1 511 ? 8.836 -66.062 -37.469 1 89.69 511 LYS B N 1
ATOM 8780 C CA . LYS B 1 511 ? 8.273 -66.875 -36.406 1 89.69 511 LYS B CA 1
ATOM 8781 C C . LYS B 1 511 ? 9.078 -66.75 -35.125 1 89.69 511 LYS B C 1
ATOM 8783 O O . LYS B 1 511 ? 8.5 -66.625 -34.031 1 89.69 511 LYS B O 1
ATOM 8788 N N . GLU B 1 512 ? 10.32 -66.812 -35.25 1 89.5 512 GLU B N 1
ATOM 8789 C CA . GLU B 1 512 ? 11.18 -66.75 -34.062 1 89.5 512 GLU B CA 1
ATOM 8790 C C . GLU B 1 512 ? 10.992 -65.438 -33.312 1 89.5 512 GLU B C 1
ATOM 8792 O O . GLU B 1 512 ? 10.836 -65.438 -32.094 1 89.5 512 GLU B O 1
ATOM 8797 N N . GLU B 1 513 ? 10.984 -64.438 -34.094 1 89 513 GLU B N 1
ATOM 8798 C CA . GLU B 1 513 ? 10.812 -63.094 -33.469 1 89 513 GLU B CA 1
ATOM 8799 C C . GLU B 1 513 ? 9.406 -62.938 -32.906 1 89 513 GLU B C 1
ATOM 8801 O O . GLU B 1 513 ? 9.219 -62.312 -31.844 1 89 513 GLU B O 1
ATOM 8806 N N . TYR B 1 514 ? 8.406 -63.438 -33.531 1 91.06 514 TYR B N 1
ATOM 8807 C CA . TYR B 1 514 ? 7.035 -63.375 -33.031 1 91.06 514 TYR B CA 1
ATOM 8808 C C . TYR B 1 514 ? 6.91 -64.062 -31.688 1 91.06 514 TYR B C 1
ATOM 8810 O O . TYR B 1 514 ? 6.23 -63.594 -30.781 1 91.06 514 TYR B O 1
ATOM 8818 N N . ASN B 1 515 ? 7.551 -65.188 -31.578 1 88.69 515 ASN B N 1
ATOM 8819 C CA . ASN B 1 515 ? 7.527 -65.938 -30.312 1 88.69 515 ASN B CA 1
ATOM 8820 C C . ASN B 1 515 ? 8.164 -65.125 -29.188 1 88.69 515 ASN B C 1
ATOM 8822 O O . ASN B 1 515 ? 7.703 -65.188 -28.047 1 88.69 515 ASN B O 1
ATOM 8826 N N . LYS B 1 516 ? 9.148 -64.375 -29.547 1 87.12 516 LYS B N 1
ATOM 8827 C CA . LYS B 1 516 ? 9.781 -63.531 -28.578 1 87.12 516 LYS B CA 1
ATOM 8828 C C . LYS B 1 516 ? 8.812 -62.438 -28.125 1 87.12 516 LYS B C 1
ATOM 8830 O O . LYS B 1 516 ? 8.727 -62.125 -26.938 1 87.12 516 LYS B O 1
ATOM 8835 N N . ILE B 1 517 ? 8.148 -61.938 -29.062 1 87.06 517 ILE B N 1
ATOM 8836 C CA . ILE B 1 517 ? 7.188 -60.875 -28.797 1 87.06 517 ILE B CA 1
ATOM 8837 C C . ILE B 1 517 ? 6.055 -61.406 -27.922 1 87.06 517 ILE B C 1
ATOM 8839 O O . ILE B 1 517 ? 5.621 -60.75 -26.969 1 87.06 517 ILE B O 1
ATOM 8843 N N . LEU B 1 518 ? 5.562 -62.562 -28.234 1 85.69 518 LEU B N 1
ATOM 8844 C CA . LEU B 1 518 ? 4.48 -63.188 -27.469 1 85.69 518 LEU B CA 1
ATOM 8845 C C . LEU B 1 518 ? 4.906 -63.438 -26.031 1 85.69 518 LEU B C 1
ATOM 8847 O O . LEU B 1 518 ? 4.113 -63.281 -25.109 1 85.69 518 LEU B O 1
ATOM 8851 N N . ASN B 1 519 ? 6.125 -63.875 -25.859 1 83.81 519 ASN B N 1
ATOM 8852 C CA . ASN B 1 519 ? 6.652 -64.188 -24.531 1 83.81 519 ASN B CA 1
ATOM 8853 C C . ASN B 1 519 ? 6.855 -62.906 -23.703 1 83.81 519 ASN B C 1
ATOM 8855 O O . ASN B 1 519 ? 6.816 -62.969 -22.469 1 83.81 519 ASN B O 1
ATOM 8859 N N . ASN B 1 520 ? 7.078 -61.844 -24.375 1 81.25 520 ASN B N 1
ATOM 8860 C CA . ASN B 1 520 ? 7.27 -60.562 -23.703 1 81.25 520 ASN B CA 1
ATOM 8861 C C . ASN B 1 520 ? 6.254 -59.531 -24.188 1 81.25 520 ASN B C 1
ATOM 8863 O O . ASN B 1 520 ? 6.625 -58.406 -24.547 1 81.25 520 ASN B O 1
ATOM 8867 N N . SER B 1 521 ? 5.07 -59.906 -24.219 1 77.56 521 SER B N 1
ATOM 8868 C CA . SER B 1 521 ? 4.012 -59.062 -24.781 1 77.56 521 SER B CA 1
ATOM 8869 C C . SER B 1 521 ? 3.871 -57.75 -24.031 1 77.56 521 SER B C 1
ATOM 8871 O O . SER B 1 521 ? 3.572 -56.719 -24.625 1 77.56 521 SER B O 1
ATOM 8873 N N . GLU B 1 522 ? 4.168 -57.781 -22.797 1 73.12 522 GLU B N 1
ATOM 8874 C CA . GLU B 1 522 ? 4.043 -56.594 -21.969 1 73.12 522 GLU B CA 1
ATOM 8875 C C . GLU B 1 522 ? 5.008 -55.5 -22.438 1 73.12 522 GLU B C 1
ATOM 8877 O O . GLU B 1 522 ? 4.688 -54.312 -22.391 1 73.12 522 GLU B O 1
ATOM 8882 N N . TYR B 1 523 ? 6.078 -55.938 -22.938 1 74.38 523 TYR B N 1
ATOM 8883 C CA . TYR B 1 523 ? 7.102 -55 -23.391 1 74.38 523 TYR B CA 1
ATOM 8884 C C . TYR B 1 523 ? 6.785 -54.469 -24.781 1 74.38 523 TYR B C 1
ATOM 8886 O O . TYR B 1 523 ? 6.965 -53.281 -25.062 1 74.38 523 TYR B O 1
ATOM 8894 N N . TYR B 1 524 ? 6.34 -55.406 -25.594 1 76.06 524 TYR B N 1
ATOM 8895 C CA . TYR B 1 524 ? 6.238 -55.062 -27.016 1 76.06 524 TYR B CA 1
ATOM 8896 C C . TYR B 1 524 ? 4.867 -54.469 -27.328 1 76.06 524 TYR B C 1
ATOM 8898 O O . TYR B 1 524 ? 4.738 -53.625 -28.234 1 76.06 524 TYR B O 1
ATOM 8906 N N . LEU B 1 525 ? 3.887 -54.969 -26.688 1 69.19 525 LEU B N 1
ATOM 8907 C CA . LEU B 1 525 ? 2.539 -54.531 -27.047 1 69.19 525 LEU B CA 1
ATOM 8908 C C . LEU B 1 525 ? 2.029 -53.469 -26.078 1 69.19 525 LEU B C 1
ATOM 8910 O O . LEU B 1 525 ? 2.109 -53.656 -24.859 1 69.19 525 LEU B O 1
ATOM 8914 N N . TYR B 1 526 ? 2.049 -52.312 -26.578 1 57.88 526 TYR B N 1
ATOM 8915 C CA . TYR B 1 526 ? 1.646 -51.156 -25.781 1 57.88 526 TYR B CA 1
ATOM 8916 C C . TYR B 1 526 ? 0.145 -51.188 -25.516 1 57.88 526 TYR B C 1
ATOM 8918 O O . TYR B 1 526 ? -0.655 -51.344 -26.438 1 57.88 526 TYR B O 1
ATOM 8926 N N . GLU B 1 527 ? -0.311 -51.469 -24.25 1 53.16 527 GLU B N 1
ATOM 8927 C CA . GLU B 1 527 ? -1.701 -51.219 -23.891 1 53.16 527 GLU B CA 1
ATOM 8928 C C . GLU B 1 527 ? -1.875 -49.812 -23.297 1 53.16 527 GLU B C 1
ATOM 8930 O O . GLU B 1 527 ? -1.188 -49.469 -22.344 1 53.16 527 GLU B O 1
ATOM 8935 N N . PRO B 1 528 ? -2.467 -48.969 -24.031 1 47.31 528 PRO B N 1
ATOM 8936 C CA . PRO B 1 528 ? -2.619 -47.562 -23.594 1 47.31 528 PRO B CA 1
ATOM 8937 C C . PRO B 1 528 ? -2.977 -47.438 -22.109 1 47.31 528 PRO B C 1
ATOM 8939 O O . PRO B 1 528 ? -2.564 -46.5 -21.453 1 47.31 528 PRO B O 1
ATOM 8942 N N . GLU B 1 529 ? -3.895 -48.219 -21.594 1 45.12 529 GLU B N 1
ATOM 8943 C CA . GLU B 1 529 ? -4.488 -47.938 -20.297 1 45.12 529 GLU B CA 1
ATOM 8944 C C . GLU B 1 529 ? -3.463 -48.094 -19.172 1 45.12 529 GLU B C 1
ATOM 8946 O O . GLU B 1 529 ? -3.523 -47.406 -18.172 1 45.12 529 GLU B O 1
ATOM 8951 N N . LYS B 1 530 ? -2.615 -48.969 -19.172 1 43.47 530 LYS B N 1
ATOM 8952 C CA . LYS B 1 530 ? -1.819 -49.375 -18.031 1 43.47 530 LYS B CA 1
ATOM 8953 C C . LYS B 1 530 ? -0.627 -48.469 -17.812 1 43.47 530 LYS B C 1
ATOM 8955 O O . LYS B 1 530 ? -0.192 -48.25 -16.688 1 43.47 530 LYS B O 1
ATOM 8960 N N . THR B 1 531 ? 0.054 -48.094 -18.75 1 37.84 531 THR B N 1
ATOM 8961 C CA . THR B 1 531 ? 1.403 -47.562 -18.594 1 37.84 531 THR B CA 1
ATOM 8962 C C . THR B 1 531 ? 1.371 -46.219 -17.906 1 37.84 531 THR B C 1
ATOM 8964 O O . THR B 1 531 ? 2.387 -45.75 -17.391 1 37.84 531 THR B O 1
ATOM 8967 N N . LEU B 1 532 ? 0.43 -45.469 -18.188 1 37.97 532 LEU B N 1
ATOM 8968 C CA . LEU B 1 532 ? 0.566 -44.094 -17.703 1 37.97 532 LEU B CA 1
ATOM 8969 C C . LEU B 1 532 ? 0.642 -44.062 -16.172 1 37.97 532 LEU B C 1
ATOM 8971 O O . LEU B 1 532 ? 0.755 -43 -15.562 1 37.97 532 LEU B O 1
ATOM 8975 N N . LEU B 1 533 ? 0.124 -45.188 -15.547 1 34.34 533 LEU B N 1
ATOM 8976 C CA . LEU B 1 533 ? 0.082 -45.156 -14.086 1 34.34 533 LEU B CA 1
ATOM 8977 C C . LEU B 1 533 ? 1.49 -45.156 -13.5 1 34.34 533 LEU B C 1
ATOM 8979 O O . LEU B 1 533 ? 1.66 -45.094 -12.281 1 34.34 533 LEU B O 1
ATOM 8983 N N . LEU B 1 534 ? 2.375 -45.75 -14.211 1 30.92 534 LEU B N 1
ATOM 8984 C CA . LEU B 1 534 ? 3.59 -46.125 -13.492 1 30.92 534 LEU B CA 1
ATOM 8985 C C . LEU B 1 534 ? 4.316 -44.875 -12.969 1 30.92 534 LEU B C 1
ATOM 8987 O O . LEU B 1 534 ? 4.828 -44.875 -11.852 1 30.92 534 LEU B O 1
ATOM 8991 N N . ASP B 1 535 ? 4.809 -44.156 -13.883 1 32.06 535 ASP B N 1
ATOM 8992 C CA . ASP B 1 535 ? 5.855 -43.312 -13.273 1 32.06 535 ASP B CA 1
ATOM 8993 C C . ASP B 1 535 ? 5.27 -42.375 -12.242 1 32.06 535 ASP B C 1
ATOM 8995 O O . ASP B 1 535 ? 5.98 -41.5 -11.719 1 32.06 535 ASP B O 1
ATOM 8999 N N . GLY B 1 536 ? 3.971 -41.938 -12.281 1 31.92 536 GLY B N 1
ATOM 9000 C CA . GLY B 1 536 ? 3.617 -41.344 -11.008 1 31.92 536 GLY B CA 1
ATOM 9001 C C . GLY B 1 536 ? 3.496 -42.344 -9.883 1 31.92 536 GLY B C 1
ATOM 9002 O O . GLY B 1 536 ? 2.879 -43.406 -10.047 1 31.92 536 GLY B O 1
ATOM 9003 N N . GLY B 1 537 ? 4.539 -42.75 -9.219 1 29.03 537 GLY B N 1
ATOM 9004 C CA . GLY B 1 537 ? 4.543 -43.469 -7.953 1 29.03 537 GLY B CA 1
ATOM 9005 C C . GLY B 1 537 ? 3.273 -43.25 -7.148 1 29.03 537 GLY B C 1
ATOM 9006 O O . GLY B 1 537 ? 3.258 -43.469 -5.938 1 29.03 537 GLY B O 1
ATOM 9007 N N . VAL B 1 538 ? 2.193 -42.625 -7.684 1 26.61 538 VAL B N 1
ATOM 9008 C CA . VAL B 1 538 ? 1.077 -42.781 -6.758 1 26.61 538 VAL B CA 1
ATOM 9009 C C . VAL B 1 538 ? 0.465 -44.188 -6.926 1 26.61 538 VAL B C 1
ATOM 9011 O O . VAL B 1 538 ? -0.233 -44.438 -7.906 1 26.61 538 VAL B O 1
ATOM 9014 N N . ALA B 1 539 ? 1 -45.375 -7.137 1 25.22 539 ALA B N 1
ATOM 9015 C CA . ALA B 1 539 ? 0.149 -46.469 -6.68 1 25.22 539 ALA B CA 1
ATOM 9016 C C . ALA B 1 539 ? -0.127 -46.375 -5.184 1 25.22 539 ALA B C 1
ATOM 9018 O O . ALA B 1 539 ? 0.785 -46.094 -4.395 1 25.22 539 ALA B O 1
#

Radius of gyration: 45.41 Å; Cα contacts (8 Å, |Δi|>4): 1589; chains: 2; bounding box: 88×150×88 Å

Nearest PDB structures (foldseek):
  2p35-assembly1_A  TM=6.551E-01  e=3.613E-05  Agrobacterium fabrum str. C58
  9fce-assembly1_A  TM=5.877E-01  e=2.254E-05  Streptomyces sp.
  2p35-assembly1_B  TM=6.539E-01  e=3.101E-04  Agrobacterium fabrum str. C58
  3dmh-assembly1_A  TM=6.105E-01  e=2.148E-04  Thermus thermophilus HB8
  3gu3-assembly1_B  TM=6.200E-01  e=1.036E-03  Bacillus cereus ATCC 14579

Solvent-accessible surface area (backbone atoms only — not comparable to full-atom values): 59323 Å² total; per-residue (Å²): 136,67,78,84,44,89,61,69,59,75,74,37,70,70,57,49,49,59,62,53,64,76,53,64,49,63,74,47,60,28,35,36,24,53,44,35,58,72,33,62,66,55,52,53,49,52,50,49,46,59,74,32,38,87,62,46,90,36,91,66,80,43,58,41,27,13,34,69,51,66,71,32,40,51,46,25,47,72,71,69,47,50,69,65,47,43,52,54,89,77,61,78,77,89,69,62,48,32,27,42,46,34,59,45,40,59,70,64,27,52,60,49,52,47,50,53,50,50,56,45,64,69,54,40,48,45,24,41,36,35,39,37,32,43,32,57,53,72,77,53,49,81,45,71,60,31,43,50,42,53,52,52,39,58,72,52,65,42,47,77,45,79,36,73,50,69,30,57,92,28,101,54,62,45,78,58,46,32,26,42,36,40,38,64,46,66,62,52,87,70,90,33,68,66,59,52,52,51,50,51,55,49,54,55,46,56,70,66,56,75,76,81,79,83,83,34,70,71,51,40,49,54,51,48,52,36,50,51,47,52,51,34,47,50,53,53,47,52,50,51,50,41,48,65,61,46,39,81,62,36,36,56,49,94,52,88,86,45,61,38,42,66,38,79,44,55,60,66,84,62,70,68,46,88,38,73,64,46,38,51,47,31,52,52,27,35,38,50,50,52,51,48,66,65,28,55,88,71,37,59,85,52,47,70,69,57,45,53,57,46,57,61,45,46,70,60,46,26,82,37,69,73,37,70,65,46,50,50,51,48,48,51,52,45,51,55,47,42,54,53,44,48,51,47,46,47,44,50,48,50,48,56,49,59,40,72,50,99,49,80,71,18,62,62,8,41,44,77,29,50,24,62,82,41,69,88,28,67,38,72,41,62,44,30,58,42,89,40,51,28,42,38,75,87,62,83,54,39,72,39,45,67,39,70,69,45,43,53,52,53,48,45,52,49,50,46,50,35,60,71,51,72,59,68,66,73,90,58,64,63,67,62,50,32,48,50,25,43,73,70,68,54,43,63,68,42,78,52,70,62,32,26,38,27,51,38,90,89,30,32,24,39,39,34,56,71,47,65,67,59,50,48,36,53,37,49,51,43,30,48,74,70,46,37,45,57,88,54,65,64,75,55,57,74,86,76,45,51,73,69,54,43,52,24,43,47,52,68,66,23,66,71,51,48,53,52,38,45,75,39,29,78,73,54,51,83,58,80,82,61,59,74,51,54,84,51,75,73,118,135,67,78,85,45,88,61,69,59,75,74,38,71,70,58,49,50,60,63,52,64,76,53,66,47,63,73,46,58,29,35,37,25,53,44,36,58,72,33,63,65,55,51,52,49,51,52,50,46,58,76,32,37,87,62,47,88,38,91,66,80,42,58,41,27,14,34,69,52,66,70,33,41,52,48,25,48,73,70,70,46,49,70,64,47,41,51,55,89,75,61,80,77,90,70,64,46,31,27,41,47,35,60,45,42,59,72,64,27,52,61,50,52,46,48,53,50,51,56,45,62,69,53,41,48,46,24,41,37,35,38,38,34,42,32,58,53,72,78,52,51,81,44,72,60,29,42,52,42,52,51,51,39,57,71,50,66,42,47,78,44,80,36,73,49,67,31,56,90,28,100,52,62,44,78,58,46,33,26,42,37,38,38,64,44,65,61,53,87,70,90,33,68,65,59,50,52,50,50,52,55,50,53,56,46,56,72,66,55,76,76,80,78,85,84,34,70,69,52,41,50,54,50,47,52,34,49,51,48,51,51,35,48,50,52,53,48,50,51,51,50,42,48,64,62,46,40,81,60,36,36,55,49,92,50,88,87,46,60,37,41,66,37,79,44,55,60,65,84,62,70,67,46,88,40,74,63,45,38,50,47,30,53,52,27,35,38,49,51,52,51,48,66,64,29,56,89,72,37,59,85,51,48,72,70,56,45,55,57,46,59,63,45,45,72,60,46,27,82,35,70,74,39,70,65,48,51,50,51,47,49,51,52,45,51,55,47,41,54,53,43,48,53,48,46,46,45,50,48,51,48,55,50,58,39,72,52,97,50,78,71,19,61,60,6,41,44,77,30,50,26,61,80,42,69,88,28,71,36,72,42,63,45,30,58,44,88,38,51,29,43,38,75,86,63,81,54,39,70,38,45,69,39,69,68,45,43,52,52,53,49,46,53,48,49,46,50,35,60,69,51,71,59,69,66,72,91,57,63,63,66,62,52,31,47,49,25,44,73,71,67,55,44,64,68,43,77,52,69,62,32,27,39,26,52,40,90,89,31,32,24,40,38,34,57,72,46,66,68,59,51,46,36,52,37,48,51,44,30,50,75,70,45,35,45,56,86,52,65,65,76,56,56,75,86,77,44,52,73,70,54,42,50,26,43,46,51,70,63,23,66,72,52,47,53,52,38,45,76,39,30,78,72,56,48,81,58,80,81,64,59,74,53,54,83,52,72,73,118

Organism: NCBI:txid1402861

Sequence (1078 aa):
MFNNNPDFYPTPDNLQRKMLNKIDFRKVQSVLEPSAGKGDLVKAIYKQLDYTRNYRRTNKYDVDTIELDENLVHILKGRNYRVVHDNFLSYGTFKKYDAIIANFPFSEGDKHALHAIELAEKQIQSCQLVFLLNADTLKNPFSNTRKHLIRKLEEYNAEVEYIENAFLNSERSTTVETALIYINIEKKESNSILVDELKKEEAHRTNNNQYTSDKLINSDFIKGIVERYNYEVKAGLKLINEYNSLKPLMLKSFEENDTPVLKLELEREDNEESSLENAYIKQIRSKYWQALFSNEQFMGLFTSNLKQKYMQYVNELKDYDFSLYNIYTLRIQLSKEMTQGVEETILNLFEEFSHKHYYDESSKNVHLFNGWKTNKSYKINKKVIIPLNGFNTWWGMKYNPTNYDVLDKLKDIEKVFNYLDDGKTEEIDITDTLKMAEYYQETKKIELKYFYVTFYKKGTCHIEFKNMELLHKFNLFGSQKRGWIPNSFGKTTYSNMTKEEKAVVDSFCGKEEYNKILNNSEYYLYEPEKTLLLDGGVAMFNNNPDFYPTPDNLQRKMLNKIDFRKVQSVLEPSAGKGDLVKAIYKQLDYTRNYRRTNKYDVDTIELDENLVHILKGRNYRVVHDNFLSYGTFKKYDAIIANFPFSEGDKHALHAIELAEKQIQSCQLVFLLNADTLKNPFSNTRKHLIRKLEEYNAEVEYIENAFLNSERSTTVETALIYINIEKKESNSILVDELKKEEAHRTNNNQYTSDKLINSDFIKGIVERYNYEVKAGLKLINEYNSLKPLMLKSFEENDTPVLKLELEREDNEESSLENAYIKQIRSKYWQALFSNEQFMGLFTSNLKQKYMQYVNELKDYDFSLYNIYTLRIQLSKEMTQGVEETILNLFEEFSHKHYYDESSKNVHLFNGWKTNKSYKINKKVIIPLNGFNTWWGMKYNPTNYDVLDKLKDIEKVFNYLDDGKTEEIDITDTLKMAEYYQETKKIELKYFYVTFYKKGTCHIEFKNMELLHKFNLFGSQKRGWIPNSFGKTTYSNMTKEEKAVVDSFCGKEEYNKILNNSEYYLYEPEKTLLLDGGVA